Protein AF-0000000083152332 (afdb_homodimer)

Solvent-accessible surface area (backbone atoms only — not comparable to full-atom values): 74392 Å² total; per-residue (Å²): 130,83,80,71,76,74,70,75,72,77,70,74,77,74,70,50,42,28,53,64,28,52,73,69,71,44,92,46,72,70,46,93,43,21,64,63,32,49,73,71,72,43,30,90,70,46,42,59,56,78,72,65,51,63,42,76,38,43,43,60,56,51,48,46,52,49,47,47,39,48,46,48,47,40,45,54,42,49,76,67,42,79,81,74,80,86,72,84,70,82,76,70,76,64,70,71,68,80,63,70,72,49,53,64,45,84,77,60,57,90,42,73,49,65,45,77,75,37,95,91,42,75,47,36,40,54,26,72,49,10,60,67,48,47,50,35,53,50,38,18,57,59,60,75,30,84,76,57,73,70,84,71,88,70,49,40,71,52,70,86,76,54,55,85,53,95,70,77,84,66,56,70,70,56,45,50,49,23,44,50,48,32,44,69,66,40,37,70,69,44,49,63,66,47,49,56,62,50,53,51,50,52,54,46,36,72,73,39,60,74,49,59,70,36,50,64,57,41,23,34,49,27,27,36,41,14,44,10,38,44,72,60,56,80,68,62,68,55,84,61,94,64,64,61,28,50,57,33,42,37,45,24,42,65,56,52,51,70,67,64,85,78,66,55,71,60,57,43,32,29,29,51,44,45,19,56,50,24,40,55,39,34,32,56,59,51,17,54,43,30,42,49,46,31,45,52,50,33,53,52,49,31,32,44,36,58,76,55,57,87,80,46,73,50,61,68,60,50,50,50,43,37,36,41,38,49,39,47,50,35,51,49,30,54,50,30,55,52,45,30,57,82,76,48,72,56,73,71,72,50,63,42,69,77,71,68,84,66,92,44,94,70,38,70,65,33,53,49,60,46,68,60,46,50,53,50,47,54,50,28,52,50,44,46,47,42,46,56,71,50,61,41,86,51,85,51,90,57,44,50,67,54,52,43,39,54,51,51,50,52,51,51,51,50,63,70,67,52,55,76,89,63,48,82,56,91,82,54,83,64,54,66,60,46,51,51,51,51,44,50,50,30,49,49,48,29,68,62,23,42,61,53,36,54,47,52,52,54,45,53,70,52,37,76,76,58,82,77,73,79,56,65,69,55,50,44,42,28,47,38,23,47,32,16,21,52,32,42,41,51,56,51,51,51,28,49,57,71,68,67,49,64,57,59,44,46,63,63,42,49,51,42,47,50,19,33,55,47,26,43,51,26,25,74,31,60,94,76,38,43,56,72,36,43,57,48,43,57,55,46,48,50,53,27,46,52,22,26,66,55,64,14,27,44,22,42,44,49,33,52,52,50,51,53,46,59,69,35,51,77,74,68,82,68,83,72,66,77,69,77,64,81,66,74,75,45,60,66,55,55,46,54,61,51,50,64,57,63,63,72,64,79,80,73,59,82,72,79,79,71,83,73,84,76,48,43,45,68,53,44,60,67,33,66,65,38,46,51,59,66,65,53,52,75,69,59,58,59,66,68,48,80,58,69,76,56,78,69,71,75,37,83,67,55,68,64,32,92,57,42,63,67,100,130,83,82,71,78,76,71,76,74,77,70,76,78,73,70,51,42,28,52,64,28,53,74,68,72,44,91,45,72,69,45,93,43,21,63,62,31,48,74,71,71,44,28,89,72,48,43,59,57,77,72,65,51,62,41,75,40,42,42,60,56,53,47,45,51,49,46,46,39,47,44,49,48,41,45,54,43,49,75,68,42,80,81,75,79,84,72,83,70,84,76,69,77,63,71,70,69,80,62,69,72,47,52,63,43,82,77,59,57,93,38,74,49,65,45,77,76,38,96,90,41,75,47,35,41,54,26,73,48,10,58,68,49,48,50,36,53,50,36,18,58,58,60,73,29,86,75,56,74,72,83,70,90,71,48,39,70,53,71,84,77,55,56,85,52,95,70,78,84,67,56,70,69,56,46,51,49,23,43,50,49,30,44,68,66,38,36,71,69,43,49,64,66,49,50,55,63,51,54,52,50,51,53,46,36,74,74,39,61,74,50,60,72,37,49,66,56,41,22,34,50,26,28,36,41,15,44,9,40,44,72,62,57,79,68,65,68,55,85,61,94,63,62,59,29,51,57,32,41,38,46,24,42,66,56,50,52,69,68,64,84,77,68,55,71,61,57,44,31,28,29,51,44,44,20,57,50,24,41,54,38,36,32,55,60,52,18,52,45,31,43,49,47,31,44,51,50,34,55,53,50,30,31,44,36,57,74,57,57,84,81,44,73,50,62,67,60,50,51,49,43,37,37,41,39,52,38,47,50,35,51,50,29,53,50,29,52,53,45,30,57,83,74,48,72,56,72,71,72,50,62,41,69,77,72,69,84,65,92,43,95,71,39,69,65,34,53,49,62,47,68,59,45,50,53,50,47,54,50,28,52,50,43,46,47,42,47,56,71,49,60,41,86,51,86,50,91,57,45,50,67,54,51,43,39,54,52,50,51,51,52,50,50,50,64,69,67,52,55,76,90,63,49,82,54,90,83,53,84,64,53,68,59,46,52,50,53,50,44,50,51,30,50,49,48,28,70,62,23,42,62,52,37,54,47,52,53,55,44,53,70,51,38,75,74,59,84,77,74,79,56,65,70,54,51,45,41,30,44,39,24,45,32,16,21,52,31,44,44,50,56,51,52,50,27,49,59,68,67,67,49,63,57,59,43,45,63,63,43,50,50,42,47,49,19,34,56,46,27,43,50,27,25,73,31,59,92,77,36,43,55,72,34,44,58,49,42,56,53,49,47,50,52,25,46,52,21,26,65,54,62,14,27,44,22,43,43,49,34,53,53,50,51,54,45,59,68,35,51,77,75,66,82,65,83,74,66,76,68,75,64,81,66,75,73,45,61,66,55,56,46,53,61,53,50,62,56,63,64,69,66,80,76,72,58,84,71,80,78,73,83,71,86,75,49,43,46,67,52,43,61,66,34,67,66,38,45,53,58,64,67,55,52,72,69,60,59,60,65,68,50,82,58,69,76,55,78,71,69,74,38,83,67,54,70,60,33,95,52,44,57,66,103

InterPro domains:
  IPR001138 Zn(2)Cys(6) fungal-type DNA-binding domain [PF00172] (16-54)
  IPR001138 Zn(2)Cys(6) fungal-type DNA-binding domain [PS00463] (17-46)
  IPR001138 Zn(2)Cys(6) fungal-type DNA-binding domain [PS50048] (17-48)
  IPR001138 Zn(2)Cys(6) fungal-type DNA-binding domain [SM00066] (12-57)
  IPR001138 Zn(2)Cys(6) fungal-type DNA-binding domain [cd00067] (13-49)
  IPR007219 Xylanolytic transcriptional activator, regulatory domain [PF04082] (244-415)
  IPR007219 Xylanolytic transcriptional activator, regulatory domain [SM00906] (287-361)
  IPR036864 Zn(2)-C6 fungal-type DNA-binding domain superfamily [G3DSA:4.10.240.10] (16-91)
  IPR036864 Zn(2)-C6 fungal-type DNA-binding domain superfamily [SSF57701] (10-56)

Sequence (1326 aa):
MPVVKQQIRRNKKKPVACHRCHTHKVKCSGEQPCARCRQAGCGDDCQYTLRDRKLKINESYIDRLLSENSQLKEQLRASNTPNPSPVSVTDTPVSPQESYPSLQNPLLGERAWFYPYDPSAPPIYMGEAACTAFATRLRQFLTSDSNTAHVARTQYTPESSLLEGEVQWPGLAQARLLVKIAFNQLSRVYHLFLRKSTLEQLENIYCLPSLRDDPALTCKFFSLFALGEVYSSRSISSPSSRVPGTRYYVRAMSLIPILPERPGMIHVESLLLLSLYSYFLNRRHSAYMLIGSAMRLGLILGLNHNIPVRQCTDFVEREHRVRLWWAIYIFDRMYTSKIGFPLQIRDDDIHVDLPTEVNCPGAEDQFSNTAYLVSSIRLARIIGQIIEKIYSRKPYQESFLQREQQLLLALQDWVRSLPAHIKLPAEETPSKHIVSLHLQFNQCVILATRPILLHALFQQRAHREDHEGTPQPVITLSEACIYAARHSHVLIVEEWVNGSLPMYGYFYAQYLFSSAIILVISGLLPSIGNPTDLESLETATEILHRMKDHGNLAAAEFYENLRRVKQSIPSVSGDMQIHHDGRSYTPEHIRSSIAGATNVDQIIDPNGIAPVAGLTTEMAFLEPTMQDFLGRTENEMDIVHPNIFSIEESTGLDVWPTTFWTSMPVVKQQIRRNKKKPVACHRCHTHKVKCSGEQPCARCRQAGCGDDCQYTLRDRKLKINESYIDRLLSENSQLKEQLRASNTPNPSPVSVTDTPVSPQESYPSLQNPLLGERAWFYPYDPSAPPIYMGEAACTAFATRLRQFLTSDSNTAHVARTQYTPESSLLEGEVQWPGLAQARLLVKIAFNQLSRVYHLFLRKSTLEQLENIYCLPSLRDDPALTCKFFSLFALGEVYSSRSISSPSSRVPGTRYYVRAMSLIPILPERPGMIHVESLLLLSLYSYFLNRRHSAYMLIGSAMRLGLILGLNHNIPVRQCTDFVEREHRVRLWWAIYIFDRMYTSKIGFPLQIRDDDIHVDLPTEVNCPGAEDQFSNTAYLVSSIRLARIIGQIIEKIYSRKPYQESFLQREQQLLLALQDWVRSLPAHIKLPAEETPSKHIVSLHLQFNQCVILATRPILLHALFQQRAHREDHEGTPQPVITLSEACIYAARHSHVLIVEEWVNGSLPMYGYFYAQYLFSSAIILVISGLLPSIGNPTDLESLETATEILHRMKDHGNLAAAEFYENLRRVKQSIPSVSGDMQIHHDGRSYTPEHIRSSIAGATNVDQIIDPNGIAPVAGLTTEMAFLEPTMQDFLGRTENEMDIVHPNIFSIEESTGLDVWPTTFWTS

Organism: NCBI:txid41062

Structure (mmCIF, N/CA/C/O backbone):
data_AF-0000000083152332-model_v1
#
loop_
_entity.id
_entity.type
_entity.pdbx_description
1 polymer 'Fungal-specific transcription factor domain-containing protein'
#
loop_
_atom_site.group_PDB
_atom_site.id
_atom_site.type_symbol
_atom_site.label_atom_id
_atom_site.label_alt_id
_atom_site.label_comp_id
_atom_site.label_asym_id
_atom_site.label_entity_id
_atom_site.label_seq_id
_atom_site.pdbx_PDB_ins_code
_atom_site.Cartn_x
_atom_site.Cartn_y
_atom_site.Cartn_z
_atom_site.occupancy
_atom_site.B_iso_or_equiv
_atom_site.auth_seq_id
_atom_site.auth_comp_id
_atom_site.auth_asym_id
_atom_site.auth_atom_id
_atom_site.pdbx_PDB_model_num
ATOM 1 N N . MET A 1 1 ? 14.484 2.213 57.781 1 24.73 1 MET A N 1
ATOM 2 C CA . MET A 1 1 ? 15.883 2.566 57.562 1 24.73 1 MET A CA 1
ATOM 3 C C . MET A 1 1 ? 16.359 2.049 56.188 1 24.73 1 MET A C 1
ATOM 5 O O . MET A 1 1 ? 16.125 0.891 55.844 1 24.73 1 MET A O 1
ATOM 9 N N . PRO A 1 2 ? 16.672 2.936 55.188 1 26.48 2 PRO A N 1
ATOM 10 C CA . PRO A 1 2 ? 16.906 2.604 53.781 1 26.48 2 PRO A CA 1
ATOM 11 C C . PRO A 1 2 ? 18.094 1.647 53.594 1 26.48 2 PRO A C 1
ATOM 13 O O . PRO A 1 2 ? 19.078 1.723 54.344 1 26.48 2 PRO A O 1
ATOM 16 N N . VAL A 1 3 ? 17.781 0.401 53.375 1 31.64 3 VAL A N 1
ATOM 17 C CA . VAL A 1 3 ? 18.828 -0.583 53.094 1 31.64 3 VAL A CA 1
ATOM 18 C C . VAL A 1 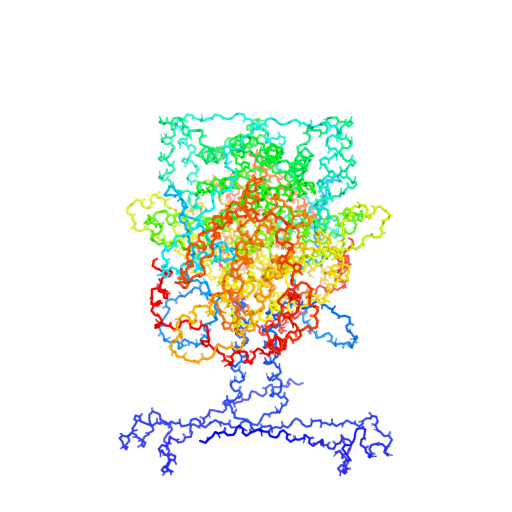3 ? 19.828 -0.005 52.125 1 31.64 3 VAL A C 1
ATOM 20 O O . VAL A 1 3 ? 19.469 0.362 51 1 31.64 3 VAL A O 1
ATOM 23 N N . VAL A 1 4 ? 20.766 0.723 52.562 1 28.8 4 VAL A N 1
ATOM 24 C CA . VAL A 1 4 ? 21.906 1.321 51.875 1 28.8 4 VAL A CA 1
ATOM 25 C C . VAL A 1 4 ? 22.547 0.29 50.938 1 28.8 4 VAL A C 1
ATOM 27 O O . VAL A 1 4 ? 22.969 -0.782 51.406 1 28.8 4 VAL A O 1
ATOM 30 N N . LYS A 1 5 ? 22.172 0.344 49.688 1 34.09 5 LYS A N 1
ATOM 31 C CA . LYS A 1 5 ? 22.75 -0.425 48.594 1 34.09 5 LYS A CA 1
ATOM 32 C C . LYS A 1 5 ? 24.266 -0.529 48.75 1 34.09 5 LYS A C 1
ATOM 34 O O . LYS A 1 5 ? 24.969 0.479 48.656 1 34.09 5 LYS A O 1
ATOM 39 N N . GLN A 1 6 ? 24.812 -1.298 49.656 1 30.41 6 GLN A N 1
ATOM 40 C CA . GLN A 1 6 ? 26.25 -1.495 49.75 1 30.41 6 GLN A CA 1
ATOM 41 C C . GLN A 1 6 ? 26.906 -1.564 48.375 1 30.41 6 GLN A C 1
ATOM 43 O O . GLN A 1 6 ? 26.562 -2.439 47.562 1 30.41 6 GLN A O 1
ATOM 48 N N . GLN A 1 7 ? 27.219 -0.447 47.781 1 33.03 7 GLN A N 1
ATOM 49 C CA . GLN A 1 7 ? 28.047 -0.331 46.594 1 33.03 7 GLN A CA 1
ATOM 50 C C . GLN A 1 7 ? 29.234 -1.304 46.656 1 33.03 7 GLN A C 1
ATOM 52 O O . GLN A 1 7 ? 30.016 -1.28 47.594 1 33.03 7 GLN A O 1
ATOM 57 N N . ILE A 1 8 ? 29.094 -2.393 46.188 1 36.44 8 ILE A N 1
ATOM 58 C CA . ILE A 1 8 ? 30.234 -3.287 46.062 1 36.44 8 ILE A CA 1
ATOM 59 C C . ILE A 1 8 ? 31.453 -2.512 45.562 1 36.44 8 ILE A C 1
ATOM 61 O O . ILE A 1 8 ? 31.422 -1.985 44.438 1 36.44 8 ILE A O 1
ATOM 65 N N . ARG A 1 9 ? 32.219 -1.814 46.375 1 33.41 9 ARG A N 1
ATOM 66 C CA . ARG A 1 9 ? 33.5 -1.22 46.062 1 33.41 9 ARG A CA 1
ATOM 67 C C . ARG A 1 9 ? 34.312 -2.117 45.125 1 33.41 9 ARG A C 1
ATOM 69 O O . ARG A 1 9 ? 34.656 -3.238 45.5 1 33.41 9 ARG A O 1
ATOM 76 N N . ARG A 1 10 ? 34.094 -1.856 43.938 1 39.56 10 ARG A N 1
ATOM 77 C CA . ARG A 1 10 ? 34.969 -2.486 42.969 1 39.56 10 ARG A CA 1
ATOM 78 C C . ARG A 1 10 ? 36.438 -2.289 43.312 1 39.56 10 ARG A C 1
ATOM 80 O O . ARG A 1 10 ? 36.969 -1.179 43.219 1 39.56 10 ARG A O 1
ATOM 87 N N . ASN A 1 11 ? 36.938 -2.979 44.344 1 37.31 11 ASN A N 1
ATOM 88 C CA . ASN A 1 11 ? 38.375 -2.93 44.625 1 37.31 11 ASN A CA 1
ATOM 89 C C . ASN A 1 11 ? 39.219 -3.057 43.344 1 37.31 11 ASN A C 1
ATOM 91 O O . ASN A 1 11 ? 38.844 -3.83 42.438 1 37.31 11 ASN A O 1
ATOM 95 N N . LYS A 1 12 ? 40 -2.047 42.969 1 42.88 12 LYS A N 1
ATOM 96 C CA . LYS A 1 12 ? 40.969 -2.031 41.844 1 42.88 12 LYS A CA 1
ATOM 97 C C . LYS A 1 12 ? 41.688 -3.371 41.75 1 42.88 12 LYS A C 1
ATOM 99 O O . LYS A 1 12 ? 42.188 -3.898 42.719 1 42.88 12 LYS A O 1
ATOM 104 N N . LYS A 1 13 ? 41.406 -4.02 40.75 1 45.66 13 LYS A N 1
ATOM 105 C CA . LYS A 1 13 ? 42.094 -5.258 40.406 1 45.66 13 LYS A CA 1
ATOM 106 C C . LYS A 1 13 ? 43.594 -5.109 40.562 1 45.66 13 LYS A C 1
ATOM 108 O O . LYS A 1 13 ? 44.219 -4.25 39.938 1 45.66 13 LYS A O 1
ATOM 113 N N . LYS A 1 14 ? 44.125 -5.301 41.688 1 46.97 14 LYS A N 1
ATOM 114 C CA . LYS A 1 14 ? 45.594 -5.27 41.844 1 46.97 14 LYS A CA 1
ATOM 115 C C . LYS A 1 14 ? 46.281 -6.176 40.844 1 46.97 14 LYS A C 1
ATOM 117 O O . LYS A 1 14 ? 45.969 -7.359 40.719 1 46.97 14 LYS A O 1
ATOM 122 N N . PRO A 1 15 ? 46.812 -5.598 39.719 1 49.59 15 PRO A N 1
ATOM 123 C CA . PRO A 1 15 ? 47.5 -6.406 38.719 1 49.59 15 PRO A CA 1
ATOM 124 C C . PRO A 1 15 ? 48.5 -7.371 39.312 1 49.59 15 PRO A C 1
ATOM 126 O O . PRO A 1 15 ? 49.156 -7.039 40.312 1 49.59 15 PRO A O 1
ATOM 129 N N . VAL A 1 16 ? 48.281 -8.594 39.281 1 62.75 16 VAL A N 1
ATOM 130 C CA . VAL A 1 16 ? 49.281 -9.602 39.562 1 62.75 16 VAL A CA 1
ATOM 131 C C . VAL A 1 16 ? 50.594 -9.25 38.812 1 62.75 16 VAL A C 1
ATOM 133 O O . VAL A 1 16 ? 50.562 -8.484 37.875 1 62.75 16 VAL A O 1
ATOM 136 N N . ALA A 1 17 ? 51.688 -9.766 39.219 1 71.38 17 ALA A N 1
ATOM 137 C CA . ALA A 1 17 ? 53.031 -9.625 38.625 1 71.38 17 ALA A CA 1
ATOM 138 C C . ALA A 1 17 ? 53.031 -9.969 37.156 1 71.38 17 ALA A C 1
ATOM 140 O O . ALA A 1 17 ? 52.156 -10.727 36.688 1 71.38 17 ALA A O 1
ATOM 141 N N . CYS A 1 18 ? 53.688 -9.234 36.344 1 75.88 18 CYS A N 1
ATOM 142 C CA . CYS A 1 18 ? 53.844 -9.547 34.938 1 75.88 18 CYS A CA 1
ATOM 143 C C . CYS A 1 18 ? 54.312 -10.984 34.75 1 75.88 18 CYS A C 1
ATOM 145 O O . CYS A 1 18 ? 54.812 -11.602 35.688 1 75.88 18 CYS A O 1
ATOM 147 N N . HIS A 1 19 ? 54.031 -11.648 33.75 1 76.5 19 HIS A N 1
ATOM 148 C CA . HIS A 1 19 ? 54.375 -13.039 33.5 1 76.5 19 HIS A CA 1
ATOM 149 C C . HIS A 1 19 ? 55.812 -13.336 33.875 1 76.5 19 HIS A C 1
ATOM 151 O O . HIS A 1 19 ? 56.094 -14.367 34.469 1 76.5 19 HIS A O 1
ATOM 157 N N . ARG A 1 20 ? 56.656 -12.391 33.562 1 79.12 20 ARG A N 1
ATOM 158 C CA . ARG A 1 20 ? 58.062 -12.602 33.844 1 79.12 20 ARG A CA 1
ATOM 159 C C . ARG A 1 20 ? 58.344 -12.477 35.344 1 79.12 20 ARG A C 1
ATOM 161 O O . ARG A 1 20 ? 59.031 -13.312 35.906 1 79.12 20 ARG A O 1
ATOM 168 N N . CYS A 1 21 ? 57.75 -11.484 35.875 1 78.12 21 CYS A N 1
ATOM 169 C CA . CYS A 1 21 ? 58 -11.289 37.312 1 78.12 21 CYS A CA 1
ATOM 170 C C . CYS A 1 21 ? 57.344 -12.398 38.125 1 78.12 21 CYS A C 1
ATOM 172 O O . CYS A 1 21 ? 57.875 -12.812 39.156 1 78.12 21 CYS A O 1
ATOM 174 N N . HIS A 1 22 ? 56.281 -12.992 37.656 1 77.12 22 HIS A N 1
ATOM 175 C CA . HIS A 1 22 ? 55.594 -14.102 38.312 1 77.12 22 HIS A CA 1
ATOM 176 C C . HIS A 1 22 ? 56.406 -15.391 38.188 1 77.12 22 HIS A C 1
ATOM 178 O O . HIS A 1 22 ? 56.531 -16.141 39.188 1 77.12 22 HIS A O 1
ATOM 184 N N . THR A 1 23 ? 57 -15.555 37.031 1 77.5 23 THR A N 1
ATOM 185 C CA . THR A 1 23 ? 57.781 -16.75 36.812 1 77.5 23 THR A CA 1
ATOM 186 C C . THR A 1 23 ? 59.062 -16.703 37.625 1 77.5 23 THR A C 1
ATOM 188 O O . THR A 1 23 ? 59.531 -17.719 38.156 1 77.5 23 THR A O 1
ATOM 191 N N . HIS A 1 24 ? 59.656 -15.492 37.812 1 79.56 24 HIS A N 1
ATOM 192 C CA . HIS A 1 24 ? 60.906 -15.352 38.531 1 79.56 24 HIS A CA 1
ATOM 193 C C . HIS A 1 24 ? 60.688 -15.023 40 1 79.56 24 HIS A C 1
ATOM 195 O O . HIS A 1 24 ? 61.625 -14.844 40.781 1 79.56 24 HIS A O 1
ATOM 201 N N . LYS A 1 25 ? 59.312 -14.992 40.438 1 75.88 25 LYS A N 1
ATOM 202 C CA . LYS A 1 25 ? 58.875 -14.789 41.812 1 75.88 25 LYS A CA 1
ATOM 203 C C . LYS A 1 25 ? 59.531 -13.531 42.406 1 75.88 25 LYS A C 1
ATOM 205 O O . LYS A 1 25 ? 60 -13.547 43.531 1 75.88 25 LYS A O 1
ATOM 210 N N . VAL A 1 26 ? 59.719 -12.477 41.531 1 80.38 26 VAL A N 1
ATOM 211 C CA . VAL A 1 26 ? 60.25 -11.211 42.031 1 80.38 26 VAL A CA 1
ATOM 212 C C . VAL A 1 26 ? 59.125 -10.188 42.125 1 80.38 26 VAL A C 1
ATOM 214 O O . VAL A 1 26 ? 58.094 -10.328 41.469 1 80.38 26 VAL A O 1
ATOM 217 N N . LYS A 1 27 ? 59.281 -9.266 42.969 1 77 27 LYS A N 1
ATOM 218 C CA . LYS A 1 27 ? 58.281 -8.203 43.188 1 77 27 LYS A CA 1
ATOM 219 C C . LYS A 1 27 ? 58.125 -7.348 41.938 1 77 27 LYS A C 1
ATOM 221 O O . LYS A 1 27 ? 59.125 -6.84 41.375 1 77 27 LYS A O 1
ATOM 226 N N . CYS A 1 28 ? 56.969 -7.344 41.25 1 75.19 28 CYS A N 1
ATOM 227 C CA . CYS A 1 28 ? 56.656 -6.602 40.031 1 75.19 28 CYS A CA 1
ATOM 228 C C . CYS A 1 28 ? 56.219 -5.18 40.344 1 75.19 28 CYS A C 1
ATOM 230 O O . CYS A 1 28 ? 55.438 -4.965 41.281 1 75.19 28 CYS A O 1
ATOM 232 N N . SER A 1 29 ? 56.719 -4.18 39.875 1 78.88 29 SER A N 1
ATOM 233 C CA . SER A 1 29 ? 56.406 -2.783 40.156 1 78.88 29 SER A CA 1
ATOM 234 C C . SER A 1 29 ? 55 -2.43 39.688 1 78.88 29 SER A C 1
ATOM 236 O O . SER A 1 29 ? 54.469 -1.376 40.031 1 78.88 29 SER A O 1
ATOM 238 N N . GLY A 1 30 ? 54.188 -3.375 38.969 1 72.69 30 GLY A N 1
ATOM 239 C CA . GLY A 1 30 ? 52.812 -3.205 38.562 1 72.69 30 GLY A CA 1
ATOM 240 C C . GLY A 1 30 ? 52.625 -2.271 37.375 1 72.69 30 GLY A C 1
ATOM 241 O O . GLY A 1 30 ? 51.531 -2.115 36.875 1 72.69 30 GLY A O 1
ATOM 242 N N . GLU A 1 31 ? 53.75 -1.581 36.812 1 75.81 31 GLU A N 1
ATOM 243 C CA . GLU A 1 31 ? 53.688 -0.683 35.688 1 75.81 31 GLU A CA 1
ATOM 244 C C . GLU A 1 31 ? 53.812 -1.454 34.375 1 75.81 31 GLU A C 1
ATOM 246 O O . GLU A 1 31 ? 54.25 -2.602 34.344 1 75.81 31 GLU A O 1
ATOM 251 N N . GLN A 1 32 ? 53.156 -1.07 33.219 1 73.12 32 GLN A N 1
ATOM 252 C CA . GLN A 1 32 ? 53.281 -1.666 31.906 1 73.12 32 GLN A CA 1
ATOM 253 C C . GLN A 1 32 ? 54.188 -0.816 31.016 1 73.12 32 GLN A C 1
ATOM 255 O O . GLN A 1 32 ? 53.812 0.265 30.578 1 73.12 32 GLN A O 1
ATOM 260 N N . PRO A 1 33 ? 55.469 -1.354 30.797 1 78.44 33 PRO A N 1
ATOM 261 C CA . PRO A 1 33 ? 56.156 -2.557 31.281 1 78.44 33 PRO A CA 1
ATOM 262 C C . PRO A 1 33 ? 56.688 -2.404 32.719 1 78.44 33 PRO A C 1
ATOM 264 O O . PRO A 1 33 ? 56.906 -1.284 33.156 1 78.44 33 PRO A O 1
ATOM 267 N N . CYS A 1 34 ? 56.719 -3.449 33.438 1 80.62 34 CYS A N 1
ATOM 268 C CA . CYS A 1 34 ? 57.188 -3.35 34.812 1 80.62 34 CYS A CA 1
ATOM 269 C C . CYS A 1 34 ? 58.656 -2.969 34.906 1 80.62 34 CYS A C 1
ATOM 271 O O . CYS A 1 34 ? 59.406 -3.17 33.938 1 80.62 34 CYS A O 1
ATOM 273 N N . ALA A 1 35 ? 59.094 -2.252 35.906 1 82.12 35 ALA A N 1
ATOM 274 C CA . ALA A 1 35 ? 60.469 -1.744 36.062 1 82.12 35 ALA A CA 1
ATOM 275 C C . ALA A 1 35 ? 61.5 -2.859 35.906 1 82.12 35 ALA A C 1
ATOM 277 O O . ALA A 1 35 ? 62.562 -2.637 35.344 1 82.12 35 ALA A O 1
ATOM 278 N N . ARG A 1 36 ? 61.125 -4.055 36.219 1 80.25 36 ARG A N 1
ATOM 279 C CA . ARG A 1 36 ? 62.062 -5.172 36.125 1 80.25 36 ARG A CA 1
ATOM 280 C C . ARG A 1 36 ? 62.156 -5.676 34.688 1 80.25 36 ARG A C 1
ATOM 282 O O . ARG A 1 36 ? 63.25 -6.016 34.219 1 80.25 36 ARG A O 1
ATOM 289 N N . CYS A 1 37 ? 61.062 -5.707 34 1 79.88 37 CYS A N 1
ATOM 290 C CA . CYS A 1 37 ? 61.094 -6.094 32.594 1 79.88 37 CYS A CA 1
ATOM 291 C C . CYS A 1 37 ? 61.812 -5.039 31.766 1 79.88 37 CYS A C 1
ATOM 293 O O . CYS A 1 37 ? 62.531 -5.375 30.828 1 79.88 37 CYS A O 1
ATOM 295 N N . ARG A 1 38 ? 61.719 -3.775 32.125 1 82.44 38 ARG A N 1
ATOM 296 C CA . ARG A 1 38 ? 62.438 -2.699 31.453 1 82.44 38 ARG A CA 1
ATOM 297 C C . ARG A 1 38 ? 63.969 -2.844 31.641 1 82.44 38 ARG A C 1
ATOM 299 O O . ARG A 1 38 ? 64.75 -2.668 30.703 1 82.44 38 ARG A O 1
ATOM 306 N N . GLN A 1 39 ? 64.375 -3.219 32.906 1 82 39 GLN A N 1
ATOM 307 C CA . GLN A 1 39 ? 65.75 -3.33 33.219 1 82 39 GLN A CA 1
ATOM 308 C C . GLN A 1 39 ? 66.375 -4.566 32.562 1 82 39 GLN A C 1
ATOM 310 O O . GLN A 1 39 ? 67.562 -4.555 32.188 1 82 39 GLN A O 1
ATOM 315 N N . ALA A 1 40 ? 65.562 -5.57 32.438 1 79.69 40 ALA A N 1
ATOM 316 C CA . ALA A 1 40 ? 66.062 -6.812 31.859 1 79.69 40 ALA A CA 1
ATOM 317 C C . ALA A 1 40 ? 66 -6.77 30.328 1 79.69 40 ALA A C 1
ATOM 319 O O . ALA A 1 40 ? 66.438 -7.703 29.656 1 79.69 40 ALA A O 1
ATOM 320 N N . GLY A 1 41 ? 65.625 -5.637 29.688 1 79.19 41 GLY A N 1
ATOM 321 C CA . GLY A 1 41 ? 65.625 -5.438 28.25 1 79.19 41 GLY A CA 1
ATOM 322 C C . GLY A 1 41 ? 64.375 -6.09 27.594 1 79.19 41 GLY A C 1
ATOM 323 O O . GLY A 1 41 ? 64.375 -6.207 26.359 1 79.19 41 GLY A O 1
ATOM 324 N N . CYS A 1 42 ? 63.562 -6.711 28.312 1 72.5 42 CYS A N 1
ATOM 325 C CA . CYS A 1 42 ? 62.406 -7.379 27.75 1 72.5 42 CYS A CA 1
ATOM 326 C C . CYS A 1 42 ? 61.125 -6.574 28.016 1 72.5 42 CYS A C 1
ATOM 328 O O . CYS A 1 42 ? 60.062 -7.145 28.188 1 72.5 42 CYS A O 1
ATOM 330 N N . GLY A 1 43 ? 61.094 -5.332 28.141 1 75.31 43 GLY A N 1
ATOM 331 C CA . GLY A 1 43 ? 60 -4.438 28.375 1 75.31 43 GLY A CA 1
ATOM 332 C C . GLY A 1 43 ? 58.812 -4.668 27.422 1 75.31 43 GLY A C 1
ATOM 333 O O . GLY A 1 43 ? 57.656 -4.598 27.828 1 75.31 43 GLY A O 1
ATOM 334 N N . ASP A 1 44 ? 59.062 -4.98 26.188 1 76.44 44 ASP A N 1
ATOM 335 C CA . ASP A 1 44 ? 58.031 -5.125 25.156 1 76.44 44 ASP A CA 1
ATOM 336 C C . ASP A 1 44 ? 57.219 -6.398 25.375 1 76.44 44 ASP A C 1
ATOM 338 O O . ASP A 1 44 ? 56.062 -6.488 24.922 1 76.44 44 ASP A O 1
ATOM 342 N N . ASP A 1 45 ? 57.719 -7.352 26.047 1 72.5 45 ASP A N 1
ATOM 343 C CA . ASP A 1 45 ? 57.031 -8.625 26.281 1 72.5 45 ASP A CA 1
ATOM 344 C C . ASP A 1 45 ? 56.406 -8.656 27.656 1 72.5 45 ASP A C 1
ATOM 346 O O . ASP A 1 45 ? 55.969 -9.719 28.125 1 72.5 45 ASP A O 1
ATOM 350 N N . CYS A 1 46 ? 56.438 -7.629 28.375 1 74.06 46 CYS A N 1
ATOM 351 C CA . CYS A 1 46 ? 55.844 -7.559 29.719 1 74.06 46 CYS A CA 1
ATOM 352 C C . CYS A 1 46 ? 54.312 -7.668 29.641 1 74.06 46 CYS A C 1
ATOM 354 O O . CYS A 1 46 ? 53.656 -6.777 29.109 1 74.06 46 CYS A O 1
ATOM 356 N N . GLN A 1 47 ? 53.781 -8.82 29.766 1 73.5 47 GLN A N 1
ATOM 357 C CA . GLN A 1 47 ? 52.344 -9.047 29.719 1 73.5 47 GLN A CA 1
ATOM 358 C C . GLN A 1 47 ? 51.812 -9.422 31.109 1 73.5 47 GLN A C 1
ATOM 360 O O . GLN A 1 47 ? 52.438 -10.172 31.844 1 73.5 47 GLN A O 1
ATOM 365 N N . TYR A 1 48 ? 50.969 -8.688 31.594 1 67.38 48 TYR A N 1
ATOM 366 C CA . TYR A 1 48 ? 50.281 -8.992 32.844 1 67.38 48 TYR A CA 1
ATOM 367 C C . TYR A 1 48 ? 49.125 -9.977 32.594 1 67.38 48 TYR A C 1
ATOM 369 O O . TYR A 1 48 ? 48.438 -9.883 31.594 1 67.38 48 TYR A O 1
ATOM 377 N N . THR A 1 49 ? 49.219 -11.102 33.156 1 58.81 49 THR A N 1
ATOM 378 C CA . THR A 1 49 ? 48.062 -11.984 33.094 1 58.81 49 THR A CA 1
ATOM 379 C C . THR A 1 49 ? 46.938 -11.477 34 1 58.81 49 THR A C 1
ATOM 381 O O . THR A 1 49 ? 47.156 -11.18 35.156 1 58.81 49 THR A O 1
ATOM 384 N N . LEU A 1 50 ? 46.031 -10.82 33.469 1 54.75 50 LEU A N 1
ATOM 385 C CA . LEU A 1 50 ? 44.844 -10.484 34.281 1 54.75 50 LEU A CA 1
ATOM 386 C C . LEU A 1 50 ? 44.25 -11.742 34.875 1 54.75 50 LEU A C 1
ATOM 388 O O . LEU A 1 50 ? 43.906 -12.688 34.156 1 54.75 50 LEU A O 1
ATOM 392 N N . ARG A 1 51 ? 44.656 -12.047 36.094 1 56.47 51 ARG A N 1
ATOM 393 C CA . ARG A 1 51 ? 44 -13.156 36.75 1 56.47 51 ARG A CA 1
ATOM 394 C C . ARG A 1 51 ? 42.469 -12.953 36.781 1 56.47 51 ARG A C 1
ATOM 396 O O . ARG A 1 51 ? 42 -11.883 37.156 1 56.47 51 ARG A O 1
ATOM 403 N N . ASP A 1 52 ? 41.812 -13.789 36.094 1 57.41 52 ASP A N 1
ATOM 404 C CA . ASP A 1 52 ? 40.375 -13.82 36.188 1 57.41 52 ASP A CA 1
ATOM 405 C C . ASP A 1 52 ? 39.906 -14.133 37.594 1 57.41 52 ASP A C 1
ATOM 407 O O . ASP A 1 52 ? 40.125 -15.242 38.094 1 57.41 52 ASP A O 1
ATOM 411 N N . ARG A 1 53 ? 39.656 -13.117 38.438 1 65.12 53 ARG A N 1
ATOM 412 C CA . ARG A 1 53 ? 39.188 -13.281 39.812 1 65.12 53 ARG A CA 1
ATOM 413 C C . ARG A 1 53 ? 38 -14.211 39.875 1 65.12 53 ARG A C 1
ATOM 415 O O . ARG A 1 53 ? 37.094 -14.141 39.031 1 65.12 53 ARG A O 1
ATOM 422 N N . LYS A 1 54 ? 38.031 -15.148 40.656 1 64.81 54 LYS A N 1
ATOM 423 C CA . LYS A 1 54 ? 36.875 -16 40.938 1 64.81 54 LYS A CA 1
ATOM 424 C C . LYS A 1 54 ? 35.938 -15.352 41.938 1 64.81 54 LYS A C 1
ATOM 426 O O . LYS A 1 54 ? 36.344 -15 43.062 1 64.81 54 LYS A O 1
ATOM 431 N N . LEU A 1 55 ? 34.875 -14.844 41.594 1 69.06 55 LEU A N 1
ATOM 432 C CA . LEU A 1 55 ? 33.875 -14.242 42.438 1 69.06 55 LEU A CA 1
ATOM 433 C C . LEU A 1 55 ? 32.938 -15.312 43.031 1 69.06 55 LEU A C 1
ATOM 435 O O . LEU A 1 55 ? 32.594 -16.281 42.344 1 69.06 55 LEU A O 1
ATOM 439 N N . LYS A 1 56 ? 32.719 -15.211 44.25 1 67.69 56 LYS A N 1
ATOM 440 C CA . LYS A 1 56 ? 31.703 -16.047 44.875 1 67.69 56 LYS A CA 1
ATOM 441 C C . LYS A 1 56 ? 30.312 -15.453 44.688 1 67.69 56 LYS A C 1
ATOM 443 O O . LYS A 1 56 ? 29.984 -14.391 45.219 1 67.69 56 LYS A O 1
ATOM 448 N N . ILE A 1 57 ? 29.609 -15.945 43.75 1 67.06 57 ILE A N 1
ATOM 449 C CA . ILE A 1 57 ? 28.281 -15.445 43.406 1 67.06 57 ILE A CA 1
ATOM 450 C C . ILE A 1 57 ? 27.234 -16.516 43.719 1 67.06 57 ILE A C 1
ATOM 452 O O . ILE A 1 57 ? 27.516 -17.719 43.625 1 67.06 57 ILE A O 1
ATOM 456 N N . ASN A 1 58 ? 26.156 -16.062 44.219 1 68.31 58 ASN A N 1
ATOM 457 C CA . ASN A 1 58 ? 25.062 -16.984 44.5 1 68.31 58 ASN A CA 1
ATOM 458 C C . ASN A 1 58 ? 24.609 -17.703 43.219 1 68.31 58 ASN A C 1
ATOM 460 O O . ASN A 1 58 ? 24.5 -17.094 42.156 1 68.31 58 ASN A O 1
ATOM 464 N N . GLU A 1 59 ? 24.422 -18.906 43.312 1 69.75 59 GLU A N 1
ATOM 465 C CA . GLU A 1 59 ? 23.938 -19.703 42.188 1 69.75 59 GLU A CA 1
ATOM 466 C C . GLU A 1 59 ? 22.625 -19.156 41.656 1 69.75 59 GLU A C 1
ATOM 468 O O . GLU A 1 59 ? 22.391 -19.141 40.438 1 69.75 59 GLU A O 1
ATOM 473 N N . SER A 1 60 ? 21.797 -18.625 42.5 1 68.19 60 SER A N 1
ATOM 474 C CA . SER A 1 60 ? 20.516 -18.062 42.094 1 68.19 60 SER A CA 1
ATOM 475 C C . SER A 1 60 ? 20.734 -16.828 41.219 1 68.19 60 SER A C 1
ATOM 477 O O . SER A 1 60 ? 19.938 -16.562 40.312 1 68.19 60 SER A O 1
ATOM 479 N N . TYR A 1 61 ? 21.766 -16.109 41.469 1 67.94 61 TYR A N 1
ATOM 480 C CA . TYR A 1 61 ? 22.078 -14.945 40.625 1 67.94 61 TYR A CA 1
ATOM 481 C C . TYR A 1 61 ? 22.547 -15.359 39.25 1 67.94 61 TYR A C 1
ATOM 483 O O . TYR A 1 61 ? 22.109 -14.789 38.25 1 67.94 61 TYR A O 1
ATOM 491 N N . ILE A 1 62 ? 23.328 -16.344 39.188 1 67.94 62 ILE A N 1
ATOM 492 C CA . ILE A 1 62 ? 23.781 -16.859 37.906 1 67.94 62 ILE A CA 1
ATOM 493 C C . ILE A 1 62 ? 22.609 -17.5 37.156 1 67.94 62 ILE A C 1
ATOM 495 O O . ILE A 1 62 ? 22.438 -17.312 35.969 1 67.94 62 ILE A O 1
ATOM 499 N N . ASP A 1 63 ? 21.859 -18.188 37.906 1 68.75 63 ASP A N 1
ATOM 500 C CA . ASP A 1 63 ? 20.656 -18.766 37.281 1 68.75 63 ASP A CA 1
ATOM 501 C C . ASP A 1 63 ? 19.719 -17.656 36.812 1 68.75 63 ASP A C 1
ATOM 503 O O . ASP A 1 63 ? 19.109 -17.781 35.719 1 68.75 63 ASP A O 1
ATOM 507 N N . ARG A 1 64 ? 19.625 -16.594 37.438 1 68.19 64 ARG A N 1
ATOM 508 C CA . ARG A 1 64 ? 18.828 -15.461 36.969 1 68.19 64 ARG A CA 1
ATOM 509 C C . ARG A 1 64 ? 19.438 -14.797 35.75 1 68.19 64 ARG A C 1
ATOM 511 O O . ARG A 1 64 ? 18.734 -14.453 34.812 1 68.19 64 ARG A O 1
ATOM 518 N N . LEU A 1 65 ? 20.703 -14.68 35.75 1 70.56 65 LEU A N 1
ATOM 519 C CA . LEU A 1 65 ? 21.375 -14.109 34.594 1 70.56 65 LEU A CA 1
ATOM 520 C C . LEU A 1 65 ? 21.25 -15.039 33.375 1 70.56 65 LEU A C 1
ATOM 522 O O . LEU A 1 65 ? 21 -14.586 32.281 1 70.56 65 LEU A O 1
ATOM 526 N N . LEU A 1 66 ? 21.359 -16.266 33.719 1 71.19 66 LEU A N 1
ATOM 527 C CA . LEU A 1 66 ? 21.203 -17.25 32.656 1 71.19 66 LEU A CA 1
ATOM 528 C C . LEU A 1 66 ? 19.734 -17.359 32.219 1 71.19 66 LEU A C 1
ATOM 530 O O . LEU A 1 66 ? 19.438 -17.469 31.031 1 71.19 66 LEU A O 1
ATOM 534 N N . SER A 1 67 ? 18.891 -17.312 33.156 1 67.25 67 SER A N 1
ATOM 535 C CA . SER A 1 67 ? 17.469 -17.281 32.812 1 67.25 67 SER A CA 1
ATOM 536 C C . SER A 1 67 ? 17.094 -15.977 32.125 1 67.25 67 SER A C 1
ATOM 538 O O . SER A 1 67 ? 16.359 -15.992 31.125 1 67.25 67 SER A O 1
ATOM 540 N N . GLU A 1 68 ? 17.594 -14.938 32.5 1 68.31 68 GLU A N 1
ATOM 541 C CA . GLU A 1 68 ? 17.406 -13.672 31.797 1 68.31 68 GLU A CA 1
ATOM 542 C C . GLU A 1 68 ? 18.031 -13.719 30.406 1 68.31 68 GLU A C 1
ATOM 544 O O . GLU A 1 68 ? 17.422 -13.258 29.438 1 68.31 68 GLU A O 1
ATOM 549 N N . ASN A 1 69 ? 19.156 -14.18 30.297 1 65.75 69 ASN A N 1
ATOM 550 C CA . ASN A 1 69 ? 19.766 -14.375 29 1 65.75 69 ASN A CA 1
ATOM 551 C C . ASN A 1 69 ? 18.953 -15.336 28.125 1 65.75 69 ASN A C 1
ATOM 553 O O . ASN A 1 69 ? 18.766 -15.094 26.938 1 65.75 69 ASN A O 1
ATOM 557 N N . SER A 1 70 ? 18.516 -16.375 28.766 1 66.75 70 SER A N 1
ATOM 558 C CA . SER A 1 70 ? 17.641 -17.297 28.047 1 66.75 70 SER A CA 1
ATOM 559 C C . SER A 1 70 ? 16.297 -16.656 27.734 1 66.75 70 SER A C 1
ATOM 561 O O . SER A 1 70 ? 15.766 -16.828 26.641 1 66.75 70 SER A O 1
ATOM 563 N N . GLN A 1 71 ? 15.812 -15.922 28.641 1 64 71 GLN A N 1
ATOM 564 C CA . GLN A 1 71 ? 14.586 -15.172 28.375 1 64 71 GLN A CA 1
ATOM 565 C C . GLN A 1 71 ? 14.828 -14.07 27.359 1 64 71 GLN A C 1
ATOM 567 O O . GLN A 1 71 ? 14 -13.852 26.469 1 64 71 GLN A O 1
ATOM 572 N N . LEU A 1 72 ? 15.875 -13.398 27.359 1 64.5 72 LEU A N 1
ATOM 573 C CA . LEU A 1 72 ? 16.219 -12.391 26.375 1 64.5 72 LEU A CA 1
ATOM 574 C C . LEU A 1 72 ? 16.547 -13.039 25.031 1 64.5 72 LEU A C 1
ATOM 576 O O . LEU A 1 72 ? 16.141 -12.531 23.984 1 64.5 72 LEU A O 1
ATOM 580 N N . LYS A 1 73 ? 17.109 -14.102 25.125 1 64.12 73 LYS A N 1
ATOM 581 C CA . LYS A 1 73 ? 17.297 -14.883 23.906 1 64.12 73 LYS A CA 1
ATOM 582 C C . LYS A 1 73 ? 15.969 -15.445 23.422 1 64.12 73 LYS A C 1
ATOM 584 O O . LYS A 1 73 ? 15.703 -15.453 22.219 1 64.12 73 LYS A O 1
ATOM 589 N N . GLU A 1 74 ? 15.156 -15.906 24.375 1 60.62 74 GLU A N 1
ATOM 590 C CA . GLU A 1 74 ? 13.812 -16.328 24 1 60.62 74 GLU A CA 1
ATOM 591 C C . GLU A 1 74 ? 12.953 -15.148 23.578 1 60.62 74 GLU A C 1
ATOM 593 O O . GLU A 1 74 ? 12.172 -15.242 22.641 1 60.62 74 GLU A O 1
ATOM 598 N N . GLN A 1 75 ? 13.023 -14.102 24.172 1 55.44 75 GLN A N 1
ATOM 599 C CA . GLN A 1 75 ? 12.359 -12.875 23.75 1 55.44 75 GLN A CA 1
ATOM 600 C C . GLN A 1 75 ? 12.953 -12.359 22.438 1 55.44 75 GLN A C 1
ATOM 602 O O . GLN A 1 75 ? 12.227 -11.852 21.578 1 55.44 75 GLN A O 1
ATOM 607 N N . LEU A 1 76 ? 14.133 -12.352 22.328 1 50.16 76 LEU A N 1
ATOM 608 C CA . LEU A 1 76 ? 14.758 -12.055 21.047 1 50.16 76 LEU A CA 1
ATOM 609 C C . LEU A 1 76 ? 14.391 -13.094 20 1 50.16 76 LEU A C 1
ATOM 611 O O . LEU A 1 76 ? 14.18 -12.758 18.828 1 50.16 76 LEU A O 1
ATOM 615 N N . ARG A 1 77 ? 14.234 -14.352 20.375 1 49.25 77 ARG A N 1
ATOM 616 C CA . ARG A 1 77 ? 13.711 -15.414 19.516 1 49.25 77 ARG A CA 1
ATOM 617 C C . ARG A 1 77 ? 12.195 -15.312 19.391 1 49.25 77 ARG A C 1
ATOM 619 O O . ARG A 1 77 ? 11.633 -15.547 18.312 1 49.25 77 ARG A O 1
ATOM 626 N N . ALA A 1 78 ? 11.352 -15.25 20.453 1 44.28 78 ALA A N 1
ATOM 627 C CA . ALA A 1 78 ? 9.906 -15.062 20.391 1 44.28 78 ALA A CA 1
ATOM 628 C C . ALA A 1 78 ? 9.555 -13.75 19.688 1 44.28 78 ALA A C 1
ATOM 630 O O . ALA A 1 78 ? 8.516 -13.656 19.031 1 44.28 78 ALA A O 1
ATOM 631 N N . SER A 1 79 ? 10.188 -12.68 19.906 1 40.03 79 SER A N 1
ATOM 632 C CA . SER A 1 79 ? 9.969 -11.469 19.125 1 40.03 79 SER A CA 1
ATOM 633 C C . SER A 1 79 ? 10.266 -11.719 17.641 1 40.03 79 SER A C 1
ATOM 635 O O . SER A 1 79 ? 9.773 -10.984 16.781 1 40.03 79 SER A O 1
ATOM 637 N N . ASN A 1 80 ? 11.047 -12.68 17.266 1 34.47 80 ASN A N 1
ATOM 638 C CA . ASN A 1 80 ? 11.219 -13.148 15.898 1 34.47 80 ASN A CA 1
ATOM 639 C C . ASN A 1 80 ? 10.32 -14.344 15.594 1 34.47 80 ASN A C 1
ATOM 641 O O . ASN A 1 80 ? 10.375 -14.898 14.5 1 34.47 80 ASN A O 1
ATOM 645 N N . THR A 1 81 ? 9.82 -15.234 16.484 1 33.06 81 THR A N 1
ATOM 646 C CA . THR A 1 81 ? 8.883 -16.312 16.172 1 33.06 81 THR A CA 1
ATOM 647 C C . THR A 1 81 ? 7.441 -15.805 16.25 1 33.06 81 THR A C 1
ATOM 649 O O . THR A 1 81 ? 7.02 -15.266 17.266 1 33.06 81 THR A O 1
ATOM 652 N N . PRO A 1 82 ? 6.719 -15.695 15.062 1 30.88 82 PRO A N 1
ATOM 653 C CA . PRO A 1 82 ? 5.301 -15.328 15.094 1 30.88 82 PRO A CA 1
ATOM 654 C C . PRO A 1 82 ? 4.48 -16.219 16.031 1 30.88 82 PRO A C 1
ATOM 656 O O . PRO A 1 82 ? 4.859 -17.359 16.281 1 30.88 82 PRO A O 1
ATOM 659 N N . ASN A 1 83 ? 3.666 -15.742 16.953 1 29.84 83 ASN A N 1
ATOM 660 C CA . ASN A 1 83 ? 2.744 -16.281 17.938 1 29.84 83 ASN A CA 1
ATOM 661 C C . ASN A 1 83 ? 1.999 -17.5 17.406 1 29.84 83 ASN A C 1
ATOM 663 O O . ASN A 1 83 ? 1.278 -17.406 16.406 1 29.84 83 ASN A O 1
ATOM 667 N N . PRO A 1 84 ? 2.492 -18.781 17.547 1 29.14 84 PRO A N 1
ATOM 668 C CA . PRO A 1 84 ? 1.666 -19.938 17.188 1 29.14 84 PRO A CA 1
ATOM 669 C C . PRO A 1 84 ? 0.249 -19.844 17.75 1 29.14 84 PRO A C 1
ATOM 671 O O . PRO A 1 84 ? 0.011 -19.109 18.719 1 29.14 84 PRO A O 1
ATOM 674 N N . SER A 1 85 ? -0.787 -20.281 16.953 1 27.33 85 SER A N 1
ATOM 675 C CA . SER A 1 85 ? -2.211 -20.391 17.25 1 27.33 85 SER A CA 1
ATOM 676 C C . SER A 1 85 ? -2.441 -21.141 18.562 1 27.33 85 SER A C 1
ATOM 678 O O . SER A 1 85 ? -1.73 -22.094 18.875 1 27.33 85 SER A O 1
ATOM 680 N N . PRO A 1 86 ? -3.129 -20.594 19.594 1 27.73 86 PRO A N 1
ATOM 681 C CA . PRO A 1 86 ? -3.504 -21.156 20.891 1 27.73 86 PRO A CA 1
ATOM 682 C C . PRO A 1 86 ? -4.109 -22.547 20.781 1 27.73 86 PRO A C 1
ATOM 684 O O . PRO A 1 86 ? -5.188 -22.719 20.203 1 27.73 86 PRO A O 1
ATOM 687 N N . VAL A 1 87 ? -3.48 -23.641 20.469 1 26.73 87 VAL A N 1
ATOM 688 C CA . VAL A 1 87 ? -4.082 -24.938 20.766 1 26.73 87 VAL A CA 1
ATOM 689 C C . VAL A 1 87 ? -4.508 -24.984 22.234 1 26.73 87 VAL A C 1
ATOM 691 O O . VAL A 1 87 ? -3.857 -24.391 23.094 1 26.73 87 VAL A O 1
ATOM 694 N N . SER A 1 88 ? -5.758 -25.594 22.625 1 25.5 88 SER A N 1
ATOM 695 C CA . SER A 1 88 ? -6.535 -25.828 23.844 1 25.5 88 SER A CA 1
ATOM 696 C C . SER A 1 88 ? -5.695 -26.516 24.922 1 25.5 88 SER A C 1
ATOM 698 O O . SER A 1 88 ? -6.18 -27.422 25.594 1 25.5 88 SER A O 1
ATOM 700 N N . VAL A 1 89 ? -4.418 -26.672 24.891 1 26.73 89 VAL A N 1
ATOM 701 C CA . VAL A 1 89 ? -3.945 -27.484 26.016 1 26.73 89 VAL A CA 1
ATOM 702 C C . VAL A 1 89 ? -4.457 -26.906 27.328 1 26.73 89 VAL A C 1
ATOM 704 O O . VAL A 1 89 ? -4.82 -25.719 27.391 1 26.73 89 VAL A O 1
ATOM 707 N N . THR A 1 90 ? -4.5 -27.797 28.453 1 28.06 90 THR A N 1
ATOM 708 C CA . THR A 1 90 ? -4.879 -27.703 29.859 1 28.06 90 THR A CA 1
ATOM 709 C C . THR A 1 90 ? -4.371 -26.406 30.484 1 28.06 90 THR A C 1
ATOM 711 O O . THR A 1 90 ? -3.271 -25.953 30.172 1 28.06 90 THR A O 1
ATOM 714 N N . ASP A 1 91 ? -5.219 -25.719 31.219 1 26.16 91 ASP A N 1
ATOM 715 C CA . ASP A 1 91 ? -5.371 -24.453 31.938 1 26.16 91 ASP A CA 1
ATOM 716 C C . ASP A 1 91 ? -4.258 -24.266 32.969 1 26.16 91 ASP A C 1
ATOM 718 O O . ASP A 1 91 ? -4.512 -24.281 34.156 1 26.16 91 ASP A O 1
ATOM 722 N N . THR A 1 92 ? -3.219 -25.125 33 1 28.77 92 THR A N 1
ATOM 723 C CA . THR A 1 92 ? -2.494 -24.672 34.188 1 28.77 92 THR A CA 1
ATOM 724 C C . THR A 1 92 ? -2.242 -23.172 34.125 1 28.77 92 THR A C 1
ATOM 726 O O . THR A 1 92 ? -1.716 -22.656 33.125 1 28.77 92 THR A O 1
ATOM 729 N N . PRO A 1 93 ? -2.91 -22.422 35.062 1 27.64 93 PRO A N 1
ATOM 730 C CA . PRO A 1 93 ? -2.836 -20.953 35.094 1 27.64 93 PRO A CA 1
ATOM 731 C C . PRO A 1 93 ? -1.406 -20.438 34.969 1 27.64 93 PRO A C 1
ATOM 733 O O . PRO A 1 93 ? -0.561 -20.734 35.812 1 27.64 93 PRO A O 1
ATOM 736 N N . VAL A 1 94 ? -0.801 -20.75 33.906 1 29.52 94 VAL A N 1
ATOM 737 C CA . VAL A 1 94 ? 0.476 -20.047 33.906 1 29.52 94 VAL A CA 1
ATOM 738 C C . VAL A 1 94 ? 0.282 -18.625 34.375 1 29.52 94 VAL A C 1
ATOM 740 O O . VAL A 1 94 ? -0.647 -17.922 33.969 1 29.52 94 VAL A O 1
ATOM 743 N N . SER A 1 95 ? 0.685 -18.438 35.656 1 28.05 95 SER A N 1
ATOM 744 C CA . SER A 1 95 ? 0.673 -17.078 36.188 1 28.05 95 SER A CA 1
ATOM 745 C C . SER A 1 95 ? 0.994 -16.047 35.125 1 28.05 95 SER A C 1
ATOM 747 O O . SER A 1 95 ? 1.917 -16.234 34.344 1 28.05 95 SER A O 1
ATOM 749 N N . PRO A 1 96 ? -0.021 -15.383 34.656 1 29.64 96 PRO A N 1
ATOM 750 C CA . PRO A 1 96 ? 0.192 -14.328 33.656 1 29.64 96 PRO A CA 1
ATOM 751 C C . PRO A 1 96 ? 1.515 -13.586 33.844 1 29.64 96 PRO A C 1
ATOM 753 O O . PRO A 1 96 ? 1.832 -13.172 34.969 1 29.64 96 PRO A O 1
ATOM 756 N N . GLN A 1 97 ? 2.549 -14.211 33.406 1 30.22 97 GLN A N 1
ATOM 757 C CA . GLN A 1 97 ? 3.719 -13.344 33.5 1 30.22 97 GLN A CA 1
ATOM 758 C C . GLN A 1 97 ? 3.312 -11.875 33.531 1 30.22 97 GLN A C 1
ATOM 760 O O . GLN A 1 97 ? 2.42 -11.461 32.781 1 30.22 97 GLN A O 1
ATOM 765 N N . GLU A 1 98 ? 3.346 -11.219 34.625 1 30.03 98 GLU A N 1
ATOM 766 C CA . GLU A 1 98 ? 3.092 -9.797 34.812 1 30.03 98 GLU A CA 1
ATOM 767 C C . GLU A 1 98 ? 3.527 -9 33.594 1 30.03 98 GLU A C 1
ATOM 769 O O . GLU A 1 98 ? 4.711 -8.703 33.406 1 30.03 98 GLU A O 1
ATOM 774 N N . SER A 1 99 ? 3.178 -9.445 32.438 1 33.03 99 SER A N 1
ATOM 775 C CA . SER A 1 99 ? 3.398 -8.578 31.281 1 33.03 99 SER A CA 1
ATOM 776 C C . SER A 1 99 ? 3.141 -7.117 31.641 1 33.03 99 SER A C 1
ATOM 778 O O . SER A 1 99 ? 2.07 -6.773 32.125 1 33.03 99 SER A O 1
ATOM 780 N N . TYR A 1 100 ? 4.07 -6.426 32.156 1 32.38 100 TYR A N 1
ATOM 781 C CA . TYR A 1 100 ? 3.828 -4.988 32.219 1 32.38 100 TYR A CA 1
ATOM 782 C C . TYR A 1 100 ? 2.965 -4.527 31.047 1 32.38 100 TYR A C 1
ATOM 784 O O . TYR A 1 100 ? 3.244 -4.855 29.891 1 32.38 100 TYR A O 1
ATOM 792 N N . PRO A 1 101 ? 1.743 -4.395 31.172 1 40.19 101 PRO A N 1
ATOM 793 C CA . PRO A 1 101 ? 0.91 -3.91 30.062 1 40.19 101 PRO A CA 1
ATOM 794 C C . PRO A 1 101 ? 1.602 -2.834 29.234 1 40.19 101 PRO A C 1
ATOM 796 O O . PRO A 1 101 ? 2.076 -1.835 29.781 1 40.19 101 PRO A O 1
ATOM 799 N N . SER A 1 102 ? 2.369 -3.15 28.344 1 47.53 102 SER A N 1
ATOM 800 C CA . SER A 1 102 ? 2.863 -2.154 27.391 1 47.53 102 SER A CA 1
ATOM 801 C C . SER A 1 102 ? 1.868 -1.013 27.219 1 47.53 102 SER A C 1
ATOM 803 O O . SER A 1 102 ? 0.735 -1.23 26.781 1 47.53 102 SER A O 1
ATOM 805 N N . LEU A 1 103 ? 1.941 0.012 28.016 1 49.38 103 LEU A N 1
ATOM 806 C CA . LEU A 1 103 ? 1.064 1.178 27.984 1 49.38 103 LEU A CA 1
ATOM 807 C C . LEU A 1 103 ? 0.957 1.747 26.578 1 49.38 103 LEU A C 1
ATOM 809 O O . LEU A 1 103 ? 1.973 2.014 25.938 1 49.38 103 LEU A O 1
ATOM 813 N N . GLN A 1 104 ? -0.109 1.464 25.875 1 61.31 104 GLN A N 1
ATOM 814 C CA . GLN A 1 104 ? -0.46 2.09 24.594 1 61.31 104 GLN A CA 1
ATOM 815 C C . GLN A 1 104 ? -0.833 3.557 24.797 1 61.31 104 GLN A C 1
ATOM 817 O O . GLN A 1 104 ? -0.966 4.023 25.922 1 61.31 104 GLN A O 1
ATOM 822 N N . ASN A 1 105 ? -0.774 4.379 23.75 1 66.62 105 ASN A N 1
ATOM 823 C CA . ASN A 1 105 ? -1.315 5.734 23.75 1 66.62 105 ASN A CA 1
ATOM 824 C C . ASN A 1 105 ? -2.635 5.809 24.516 1 66.62 105 ASN A C 1
ATOM 826 O O . ASN A 1 105 ? -3.588 5.102 24.172 1 66.62 105 ASN A O 1
ATOM 830 N N . PRO A 1 106 ? -2.553 6.426 25.641 1 58.53 106 PRO A N 1
ATOM 831 C CA . PRO A 1 106 ? -3.752 6.504 26.484 1 58.53 106 PRO A CA 1
ATOM 832 C C . PRO A 1 106 ? -5 6.895 25.688 1 58.53 106 PRO A C 1
ATOM 834 O O . PRO A 1 106 ? -6.121 6.664 26.156 1 58.53 106 PRO A O 1
ATOM 837 N N . LEU A 1 107 ? -4.742 7.457 24.547 1 65.38 107 LEU A N 1
ATOM 838 C CA . LEU A 1 107 ? -5.875 7.906 23.75 1 65.38 107 LEU A CA 1
ATOM 839 C C . LEU A 1 107 ? -6.438 6.766 22.906 1 65.38 107 LEU A C 1
ATOM 841 O O . LEU A 1 107 ? -7.551 6.859 22.391 1 65.38 107 LEU A O 1
ATOM 845 N N . LEU A 1 108 ? -5.613 5.758 22.875 1 69.12 108 LEU A N 1
ATOM 846 C CA . LEU A 1 108 ? -6.059 4.652 22.047 1 69.12 108 LEU A CA 1
ATOM 847 C C . LEU A 1 108 ? -6.965 3.707 22.828 1 69.12 108 LEU A C 1
ATOM 849 O O . LEU A 1 108 ? -6.555 3.146 23.844 1 69.12 108 LEU A O 1
ATOM 853 N N . GLY A 1 109 ? -8.188 3.795 22.625 1 63.62 109 GLY A N 1
ATOM 854 C CA . GLY A 1 109 ? -9.109 2.861 23.266 1 63.62 109 GLY A CA 1
ATOM 855 C C . GLY A 1 109 ? -8.867 1.419 22.859 1 63.62 109 GLY A C 1
ATOM 856 O O . GLY A 1 109 ? -8 1.14 22.031 1 63.62 109 GLY A O 1
ATOM 857 N N . GLU A 1 110 ? -9.469 0.573 23.469 1 64.25 110 GLU A N 1
ATOM 858 C CA . GLU A 1 110 ? -9.344 -0.856 23.203 1 64.25 110 GLU A CA 1
ATOM 859 C C . GLU A 1 110 ? -9.922 -1.218 21.844 1 64.25 110 GLU A C 1
ATOM 861 O O . GLU A 1 110 ? -9.461 -2.16 21.188 1 64.25 110 GLU A O 1
ATOM 866 N N . ARG A 1 111 ? -10.836 -0.305 21.469 1 76.31 111 ARG A N 1
ATOM 867 C CA . ARG A 1 111 ? -11.523 -0.659 20.234 1 76.31 111 ARG A CA 1
ATOM 868 C C . ARG A 1 111 ? -11.312 0.413 19.156 1 76.31 111 ARG A C 1
ATOM 870 O O . ARG A 1 111 ? -11.023 1.566 19.484 1 76.31 111 ARG A O 1
ATOM 877 N N . ALA A 1 112 ? -11.422 -0.06 17.953 1 85.25 112 ALA A N 1
ATOM 878 C CA . ALA A 1 112 ? -11.336 0.858 16.828 1 85.25 112 ALA A CA 1
ATOM 879 C C . ALA A 1 112 ? -12.477 1.87 16.844 1 85.25 112 ALA A C 1
ATOM 881 O O . ALA A 1 112 ? -13.57 1.566 17.328 1 85.25 112 ALA A O 1
ATOM 882 N N . TRP A 1 113 ? -12.234 3.061 16.438 1 84.69 113 TRP A N 1
ATOM 883 C CA . TRP A 1 113 ? -13.18 4.176 16.469 1 84.69 113 TRP A CA 1
ATOM 884 C C . TRP A 1 113 ? -13.812 4.395 15.102 1 84.69 113 TRP A C 1
ATOM 886 O O . TRP A 1 113 ? -13.117 4.652 14.117 1 84.69 113 TRP A O 1
ATOM 896 N N . PHE A 1 114 ? -15.203 4.172 15.062 1 88.12 114 PHE A N 1
ATOM 897 C CA . PHE A 1 114 ? -15.977 4.418 13.852 1 88.12 114 PHE A CA 1
ATOM 898 C C . PHE A 1 114 ? -17 5.527 14.086 1 88.12 114 PHE A C 1
ATOM 900 O O . PHE A 1 114 ? -17.578 5.629 15.164 1 88.12 114 PHE A O 1
ATOM 907 N N . TYR A 1 115 ? -17.188 6.383 13.109 1 83.44 115 TYR A N 1
ATOM 908 C CA . TYR A 1 115 ? -18.219 7.406 13.266 1 83.44 115 TYR A CA 1
ATOM 909 C C . TYR A 1 115 ? -19.219 7.363 12.109 1 83.44 115 TYR A C 1
ATOM 911 O O . TYR A 1 115 ? -18.844 7.094 10.969 1 83.44 115 TYR A O 1
ATOM 919 N N . PRO A 1 116 ? -20.391 7.566 12.461 1 78.06 116 PRO A N 1
ATOM 920 C CA . PRO A 1 116 ? -21.438 7.559 11.43 1 78.06 116 PRO A CA 1
ATOM 921 C C . PRO A 1 116 ? -21.484 8.859 10.633 1 78.06 116 PRO A C 1
ATOM 923 O O . PRO A 1 116 ? -21.266 9.938 11.188 1 78.06 116 PRO A O 1
ATOM 926 N N . TYR A 1 117 ? -21.516 8.82 9.398 1 70.62 117 TYR A N 1
ATOM 927 C CA . TYR A 1 117 ? -21.641 9.984 8.531 1 70.62 117 TYR A CA 1
ATOM 928 C C . TYR A 1 117 ? -23.047 10.094 7.961 1 70.62 117 TYR A C 1
ATOM 930 O O . TYR A 1 117 ? -23.656 11.172 7.965 1 70.62 117 TYR A O 1
ATOM 938 N N . ASP A 1 118 ? -23.422 9.086 7.406 1 70.94 118 ASP A N 1
ATOM 939 C CA . ASP A 1 118 ? -24.734 8.945 6.785 1 70.94 118 ASP A CA 1
ATOM 940 C C . ASP A 1 118 ? -25.406 7.633 7.195 1 70.94 118 ASP A C 1
ATOM 942 O O . ASP A 1 118 ? -24.781 6.574 7.141 1 70.94 118 ASP A O 1
ATOM 946 N N . PRO A 1 119 ? -26.562 7.93 7.801 1 65.31 119 PRO A N 1
ATOM 947 C CA . PRO A 1 119 ? -27.234 6.707 8.234 1 65.31 119 PRO A CA 1
ATOM 948 C C . PRO A 1 119 ? -27.344 5.66 7.129 1 65.31 119 PRO A C 1
ATOM 950 O O . PRO A 1 119 ? -27.453 4.465 7.41 1 65.31 119 PRO A O 1
ATOM 953 N N . SER A 1 120 ? -27.312 6.16 5.973 1 65.44 120 SER A N 1
ATOM 954 C CA . SER A 1 120 ? -27.484 5.23 4.859 1 65.44 120 SER A CA 1
ATOM 955 C C . SER A 1 120 ? -26.156 4.633 4.434 1 65.44 120 SER A C 1
ATOM 957 O O . SER A 1 120 ? -26.109 3.713 3.613 1 65.44 120 SER A O 1
ATOM 959 N N . ALA A 1 121 ? -25.109 5.156 5.09 1 70 121 ALA A N 1
ATOM 960 C CA . ALA A 1 121 ? -23.781 4.695 4.684 1 70 121 ALA A CA 1
ATOM 961 C C . ALA A 1 121 ? -23.047 4.047 5.855 1 70 121 ALA A C 1
ATOM 963 O O . ALA A 1 121 ? -23.359 4.316 7.016 1 70 121 ALA A O 1
ATOM 964 N N . PRO A 1 122 ? -22.188 3.109 5.48 1 74.5 122 PRO A N 1
ATOM 965 C CA . PRO A 1 122 ? -21.391 2.508 6.555 1 74.5 122 PRO A CA 1
ATOM 966 C C . PRO A 1 122 ? -20.531 3.527 7.305 1 74.5 122 PRO A C 1
ATOM 968 O O . PRO A 1 122 ? -20.141 4.547 6.73 1 74.5 122 PRO A O 1
ATOM 971 N N . PRO A 1 123 ? -20.375 3.254 8.602 1 82.75 123 PRO A N 1
ATOM 972 C CA . PRO A 1 123 ? -19.5 4.145 9.375 1 82.75 123 PRO A CA 1
ATOM 973 C C . PRO A 1 123 ? -18.062 4.16 8.852 1 82.75 123 PRO A C 1
ATOM 975 O O . PRO A 1 123 ? -17.625 3.195 8.227 1 82.75 123 PRO A O 1
ATOM 978 N N . ILE A 1 124 ? -17.484 5.258 9.016 1 83.75 124 ILE A N 1
ATOM 979 C CA . ILE A 1 124 ? -16.109 5.434 8.531 1 83.75 124 ILE A CA 1
ATOM 980 C C . ILE A 1 124 ? -15.133 5.312 9.695 1 83.75 124 ILE A C 1
ATOM 982 O O . ILE A 1 124 ? -15.43 5.762 10.805 1 83.75 124 ILE A O 1
ATOM 986 N N . TYR A 1 125 ? -14.047 4.707 9.422 1 90.75 125 TYR A N 1
ATOM 987 C CA . TYR A 1 125 ? -13 4.512 10.422 1 90.75 125 TYR A CA 1
ATOM 988 C C . TYR A 1 125 ? -12.273 5.82 10.711 1 90.75 125 TYR A C 1
ATOM 990 O O . TYR A 1 125 ? -11.992 6.598 9.797 1 90.75 125 TYR A O 1
ATOM 998 N N . MET A 1 126 ? -12.062 6.062 11.961 1 89.69 126 MET A N 1
ATOM 999 C CA . MET A 1 126 ? -11.352 7.266 12.391 1 89.69 126 MET A CA 1
ATOM 1000 C C . MET A 1 126 ? -9.969 6.926 12.922 1 89.69 126 MET A C 1
ATOM 1002 O O . MET A 1 126 ? -9.844 6.168 13.891 1 89.69 126 MET A O 1
ATOM 1006 N N . GLY A 1 127 ? -8.961 7.457 12.25 1 90.25 127 GLY A N 1
ATOM 1007 C CA . GLY A 1 127 ? -7.605 7.336 12.773 1 90.25 127 GLY A CA 1
ATOM 1008 C C . GLY A 1 127 ? -7.316 8.312 13.898 1 90.25 127 GLY A C 1
ATOM 1009 O O . GLY A 1 127 ? -7.621 9.5 13.797 1 90.25 127 GLY A O 1
ATOM 1010 N N . GLU A 1 128 ? -6.703 7.922 14.875 1 89.5 128 GLU A N 1
ATOM 1011 C CA . GLU A 1 128 ? -6.508 8.719 16.078 1 89.5 128 GLU A CA 1
ATOM 1012 C C . GLU A 1 128 ? -5.418 9.773 15.875 1 89.5 128 GLU A C 1
ATOM 1014 O O . GLU A 1 128 ? -5.309 10.719 16.656 1 89.5 128 GLU A O 1
ATOM 1019 N N . ALA A 1 129 ? -4.637 9.586 14.859 1 93.38 129 ALA A N 1
ATOM 1020 C CA . ALA A 1 129 ? -3.6 10.578 14.594 1 93.38 129 ALA A CA 1
ATOM 1021 C C . ALA A 1 129 ? -4.195 11.844 13.984 1 93.38 129 ALA A C 1
ATOM 1023 O O . ALA A 1 129 ? -3.553 12.898 13.977 1 93.38 129 ALA A O 1
ATOM 1024 N N . ALA A 1 130 ? -5.41 11.719 13.469 1 94.38 130 ALA A N 1
ATOM 1025 C CA . ALA A 1 130 ? -6.062 12.883 12.867 1 94.38 130 ALA A CA 1
ATOM 1026 C C . ALA A 1 130 ? -6.328 13.961 13.914 1 94.38 130 ALA A C 1
ATOM 1028 O O . ALA A 1 130 ? -6.77 13.664 15.023 1 94.38 130 ALA A O 1
ATOM 1029 N N . CYS A 1 131 ? -6.082 15.172 13.57 1 95.75 131 CYS A N 1
ATOM 1030 C CA . CYS A 1 131 ? -6.258 16.281 14.508 1 95.75 131 CYS A CA 1
ATOM 1031 C C . CYS A 1 131 ? -7.73 16.484 14.836 1 95.75 131 CYS A C 1
ATOM 1033 O O . CYS A 1 131 ? -8.07 16.906 15.945 1 95.75 131 CYS A O 1
ATOM 1035 N N . THR A 1 132 ? -8.617 16.156 13.875 1 95.31 132 THR A N 1
ATOM 1036 C CA . THR A 1 132 ? -10.047 16.281 14.133 1 95.31 132 THR A CA 1
ATOM 1037 C C . THR A 1 132 ? -10.516 15.25 15.148 1 95.31 132 THR A C 1
ATOM 1039 O O . THR A 1 132 ? -11.406 15.516 15.953 1 95.31 132 THR A O 1
ATOM 1042 N N . ALA A 1 133 ? -9.953 14.094 15.086 1 93.38 133 ALA A N 1
ATOM 1043 C CA . ALA A 1 133 ? -10.242 13.078 16.094 1 93.38 133 ALA A CA 1
ATOM 1044 C C . ALA A 1 133 ? -9.797 13.547 17.484 1 93.38 133 ALA A C 1
ATOM 1046 O O . ALA A 1 133 ? -10.5 13.344 18.469 1 93.38 133 ALA A O 1
ATOM 1047 N N . PHE A 1 134 ? -8.656 14.148 17.547 1 94.81 134 PHE A N 1
ATOM 1048 C CA . PHE A 1 134 ? -8.125 14.688 18.797 1 94.81 134 PHE A CA 1
ATOM 1049 C C . PHE A 1 134 ? -9.039 15.781 19.328 1 94.81 134 PHE A C 1
ATOM 1051 O O . PHE A 1 134 ? -9.305 15.836 20.531 1 94.81 134 PHE A O 1
ATOM 1058 N N . ALA A 1 135 ? -9.5 16.578 18.453 1 96.38 135 ALA A N 1
ATOM 1059 C CA . ALA A 1 135 ? -10.43 17.641 18.828 1 96.38 135 ALA A CA 1
ATOM 1060 C C . ALA A 1 135 ? -11.727 17.062 19.391 1 96.38 135 ALA A C 1
ATOM 1062 O O . ALA A 1 135 ? -12.312 17.609 20.312 1 96.38 135 ALA A O 1
ATOM 1063 N N . THR A 1 136 ? -12.172 16.016 18.797 1 93.81 136 THR A N 1
ATOM 1064 C CA . THR A 1 136 ? -13.383 15.359 19.266 1 93.81 136 THR A CA 1
ATOM 1065 C C . THR A 1 136 ? -13.18 14.82 20.688 1 93.81 136 THR A C 1
ATOM 1067 O O . THR A 1 136 ? -14.062 14.938 21.531 1 93.81 136 THR A O 1
ATOM 1070 N N . ARG A 1 137 ? -12.023 14.242 20.938 1 91.06 137 ARG A N 1
ATOM 1071 C CA . ARG A 1 137 ? -11.719 13.75 22.266 1 91.06 137 ARG A CA 1
ATOM 1072 C C . ARG A 1 137 ? -11.695 14.883 23.281 1 91.06 137 ARG A C 1
ATOM 1074 O O . ARG A 1 137 ? -12.172 14.727 24.422 1 91.06 137 ARG A O 1
ATOM 1081 N N . LEU A 1 138 ? -11.102 15.938 22.875 1 94 138 LEU A N 1
ATOM 1082 C CA . LEU A 1 138 ? -11.086 17.109 23.734 1 94 138 LEU A CA 1
ATOM 1083 C C . LEU A 1 138 ? -12.508 17.578 24.047 1 94 138 LEU A C 1
ATOM 1085 O O . LEU A 1 138 ? -12.836 17.875 25.188 1 94 138 LEU A O 1
ATOM 1089 N N . ARG A 1 139 ? -13.32 17.609 23.047 1 94.62 139 ARG A N 1
ATOM 1090 C CA . ARG A 1 139 ? -14.703 18.047 23.234 1 94.62 139 ARG A CA 1
ATOM 1091 C C . ARG A 1 139 ? -15.461 17.094 24.141 1 94.62 139 ARG A C 1
ATOM 1093 O O . ARG A 1 139 ? -16.266 17.516 24.969 1 94.62 139 ARG A O 1
ATOM 1100 N N . GLN A 1 140 ? -15.242 15.828 23.969 1 90.31 140 GLN A N 1
ATOM 1101 C CA . GLN A 1 140 ? -15.867 14.836 24.828 1 90.31 140 GLN A CA 1
ATOM 1102 C C . GLN A 1 140 ? -15.477 15.062 26.297 1 90.31 140 GLN A C 1
ATOM 1104 O O . GLN A 1 140 ? -16.312 14.898 27.188 1 90.31 140 GLN A O 1
ATOM 1109 N N . PHE A 1 141 ? -14.312 15.453 26.469 1 88.56 141 PHE A N 1
ATOM 1110 C CA . PHE A 1 141 ? -13.836 15.75 27.812 1 88.56 141 PHE A CA 1
ATOM 1111 C C . PHE A 1 141 ? -14.484 17.016 28.344 1 88.56 141 PHE A C 1
ATOM 1113 O O . PHE A 1 141 ? -14.977 17.047 29.469 1 88.56 141 PHE A O 1
ATOM 1120 N N . LEU A 1 142 ? -14.469 18.047 27.562 1 90.94 142 LEU A N 1
ATOM 1121 C CA . LEU A 1 142 ? -14.953 19.359 27.984 1 90.94 142 LEU A CA 1
ATOM 1122 C C . LEU A 1 142 ? -16.453 19.312 28.266 1 90.94 142 LEU A C 1
ATOM 1124 O O . LEU A 1 142 ? -16.938 20 29.172 1 90.94 142 LEU A O 1
ATOM 1128 N N . THR A 1 143 ? -17.125 18.453 27.562 1 90.5 143 THR A N 1
ATOM 1129 C CA . THR A 1 143 ? -18.578 18.344 27.734 1 90.5 143 THR A CA 1
ATOM 1130 C C . THR A 1 143 ? -18.922 17.25 28.734 1 90.5 143 THR A C 1
ATOM 1132 O O . THR A 1 143 ? -20.078 17.078 29.094 1 90.5 143 THR A O 1
ATOM 1135 N N . SER A 1 144 ? -17.969 16.516 29.188 1 86.81 144 SER A N 1
ATOM 1136 C CA . SER A 1 144 ? -18.156 15.375 30.078 1 86.81 144 SER A CA 1
ATOM 1137 C C . SER A 1 144 ? -19.172 14.398 29.516 1 86.81 144 SER A C 1
ATOM 1139 O O . SER A 1 144 ? -20.031 13.883 30.25 1 86.81 144 SER A O 1
ATOM 1141 N N . ASP A 1 145 ? -19.188 14.391 28.203 1 87.75 145 ASP A N 1
ATOM 1142 C CA . ASP A 1 145 ? -20.078 13.5 27.484 1 87.75 145 ASP A CA 1
ATOM 1143 C C . ASP A 1 145 ? -19.312 12.672 26.453 1 87.75 145 ASP A C 1
ATOM 1145 O O . ASP A 1 145 ? -18.938 13.188 25.391 1 87.75 145 ASP A O 1
ATOM 1149 N N . SER A 1 146 ? -19.156 11.453 26.719 1 80.25 146 SER A N 1
ATOM 1150 C CA . SER A 1 146 ? -18.422 10.555 25.828 1 80.25 146 SER A CA 1
ATOM 1151 C C . SER A 1 146 ? -19.172 10.344 24.516 1 80.25 146 SER A C 1
ATOM 1153 O O . SER A 1 146 ? -18.594 9.891 23.531 1 80.25 146 SER A O 1
ATOM 1155 N N . ASN A 1 147 ? -20.406 10.766 24.484 1 79.88 147 ASN A N 1
ATOM 1156 C CA . ASN A 1 147 ? -21.203 10.547 23.297 1 79.88 147 ASN A CA 1
ATOM 1157 C C . ASN A 1 147 ? -21.203 11.773 22.391 1 79.88 147 ASN A C 1
ATOM 1159 O O . ASN A 1 147 ? -21.875 11.781 21.359 1 79.88 147 ASN A O 1
ATOM 1163 N N . THR A 1 148 ? -20.453 12.766 22.859 1 89.12 148 THR A N 1
ATOM 1164 C CA . THR A 1 148 ? -20.312 13.898 21.953 1 89.12 148 THR A CA 1
ATOM 1165 C C . THR A 1 148 ? -19.875 13.445 20.562 1 89.12 148 THR A C 1
ATOM 1167 O O . THR A 1 148 ? -18.844 12.789 20.422 1 89.12 148 THR A O 1
ATOM 1170 N N . ALA A 1 149 ? -20.641 13.797 19.578 1 86.75 149 ALA A N 1
ATOM 1171 C CA . ALA A 1 149 ? -20.453 13.273 18.219 1 86.75 149 ALA A CA 1
ATOM 1172 C C . ALA A 1 149 ? -19.266 13.93 17.531 1 86.75 149 ALA A C 1
ATOM 1174 O O . ALA A 1 149 ? -19.016 15.125 17.703 1 86.75 149 ALA A O 1
ATOM 1175 N N . HIS A 1 150 ? -18.594 13.18 16.75 1 91.44 150 HIS A N 1
ATOM 1176 C CA . HIS A 1 150 ? -17.547 13.703 15.875 1 91.44 150 HIS A CA 1
ATOM 1177 C C . HIS A 1 150 ? -18.125 14.586 14.773 1 91.44 150 HIS A C 1
ATOM 1179 O O . HIS A 1 150 ? -19.203 14.312 14.258 1 91.44 150 HIS A O 1
ATOM 1185 N N . VAL A 1 151 ? -17.422 15.695 14.477 1 91.81 151 VAL A N 1
ATOM 1186 C CA . VAL A 1 151 ? -17.812 16.547 13.359 1 91.81 151 VAL A CA 1
ATOM 1187 C C . VAL A 1 151 ? -17.359 15.914 12.047 1 91.81 151 VAL A C 1
ATOM 1189 O O . VAL A 1 151 ? -16.172 15.914 11.719 1 91.81 151 VAL A O 1
ATOM 1192 N N . ALA A 1 152 ? -18.25 15.438 11.297 1 88.38 152 ALA A N 1
ATOM 1193 C CA . ALA A 1 152 ? -17.938 14.719 10.062 1 88.38 152 ALA A CA 1
ATOM 1194 C C . ALA A 1 152 ? -17.375 15.664 9.008 1 88.38 152 ALA A C 1
ATOM 1196 O O . ALA A 1 152 ? -17.812 16.812 8.898 1 88.38 152 ALA A O 1
ATOM 1197 N N . ARG A 1 153 ? -16.391 15.188 8.258 1 90.75 153 ARG A N 1
ATOM 1198 C CA . ARG A 1 153 ? -15.867 15.945 7.125 1 90.75 153 ARG A CA 1
ATOM 1199 C C . ARG A 1 153 ? -16.859 15.969 5.969 1 90.75 153 ARG A C 1
ATOM 1201 O O . ARG A 1 153 ? -17.062 14.953 5.305 1 90.75 153 ARG A O 1
ATOM 1208 N N . THR A 1 154 ? -17.516 17.047 5.707 1 88.5 154 THR A N 1
ATOM 1209 C CA . THR A 1 154 ? -18.484 17.172 4.633 1 88.5 154 THR A CA 1
ATOM 1210 C C . THR A 1 154 ? -18.016 18.203 3.602 1 88.5 154 THR A C 1
ATOM 1212 O O . THR A 1 154 ? -18.547 18.25 2.486 1 88.5 154 THR A O 1
ATOM 1215 N N . GLN A 1 155 ? -17.016 19 4.016 1 92.38 155 GLN A N 1
ATOM 1216 C CA . GLN A 1 155 ? -16.562 20.094 3.17 1 92.38 155 GLN A CA 1
ATOM 1217 C C . GLN A 1 155 ? -15.547 19.609 2.139 1 92.38 155 GLN A C 1
ATOM 1219 O O . GLN A 1 155 ? -14.398 20.078 2.129 1 92.38 155 GLN A O 1
ATOM 1224 N N . TYR A 1 156 ? -15.852 18.688 1.277 1 94.19 156 TYR A N 1
ATOM 1225 C CA . TYR A 1 156 ? -15.031 18.25 0.156 1 94.19 156 TYR A CA 1
ATOM 1226 C C . TYR A 1 156 ? -15.797 18.359 -1.157 1 94.19 156 TYR A C 1
ATOM 1228 O O . TYR A 1 156 ? -17.031 18.453 -1.16 1 94.19 156 TYR A O 1
ATOM 1236 N N . THR A 1 157 ? -15.086 18.469 -2.25 1 95.12 157 THR A N 1
ATOM 1237 C CA . THR A 1 157 ? -15.727 18.531 -3.559 1 95.12 157 THR A CA 1
ATOM 1238 C C . THR A 1 157 ? -16.5 17.25 -3.84 1 95.12 157 THR A C 1
ATOM 1240 O O . THR A 1 157 ? -15.93 16.156 -3.863 1 95.12 157 THR A O 1
ATOM 1243 N N . PRO A 1 158 ? -17.75 17.344 -3.988 1 92.44 158 PRO A N 1
ATOM 1244 C CA . PRO A 1 158 ? -18.578 16.156 -4.184 1 92.44 158 PRO A CA 1
ATOM 1245 C C . PRO A 1 158 ? -18.375 15.516 -5.555 1 92.44 158 PRO A C 1
ATOM 1247 O O . PRO A 1 158 ? -17.844 16.156 -6.469 1 92.44 158 PRO A O 1
ATOM 1250 N N . GLU A 1 159 ? -18.812 14.344 -5.703 1 90.69 159 GLU A N 1
ATOM 1251 C CA . GLU A 1 159 ? -18.688 13.594 -6.949 1 90.69 159 GLU A CA 1
ATOM 1252 C C . GLU A 1 159 ? -19.453 14.266 -8.086 1 90.69 159 GLU A C 1
ATOM 1254 O O . GLU A 1 159 ? -19.016 14.219 -9.242 1 90.69 159 GLU A O 1
ATOM 1259 N N . SER A 1 160 ? -20.531 14.875 -7.773 1 88.19 160 SER A N 1
ATOM 1260 C CA . SER A 1 160 ? -21.375 15.539 -8.773 1 88.19 160 SER A CA 1
ATOM 1261 C C . SER A 1 160 ? -20.609 16.672 -9.469 1 88.19 160 SER A C 1
ATOM 1263 O O . SER A 1 160 ? -20.906 17 -10.617 1 88.19 160 SER A O 1
ATOM 1265 N N . SER A 1 161 ? -19.562 17.172 -8.734 1 88.44 161 SER A N 1
ATOM 1266 C CA . SER A 1 161 ? -18.766 18.266 -9.289 1 88.44 161 SER A CA 1
ATOM 1267 C C . SER A 1 161 ? -17.578 17.75 -10.094 1 88.44 161 SER A C 1
ATOM 1269 O O . SER A 1 161 ? -16.844 18.516 -10.695 1 88.44 161 SER A O 1
ATOM 1271 N N . LEU A 1 162 ? -17.422 16.438 -10.07 1 90.62 162 LEU A N 1
ATOM 1272 C CA . LEU A 1 162 ? -16.281 15.844 -10.742 1 90.62 162 LEU A CA 1
ATOM 1273 C C . LEU A 1 162 ? -16.703 15.109 -12.008 1 90.62 162 LEU A C 1
ATOM 1275 O O . LEU A 1 162 ? -16.078 14.125 -12.398 1 90.62 162 LEU A O 1
ATOM 1279 N N . LEU A 1 163 ? -17.766 15.5 -12.516 1 81.25 163 LEU A N 1
ATOM 1280 C CA . LEU A 1 163 ? -18.25 14.883 -13.742 1 81.25 163 LEU A CA 1
ATOM 1281 C C . LEU A 1 163 ? -17.5 15.406 -14.953 1 81.25 163 LEU A C 1
ATOM 1283 O O . LEU A 1 163 ? -17.062 16.562 -14.961 1 81.25 163 LEU A O 1
ATOM 1287 N N . GLU A 1 164 ? -17.188 14.5 -15.805 1 67.38 164 GLU A N 1
ATOM 1288 C CA . GLU A 1 164 ? -16.344 14.773 -16.969 1 67.38 164 GLU A CA 1
ATOM 1289 C C . GLU A 1 164 ? -16.891 15.93 -17.797 1 67.38 164 GLU A C 1
ATOM 1291 O O . GLU A 1 164 ? -18.094 15.984 -18.062 1 67.38 164 GLU A O 1
ATOM 1296 N N . GLY A 1 165 ? -16.047 16.953 -17.734 1 66.12 165 GLY A N 1
ATOM 1297 C CA . GLY A 1 165 ? -16.328 18.016 -18.688 1 66.12 165 GLY A CA 1
ATOM 1298 C C . GLY A 1 165 ? -15.195 18.25 -19.672 1 66.12 165 GLY A C 1
ATOM 1299 O O . GLY A 1 165 ? -14.062 17.828 -19.438 1 66.12 165 GLY A O 1
ATOM 1300 N N . GLU A 1 166 ? -15.492 18.531 -20.859 1 78.62 166 GLU A N 1
ATOM 1301 C CA . GLU A 1 166 ? -14.508 18.797 -21.906 1 78.62 166 GLU A CA 1
ATOM 1302 C C . GLU A 1 166 ? -13.609 19.984 -21.531 1 78.62 166 GLU A C 1
ATOM 1304 O O . GLU A 1 166 ? -14.094 21 -21.047 1 78.62 166 GLU A O 1
ATOM 1309 N N . VAL A 1 167 ? -12.359 19.719 -21.406 1 88.94 167 VAL A N 1
ATOM 1310 C CA . VAL A 1 167 ? -11.383 20.781 -21.188 1 88.94 167 VAL A CA 1
ATOM 1311 C C . VAL A 1 167 ? -10.367 20.797 -22.328 1 88.94 167 VAL A C 1
ATOM 1313 O O . VAL A 1 167 ? -9.945 19.734 -22.797 1 88.94 167 VAL A O 1
ATOM 1316 N N . GLN A 1 168 ? -10.086 22.016 -22.844 1 91.38 168 GLN A N 1
ATOM 1317 C CA . GLN A 1 168 ? -9.156 22.156 -23.969 1 91.38 168 GLN A CA 1
ATOM 1318 C C . GLN A 1 168 ? -7.789 22.641 -23.484 1 91.38 168 GLN A C 1
ATOM 1320 O O . GLN A 1 168 ? -7.672 23.203 -22.391 1 91.38 168 GLN A O 1
ATOM 1325 N N . TRP A 1 169 ? -6.801 22.375 -24.25 1 96.38 169 TRP A N 1
ATOM 1326 C CA . TRP A 1 169 ? -5.469 22.906 -24 1 96.38 169 TRP A CA 1
ATOM 1327 C C . TRP A 1 169 ? -5.477 24.438 -24.031 1 96.38 169 TRP A C 1
ATOM 1329 O O . TRP A 1 169 ? -6.102 25.031 -24.906 1 96.38 169 TRP A O 1
ATOM 1339 N N . PRO A 1 170 ? -4.938 25.062 -23.078 1 96.5 170 PRO A N 1
ATOM 1340 C CA . PRO A 1 170 ? -4.844 26.516 -23.141 1 96.5 170 PRO A CA 1
ATOM 1341 C C . PRO A 1 170 ? -3.852 27 -24.188 1 96.5 170 PRO A C 1
ATOM 1343 O O . PRO A 1 170 ? -3.137 26.203 -24.781 1 96.5 170 PRO A O 1
ATOM 1346 N N . GLY A 1 171 ? -3.898 28.344 -24.484 1 96.31 171 GLY A N 1
ATOM 1347 C CA . GLY A 1 171 ? -2.879 28.906 -25.359 1 96.31 171 GLY A CA 1
ATOM 1348 C C . GLY A 1 171 ? -1.471 28.734 -24.812 1 96.31 171 GLY A C 1
ATOM 1349 O O . GLY A 1 171 ? -1.28 28.531 -23.609 1 96.31 171 GLY A O 1
ATOM 1350 N N . LEU A 1 172 ? -0.508 28.797 -25.672 1 96.56 172 LEU A N 1
ATOM 1351 C CA . LEU A 1 172 ? 0.876 28.531 -25.297 1 96.56 172 LEU A CA 1
ATOM 1352 C C . LEU A 1 172 ? 1.316 29.469 -24.172 1 96.56 172 LEU A C 1
ATOM 1354 O O . LEU A 1 172 ? 1.965 29.047 -23.219 1 96.56 172 LEU A O 1
ATOM 1358 N N . ALA A 1 173 ? 1.009 30.734 -24.297 1 96.94 173 ALA A N 1
ATOM 1359 C CA . ALA A 1 173 ? 1.402 31.703 -23.281 1 96.94 173 ALA A CA 1
ATOM 1360 C C . ALA A 1 173 ? 0.782 31.375 -21.922 1 96.94 173 ALA A C 1
ATOM 1362 O O . ALA A 1 173 ? 1.453 31.438 -20.891 1 96.94 173 ALA A O 1
ATOM 1363 N N . GLN A 1 174 ? -0.455 31.062 -21.969 1 96.75 174 GLN A N 1
ATOM 1364 C CA . GLN A 1 174 ? -1.146 30.688 -20.75 1 96.75 174 GLN A CA 1
ATOM 1365 C C . GLN A 1 174 ? -0.592 29.391 -20.172 1 96.75 174 GLN A C 1
ATOM 1367 O O . GLN A 1 174 ? -0.438 29.25 -18.953 1 96.75 174 GLN A O 1
ATOM 1372 N N . ALA A 1 175 ? -0.359 28.406 -21 1 97.81 175 ALA A N 1
ATOM 1373 C CA . ALA A 1 175 ? 0.213 27.125 -20.562 1 97.81 175 ALA A CA 1
ATOM 1374 C C . ALA A 1 175 ? 1.559 27.328 -19.875 1 97.81 175 ALA A C 1
ATOM 1376 O O . ALA A 1 175 ? 1.822 26.75 -18.828 1 97.81 175 ALA A O 1
ATOM 1377 N N . ARG A 1 176 ? 2.357 28.188 -20.469 1 97.38 176 ARG A N 1
ATOM 1378 C CA . ARG A 1 176 ? 3.662 28.5 -19.891 1 97.38 176 ARG A CA 1
ATOM 1379 C C . ARG A 1 176 ? 3.518 29.141 -18.516 1 97.38 176 ARG A C 1
ATOM 1381 O O . ARG A 1 176 ? 4.258 28.797 -17.594 1 97.38 176 ARG A O 1
ATOM 1388 N N . LEU A 1 177 ? 2.643 30.031 -18.453 1 97.12 177 LEU A N 1
ATOM 1389 C CA . LEU A 1 177 ? 2.422 30.719 -17.203 1 97.12 177 LEU A CA 1
ATOM 1390 C C . LEU A 1 177 ? 1.973 29.75 -16.109 1 97.12 177 LEU A C 1
ATOM 1392 O O . LEU A 1 177 ? 2.48 29.797 -14.984 1 97.12 177 LEU A O 1
ATOM 1396 N N . LEU A 1 178 ? 0.998 28.891 -16.422 1 97.06 178 LEU A N 1
ATOM 1397 C CA . LEU A 1 178 ? 0.484 27.938 -15.445 1 97.06 178 LEU A CA 1
ATOM 1398 C C . LEU A 1 178 ? 1.588 27 -14.977 1 97.06 178 LEU A C 1
ATOM 1400 O O . LEU A 1 178 ? 1.711 26.734 -13.773 1 97.06 178 LEU A O 1
ATOM 1404 N N . VAL A 1 179 ? 2.385 26.5 -15.867 1 97.44 179 VAL A N 1
ATOM 1405 C CA . VAL A 1 179 ? 3.463 25.578 -15.531 1 97.44 179 VAL A CA 1
ATOM 1406 C C . VAL A 1 179 ? 4.504 26.297 -14.664 1 97.44 179 VAL A C 1
ATOM 1408 O O . VAL A 1 179 ? 4.996 25.719 -13.688 1 97.44 179 VAL A O 1
ATOM 1411 N N . LYS A 1 180 ? 4.809 27.516 -14.953 1 95.56 180 LYS A N 1
ATOM 1412 C CA . LYS A 1 180 ? 5.793 28.281 -14.188 1 95.56 180 LYS A CA 1
ATOM 1413 C C . LYS A 1 180 ? 5.297 28.547 -12.773 1 95.56 180 LYS A C 1
ATOM 1415 O O . LYS A 1 180 ? 6.078 28.484 -11.812 1 95.56 180 LYS A O 1
ATOM 1420 N N . ILE A 1 181 ? 4.059 28.859 -12.703 1 94.44 181 ILE A N 1
ATOM 1421 C CA . ILE A 1 181 ? 3.475 29.078 -11.383 1 94.44 181 ILE A CA 1
ATOM 1422 C C . ILE A 1 181 ? 3.559 27.797 -10.562 1 94.44 181 ILE A C 1
ATOM 1424 O O . ILE A 1 181 ? 3.955 27.812 -9.398 1 94.44 181 ILE A O 1
ATOM 1428 N N . ALA A 1 182 ? 3.17 26.688 -11.188 1 95.19 182 ALA A N 1
ATOM 1429 C CA . ALA A 1 182 ? 3.262 25.406 -10.508 1 95.19 182 ALA A CA 1
ATOM 1430 C C . ALA A 1 182 ? 4.699 25.109 -10.086 1 95.19 182 ALA A C 1
ATOM 1432 O O . ALA A 1 182 ? 4.941 24.641 -8.969 1 95.19 182 ALA A O 1
ATOM 1433 N N . PHE A 1 183 ? 5.641 25.406 -10.938 1 93.81 183 PHE A N 1
ATOM 1434 C CA . PHE A 1 183 ? 7.051 25.188 -10.648 1 93.81 183 PHE A CA 1
ATOM 1435 C C . PHE A 1 183 ? 7.488 26 -9.43 1 93.81 183 PHE A C 1
ATOM 1437 O O . PHE A 1 183 ? 8.133 25.453 -8.523 1 93.81 183 PHE A O 1
ATOM 1444 N N . ASN A 1 184 ? 7.117 27.156 -9.383 1 89.56 184 ASN A N 1
ATOM 1445 C CA . ASN A 1 184 ? 7.562 28.078 -8.336 1 89.56 184 ASN A CA 1
ATOM 1446 C C . ASN A 1 184 ? 7.027 27.656 -6.969 1 89.56 184 ASN A C 1
ATOM 1448 O O . ASN A 1 184 ? 7.691 27.859 -5.949 1 89.56 184 ASN A O 1
ATOM 1452 N N . GLN A 1 185 ? 5.922 27.094 -7.008 1 88.25 185 GLN A N 1
ATOM 1453 C CA . GLN A 1 185 ? 5.301 26.719 -5.738 1 88.25 185 GLN A CA 1
ATOM 1454 C C . GLN A 1 185 ? 5.746 25.328 -5.293 1 88.25 185 GLN A C 1
ATOM 1456 O O . GLN A 1 185 ? 5.914 25.078 -4.098 1 88.25 185 GLN A O 1
ATOM 1461 N N . LEU A 1 186 ? 5.98 24.453 -6.219 1 90 186 LEU A N 1
ATOM 1462 C CA . LEU A 1 186 ? 6.172 23.047 -5.871 1 90 186 LEU A CA 1
ATOM 1463 C C . LEU A 1 186 ? 7.656 22.703 -5.809 1 90 186 LEU A C 1
ATOM 1465 O O . LEU A 1 186 ? 8.078 21.906 -4.977 1 90 186 LEU A O 1
ATOM 1469 N N . SER A 1 187 ? 8.414 23.234 -6.582 1 84.44 187 SER A N 1
ATOM 1470 C CA . SER A 1 187 ? 9.773 22.75 -6.828 1 84.44 187 SER A CA 1
ATOM 1471 C C . SER A 1 187 ? 10.688 23.047 -5.645 1 84.44 187 SER A C 1
ATOM 1473 O O . SER A 1 187 ? 11.742 22.422 -5.508 1 84.44 187 SER A O 1
ATOM 1475 N N . ARG A 1 188 ? 10.281 23.922 -4.848 1 85.56 188 ARG A N 1
ATOM 1476 C CA . ARG A 1 188 ? 11.125 24.219 -3.697 1 85.56 188 ARG A CA 1
ATOM 1477 C C . ARG A 1 188 ? 10.836 23.266 -2.543 1 85.56 188 ARG A C 1
ATOM 1479 O O . ARG A 1 188 ? 11.672 23.078 -1.652 1 85.56 188 ARG A O 1
ATOM 1486 N N . VAL A 1 189 ? 9.727 22.672 -2.615 1 89.88 189 VAL A N 1
ATOM 1487 C CA . VAL A 1 189 ? 9.312 21.844 -1.495 1 89.88 189 VAL A CA 1
ATOM 1488 C C . VAL A 1 189 ? 9.445 20.359 -1.871 1 89.88 189 VAL A C 1
ATOM 1490 O O . VAL A 1 189 ? 9.875 19.547 -1.056 1 89.88 189 VAL A O 1
ATOM 1493 N N . TYR A 1 190 ? 9.086 20.047 -3.129 1 92.75 190 TYR A N 1
ATOM 1494 C CA . TYR A 1 190 ? 9.078 18.656 -3.576 1 92.75 190 TYR A CA 1
ATOM 1495 C C . TYR A 1 190 ? 9.82 18.516 -4.902 1 92.75 190 TYR A C 1
ATOM 1497 O O . TYR A 1 190 ? 9.992 19.484 -5.637 1 92.75 190 TYR A O 1
ATOM 1505 N N . HIS A 1 191 ? 10.281 17.359 -5.109 1 94.31 191 HIS A N 1
ATOM 1506 C CA . HIS A 1 191 ? 10.688 16.984 -6.457 1 94.31 191 HIS A CA 1
ATOM 1507 C C . HIS A 1 191 ? 9.641 16.109 -7.129 1 94.31 191 HIS A C 1
ATOM 1509 O O . HIS A 1 191 ? 9.477 14.938 -6.77 1 94.31 191 HIS A O 1
ATOM 1515 N N . LEU A 1 192 ? 9.008 16.656 -8.133 1 96.25 192 LEU A N 1
ATOM 1516 C CA . LEU A 1 192 ? 7.914 15.93 -8.758 1 96.25 192 LEU A CA 1
ATOM 1517 C C . LEU A 1 192 ? 8.156 15.766 -10.258 1 96.25 192 LEU A C 1
ATOM 1519 O O . LEU A 1 192 ? 7.516 14.93 -10.898 1 96.25 192 LEU A O 1
ATOM 1523 N N . PHE A 1 193 ? 9.023 16.547 -10.852 1 95.38 193 PHE A N 1
ATOM 1524 C CA . PHE A 1 193 ? 9.336 16.547 -12.281 1 95.38 193 PHE A CA 1
ATOM 1525 C C . PHE A 1 193 ? 10.695 17.188 -12.539 1 95.38 193 PHE A C 1
ATOM 1527 O O . PHE A 1 193 ? 11.266 17.828 -11.656 1 95.38 193 PHE A O 1
ATOM 1534 N N . LEU A 1 194 ? 11.18 16.906 -13.695 1 93.88 194 LEU A N 1
ATOM 1535 C CA . LEU A 1 194 ? 12.352 17.625 -14.18 1 93.88 194 LEU A CA 1
ATOM 1536 C C . LEU A 1 194 ? 11.938 18.953 -14.828 1 93.88 194 LEU A C 1
ATOM 1538 O O . LEU A 1 194 ? 11.266 18.953 -15.859 1 93.88 194 LEU A O 1
ATOM 1542 N N . ARG A 1 195 ? 12.383 20.031 -14.352 1 93.25 195 ARG A N 1
ATOM 1543 C CA . ARG A 1 195 ? 11.875 21.344 -14.734 1 93.25 195 ARG A CA 1
ATOM 1544 C C . ARG A 1 195 ? 12.195 21.656 -16.188 1 93.25 195 ARG A C 1
ATOM 1546 O O . ARG A 1 195 ? 11.297 21.969 -16.969 1 93.25 195 ARG A O 1
ATOM 1553 N N . LYS A 1 196 ? 13.43 21.547 -16.531 1 92.19 196 LYS A N 1
ATOM 1554 C CA . LYS A 1 196 ? 13.844 21.891 -17.891 1 92.19 196 LYS A CA 1
ATOM 1555 C C . LYS A 1 196 ? 13.219 20.938 -18.922 1 92.19 196 LYS A C 1
ATOM 1557 O O . LYS A 1 196 ? 12.695 21.375 -19.938 1 92.19 196 LYS A O 1
ATOM 1562 N N . SER A 1 197 ? 13.297 19.656 -18.578 1 92.69 197 SER A N 1
ATOM 1563 C CA . SER A 1 197 ? 12.75 18.656 -19.484 1 92.69 197 SER A CA 1
ATOM 1564 C C . SER A 1 197 ? 11.25 18.844 -19.672 1 92.69 197 SER A C 1
ATOM 1566 O O . SER A 1 197 ? 10.719 18.625 -20.75 1 92.69 197 SER A O 1
ATOM 1568 N N . THR A 1 198 ? 10.539 19.219 -18.625 1 96.12 198 THR A N 1
ATOM 1569 C CA . THR A 1 198 ? 9.102 19.406 -18.688 1 96.12 198 THR A CA 1
ATOM 1570 C C . THR A 1 198 ? 8.742 20.625 -19.531 1 96.12 198 THR A C 1
ATOM 1572 O O . THR A 1 198 ? 7.781 20.594 -20.297 1 96.12 198 THR A O 1
ATOM 1575 N N . LEU A 1 199 ? 9.516 21.688 -19.438 1 95.12 199 LEU A N 1
ATOM 1576 C CA . LEU A 1 199 ? 9.266 22.875 -20.25 1 95.12 199 LEU A CA 1
ATOM 1577 C C . LEU A 1 199 ? 9.523 22.594 -21.734 1 95.12 199 LEU A C 1
ATOM 1579 O O . LEU A 1 199 ? 8.789 23.078 -22.594 1 95.12 199 LEU A O 1
ATOM 1583 N N . GLU A 1 200 ? 10.594 21.812 -21.953 1 94.75 200 GLU A N 1
ATOM 1584 C CA . GLU A 1 200 ? 10.883 21.422 -23.328 1 94.75 200 GLU A CA 1
ATOM 1585 C C . GLU A 1 200 ? 9.766 20.562 -23.922 1 94.75 200 GLU A C 1
ATOM 1587 O O . GLU A 1 200 ? 9.391 20.719 -25.078 1 94.75 200 GLU A O 1
ATOM 1592 N N . GLN A 1 201 ? 9.281 19.688 -23.094 1 96.5 201 GLN A N 1
ATOM 1593 C CA . GLN A 1 201 ? 8.172 18.844 -23.516 1 96.5 201 GLN A CA 1
ATOM 1594 C C . GLN A 1 201 ? 6.941 19.688 -23.844 1 96.5 201 GLN A C 1
ATOM 1596 O O . GLN A 1 201 ? 6.211 19.375 -24.781 1 96.5 201 GLN A O 1
ATOM 1601 N N . LEU A 1 202 ? 6.691 20.734 -23.047 1 97.62 202 LEU A N 1
ATOM 1602 C CA . LEU A 1 202 ? 5.555 21.609 -23.281 1 97.62 202 LEU A CA 1
ATOM 1603 C C . LEU A 1 202 ? 5.68 22.312 -24.641 1 97.62 202 LEU A C 1
ATOM 1605 O O . LEU A 1 202 ? 4.723 22.359 -25.406 1 97.62 202 LEU A O 1
ATOM 1609 N N . GLU A 1 203 ? 6.891 22.797 -24.938 1 97 203 GLU A N 1
ATOM 1610 C CA . GLU A 1 203 ? 7.129 23.469 -26.203 1 97 203 GLU A CA 1
ATOM 1611 C C . GLU A 1 203 ? 6.922 22.516 -27.375 1 97 203 GLU A C 1
ATOM 1613 O O . GLU A 1 203 ? 6.355 22.891 -28.406 1 97 203 GLU A O 1
ATOM 1618 N N . ASN A 1 204 ? 7.363 21.297 -27.172 1 96.69 204 ASN A N 1
ATOM 1619 C CA . ASN A 1 204 ? 7.234 20.297 -28.219 1 96.69 204 ASN A CA 1
ATOM 1620 C C . ASN A 1 204 ? 5.77 19.969 -28.5 1 96.69 204 ASN A C 1
ATOM 1622 O O . ASN A 1 204 ? 5.395 19.734 -29.656 1 96.69 204 ASN A O 1
ATOM 1626 N N . ILE A 1 205 ? 4.945 19.891 -27.469 1 97.12 205 ILE A N 1
ATOM 1627 C CA . ILE A 1 205 ? 3.531 19.547 -27.609 1 97.12 205 ILE A CA 1
ATOM 1628 C C . ILE A 1 205 ? 2.824 20.625 -28.438 1 97.12 205 ILE A C 1
ATOM 1630 O O . ILE A 1 205 ? 1.931 20.328 -29.234 1 97.12 205 ILE A O 1
ATOM 1634 N N . TYR A 1 206 ? 3.193 21.891 -28.297 1 96.56 206 TYR A N 1
ATOM 1635 C CA . TYR A 1 206 ? 2.547 22.969 -29.016 1 96.56 206 TYR A CA 1
ATOM 1636 C C . TYR A 1 206 ? 3.105 23.094 -30.438 1 96.56 206 TYR A C 1
ATOM 1638 O O . TYR A 1 206 ? 2.418 23.562 -31.344 1 96.56 206 TYR A O 1
ATOM 1646 N N . CYS A 1 207 ? 4.277 22.609 -30.625 1 96.5 207 CYS A N 1
ATOM 1647 C CA . CYS A 1 207 ? 4.848 22.578 -31.953 1 96.5 207 CYS A CA 1
ATOM 1648 C C . CYS A 1 207 ? 4.273 21.406 -32.75 1 96.5 207 CYS A C 1
ATOM 1650 O O . CYS A 1 207 ? 4.055 21.531 -33.969 1 96.5 207 CYS A O 1
ATOM 1652 N N . LEU A 1 208 ? 4.078 20.297 -32.031 1 96.75 208 LEU A N 1
ATOM 1653 C CA . LEU A 1 208 ? 3.533 19.078 -32.625 1 96.75 208 LEU A CA 1
ATOM 1654 C C . LEU A 1 208 ? 2.246 18.656 -31.938 1 96.75 208 LEU A C 1
ATOM 1656 O O . LEU A 1 208 ? 2.252 17.719 -31.141 1 96.75 208 LEU A O 1
ATOM 1660 N N . PRO A 1 209 ? 1.137 19.094 -32.406 1 92.31 209 PRO A N 1
ATOM 1661 C CA . PRO A 1 209 ? -0.129 18.859 -31.703 1 92.31 209 PRO A CA 1
ATOM 1662 C C . PRO A 1 209 ? -0.518 17.391 -31.641 1 92.31 209 PRO A C 1
ATOM 1664 O O . PRO A 1 209 ? -1.329 17 -30.797 1 92.31 209 PRO A O 1
ATOM 1667 N N . SER A 1 210 ? 0.042 16.578 -32.438 1 94.38 210 SER A N 1
ATOM 1668 C CA . SER A 1 210 ? -0.24 15.148 -32.438 1 94.38 210 SER A CA 1
ATOM 1669 C C . SER A 1 210 ? 0.153 14.531 -31.094 1 94.38 210 SER A C 1
ATOM 1671 O O . SER A 1 210 ? -0.385 13.5 -30.688 1 94.38 210 SER A O 1
ATOM 1673 N N . LEU A 1 211 ? 1.038 15.148 -30.344 1 94.38 211 LEU A N 1
ATOM 1674 C CA . LEU A 1 211 ? 1.51 14.656 -29.062 1 94.38 211 LEU A CA 1
ATOM 1675 C C . LEU A 1 211 ? 0.42 14.773 -28 1 94.38 211 LEU A C 1
ATOM 1677 O O . LEU A 1 211 ? 0.491 14.125 -26.953 1 94.38 211 LEU A O 1
ATOM 1681 N N . ARG A 1 212 ? -0.555 15.594 -28.281 1 93.12 212 ARG A N 1
ATOM 1682 C CA . ARG A 1 212 ? -1.659 15.773 -27.344 1 93.12 212 ARG A CA 1
ATOM 1683 C C . ARG A 1 212 ? -2.529 14.523 -27.281 1 93.12 212 ARG A C 1
ATOM 1685 O O . ARG A 1 212 ? -3.307 14.352 -26.344 1 93.12 212 ARG A O 1
ATOM 1692 N N . ASP A 1 213 ? -2.314 13.664 -28.203 1 91.06 213 ASP A N 1
ATOM 1693 C CA . ASP A 1 213 ? -3.096 12.43 -28.25 1 91.06 213 ASP A CA 1
ATOM 1694 C C . ASP A 1 213 ? -2.508 11.383 -27.297 1 91.06 213 ASP A C 1
ATOM 1696 O O . ASP A 1 213 ? -3.168 10.398 -26.969 1 91.06 213 ASP A O 1
ATOM 1700 N N . ASP A 1 214 ? -1.331 11.641 -26.875 1 93.38 214 ASP A N 1
ATOM 1701 C CA . ASP A 1 214 ? -0.735 10.758 -25.891 1 93.38 214 ASP A CA 1
ATOM 1702 C C . ASP A 1 214 ? -1.34 11 -24.5 1 93.38 214 ASP A C 1
ATOM 1704 O O . ASP A 1 214 ? -1.139 12.055 -23.906 1 93.38 214 ASP A O 1
ATOM 1708 N N . PRO A 1 215 ? -2.012 10.008 -23.969 1 93.19 215 PRO A N 1
ATOM 1709 C CA . PRO A 1 215 ? -2.701 10.219 -22.703 1 93.19 215 PRO A CA 1
ATOM 1710 C C . PRO A 1 215 ? -1.738 10.516 -21.547 1 93.19 215 PRO A C 1
ATOM 1712 O O . PRO A 1 215 ? -2.084 11.266 -20.625 1 93.19 215 PRO A O 1
ATOM 1715 N N . ALA A 1 216 ? -0.557 9.977 -21.594 1 94.75 216 ALA A N 1
ATOM 1716 C CA . ALA A 1 216 ? 0.406 10.203 -20.516 1 94.75 216 ALA A CA 1
ATOM 1717 C C . ALA A 1 216 ? 0.861 11.656 -20.484 1 94.75 216 ALA A C 1
ATOM 1719 O O . ALA A 1 216 ? 0.921 12.273 -19.422 1 94.75 216 ALA A O 1
ATOM 1720 N N . LEU A 1 217 ? 1.147 12.211 -21.641 1 96.38 217 LEU A N 1
ATOM 1721 C CA . LEU A 1 217 ? 1.585 13.602 -21.734 1 96.38 217 LEU A CA 1
ATOM 1722 C C . LEU A 1 217 ? 0.461 14.555 -21.344 1 96.38 217 LEU A C 1
ATOM 1724 O O . LEU A 1 217 ? 0.678 15.492 -20.578 1 96.38 217 LEU A O 1
ATOM 1728 N N . THR A 1 218 ? -0.669 14.297 -21.891 1 96.88 218 THR A N 1
ATOM 1729 C CA . THR A 1 218 ? -1.805 15.164 -21.578 1 96.88 218 THR A CA 1
ATOM 1730 C C . THR A 1 218 ? -2.139 15.102 -20.094 1 96.88 218 THR A C 1
ATOM 1732 O O . THR A 1 218 ? -2.445 16.125 -19.484 1 96.88 218 THR A O 1
ATOM 1735 N N . CYS A 1 219 ? -2.098 13.891 -19.531 1 97.06 219 CYS A N 1
ATOM 1736 C CA . CYS A 1 219 ? -2.377 13.742 -18.109 1 97.06 219 CYS A CA 1
ATOM 1737 C C . CYS A 1 219 ? -1.401 14.562 -17.266 1 97.06 219 CYS A C 1
ATOM 1739 O O . CYS A 1 219 ? -1.807 15.258 -16.344 1 97.06 219 CYS A O 1
ATOM 1741 N N . LYS A 1 220 ? -0.125 14.484 -17.547 1 98.19 220 LYS A N 1
ATOM 1742 C CA . LYS A 1 220 ? 0.893 15.219 -16.797 1 98.19 220 LYS A CA 1
ATOM 1743 C C . LYS A 1 220 ? 0.647 16.719 -16.859 1 98.19 220 LYS A C 1
ATOM 1745 O O . LYS A 1 220 ? 0.628 17.391 -15.82 1 98.19 220 LYS A O 1
ATOM 1750 N N . PHE A 1 221 ? 0.416 17.25 -18.047 1 98.5 221 PHE A N 1
ATOM 1751 C CA . PHE A 1 221 ? 0.314 18.688 -18.203 1 98.5 221 PHE A CA 1
ATOM 1752 C C . PHE A 1 221 ? -1.023 19.203 -17.672 1 98.5 221 PHE A C 1
ATOM 1754 O O . PHE A 1 221 ? -1.099 20.281 -17.094 1 98.5 221 PHE A O 1
ATOM 1761 N N . PHE A 1 222 ? -2.092 18.469 -17.859 1 97.94 222 PHE A N 1
ATOM 1762 C CA . PHE A 1 222 ? -3.361 18.875 -17.281 1 97.94 222 PHE A CA 1
ATOM 1763 C C . PHE A 1 222 ? -3.279 18.875 -15.758 1 97.94 222 PHE A C 1
ATOM 1765 O O . PHE A 1 222 ? -3.906 19.703 -15.094 1 97.94 222 PHE A O 1
ATOM 1772 N N . SER A 1 223 ? -2.502 17.938 -15.172 1 98.25 223 SER A N 1
ATOM 1773 C CA . SER A 1 223 ? -2.258 17.969 -13.734 1 98.25 223 SER A CA 1
ATOM 1774 C C . SER A 1 223 ? -1.495 19.219 -13.328 1 98.25 223 SER A C 1
ATOM 1776 O O . SER A 1 223 ? -1.809 19.844 -12.312 1 98.25 223 SER A O 1
ATOM 1778 N N . LEU A 1 224 ? -0.518 19.578 -14.141 1 98.44 224 LEU A N 1
ATOM 1779 C CA . LEU A 1 224 ? 0.258 20.781 -13.891 1 98.44 224 LEU A CA 1
ATOM 1780 C C . LEU A 1 224 ? -0.608 22.031 -14.047 1 98.44 224 LEU A C 1
ATOM 1782 O O . LEU A 1 224 ? -0.497 22.969 -13.258 1 98.44 224 LEU A O 1
ATOM 1786 N N . PHE A 1 225 ? -1.475 22.047 -15.086 1 98 225 PHE A N 1
ATOM 1787 C CA . PHE A 1 225 ? -2.375 23.172 -15.289 1 98 225 PHE A CA 1
ATOM 1788 C C . PHE A 1 225 ? -3.332 23.328 -14.109 1 98 225 PHE A C 1
ATOM 1790 O O . PHE A 1 225 ? -3.645 24.438 -13.695 1 98 225 PHE A O 1
ATOM 1797 N N . ALA A 1 226 ? -3.842 22.188 -13.602 1 96.69 226 ALA A N 1
ATOM 1798 C CA . ALA A 1 226 ? -4.73 22.219 -12.445 1 96.69 226 ALA A CA 1
ATOM 1799 C C . ALA A 1 226 ? -4.047 22.891 -11.25 1 96.69 226 ALA A C 1
ATOM 1801 O O . ALA A 1 226 ? -4.625 23.766 -10.609 1 96.69 226 ALA A O 1
ATOM 1802 N N . LEU A 1 227 ? -2.832 22.531 -11 1 97.25 227 LEU A N 1
ATOM 1803 C CA . LEU A 1 227 ? -2.082 23.109 -9.883 1 97.25 227 LEU A CA 1
ATOM 1804 C C . LEU A 1 227 ? -1.718 24.562 -10.156 1 97.25 227 LEU A C 1
ATOM 1806 O O . LEU A 1 227 ? -1.757 25.391 -9.258 1 97.25 227 LEU A O 1
ATOM 1810 N N . GLY A 1 228 ? -1.37 24.828 -11.398 1 96.62 228 GLY A N 1
ATOM 1811 C CA . GLY A 1 228 ? -1.09 26.219 -11.758 1 96.62 228 GLY A CA 1
ATOM 1812 C C . GLY A 1 228 ? -2.268 27.141 -11.523 1 96.62 228 GLY A C 1
ATOM 1813 O O . GLY A 1 228 ? -2.096 28.266 -11.031 1 96.62 228 GLY A O 1
ATOM 1814 N N . GLU A 1 229 ? -3.436 26.656 -11.82 1 94.5 229 GLU A N 1
ATOM 1815 C CA . GLU A 1 229 ? -4.637 27.484 -11.68 1 94.5 229 GLU A CA 1
ATOM 1816 C C . GLU A 1 229 ? -4.965 27.734 -10.211 1 94.5 229 GLU A C 1
ATOM 1818 O O . GLU A 1 229 ? -5.371 28.828 -9.844 1 94.5 229 GLU A O 1
ATOM 1823 N N . VAL A 1 230 ? -4.84 26.75 -9.422 1 93.44 230 VAL A N 1
ATOM 1824 C CA . VAL A 1 230 ? -5.223 26.922 -8.023 1 93.44 230 VAL A CA 1
ATOM 1825 C C . VAL A 1 230 ? -4.191 27.781 -7.305 1 93.44 230 VAL A C 1
ATOM 1827 O O . VAL A 1 230 ? -4.535 28.547 -6.406 1 93.44 230 VAL A O 1
ATOM 1830 N N . TYR A 1 231 ? -2.934 27.75 -7.656 1 91.94 231 TYR A N 1
ATOM 1831 C CA . TYR A 1 231 ? -1.895 28.547 -7.02 1 91.94 231 TYR A CA 1
ATOM 1832 C C . TYR A 1 231 ? -1.943 30 -7.512 1 91.94 231 TYR A C 1
ATOM 1834 O O . TYR A 1 231 ? -1.423 30.906 -6.855 1 91.94 231 TYR A O 1
ATOM 1842 N N . SER A 1 232 ? -2.486 30.203 -8.617 1 88.25 232 SER A N 1
ATOM 1843 C CA . SER A 1 232 ? -2.561 31.547 -9.172 1 88.25 232 SER A CA 1
ATOM 1844 C C . SER A 1 232 ? -3.799 32.281 -8.68 1 88.25 232 SER A C 1
ATOM 1846 O O . SER A 1 232 ? -3.898 33.5 -8.812 1 88.25 232 SER A O 1
ATOM 1848 N N . SER A 1 233 ? -4.715 31.516 -8.234 1 77.94 233 SER A N 1
ATOM 1849 C CA . SER A 1 233 ? -6.008 32.094 -7.898 1 77.94 233 SER A CA 1
ATOM 1850 C C . SER A 1 233 ? -5.891 33.031 -6.699 1 77.94 233 SER A C 1
ATOM 1852 O O . SER A 1 233 ? -5.34 32.656 -5.664 1 77.94 233 SER A O 1
ATOM 1854 N N . ARG A 1 234 ? -5.723 34.312 -7 1 63.22 234 ARG A N 1
ATOM 1855 C CA . ARG A 1 234 ? -5.77 35.344 -5.953 1 63.22 234 ARG A CA 1
ATOM 1856 C C . ARG A 1 234 ? -7.207 35.625 -5.535 1 63.22 234 ARG A C 1
ATOM 1858 O O . ARG A 1 234 ? -7.441 36.25 -4.5 1 63.22 234 ARG A O 1
ATOM 1865 N N . SER A 1 235 ? -7.98 35.562 -6.703 1 52.16 235 SER A N 1
ATOM 1866 C CA . SER A 1 235 ? -9.281 36.25 -6.656 1 52.16 235 SER A CA 1
ATOM 1867 C C . SER A 1 235 ? -10.305 35.406 -5.902 1 52.16 235 SER A C 1
ATOM 1869 O O . SER A 1 235 ? -10.172 34.188 -5.82 1 52.16 235 SER A O 1
ATOM 1871 N N . ILE A 1 236 ? -11.156 36.188 -5.203 1 50.16 236 ILE A N 1
ATOM 1872 C CA . ILE A 1 236 ? -12.43 36 -4.52 1 50.16 236 ILE A CA 1
ATOM 1873 C C . ILE A 1 236 ? -13.227 34.906 -5.211 1 50.16 236 ILE A C 1
ATOM 1875 O O . ILE A 1 236 ? -12.977 34.594 -6.375 1 50.16 236 ILE A O 1
ATOM 1879 N N . SER A 1 237 ? -14.398 34.688 -4.68 1 47.72 237 SER A N 1
ATOM 1880 C CA . SER A 1 237 ? -15.469 33.719 -4.84 1 47.72 237 SER A CA 1
ATOM 1881 C C . SER A 1 237 ? -15.883 33.594 -6.301 1 47.72 237 SER A C 1
ATOM 1883 O O . SER A 1 237 ? -16.344 34.531 -6.914 1 47.72 237 SER A O 1
ATOM 1885 N N . SER A 1 238 ? -14.992 33.188 -7.199 1 49.53 238 SER A N 1
ATOM 1886 C CA . SER A 1 238 ? -15.758 32.938 -8.414 1 49.53 238 SER A CA 1
ATOM 1887 C C . SER A 1 238 ? -17.109 32.312 -8.102 1 49.53 238 SER A C 1
ATOM 1889 O O . SER A 1 238 ? -17.234 31.547 -7.137 1 49.53 238 SER A O 1
ATOM 1891 N N . PRO A 1 239 ? -18.078 33 -8.656 1 47.41 239 PRO A N 1
ATOM 1892 C CA . PRO A 1 239 ? -19.406 32.469 -8.406 1 47.41 239 PRO A CA 1
ATOM 1893 C C . PRO A 1 239 ? -19.469 30.938 -8.578 1 47.41 239 PRO A C 1
ATOM 1895 O O . PRO A 1 239 ? -20.453 30.312 -8.164 1 47.41 239 PRO A O 1
ATOM 1898 N N . SER A 1 240 ? -18.641 30.5 -9.484 1 53.12 240 SER A N 1
ATOM 1899 C CA . SER A 1 240 ? -18.844 29.062 -9.664 1 53.12 240 SER A CA 1
ATOM 1900 C C . SER A 1 240 ? -18.219 28.266 -8.516 1 53.12 240 SER A C 1
ATOM 1902 O O . SER A 1 240 ? -17.125 28.594 -8.055 1 53.12 240 SER A 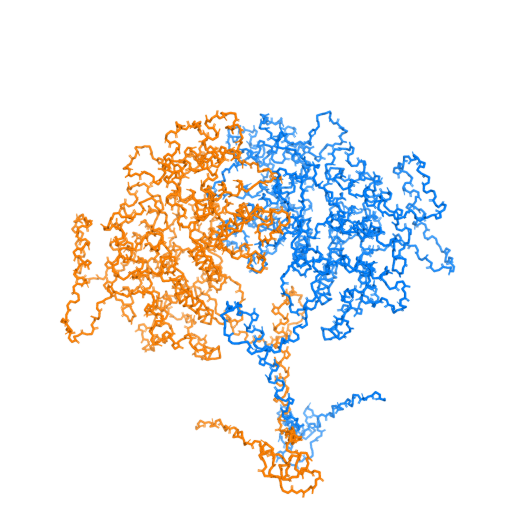O 1
ATOM 1904 N N . SER A 1 241 ? -18.922 27.828 -7.562 1 59.81 241 SER A N 1
ATOM 1905 C CA . SER A 1 241 ? -18.781 27.062 -6.324 1 59.81 241 SER A CA 1
ATOM 1906 C C . SER A 1 241 ? -17.703 26 -6.453 1 59.81 241 SER A C 1
ATOM 1908 O O . SER A 1 241 ? -17.5 25.203 -5.531 1 59.81 241 SER A O 1
ATOM 1910 N N . ARG A 1 242 ? -16.688 26.219 -7.676 1 78.19 242 ARG A N 1
ATOM 1911 C CA . ARG A 1 242 ? -15.75 25.109 -7.836 1 78.19 242 ARG A CA 1
ATOM 1912 C C . ARG A 1 242 ? -14.32 25.562 -7.535 1 78.19 242 ARG A C 1
ATOM 1914 O O . ARG A 1 242 ? -13.961 26.719 -7.789 1 78.19 242 ARG A O 1
ATOM 1921 N N . VAL A 1 243 ? -13.461 24.734 -6.938 1 90.38 243 VAL A N 1
ATOM 1922 C CA . VAL A 1 243 ? -12.039 24.953 -6.715 1 90.38 243 VAL A CA 1
ATOM 1923 C C . VAL A 1 243 ? -11.32 25.125 -8.055 1 90.38 243 VAL A C 1
ATOM 1925 O O . VAL A 1 243 ? -11.555 24.359 -8.992 1 90.38 243 VAL A O 1
ATOM 1928 N N . PRO A 1 244 ? -10.539 26.188 -8.227 1 92.44 244 PRO A N 1
ATOM 1929 C CA . PRO A 1 244 ? -9.82 26.391 -9.484 1 92.44 244 PRO A CA 1
ATOM 1930 C C . PRO A 1 244 ? -8.992 25.172 -9.906 1 92.44 244 PRO A C 1
ATOM 1932 O O . PRO A 1 244 ? -8.336 24.562 -9.062 1 92.44 244 PRO A O 1
ATOM 1935 N N . GLY A 1 245 ? -9.008 24.828 -11.219 1 94.19 245 GLY A N 1
ATOM 1936 C CA . GLY A 1 245 ? -8.227 23.734 -11.766 1 94.19 245 GLY A CA 1
ATOM 1937 C C . GLY A 1 245 ? -8.969 22.422 -11.766 1 94.19 245 GLY A C 1
ATOM 1938 O O . GLY A 1 245 ? -8.469 21.422 -12.289 1 94.19 245 GLY A O 1
ATOM 1939 N N . THR A 1 246 ? -10.242 22.344 -11.281 1 94.44 246 THR A N 1
ATOM 1940 C CA . THR A 1 246 ? -11.008 21.109 -11.133 1 94.44 246 THR A CA 1
ATOM 1941 C C . THR A 1 246 ? -11.258 20.469 -12.492 1 94.44 246 THR A C 1
ATOM 1943 O O . THR A 1 246 ? -11.203 19.25 -12.625 1 94.44 246 THR A O 1
ATOM 1946 N N . ARG A 1 247 ? -11.469 21.266 -13.531 1 93.88 247 ARG A N 1
ATOM 1947 C CA . ARG A 1 247 ? -11.75 20.719 -14.852 1 93.88 247 ARG A CA 1
ATOM 1948 C C . ARG A 1 247 ? -10.531 19.984 -15.406 1 93.88 247 ARG A C 1
ATOM 1950 O O . ARG A 1 247 ? -10.672 18.906 -16 1 93.88 247 ARG A O 1
ATOM 1957 N N . TYR A 1 248 ? -9.336 20.594 -15.219 1 95.94 248 TYR A N 1
ATOM 1958 C CA . TYR A 1 248 ? -8.109 19.938 -15.648 1 95.94 248 TYR A CA 1
ATOM 1959 C C . TYR A 1 248 ? -7.879 18.641 -14.883 1 95.94 248 TYR A C 1
ATOM 1961 O O . TYR A 1 248 ? -7.457 17.625 -15.453 1 95.94 248 TYR A O 1
ATOM 1969 N N . TYR A 1 249 ? -8.18 18.703 -13.562 1 96.44 249 TYR A N 1
ATOM 1970 C CA . TYR A 1 249 ? -8.031 17.547 -12.695 1 96.44 249 TYR A CA 1
ATOM 1971 C C . TYR A 1 249 ? -8.914 16.391 -13.18 1 96.44 249 TYR A C 1
ATOM 1973 O O . TYR A 1 249 ? -8.445 15.258 -13.305 1 96.44 249 TYR A O 1
ATOM 1981 N N . VAL A 1 250 ? -10.148 16.672 -13.461 1 95.5 250 VAL A N 1
ATOM 1982 C CA . VAL A 1 250 ? -11.117 15.648 -13.859 1 95.5 250 VAL A CA 1
ATOM 1983 C C . VAL A 1 250 ? -10.703 15.039 -15.203 1 95.5 250 VAL A C 1
ATOM 1985 O O . VAL A 1 250 ? -10.758 13.82 -15.375 1 95.5 250 VAL A O 1
ATOM 1988 N N . ARG A 1 251 ? -10.297 15.844 -16.125 1 95.06 251 ARG A N 1
ATOM 1989 C CA . ARG A 1 251 ? -9.867 15.344 -17.422 1 95.06 251 ARG A CA 1
ATOM 1990 C C . ARG A 1 251 ? -8.617 14.477 -17.281 1 95.06 251 ARG A C 1
ATOM 1992 O O . ARG A 1 251 ? -8.523 13.414 -17.922 1 95.06 251 ARG A O 1
ATOM 1999 N N . ALA A 1 252 ? -7.664 14.945 -16.484 1 96.12 252 ALA A N 1
ATOM 2000 C CA . ALA A 1 252 ? -6.453 14.156 -16.25 1 96.12 252 ALA A CA 1
ATOM 2001 C C . ALA A 1 252 ? -6.789 12.789 -15.672 1 96.12 252 ALA A C 1
ATOM 2003 O O . ALA A 1 252 ? -6.277 11.766 -16.141 1 96.12 252 ALA A O 1
ATOM 2004 N N . MET A 1 253 ? -7.703 12.742 -14.703 1 95.19 253 MET A N 1
ATOM 2005 C CA . MET A 1 253 ? -8.102 11.5 -14.047 1 95.19 253 MET A CA 1
ATOM 2006 C C . MET A 1 253 ? -8.797 10.562 -15.039 1 95.19 253 MET A C 1
ATOM 2008 O O . MET A 1 253 ? -8.68 9.344 -14.938 1 95.19 253 MET A O 1
ATOM 2012 N N . SER A 1 254 ? -9.492 11.117 -15.977 1 92.06 254 SER A N 1
ATOM 2013 C CA . SER A 1 254 ? -10.258 10.328 -16.938 1 92.06 254 SER A CA 1
ATOM 2014 C C . SER A 1 254 ? -9.336 9.68 -17.969 1 92.06 254 SER A C 1
ATOM 2016 O O . SER A 1 254 ? -9.742 8.75 -18.672 1 92.06 254 SER A O 1
ATOM 2018 N N . LEU A 1 255 ? -8.078 10.117 -18.016 1 90.75 255 LEU A N 1
ATOM 2019 C CA . LEU A 1 255 ? -7.148 9.609 -19.016 1 90.75 255 LEU A CA 1
ATOM 2020 C C . LEU A 1 255 ? -6.406 8.383 -18.5 1 90.75 255 LEU A C 1
ATOM 2022 O O . LEU A 1 255 ? -5.797 7.645 -19.281 1 90.75 255 LEU A O 1
ATOM 2026 N N . ILE A 1 256 ? -6.512 8.117 -17.156 1 87.12 256 ILE A N 1
ATOM 2027 C CA . ILE A 1 256 ? -5.676 7.043 -16.641 1 87.12 256 ILE A CA 1
ATOM 2028 C C . ILE A 1 256 ? -6.523 6.082 -15.812 1 87.12 256 ILE A C 1
ATOM 2030 O O . ILE A 1 256 ? -6.156 5.73 -14.688 1 87.12 256 ILE A O 1
ATOM 2034 N N . PRO A 1 257 ? -7.633 5.707 -16.359 1 84.81 257 PRO A N 1
ATOM 2035 C CA . PRO A 1 257 ? -8.383 4.707 -15.602 1 84.81 257 PRO A CA 1
ATOM 2036 C C . PRO A 1 257 ? -7.629 3.385 -15.469 1 84.81 257 PRO A C 1
ATOM 2038 O O . PRO A 1 257 ? -7.715 2.727 -14.43 1 84.81 257 PRO A O 1
ATOM 2041 N N . ILE A 1 258 ? -6.965 3.057 -16.578 1 86.62 258 ILE A N 1
ATOM 2042 C CA . ILE A 1 258 ? -6.086 1.893 -16.594 1 86.62 258 ILE A CA 1
ATOM 2043 C C . ILE A 1 258 ? -4.668 2.324 -16.953 1 86.62 258 ILE A C 1
ATOM 2045 O O . ILE A 1 258 ? -4.418 2.793 -18.062 1 86.62 258 ILE A O 1
ATOM 2049 N N . LEU A 1 259 ? -3.791 2.15 -16.031 1 91.19 259 LEU A N 1
ATOM 2050 C CA . LEU A 1 259 ? -2.398 2.494 -16.297 1 91.19 259 LEU A CA 1
ATOM 2051 C C . LEU A 1 259 ? -1.742 1.452 -17.188 1 91.19 259 LEU A C 1
ATOM 2053 O O . LEU A 1 259 ? -2.139 0.285 -17.188 1 91.19 259 LEU A O 1
ATOM 2057 N N . PRO A 1 260 ? -0.788 1.892 -17.953 1 91.75 260 PRO A N 1
ATOM 2058 C CA . PRO A 1 260 ? -0.103 0.926 -18.812 1 91.75 260 PRO A CA 1
ATOM 2059 C C . PRO A 1 260 ? 0.622 -0.16 -18.016 1 91.75 260 PRO A C 1
ATOM 2061 O O . PRO A 1 260 ? 1.101 0.094 -16.906 1 91.75 260 PRO A O 1
ATOM 2064 N N . GLU A 1 261 ? 0.665 -1.364 -18.625 1 92.56 261 GLU A N 1
ATOM 2065 C CA . GLU A 1 261 ? 1.374 -2.479 -18 1 92.56 261 GLU A CA 1
ATOM 2066 C C . GLU A 1 261 ? 2.877 -2.217 -17.953 1 92.56 261 GLU A C 1
ATOM 2068 O O . GLU A 1 261 ? 3.58 -2.77 -17.109 1 92.56 261 GLU A O 1
ATOM 2073 N N . ARG A 1 262 ? 3.311 -1.366 -18.828 1 90.94 262 ARG A N 1
ATOM 2074 C CA . ARG A 1 262 ? 4.691 -0.891 -18.844 1 90.94 262 ARG A CA 1
ATOM 2075 C C . ARG A 1 262 ? 4.75 0.623 -18.672 1 90.94 262 ARG A C 1
ATOM 2077 O O . ARG A 1 262 ? 4.945 1.355 -19.641 1 90.94 262 ARG A O 1
ATOM 2084 N N . PRO A 1 263 ? 4.711 1.023 -17.453 1 91.56 263 PRO A N 1
ATOM 2085 C CA . PRO A 1 263 ? 4.621 2.459 -17.172 1 91.56 263 PRO A CA 1
ATOM 2086 C C . PRO A 1 263 ? 5.98 3.156 -17.234 1 91.56 263 PRO A C 1
ATOM 2088 O O . PRO A 1 263 ? 7.02 2.496 -17.188 1 91.56 263 PRO A O 1
ATOM 2091 N N . GLY A 1 264 ? 5.914 4.449 -17.422 1 90.75 264 GLY A N 1
ATOM 2092 C CA . GLY A 1 264 ? 7.094 5.297 -17.344 1 90.75 264 GLY A CA 1
ATOM 2093 C C . GLY A 1 264 ? 7.086 6.203 -16.125 1 90.75 264 GLY A C 1
ATOM 2094 O O . GLY A 1 264 ? 6.137 6.188 -15.336 1 90.75 264 GLY A O 1
ATOM 2095 N N . MET A 1 265 ? 8.188 6.984 -15.992 1 93.69 265 MET A N 1
ATOM 2096 C CA . MET A 1 265 ? 8.305 7.918 -14.883 1 93.69 265 MET A CA 1
ATOM 2097 C C . MET A 1 265 ? 7.191 8.969 -14.93 1 93.69 265 MET A C 1
ATOM 2099 O O . MET A 1 265 ? 6.746 9.453 -13.891 1 93.69 265 MET A O 1
ATOM 2103 N N . ILE A 1 266 ? 6.766 9.242 -16.125 1 95.69 266 ILE A N 1
ATOM 2104 C CA . ILE A 1 266 ? 5.766 10.281 -16.359 1 95.69 266 ILE A CA 1
ATOM 2105 C C . ILE A 1 266 ? 4.473 9.922 -15.633 1 95.69 266 ILE A C 1
ATOM 2107 O O . ILE A 1 266 ? 3.752 10.805 -15.164 1 95.69 266 ILE A O 1
ATOM 2111 N N . HIS A 1 267 ? 4.137 8.664 -15.531 1 96.69 267 HIS A N 1
ATOM 2112 C CA . HIS A 1 267 ? 2.928 8.234 -14.836 1 96.69 267 HIS A CA 1
ATOM 2113 C C . HIS A 1 267 ? 3.041 8.477 -13.336 1 96.69 267 HIS A C 1
ATOM 2115 O O . HIS A 1 267 ? 2.061 8.852 -12.688 1 96.69 267 HIS A O 1
ATOM 2121 N N . VAL A 1 268 ? 4.238 8.242 -12.766 1 97.31 268 VAL A N 1
ATOM 2122 C CA . VAL A 1 268 ? 4.477 8.5 -11.352 1 97.31 268 VAL A CA 1
ATOM 2123 C C . VAL A 1 268 ? 4.344 10 -11.078 1 97.31 268 VAL A C 1
ATOM 2125 O O . VAL A 1 268 ? 3.715 10.406 -10.094 1 97.31 268 VAL A O 1
ATOM 2128 N N . GLU A 1 269 ? 4.906 10.797 -11.953 1 98.12 269 GLU A N 1
ATOM 2129 C CA . GLU A 1 269 ? 4.797 12.242 -11.828 1 98.12 269 GLU A CA 1
ATOM 2130 C C . GLU A 1 269 ? 3.336 12.688 -11.773 1 98.12 269 GLU A C 1
ATOM 2132 O O . GLU A 1 269 ? 2.947 13.469 -10.906 1 98.12 269 GLU A O 1
ATOM 2137 N N . SER A 1 270 ? 2.602 12.172 -12.703 1 98.38 270 SER A N 1
ATOM 2138 C CA . SER A 1 270 ? 1.199 12.555 -12.82 1 98.38 270 SER A CA 1
ATOM 2139 C C . SER A 1 270 ? 0.416 12.164 -11.57 1 98.38 270 SER A C 1
ATOM 2141 O O . SER A 1 270 ? -0.399 12.945 -11.07 1 98.38 270 SER A O 1
ATOM 2143 N N . LEU A 1 271 ? 0.646 10.953 -11.078 1 98.56 271 LEU A N 1
ATOM 2144 C CA . LEU A 1 271 ? -0.057 10.484 -9.891 1 98.56 271 LEU A CA 1
ATOM 2145 C C . LEU A 1 271 ? 0.271 11.359 -8.68 1 98.56 271 LEU A C 1
ATOM 2147 O O . LEU A 1 271 ? -0.61 11.672 -7.879 1 98.56 271 LEU A O 1
ATOM 2151 N N . LEU A 1 272 ? 1.502 11.758 -8.547 1 98.56 272 LEU A N 1
ATOM 2152 C CA . LEU A 1 272 ? 1.917 12.617 -7.441 1 98.56 272 LEU A CA 1
ATOM 2153 C C . LEU A 1 272 ? 1.262 13.992 -7.543 1 98.56 272 LEU A C 1
ATOM 2155 O O . LEU A 1 272 ? 0.761 14.516 -6.547 1 98.56 272 LEU A O 1
ATOM 2159 N N . LEU A 1 273 ? 1.275 14.516 -8.766 1 98.62 273 LEU A N 1
ATOM 2160 C CA . LEU A 1 273 ? 0.672 15.82 -8.977 1 98.62 273 LEU A CA 1
ATOM 2161 C C . LEU A 1 273 ? -0.824 15.789 -8.688 1 98.62 273 LEU A C 1
ATOM 2163 O O . LEU A 1 273 ? -1.35 16.688 -8.016 1 98.62 273 LEU A O 1
ATOM 2167 N N . LEU A 1 274 ? -1.47 14.773 -9.141 1 98.38 274 LEU A N 1
ATOM 2168 C CA . LEU A 1 274 ? -2.908 14.633 -8.938 1 98.38 274 LEU A CA 1
ATOM 2169 C C . LEU A 1 274 ? -3.234 14.398 -7.469 1 98.38 274 LEU A C 1
ATOM 2171 O O . LEU A 1 274 ? -4.254 14.875 -6.969 1 98.38 274 LEU A O 1
ATOM 2175 N N . SER A 1 275 ? -2.371 13.648 -6.809 1 98.38 275 SER A N 1
ATOM 2176 C CA . SER A 1 275 ? -2.557 13.422 -5.379 1 98.38 275 SER A CA 1
ATOM 2177 C C . SER A 1 275 ? -2.49 14.734 -4.598 1 98.38 275 SER A C 1
ATOM 2179 O O . SER A 1 275 ? -3.311 14.969 -3.709 1 98.38 275 SER A O 1
ATOM 2181 N N . LEU A 1 276 ? -1.553 15.516 -4.918 1 97.75 276 LEU A N 1
ATOM 2182 C CA . LEU A 1 276 ? -1.41 16.812 -4.258 1 97.75 276 LEU A CA 1
ATOM 2183 C C . LEU A 1 276 ? -2.623 17.688 -4.531 1 97.75 276 LEU A C 1
ATOM 2185 O O . LEU A 1 276 ? -3.135 18.344 -3.619 1 97.75 276 LEU A O 1
ATOM 2189 N N . TYR A 1 277 ? -3.064 17.75 -5.77 1 97.5 277 TYR A N 1
ATOM 2190 C CA . TYR A 1 277 ? -4.223 18.562 -6.113 1 97.5 277 TYR A CA 1
ATOM 2191 C C . TYR A 1 277 ? -5.461 18.109 -5.348 1 97.5 277 TYR A C 1
ATOM 2193 O O . TYR A 1 277 ? -6.305 18.922 -4.98 1 97.5 277 TYR A O 1
ATOM 2201 N N . SER A 1 278 ? -5.582 16.828 -5.074 1 97.75 278 SER A N 1
ATOM 2202 C CA . SER A 1 278 ? -6.734 16.281 -4.359 1 97.75 278 SER A CA 1
ATOM 2203 C C . SER A 1 278 ? -6.891 16.938 -2.986 1 97.75 278 SER A C 1
ATOM 2205 O O . SER A 1 278 ? -8.008 17.078 -2.48 1 97.75 278 SER A O 1
ATOM 2207 N N . TYR A 1 279 ? -5.863 17.422 -2.391 1 96.75 279 TYR A N 1
ATOM 2208 C CA . TYR A 1 279 ? -5.934 18.062 -1.088 1 96.75 279 TYR A CA 1
ATOM 2209 C C . TYR A 1 279 ? -6.594 19.438 -1.197 1 96.75 279 TYR A C 1
ATOM 2211 O O . TYR A 1 279 ? -7.227 19.906 -0.249 1 96.75 279 TYR A O 1
ATOM 2219 N N . PHE A 1 280 ? -6.441 20.062 -2.387 1 96.25 280 PHE A N 1
ATOM 2220 C CA . PHE A 1 280 ? -7.129 21.328 -2.59 1 96.25 280 PHE A CA 1
ATOM 2221 C C . PHE A 1 280 ? -8.633 21.125 -2.686 1 96.25 280 PHE A C 1
ATOM 2223 O O . PHE A 1 280 ? -9.414 22.016 -2.35 1 96.25 280 PHE A O 1
ATOM 2230 N N . LEU A 1 281 ? -9 19.922 -3.076 1 96.5 281 LEU A N 1
ATOM 2231 C CA . LEU A 1 281 ? -10.414 19.562 -3.146 1 96.5 281 LEU A CA 1
ATOM 2232 C C . LEU A 1 281 ? -10.898 19.016 -1.809 1 96.5 281 LEU A C 1
ATOM 2234 O O . LEU A 1 281 ? -12.055 18.594 -1.686 1 96.5 281 LEU A O 1
ATOM 2238 N N . ASN A 1 282 ? -10.031 19 -0.796 1 97.12 282 ASN A N 1
ATOM 2239 C CA . ASN A 1 282 ? -10.273 18.375 0.499 1 97.12 282 ASN A CA 1
ATOM 2240 C C . ASN A 1 282 ? -10.742 16.922 0.346 1 97.12 282 ASN A C 1
ATOM 2242 O O . ASN A 1 282 ? -11.562 16.453 1.129 1 97.12 282 ASN A O 1
ATOM 2246 N N . ARG A 1 283 ? -10.328 16.328 -0.761 1 96.69 283 ARG A N 1
ATOM 2247 C CA . ARG A 1 283 ? -10.523 14.914 -1.006 1 96.69 283 ARG A CA 1
ATOM 2248 C C . ARG A 1 283 ? -9.305 14.102 -0.558 1 96.69 283 ARG A C 1
ATOM 2250 O O . ARG A 1 283 ? -8.57 13.57 -1.389 1 96.69 283 ARG A O 1
ATOM 2257 N N . ARG A 1 284 ? -9.188 13.953 0.693 1 96.5 284 ARG A N 1
ATOM 2258 C CA . ARG A 1 284 ? -8.016 13.359 1.324 1 96.5 284 ARG A CA 1
ATOM 2259 C C . ARG A 1 284 ? -7.926 11.867 1.031 1 96.5 284 ARG A C 1
ATOM 2261 O O . ARG A 1 284 ? -6.828 11.32 0.895 1 96.5 284 ARG A O 1
ATOM 2268 N N . HIS A 1 285 ? -9.055 11.195 0.972 1 95.19 285 HIS A N 1
ATOM 2269 C CA . HIS A 1 285 ? -9.039 9.773 0.664 1 95.19 285 HIS A CA 1
ATOM 2270 C C . HIS A 1 285 ? -8.602 9.523 -0.776 1 95.19 285 HIS A C 1
ATOM 2272 O O . HIS A 1 285 ? -7.855 8.578 -1.051 1 95.19 285 HIS A O 1
ATOM 2278 N N . SER A 1 286 ? -9.094 10.414 -1.692 1 97 286 SER A N 1
ATOM 2279 C CA . SER A 1 286 ? -8.625 10.312 -3.072 1 97 286 SER A CA 1
ATOM 2280 C C . SER A 1 286 ? -7.117 10.508 -3.164 1 97 286 SER A C 1
ATOM 2282 O O . SER A 1 286 ? -6.441 9.805 -3.92 1 97 286 SER A O 1
ATOM 2284 N N . ALA A 1 287 ? -6.648 11.5 -2.414 1 98.12 287 ALA A N 1
ATOM 2285 C CA . ALA A 1 287 ? -5.207 11.734 -2.383 1 98.12 287 ALA A CA 1
ATOM 2286 C C . ALA A 1 287 ? -4.461 10.508 -1.87 1 98.12 287 ALA A C 1
ATOM 2288 O O . ALA A 1 287 ? -3.432 10.117 -2.428 1 98.12 287 ALA A O 1
ATOM 2289 N N . TYR A 1 288 ? -5.016 9.914 -0.803 1 97.62 288 TYR A N 1
ATOM 2290 C CA . TYR A 1 288 ? -4.441 8.719 -0.196 1 97.62 288 TYR A CA 1
ATOM 2291 C C . TYR A 1 288 ? -4.426 7.559 -1.183 1 97.62 288 TYR A C 1
ATOM 2293 O O . TYR A 1 288 ? -3.449 6.809 -1.257 1 97.62 288 TYR A O 1
ATOM 2301 N N . MET A 1 289 ? -5.461 7.406 -1.96 1 97.44 289 MET A N 1
ATOM 2302 C CA . MET A 1 289 ? -5.551 6.355 -2.967 1 97.44 289 MET A CA 1
ATOM 2303 C C . MET A 1 289 ? -4.531 6.574 -4.078 1 97.44 289 MET A C 1
ATOM 2305 O O . MET A 1 289 ? -3.879 5.629 -4.527 1 97.44 289 MET A O 1
ATOM 2309 N N . LEU A 1 290 ? -4.391 7.781 -4.508 1 98.06 290 LEU A N 1
ATOM 2310 C CA . LEU A 1 290 ? -3.492 8.102 -5.609 1 98.06 290 LEU A CA 1
ATOM 2311 C C . LEU A 1 290 ? -2.039 7.883 -5.207 1 98.06 290 LEU A C 1
ATOM 2313 O O . LEU A 1 290 ? -1.236 7.398 -6.008 1 98.06 290 LEU A O 1
ATOM 2317 N N . ILE A 1 291 ? -1.716 8.242 -3.992 1 98.06 291 ILE A N 1
ATOM 2318 C CA . ILE A 1 291 ? -0.343 8.023 -3.553 1 98.06 291 ILE A CA 1
ATOM 2319 C C . ILE A 1 291 ? -0.08 6.527 -3.416 1 98.06 291 ILE A C 1
ATOM 2321 O O . ILE A 1 291 ? 1.036 6.062 -3.658 1 98.06 291 ILE A O 1
ATOM 2325 N N . GLY A 1 292 ? -1.108 5.789 -3.012 1 97.19 292 GLY A N 1
ATOM 2326 C CA . GLY A 1 292 ? -0.979 4.34 -3.023 1 97.19 292 GLY A CA 1
ATOM 2327 C C . GLY A 1 292 ? -0.667 3.781 -4.398 1 97.19 292 GLY A C 1
ATOM 2328 O O . GLY A 1 292 ? 0.174 2.891 -4.535 1 97.19 292 GLY A O 1
ATOM 2329 N N . SER A 1 293 ? -1.355 4.289 -5.367 1 97.62 293 SER A N 1
ATOM 2330 C CA . SER A 1 293 ? -1.086 3.879 -6.742 1 97.62 293 SER A CA 1
ATOM 2331 C C . SER A 1 293 ? 0.332 4.25 -7.164 1 97.62 293 SER A C 1
ATOM 2333 O O . SER A 1 293 ? 1.011 3.471 -7.832 1 97.62 293 SER A O 1
ATOM 2335 N N . ALA A 1 294 ? 0.724 5.438 -6.781 1 98.25 294 ALA A N 1
ATOM 2336 C CA . ALA A 1 294 ? 2.086 5.863 -7.098 1 98.25 294 ALA A CA 1
ATOM 2337 C C . ALA A 1 294 ? 3.113 4.949 -6.434 1 98.25 294 ALA A C 1
ATOM 2339 O O . ALA A 1 294 ? 4.145 4.629 -7.027 1 98.25 294 ALA A O 1
ATOM 2340 N N . MET A 1 295 ? 2.85 4.598 -5.234 1 97.81 295 MET A N 1
ATOM 2341 C CA . MET A 1 295 ? 3.756 3.723 -4.496 1 97.81 295 MET A CA 1
ATOM 2342 C C . MET A 1 295 ? 3.883 2.365 -5.18 1 97.81 295 MET A C 1
ATOM 2344 O O . MET A 1 295 ? 4.992 1.869 -5.387 1 97.81 295 MET A O 1
ATOM 2348 N N . ARG A 1 296 ? 2.811 1.734 -5.531 1 96.88 296 ARG A N 1
ATOM 2349 C CA . ARG A 1 296 ? 2.857 0.43 -6.184 1 96.88 296 ARG A CA 1
ATOM 2350 C C . ARG A 1 296 ? 3.48 0.533 -7.57 1 96.88 296 ARG A C 1
ATOM 2352 O O . ARG A 1 296 ? 4.211 -0.363 -7.996 1 96.88 296 ARG A O 1
ATOM 2359 N N . LEU A 1 297 ? 3.154 1.631 -8.25 1 96.5 297 LEU A N 1
ATOM 2360 C CA . LEU A 1 297 ? 3.824 1.862 -9.523 1 96.5 297 LEU A CA 1
ATOM 2361 C C . LEU A 1 297 ? 5.332 1.985 -9.328 1 96.5 297 LEU A C 1
ATOM 2363 O O . LEU A 1 297 ? 6.109 1.502 -10.156 1 96.5 297 LEU A O 1
ATOM 2367 N N . GLY A 1 298 ? 5.707 2.719 -8.258 1 96.5 298 GLY A N 1
ATOM 2368 C CA . GLY A 1 298 ? 7.121 2.814 -7.926 1 96.5 298 GLY A CA 1
ATOM 2369 C C . GLY A 1 298 ? 7.77 1.466 -7.688 1 96.5 298 GLY A C 1
ATOM 2370 O O . GLY A 1 298 ? 8.914 1.243 -8.086 1 96.5 298 GLY A O 1
ATOM 2371 N N . LEU A 1 299 ? 7.082 0.559 -7.09 1 95.69 299 LEU A N 1
ATOM 2372 C CA . LEU A 1 299 ? 7.602 -0.783 -6.848 1 95.69 299 LEU A CA 1
ATOM 2373 C C . LEU A 1 299 ? 7.719 -1.565 -8.148 1 95.69 299 LEU A C 1
ATOM 2375 O O . LEU A 1 299 ? 8.68 -2.309 -8.344 1 95.69 299 LEU A O 1
ATOM 2379 N N . ILE A 1 300 ? 6.754 -1.382 -9.023 1 94.81 300 ILE A N 1
ATOM 2380 C CA . ILE A 1 300 ? 6.77 -2.043 -10.328 1 94.81 300 ILE A CA 1
ATOM 2381 C C . ILE A 1 300 ? 8 -1.596 -11.117 1 94.81 300 ILE A C 1
ATOM 2383 O O . ILE A 1 300 ? 8.68 -2.416 -11.742 1 94.81 300 ILE A O 1
ATOM 2387 N N . LEU A 1 301 ? 8.32 -0.324 -10.977 1 94.25 301 LEU A N 1
ATOM 2388 C CA . LEU A 1 301 ? 9.445 0.247 -11.703 1 94.25 301 LEU A CA 1
ATOM 2389 C C . LEU A 1 301 ? 10.758 0.001 -10.953 1 94.25 301 LEU A C 1
ATOM 2391 O O . LEU A 1 301 ? 11.836 0.245 -11.492 1 94.25 301 LEU A O 1
ATOM 2395 N N . GLY A 1 302 ? 10.688 -0.464 -9.734 1 94.94 302 GLY A N 1
ATOM 2396 C CA . GLY A 1 302 ? 11.867 -0.708 -8.914 1 94.94 302 GLY A CA 1
ATOM 2397 C C . GLY A 1 302 ? 12.508 0.566 -8.398 1 94.94 302 GLY A C 1
ATOM 2398 O O . GLY A 1 302 ? 13.727 0.638 -8.25 1 94.94 302 GLY A O 1
ATOM 2399 N N . LEU A 1 303 ? 11.672 1.606 -8.141 1 96.62 303 LEU A N 1
ATOM 2400 C CA . LEU A 1 303 ? 12.219 2.887 -7.699 1 96.62 303 LEU A CA 1
ATOM 2401 C C . LEU A 1 303 ? 12.773 2.783 -6.285 1 96.62 303 LEU A C 1
ATOM 2403 O O . LEU A 1 303 ? 13.555 3.637 -5.855 1 96.62 303 LEU A O 1
ATOM 2407 N N . ASN A 1 304 ? 12.375 1.806 -5.523 1 96.25 304 ASN A N 1
ATOM 2408 C CA . ASN A 1 304 ? 12.867 1.63 -4.16 1 96.25 304 ASN A CA 1
ATOM 2409 C C . ASN A 1 304 ? 14.25 0.981 -4.145 1 96.25 304 ASN A C 1
ATOM 2411 O O . ASN A 1 304 ? 14.766 0.643 -3.082 1 96.25 304 ASN A O 1
ATOM 2415 N N . HIS A 1 305 ? 14.82 0.781 -5.375 1 95.19 305 HIS A N 1
ATOM 2416 C CA . HIS A 1 305 ? 16.172 0.249 -5.543 1 95.19 305 HIS A CA 1
ATOM 2417 C C . HIS A 1 305 ? 17.031 1.184 -6.383 1 95.19 305 HIS A C 1
ATOM 2419 O O . HIS A 1 305 ? 16.516 1.951 -7.195 1 95.19 305 HIS A O 1
ATOM 2425 N N . ASN A 1 306 ? 18.344 1.084 -6.148 1 93.62 306 ASN A N 1
ATOM 2426 C CA . ASN A 1 306 ? 19.266 1.777 -7.047 1 93.62 306 ASN A CA 1
ATOM 2427 C C . ASN A 1 306 ? 19.422 1.032 -8.367 1 93.62 306 ASN A C 1
ATOM 2429 O O . ASN A 1 306 ? 19.75 -0.154 -8.383 1 93.62 306 ASN A O 1
ATOM 2433 N N . ILE A 1 307 ? 19.125 1.732 -9.422 1 91.94 307 ILE A N 1
ATOM 2434 C CA . ILE A 1 307 ? 19.328 1.127 -10.734 1 91.94 307 ILE A CA 1
ATOM 2435 C C . ILE A 1 307 ? 20.812 1.147 -11.094 1 91.94 307 ILE A C 1
ATOM 2437 O O . ILE A 1 307 ? 21.5 2.143 -10.852 1 91.94 307 ILE A O 1
ATOM 2441 N N . PRO A 1 308 ? 21.297 0.059 -11.578 1 87.25 308 PRO A N 1
ATOM 2442 C CA . PRO A 1 308 ? 22.703 0.051 -11.977 1 87.25 308 PRO A CA 1
ATOM 2443 C C . PRO A 1 308 ? 23.016 1.096 -13.039 1 87.25 308 PRO A C 1
ATOM 2445 O O . PRO A 1 308 ? 22.219 1.311 -13.961 1 87.25 308 PRO A O 1
ATOM 2448 N N . VAL A 1 309 ? 24.219 1.649 -12.984 1 88.12 309 VAL A N 1
ATOM 2449 C CA . VAL A 1 309 ? 24.641 2.721 -13.875 1 88.12 309 VAL A CA 1
ATOM 2450 C C . VAL A 1 309 ? 24.641 2.219 -15.32 1 88.12 309 VAL A C 1
ATOM 2452 O O . VAL A 1 309 ? 24.328 2.967 -16.25 1 88.12 309 VAL A O 1
ATOM 2455 N N . ARG A 1 310 ? 24.906 0.979 -15.5 1 84.12 310 ARG A N 1
ATOM 2456 C CA . ARG A 1 310 ? 25 0.397 -16.844 1 84.12 310 ARG A CA 1
ATOM 2457 C C . ARG A 1 310 ? 23.641 0.38 -17.531 1 84.12 310 ARG A C 1
ATOM 2459 O O . ARG A 1 310 ? 23.562 0.465 -18.75 1 84.12 310 ARG A O 1
ATOM 2466 N N . GLN A 1 311 ? 22.609 0.317 -16.719 1 86.31 311 GLN A N 1
ATOM 2467 C CA . GLN A 1 311 ? 21.266 0.209 -17.281 1 86.31 311 GLN A CA 1
ATOM 2468 C C . GLN A 1 311 ? 20.609 1.579 -17.391 1 86.31 311 GLN A C 1
ATOM 2470 O O . GLN A 1 311 ? 19.578 1.727 -18.047 1 86.31 311 GLN A O 1
ATOM 2475 N N . CYS A 1 312 ? 21.109 2.516 -16.719 1 88.19 312 CYS A N 1
ATOM 2476 C CA . CYS A 1 312 ? 20.688 3.91 -16.812 1 88.19 312 CYS A CA 1
ATOM 2477 C C . CYS A 1 312 ? 21.875 4.848 -16.719 1 88.19 312 CYS A C 1
ATOM 2479 O O . CYS A 1 312 ? 22.203 5.34 -15.641 1 88.19 312 CYS A O 1
ATOM 2481 N N . THR A 1 313 ? 22.422 5.168 -17.844 1 86.31 313 THR A N 1
ATOM 2482 C CA . THR A 1 313 ? 23.688 5.879 -17.891 1 86.31 313 THR A CA 1
ATOM 2483 C C . THR A 1 313 ? 23.484 7.367 -17.641 1 86.31 313 THR A C 1
ATOM 2485 O O . THR A 1 313 ? 24.422 8.062 -17.219 1 86.31 313 THR A O 1
ATOM 2488 N N . ASP A 1 314 ? 22.344 7.852 -17.906 1 86.94 314 ASP A N 1
ATOM 2489 C CA . ASP A 1 314 ? 22.078 9.266 -17.703 1 86.94 314 ASP A CA 1
ATOM 2490 C C . ASP A 1 314 ? 21.922 9.578 -16.203 1 86.94 314 ASP A C 1
ATOM 2492 O O . ASP A 1 314 ? 20.984 9.117 -15.562 1 86.94 314 ASP A O 1
ATOM 2496 N N . PHE A 1 315 ? 22.766 10.422 -15.789 1 88.81 315 PHE A N 1
ATOM 2497 C CA . PHE A 1 315 ? 22.781 10.758 -14.375 1 88.81 315 PHE A CA 1
ATOM 2498 C C . PHE A 1 315 ? 21.516 11.484 -13.961 1 88.81 315 PHE A C 1
ATOM 2500 O O . PHE A 1 315 ? 21 11.281 -12.859 1 88.81 315 PHE A O 1
ATOM 2507 N N . VAL A 1 316 ? 21.062 12.359 -14.766 1 90.38 316 VAL A N 1
ATOM 2508 C CA . VAL A 1 316 ? 19.859 13.133 -14.469 1 90.38 316 VAL A CA 1
ATOM 2509 C C . VAL A 1 316 ? 18.656 12.203 -14.32 1 90.38 316 VAL A C 1
ATOM 2511 O O . VAL A 1 316 ? 17.859 12.359 -13.398 1 90.38 316 VAL A O 1
ATOM 2514 N N . GLU A 1 317 ? 18.594 11.242 -15.172 1 90.5 317 GLU A N 1
ATOM 2515 C CA . GLU A 1 317 ? 17.484 10.289 -15.117 1 90.5 317 GLU A CA 1
ATOM 2516 C C . GLU A 1 317 ? 17.578 9.414 -13.875 1 90.5 317 GLU A C 1
ATOM 2518 O O . GLU A 1 317 ? 16.547 9.094 -13.258 1 90.5 317 GLU A O 1
ATOM 2523 N N . ARG A 1 318 ? 18.75 9.031 -13.508 1 92.12 318 ARG A N 1
ATOM 2524 C CA . ARG A 1 318 ? 18.938 8.211 -12.312 1 92.12 318 ARG A CA 1
ATOM 2525 C C . ARG A 1 318 ? 18.547 8.984 -11.055 1 92.12 318 ARG A C 1
ATOM 2527 O O . ARG A 1 318 ? 17.891 8.438 -10.164 1 92.12 318 ARG A O 1
ATOM 2534 N N . GLU A 1 319 ? 19 10.242 -10.992 1 94.12 319 GLU A N 1
ATOM 2535 C CA . GLU A 1 319 ? 18.672 11.07 -9.836 1 94.12 319 GLU A CA 1
ATOM 2536 C C . GLU A 1 319 ? 17.172 11.375 -9.781 1 94.12 319 GLU A C 1
ATOM 2538 O O . GLU A 1 319 ? 16.594 11.445 -8.703 1 94.12 319 GLU A O 1
ATOM 2543 N N . HIS A 1 320 ? 16.609 11.586 -10.961 1 94.69 320 HIS A N 1
ATOM 2544 C CA . HIS A 1 320 ? 15.172 11.797 -11.039 1 94.69 320 HIS A CA 1
ATOM 2545 C C . HIS A 1 320 ? 14.406 10.609 -10.461 1 94.69 320 HIS A C 1
ATOM 2547 O O . HIS A 1 320 ? 13.438 10.789 -9.727 1 94.69 320 HIS A O 1
ATOM 2553 N N . ARG A 1 321 ? 14.883 9.367 -10.75 1 95.19 321 ARG A N 1
ATOM 2554 C CA . ARG A 1 321 ? 14.281 8.141 -10.234 1 95.19 321 ARG A CA 1
ATOM 2555 C C . ARG A 1 321 ? 14.359 8.102 -8.711 1 95.19 321 ARG A C 1
ATOM 2557 O O . ARG A 1 321 ? 13.367 7.773 -8.047 1 95.19 321 ARG A O 1
ATOM 2564 N N . VAL A 1 322 ? 15.477 8.469 -8.242 1 97 322 VAL A N 1
ATOM 2565 C CA . VAL A 1 322 ? 15.703 8.445 -6.801 1 97 322 VAL A CA 1
ATOM 2566 C C . VAL A 1 322 ? 14.781 9.461 -6.121 1 97 322 VAL A C 1
ATOM 2568 O O . VAL A 1 322 ? 14.086 9.133 -5.156 1 97 322 VAL A O 1
ATOM 2571 N N . ARG A 1 323 ? 14.758 10.609 -6.602 1 96.94 323 ARG A N 1
ATOM 2572 C CA . ARG A 1 323 ? 14.008 11.695 -5.969 1 96.94 323 ARG A CA 1
ATOM 2573 C C . ARG A 1 323 ? 12.508 11.453 -6.059 1 96.94 323 ARG A C 1
ATOM 2575 O O . ARG A 1 323 ? 11.758 11.82 -5.148 1 96.94 323 ARG A O 1
ATOM 2582 N N . LEU A 1 324 ? 12.055 10.828 -7.117 1 97.56 324 LEU A N 1
ATOM 2583 C CA . LEU A 1 324 ? 10.641 10.523 -7.242 1 97.56 324 LEU A CA 1
ATOM 2584 C C . LEU A 1 324 ? 10.203 9.5 -6.199 1 97.56 324 LEU A C 1
ATOM 2586 O O . LEU A 1 324 ? 9.102 9.586 -5.656 1 97.56 324 LEU A O 1
ATOM 2590 N N . TRP A 1 325 ? 11.039 8.5 -5.977 1 98.31 325 TRP A N 1
ATOM 2591 C CA . TRP A 1 325 ? 10.703 7.555 -4.922 1 98.31 325 TRP A CA 1
ATOM 2592 C C . TRP A 1 325 ? 10.508 8.266 -3.588 1 98.31 325 TRP A C 1
ATOM 2594 O O . TRP A 1 325 ? 9.547 7.988 -2.863 1 98.31 325 TRP A O 1
ATOM 2604 N N . TRP A 1 326 ? 11.422 9.156 -3.318 1 98.25 326 TRP A N 1
ATOM 2605 C CA . TRP A 1 326 ? 11.359 9.828 -2.025 1 98.25 326 TRP A CA 1
ATOM 2606 C C . TRP A 1 326 ? 10.188 10.797 -1.97 1 98.25 326 TRP A C 1
ATOM 2608 O O . TRP A 1 326 ? 9.648 11.062 -0.896 1 98.25 326 TRP A O 1
ATOM 2618 N N . ALA A 1 327 ? 9.789 11.336 -3.145 1 98.25 327 ALA A N 1
ATOM 2619 C CA . ALA A 1 327 ? 8.562 12.125 -3.168 1 98.25 327 ALA A CA 1
ATOM 2620 C C . ALA A 1 327 ? 7.352 11.281 -2.773 1 98.25 327 ALA A C 1
ATOM 2622 O O . ALA A 1 327 ? 6.496 11.727 -2.006 1 98.25 327 ALA A O 1
ATOM 2623 N N . ILE A 1 328 ? 7.242 10.039 -3.303 1 98.62 328 ILE A N 1
ATOM 2624 C CA . ILE A 1 328 ? 6.184 9.102 -2.928 1 98.62 328 ILE A CA 1
ATOM 2625 C C . ILE A 1 328 ? 6.219 8.867 -1.42 1 98.62 328 ILE A C 1
ATOM 2627 O O . ILE A 1 328 ? 5.184 8.922 -0.753 1 98.62 328 ILE A O 1
ATOM 2631 N N . TYR A 1 329 ? 7.422 8.633 -0.959 1 98.25 329 TYR A N 1
ATOM 2632 C CA . TYR A 1 329 ? 7.652 8.352 0.453 1 98.25 329 TYR A CA 1
ATOM 2633 C C . TYR A 1 329 ? 7.176 9.508 1.326 1 98.25 329 TYR A C 1
ATOM 2635 O O . TYR A 1 329 ? 6.457 9.289 2.307 1 98.25 329 TYR A O 1
ATOM 2643 N N . ILE A 1 330 ? 7.52 10.703 0.998 1 98.19 330 ILE A N 1
ATOM 2644 C CA . ILE A 1 330 ? 7.164 11.898 1.759 1 98.19 330 ILE A CA 1
ATOM 2645 C C . ILE A 1 330 ? 5.645 12.07 1.763 1 98.19 330 ILE A C 1
ATOM 2647 O O . ILE A 1 330 ? 5.043 12.297 2.816 1 98.19 330 ILE A O 1
ATOM 2651 N N . PHE A 1 331 ? 5.027 11.977 0.609 1 98.25 331 PHE A N 1
ATOM 2652 C CA . PHE A 1 331 ? 3.584 12.148 0.506 1 98.25 331 PHE A CA 1
ATOM 2653 C C . PHE A 1 331 ? 2.855 11.109 1.344 1 98.25 331 PHE A C 1
ATOM 2655 O O . PHE A 1 331 ? 1.919 11.43 2.076 1 98.25 331 PHE A O 1
ATOM 2662 N N . ASP A 1 332 ? 3.311 9.883 1.23 1 97.56 332 ASP A N 1
ATOM 2663 C CA . ASP A 1 332 ? 2.645 8.805 1.953 1 97.56 332 ASP A CA 1
ATOM 2664 C C . ASP A 1 332 ? 2.709 9.031 3.461 1 97.56 332 ASP A C 1
ATOM 2666 O O . ASP A 1 332 ? 1.707 8.875 4.16 1 97.56 332 ASP A O 1
ATOM 2670 N N . ARG A 1 333 ? 3.844 9.391 3.959 1 97.5 333 ARG A N 1
ATOM 2671 C CA . ARG A 1 333 ? 4.023 9.609 5.391 1 97.5 333 ARG A CA 1
ATOM 2672 C C . ARG A 1 333 ? 3.268 10.844 5.859 1 97.5 333 ARG A C 1
ATOM 2674 O O . ARG A 1 333 ? 2.664 10.844 6.934 1 97.5 333 ARG A O 1
ATOM 2681 N N . MET A 1 334 ? 3.377 11.812 5.059 1 96.38 334 MET A N 1
ATOM 2682 C CA . MET A 1 334 ? 2.686 13.055 5.398 1 96.38 334 MET A CA 1
ATOM 2683 C C . MET A 1 334 ? 1.179 12.836 5.477 1 96.38 334 MET A C 1
ATOM 2685 O O . MET A 1 334 ? 0.534 13.266 6.438 1 96.38 334 MET A O 1
ATOM 2689 N N . TYR A 1 335 ? 0.606 12.148 4.523 1 96.62 335 TYR A N 1
ATOM 2690 C CA . TYR A 1 335 ? -0.832 11.898 4.492 1 96.62 335 TYR A CA 1
ATOM 2691 C C . TYR A 1 335 ? -1.253 10.977 5.629 1 96.62 335 TYR A C 1
ATOM 2693 O O . TYR A 1 335 ? -2.277 11.203 6.273 1 96.62 335 TYR A O 1
ATOM 2701 N N . THR A 1 336 ? -0.463 9.969 5.84 1 94.38 336 THR A N 1
ATOM 2702 C CA . THR A 1 336 ? -0.778 9.016 6.898 1 94.38 336 THR A CA 1
ATOM 2703 C C . THR A 1 336 ? -0.783 9.711 8.258 1 94.38 336 THR A C 1
ATOM 2705 O O . THR A 1 336 ? -1.569 9.352 9.141 1 94.38 336 THR A O 1
ATOM 2708 N N . SER A 1 337 ? 0.048 10.719 8.445 1 95 337 SER A N 1
ATOM 2709 C CA . SER A 1 337 ? 0.109 11.453 9.703 1 95 337 SER A CA 1
ATOM 2710 C C . SER A 1 337 ? -1.147 12.289 9.914 1 95 337 SER A C 1
ATOM 2712 O O . SER A 1 337 ? -1.469 12.664 11.047 1 95 337 SER A O 1
ATOM 2714 N N . LYS A 1 338 ? -1.848 12.57 8.836 1 95.81 338 LYS A N 1
ATOM 2715 C CA . LYS A 1 338 ? -3.051 13.391 8.93 1 95.81 338 LYS A CA 1
ATOM 2716 C C . LYS A 1 338 ? -4.297 12.523 9.102 1 95.81 338 LYS A C 1
ATOM 2718 O O . LYS A 1 338 ? -5.312 12.984 9.625 1 95.81 338 LYS A O 1
ATOM 2723 N N . ILE A 1 339 ? -4.199 11.297 8.617 1 93 339 ILE A N 1
ATOM 2724 C CA . ILE A 1 339 ? -5.379 10.438 8.625 1 93 339 ILE A CA 1
ATOM 2725 C C . ILE A 1 339 ? -5.266 9.414 9.75 1 93 339 ILE A C 1
ATOM 2727 O O . ILE A 1 339 ? -6.27 9.062 10.375 1 93 339 ILE A O 1
ATOM 2731 N N . GLY A 1 340 ? -4.09 8.891 9.992 1 92.38 340 GLY A N 1
ATOM 2732 C CA . GLY A 1 340 ? -3.859 7.938 11.07 1 92.38 340 GLY A CA 1
ATOM 2733 C C . GLY A 1 340 ? -3.932 6.492 10.617 1 92.38 340 GLY A C 1
ATOM 2734 O O . GLY A 1 340 ? -4.254 5.602 11.406 1 92.38 340 GLY A O 1
ATOM 2735 N N . PHE A 1 341 ? -3.676 6.191 9.336 1 93.44 341 PHE A N 1
ATOM 2736 C CA . PHE A 1 341 ? -3.67 4.828 8.82 1 93.44 341 PHE A CA 1
ATOM 2737 C C . PHE A 1 341 ? -2.297 4.191 8.992 1 93.44 341 PHE A C 1
ATOM 2739 O O . PHE A 1 341 ? -1.301 4.891 9.18 1 93.44 341 PHE A O 1
ATOM 2746 N N . PRO A 1 342 ? -2.268 2.826 8.922 1 92.69 342 PRO A N 1
ATOM 2747 C CA . PRO A 1 342 ? -0.965 2.166 9.031 1 92.69 342 PRO A CA 1
ATOM 2748 C C . PRO A 1 342 ? -0.062 2.439 7.836 1 92.69 342 PRO A C 1
ATOM 2750 O O . PRO A 1 342 ? -0.553 2.73 6.742 1 92.69 342 PRO A O 1
ATOM 2753 N N . LEU A 1 343 ? 1.203 2.293 8.156 1 92.06 343 LEU A N 1
ATOM 2754 C CA . LEU A 1 343 ? 2.184 2.504 7.094 1 92.06 343 LEU A CA 1
ATOM 2755 C C . LEU A 1 343 ? 2.121 1.381 6.062 1 92.06 343 LEU A C 1
ATOM 2757 O O . LEU A 1 343 ? 1.931 0.216 6.418 1 92.06 343 LEU A O 1
ATOM 2761 N N . GLN A 1 344 ? 2.316 1.704 4.832 1 90.5 344 GLN A N 1
ATOM 2762 C CA . GLN A 1 344 ? 2.201 0.694 3.783 1 90.5 344 GLN A CA 1
ATOM 2763 C C . GLN A 1 344 ? 3.576 0.188 3.355 1 90.5 344 GLN A C 1
ATOM 2765 O O . GLN A 1 344 ? 3.703 -0.935 2.859 1 90.5 344 GLN A O 1
ATOM 2770 N N . ILE A 1 345 ? 4.594 1.01 3.332 1 93.06 345 ILE A N 1
ATOM 2771 C CA . ILE A 1 345 ? 5.93 0.524 3.014 1 93.06 345 ILE A CA 1
ATOM 2772 C C . ILE A 1 345 ? 6.848 0.709 4.219 1 93.06 345 ILE A C 1
ATOM 2774 O O . ILE A 1 345 ? 6.836 1.765 4.859 1 93.06 345 ILE A O 1
ATOM 2778 N N . ARG A 1 346 ? 7.555 -0.309 4.508 1 91.75 346 ARG A N 1
ATOM 2779 C CA . ARG A 1 346 ? 8.508 -0.249 5.613 1 91.75 346 ARG A CA 1
ATOM 2780 C C . ARG A 1 346 ? 9.859 0.274 5.141 1 91.75 346 ARG A C 1
ATOM 2782 O O . ARG A 1 346 ? 10.25 0.051 3.996 1 91.75 346 ARG A O 1
ATOM 2789 N N . ASP A 1 347 ? 10.5 0.859 6.055 1 93.69 347 ASP A N 1
ATOM 2790 C CA . ASP A 1 347 ? 11.805 1.417 5.711 1 93.69 347 ASP A CA 1
ATOM 2791 C C . ASP A 1 347 ? 12.797 0.313 5.359 1 93.69 347 ASP A C 1
ATOM 2793 O O . ASP A 1 347 ? 13.688 0.512 4.527 1 93.69 347 ASP A O 1
ATOM 2797 N N . ASP A 1 348 ? 12.609 -0.866 5.855 1 89.94 348 ASP A N 1
ATOM 2798 C CA . ASP A 1 348 ? 13.508 -1.989 5.59 1 89.94 348 ASP A CA 1
ATOM 2799 C C . ASP A 1 348 ? 13.383 -2.463 4.145 1 89.94 348 ASP A C 1
ATOM 2801 O O . ASP A 1 348 ? 14.242 -3.189 3.648 1 89.94 348 ASP A O 1
ATOM 2805 N N . ASP A 1 349 ? 12.367 -2.09 3.535 1 92.56 349 ASP A N 1
ATOM 2806 C CA . ASP A 1 349 ? 12.141 -2.514 2.156 1 92.56 349 ASP A CA 1
ATOM 2807 C C . ASP A 1 349 ? 12.609 -1.446 1.171 1 92.56 349 ASP A C 1
ATOM 2809 O O . ASP A 1 349 ? 12.336 -1.538 -0.027 1 92.56 349 ASP A O 1
ATOM 2813 N N . ILE A 1 350 ? 13.211 -0.405 1.647 1 96.06 350 ILE A N 1
ATOM 2814 C CA . ILE A 1 350 ? 13.719 0.673 0.803 1 96.06 350 ILE A CA 1
ATOM 2815 C C . ILE A 1 350 ? 15.234 0.559 0.667 1 96.06 350 ILE A C 1
ATOM 2817 O O . ILE A 1 350 ? 15.961 0.675 1.655 1 96.06 350 ILE A O 1
ATOM 2821 N N . HIS A 1 351 ? 15.727 0.346 -0.509 1 93.75 351 HIS A N 1
ATOM 2822 C CA . HIS A 1 351 ? 17.141 0.096 -0.757 1 93.75 351 HIS A CA 1
ATOM 2823 C C . HIS A 1 351 ? 17.734 1.143 -1.697 1 93.75 351 HIS A C 1
ATOM 2825 O O . HIS A 1 351 ? 18.766 0.908 -2.326 1 93.75 351 HIS A O 1
ATOM 2831 N N . VAL A 1 352 ? 17.062 2.191 -1.83 1 96.5 352 VAL A N 1
ATOM 2832 C CA . VAL A 1 352 ? 17.547 3.275 -2.676 1 96.5 352 VAL A CA 1
ATOM 2833 C C . VAL A 1 352 ? 18.25 4.328 -1.816 1 96.5 352 VAL A C 1
ATOM 2835 O O . VAL A 1 352 ? 17.828 4.594 -0.688 1 96.5 352 VAL A O 1
ATOM 2838 N N . ASP A 1 353 ? 19.234 4.953 -2.355 1 95.12 353 ASP A N 1
ATOM 2839 C CA . ASP A 1 353 ? 20.016 5.965 -1.64 1 95.12 353 ASP A CA 1
ATOM 2840 C C . ASP A 1 353 ? 19.234 7.277 -1.541 1 95.12 353 ASP A C 1
ATOM 2842 O O . ASP A 1 353 ? 18.25 7.473 -2.246 1 95.12 353 ASP A O 1
ATOM 2846 N N . LEU A 1 354 ? 19.719 8.141 -0.648 1 97.31 354 LEU A N 1
ATOM 2847 C CA . LEU A 1 354 ? 19.156 9.484 -0.559 1 97.31 354 LEU A CA 1
ATOM 2848 C C . LEU A 1 354 ? 19.594 10.336 -1.751 1 97.31 354 LEU A C 1
ATOM 2850 O O . LEU A 1 354 ? 20.594 10.039 -2.396 1 97.31 354 LEU A O 1
ATOM 2854 N N . PRO A 1 355 ? 18.781 11.344 -2.059 1 95.56 355 PRO A N 1
ATOM 2855 C CA . PRO A 1 355 ? 19.172 12.234 -3.154 1 95.56 355 PRO A CA 1
ATOM 2856 C C . PRO A 1 355 ? 20.562 12.82 -2.973 1 95.56 355 PRO A C 1
ATOM 2858 O O . PRO A 1 355 ? 20.953 13.148 -1.851 1 95.56 355 PRO A O 1
ATOM 2861 N N . THR A 1 356 ? 21.281 12.922 -4.07 1 91.75 356 THR A N 1
ATOM 2862 C CA . THR A 1 356 ? 22.641 13.477 -4.059 1 91.75 356 THR A CA 1
ATOM 2863 C C . THR A 1 356 ? 22.734 14.664 -5.008 1 91.75 356 THR A C 1
ATOM 2865 O O . THR A 1 356 ? 21.922 14.82 -5.91 1 91.75 356 THR A O 1
ATOM 2868 N N . GLU A 1 357 ? 23.75 15.445 -4.684 1 86.88 357 GLU A N 1
ATOM 2869 C CA . GLU A 1 357 ? 23.984 16.594 -5.559 1 86.88 357 GLU A CA 1
ATOM 2870 C C . GLU A 1 357 ? 24.547 16.156 -6.91 1 86.88 357 GLU A C 1
ATOM 2872 O O . GLU A 1 357 ? 25.391 15.25 -6.977 1 86.88 357 GLU A O 1
ATOM 2877 N N . VAL A 1 358 ? 23.891 16.641 -7.883 1 77.69 358 VAL A N 1
ATOM 2878 C CA . VAL A 1 358 ? 24.328 16.312 -9.234 1 77.69 358 VAL A CA 1
ATOM 2879 C C . VAL A 1 358 ? 25.25 17.406 -9.758 1 77.69 358 VAL A C 1
ATOM 2881 O O . VAL A 1 358 ? 24.875 18.578 -9.797 1 77.69 358 VAL A O 1
ATOM 2884 N N . ASN A 1 359 ? 26.516 16.984 -10.016 1 75 359 ASN A N 1
ATOM 2885 C CA . ASN A 1 359 ? 27.516 17.938 -10.5 1 75 359 ASN A CA 1
ATOM 2886 C C . ASN A 1 359 ? 27.609 17.906 -12.023 1 75 359 ASN A C 1
ATOM 2888 O O . ASN A 1 359 ? 28.547 17.344 -12.57 1 75 359 ASN A O 1
ATOM 2892 N N . CYS A 1 360 ? 26.547 17.844 -12.633 1 71.06 360 CYS A N 1
ATOM 2893 C CA . CYS A 1 360 ? 26.641 17.906 -14.094 1 71.06 360 CYS A CA 1
ATOM 2894 C C . CYS A 1 360 ? 26.078 19.234 -14.609 1 71.06 360 CYS A C 1
ATOM 2896 O O . CYS A 1 360 ? 25.188 19.812 -13.984 1 71.06 360 CYS A O 1
ATOM 2898 N N . PRO A 1 361 ? 26.781 19.688 -15.633 1 72.06 361 PRO A N 1
ATOM 2899 C CA . PRO A 1 361 ? 26.266 20.938 -16.219 1 72.06 361 PRO A CA 1
ATOM 2900 C C . PRO A 1 361 ? 24.781 20.844 -16.578 1 72.06 361 PRO A C 1
ATOM 2902 O O . PRO A 1 361 ? 24.344 19.875 -17.172 1 72.06 361 PRO A O 1
ATOM 2905 N N . GLY A 1 362 ? 23.938 21.703 -16.141 1 69.75 362 GLY A N 1
ATOM 2906 C CA . GLY A 1 362 ? 22.516 21.734 -16.438 1 69.75 362 GLY A CA 1
ATOM 2907 C C . GLY A 1 362 ? 21.656 21.078 -15.383 1 69.75 362 GLY A C 1
ATOM 2908 O O . GLY A 1 362 ? 20.438 21.203 -15.383 1 69.75 362 GLY A O 1
ATOM 2909 N N . ALA A 1 363 ? 22.344 20.438 -14.516 1 70.31 363 ALA A N 1
ATOM 2910 C CA . ALA A 1 363 ? 21.625 19.688 -13.477 1 70.31 363 ALA A CA 1
ATOM 2911 C C . ALA A 1 363 ? 20.984 20.625 -12.469 1 70.31 363 ALA A C 1
ATOM 2913 O O . ALA A 1 363 ? 19.922 20.328 -11.906 1 70.31 363 ALA A O 1
ATOM 2914 N N . GLU A 1 364 ? 21.578 21.719 -12.289 1 71.25 364 GLU A N 1
ATOM 2915 C CA . GLU A 1 364 ? 21.078 22.672 -11.297 1 71.25 364 GLU A CA 1
ATOM 2916 C C . GLU A 1 364 ? 19.688 23.203 -11.68 1 71.25 364 GLU A C 1
ATOM 2918 O O . GLU A 1 364 ? 18.875 23.5 -10.812 1 71.25 364 GLU A O 1
ATOM 2923 N N . ASP A 1 365 ? 19.469 23.156 -12.914 1 76.44 365 ASP A N 1
ATOM 2924 C CA . ASP A 1 365 ? 18.203 23.688 -13.398 1 76.44 365 ASP A CA 1
ATOM 2925 C C . ASP A 1 365 ? 17.094 22.641 -13.305 1 76.44 365 ASP A C 1
ATOM 2927 O O . ASP A 1 365 ? 15.914 22.953 -13.398 1 76.44 365 ASP A O 1
ATOM 2931 N N . GLN A 1 366 ? 17.516 21.484 -13.031 1 77.38 366 GLN A N 1
ATOM 2932 C CA . GLN A 1 366 ? 16.562 20.391 -13.078 1 77.38 366 GLN A CA 1
ATOM 2933 C C . GLN A 1 366 ? 16.031 20.062 -11.688 1 77.38 366 GLN A C 1
ATOM 2935 O O . GLN A 1 366 ? 14.875 19.656 -11.539 1 77.38 366 GLN A O 1
ATOM 2940 N N . PHE A 1 367 ? 16.859 20.297 -10.719 1 82.56 367 PHE A N 1
ATOM 2941 C CA . PHE A 1 367 ? 16.547 19.688 -9.43 1 82.56 367 PHE A CA 1
ATOM 2942 C C . PHE A 1 367 ? 16.312 20.766 -8.367 1 82.56 367 PHE A C 1
ATOM 2944 O O . PHE A 1 367 ? 16.797 21.891 -8.5 1 82.56 367 PHE A O 1
ATOM 2951 N N . SER A 1 368 ? 15.492 20.328 -7.398 1 82.94 368 SER A N 1
ATOM 2952 C CA . SER A 1 368 ? 15.312 21.125 -6.195 1 82.94 368 SER A CA 1
ATOM 2953 C C . SER A 1 368 ? 16.516 21.031 -5.266 1 82.94 368 SER A C 1
ATOM 2955 O O . SER A 1 368 ? 17.438 20.234 -5.52 1 82.94 368 SER A O 1
ATOM 2957 N N . ASN A 1 369 ? 16.5 21.859 -4.258 1 87.88 369 ASN A N 1
ATOM 2958 C CA . ASN A 1 369 ? 17.594 21.859 -3.279 1 87.88 369 ASN A CA 1
ATOM 2959 C C . ASN A 1 369 ? 17.734 20.5 -2.604 1 87.88 369 ASN A C 1
ATOM 2961 O O . ASN A 1 369 ? 16.812 20.031 -1.937 1 87.88 369 ASN A O 1
ATOM 2965 N N . THR A 1 370 ? 18.906 19.891 -2.734 1 92.62 370 THR A N 1
ATOM 2966 C CA . THR A 1 370 ? 19.141 18.531 -2.27 1 92.62 370 THR A CA 1
ATOM 2967 C C . THR A 1 370 ? 19.094 18.469 -0.745 1 92.62 370 THR A C 1
ATOM 2969 O O . THR A 1 370 ? 18.516 17.547 -0.175 1 92.62 370 THR A O 1
ATOM 2972 N N . ALA A 1 371 ? 19.719 19.438 -0.133 1 93.44 371 ALA A N 1
ATOM 2973 C CA . ALA A 1 371 ? 19.766 19.453 1.327 1 93.44 371 ALA A CA 1
ATOM 2974 C C . ALA A 1 371 ? 18.359 19.547 1.914 1 93.44 371 ALA A C 1
ATOM 2976 O O . ALA A 1 371 ? 18.047 18.906 2.918 1 93.44 371 ALA A O 1
ATOM 2977 N N . TYR A 1 372 ? 17.594 20.422 1.323 1 94.81 372 TYR A N 1
ATOM 2978 C CA . TYR A 1 372 ? 16.219 20.547 1.763 1 94.81 372 TYR A CA 1
ATOM 2979 C C . TYR A 1 372 ? 15.469 19.234 1.628 1 94.81 372 TYR A C 1
ATOM 2981 O O . TYR A 1 372 ? 14.758 18.812 2.543 1 94.81 372 TYR A O 1
ATOM 2989 N N . LEU A 1 373 ? 15.633 18.578 0.472 1 95.5 373 LEU A N 1
ATOM 2990 C CA . LEU A 1 373 ? 14.945 17.328 0.203 1 95.5 373 LEU A CA 1
ATOM 2991 C C . LEU A 1 373 ? 15.367 16.25 1.198 1 95.5 373 LEU A C 1
ATOM 2993 O O . LEU A 1 373 ? 14.531 15.5 1.704 1 95.5 373 LEU A O 1
ATOM 2997 N N . VAL A 1 374 ? 16.594 16.172 1.474 1 96.88 374 VAL A N 1
ATOM 2998 C CA . VAL A 1 374 ? 17.109 15.164 2.404 1 96.88 374 VAL A CA 1
ATOM 2999 C C . VAL A 1 374 ? 16.547 15.422 3.801 1 96.88 374 VAL A C 1
ATOM 3001 O O . VAL A 1 374 ? 16.156 14.484 4.5 1 96.88 374 VAL A O 1
ATOM 3004 N N . SER A 1 375 ? 16.516 16.672 4.223 1 97 375 SER A N 1
ATOM 3005 C CA . SER A 1 375 ? 15.953 17.016 5.52 1 97 375 SER A CA 1
ATOM 3006 C C . SER A 1 375 ? 14.477 16.641 5.59 1 97 375 SER A C 1
ATOM 3008 O O . SER A 1 375 ? 13.992 16.188 6.629 1 97 375 SER A O 1
ATOM 3010 N N . SER A 1 376 ? 13.805 16.906 4.484 1 97.56 376 SER A N 1
ATOM 3011 C CA . SER A 1 376 ? 12.391 16.547 4.418 1 97.56 376 SER A CA 1
ATOM 3012 C C . SER A 1 376 ? 12.188 15.039 4.508 1 97.56 376 SER A C 1
ATOM 3014 O O . SER A 1 376 ? 11.227 14.578 5.133 1 97.56 376 SER A O 1
ATOM 3016 N N . ILE A 1 377 ? 13.031 14.266 3.871 1 97.94 377 ILE A N 1
ATOM 3017 C CA . ILE A 1 377 ? 12.961 12.812 3.893 1 97.94 377 ILE A CA 1
ATOM 3018 C C . ILE A 1 377 ? 13.203 12.305 5.312 1 97.94 377 ILE A C 1
ATOM 3020 O O . ILE A 1 377 ? 12.484 11.422 5.793 1 97.94 377 ILE A O 1
ATOM 3024 N N . ARG A 1 378 ? 14.148 12.859 5.949 1 97.88 378 ARG A N 1
ATOM 3025 C CA . ARG A 1 378 ? 14.461 12.445 7.312 1 97.88 378 ARG A CA 1
ATOM 3026 C C . ARG A 1 378 ? 13.297 12.742 8.258 1 97.88 378 ARG A C 1
ATOM 3028 O O . ARG A 1 378 ? 13.023 11.961 9.164 1 97.88 378 ARG A O 1
ATOM 3035 N N . LEU A 1 379 ? 12.719 13.859 8.047 1 97.88 379 LEU A N 1
ATOM 3036 C CA . LEU A 1 379 ? 11.547 14.188 8.852 1 97.88 379 LEU A CA 1
ATOM 3037 C C . LEU A 1 379 ? 10.398 13.227 8.57 1 97.88 379 LEU A C 1
ATOM 3039 O O . LEU A 1 379 ? 9.688 12.812 9.492 1 97.88 379 LEU A O 1
ATOM 3043 N N . ALA A 1 380 ? 10.219 12.891 7.293 1 98.19 380 ALA A N 1
ATOM 3044 C CA . ALA A 1 380 ? 9.18 11.938 6.91 1 98.19 380 ALA A CA 1
ATOM 3045 C C . ALA A 1 380 ? 9.414 10.578 7.574 1 98.19 380 ALA A C 1
ATOM 3047 O O . ALA A 1 380 ? 8.461 9.875 7.922 1 98.19 380 ALA A O 1
ATOM 3048 N N . ARG A 1 381 ? 10.617 10.203 7.707 1 98 381 ARG A N 1
ATOM 3049 C CA . ARG A 1 381 ? 10.961 8.969 8.398 1 98 381 ARG A CA 1
ATOM 3050 C C . ARG A 1 381 ? 10.492 9 9.852 1 98 381 ARG A C 1
ATOM 3052 O O . ARG A 1 381 ? 9.953 8.016 10.359 1 98 381 ARG A O 1
ATOM 3059 N N . ILE A 1 382 ? 10.703 10.094 10.484 1 98 382 ILE A N 1
ATOM 3060 C CA . ILE A 1 382 ? 10.289 10.25 11.875 1 98 382 ILE A CA 1
ATOM 3061 C C . ILE A 1 382 ? 8.766 10.211 11.961 1 98 382 ILE A C 1
ATOM 3063 O O . ILE A 1 382 ? 8.203 9.656 12.914 1 98 382 ILE A O 1
ATOM 3067 N N . ILE A 1 383 ? 8.133 10.828 10.969 1 97.88 383 ILE A N 1
ATOM 3068 C CA . ILE A 1 383 ? 6.676 10.773 10.922 1 97.88 383 ILE A CA 1
ATOM 3069 C C . ILE A 1 383 ? 6.211 9.312 10.906 1 97.88 383 ILE A C 1
ATOM 3071 O O . ILE A 1 383 ? 5.27 8.953 11.617 1 97.88 383 ILE A O 1
ATOM 3075 N N . GLY A 1 384 ? 6.875 8.523 10.086 1 96.75 384 GLY A N 1
ATOM 3076 C CA . GLY A 1 384 ? 6.555 7.105 10.062 1 96.75 384 GLY A CA 1
ATOM 3077 C C . GLY A 1 384 ? 6.711 6.434 11.414 1 96.75 384 GLY A C 1
ATOM 3078 O O . GLY A 1 384 ? 5.863 5.633 11.82 1 96.75 384 GLY A O 1
ATOM 3079 N N . GLN A 1 385 ? 7.668 6.805 12.125 1 96.25 385 GLN A N 1
ATOM 3080 C CA . GLN A 1 385 ? 7.914 6.238 13.445 1 96.25 385 GLN A CA 1
ATOM 3081 C C . GLN A 1 385 ? 6.848 6.676 14.445 1 96.25 385 GLN A C 1
ATOM 3083 O O . GLN A 1 385 ? 6.434 5.895 15.305 1 96.25 385 GLN A O 1
ATOM 3088 N N . ILE A 1 386 ? 6.48 7.879 14.336 1 96.62 386 ILE A N 1
ATOM 3089 C CA . ILE A 1 386 ? 5.457 8.398 15.234 1 96.62 386 ILE A CA 1
ATOM 3090 C C . ILE A 1 386 ? 4.156 7.617 15.047 1 96.62 386 ILE A C 1
ATOM 3092 O O . ILE A 1 386 ? 3.535 7.191 16.016 1 96.62 386 ILE A O 1
ATOM 3096 N N . ILE A 1 387 ? 3.781 7.395 13.852 1 95 387 ILE A N 1
ATOM 3097 C CA . ILE A 1 387 ? 2.543 6.688 13.555 1 95 387 ILE A CA 1
ATOM 3098 C C . ILE A 1 387 ? 2.635 5.25 14.055 1 95 387 ILE A C 1
ATOM 3100 O O . ILE A 1 387 ? 1.676 4.723 14.625 1 95 387 ILE A O 1
ATOM 3104 N N . GLU A 1 388 ? 3.75 4.688 13.898 1 92.81 388 GLU A N 1
ATOM 3105 C CA . GLU A 1 388 ? 3.936 3.293 14.281 1 92.81 388 GLU A CA 1
ATOM 3106 C C . GLU A 1 388 ? 4.012 3.145 15.797 1 92.81 388 GLU A C 1
ATOM 3108 O O . GLU A 1 388 ? 3.398 2.242 16.375 1 92.81 388 GLU A O 1
ATOM 3113 N N . LYS A 1 389 ? 4.668 4.039 16.453 1 92.12 389 LYS A N 1
ATOM 3114 C CA . LYS A 1 389 ? 4.988 3.859 17.875 1 92.12 389 LYS A CA 1
ATOM 3115 C C . LYS A 1 389 ? 3.908 4.465 18.766 1 92.12 389 LYS A C 1
ATOM 3117 O O . LYS A 1 389 ? 3.689 4.004 19.875 1 92.12 389 LYS A O 1
ATOM 3122 N N . ILE A 1 390 ? 3.26 5.496 18.25 1 92.94 390 ILE A N 1
ATOM 3123 C CA . ILE A 1 390 ? 2.33 6.211 19.125 1 92.94 390 ILE A CA 1
ATOM 3124 C C . ILE A 1 390 ? 0.894 5.883 18.719 1 92.94 390 ILE A C 1
ATOM 3126 O O . ILE A 1 390 ? 0.021 5.738 19.578 1 92.94 390 ILE A O 1
ATOM 3130 N N . TYR A 1 391 ? 0.631 5.699 17.469 1 92.44 391 TYR A N 1
ATOM 3131 C CA . TYR A 1 391 ? -0.762 5.672 17.031 1 92.44 391 TYR A CA 1
ATOM 3132 C C . TYR A 1 391 ? -1.124 4.312 16.453 1 92.44 391 TYR A C 1
ATOM 3134 O O . TYR A 1 391 ? -2.168 4.16 15.812 1 92.44 391 TYR A O 1
ATOM 3142 N N . SER A 1 392 ? -0.311 3.336 16.578 1 87.69 392 SER A N 1
ATOM 3143 C CA . SER A 1 392 ? -0.62 1.969 16.156 1 87.69 392 SER A CA 1
ATOM 3144 C C . SER A 1 392 ? -0.979 1.103 17.359 1 87.69 392 SER A C 1
ATOM 3146 O O . SER A 1 392 ? -0.635 1.434 18.5 1 87.69 392 SER A O 1
ATOM 3148 N N . ARG A 1 393 ? -1.665 0.039 17.156 1 84.25 393 ARG A N 1
ATOM 3149 C CA . ARG A 1 393 ? -2.08 -0.879 18.219 1 84.25 393 ARG A CA 1
ATOM 3150 C C . ARG A 1 393 ? -1.108 -2.049 18.344 1 84.25 393 ARG A C 1
ATOM 3152 O O . ARG A 1 393 ? -1.36 -2.996 19.094 1 84.25 393 ARG A O 1
ATOM 3159 N N . LYS A 1 394 ? -0.078 -1.871 17.625 1 81.62 394 LYS A N 1
ATOM 3160 C CA . LYS A 1 394 ? 0.957 -2.896 17.703 1 81.62 394 LYS A CA 1
ATOM 3161 C C . LYS A 1 394 ? 1.53 -2.984 19.125 1 81.62 394 LYS A C 1
ATOM 3163 O O . LYS A 1 394 ? 1.755 -1.959 19.766 1 81.62 394 LYS A O 1
ATOM 3168 N N . PRO A 1 395 ? 1.696 -4.121 19.516 1 78.5 395 PRO A N 1
ATOM 3169 C CA . PRO A 1 395 ? 2.305 -4.254 20.844 1 78.5 395 PRO A CA 1
ATOM 3170 C C . PRO A 1 395 ? 3.807 -3.982 20.844 1 78.5 395 PRO A C 1
ATOM 3172 O O . PRO A 1 395 ? 4.5 -4.355 19.891 1 78.5 395 PRO A O 1
ATOM 3175 N N . TYR A 1 396 ? 4.227 -3.24 21.812 1 79.88 396 TYR A N 1
ATOM 3176 C CA . TYR A 1 396 ? 5.645 -2.92 21.938 1 79.88 396 TYR A CA 1
ATOM 3177 C C . TYR A 1 396 ? 6.195 -3.424 23.266 1 79.88 396 TYR A C 1
ATOM 3179 O O . TYR A 1 396 ? 5.48 -3.461 24.281 1 79.88 396 TYR A O 1
ATOM 3187 N N . GLN A 1 397 ? 7.43 -3.805 23.156 1 72.44 397 GLN A N 1
ATOM 3188 C CA . GLN A 1 397 ? 8.125 -4.184 24.375 1 72.44 397 GLN A CA 1
ATOM 3189 C C . GLN A 1 397 ? 8.516 -2.957 25.203 1 72.44 397 GLN A C 1
ATOM 3191 O O . GLN A 1 397 ? 8.477 -2.984 26.422 1 72.44 397 GLN A O 1
ATOM 3196 N N . GLU A 1 398 ? 8.805 -1.855 24.531 1 77.25 398 GLU A N 1
ATOM 3197 C CA . GLU A 1 398 ? 9.148 -0.593 25.172 1 77.25 398 GLU A CA 1
ATOM 3198 C C . GLU A 1 398 ? 7.926 0.066 25.797 1 77.25 398 GLU A C 1
ATOM 3200 O O . GLU A 1 398 ? 6.812 -0.064 25.281 1 77.25 398 GLU A O 1
ATOM 3205 N N . SER A 1 399 ? 8.211 0.73 26.891 1 78.56 399 SER A N 1
ATOM 3206 C CA . SER A 1 399 ? 7.129 1.508 27.484 1 78.56 399 SER A CA 1
ATOM 3207 C C . SER A 1 399 ? 6.754 2.693 26.609 1 78.56 399 SER A C 1
ATOM 3209 O O . SER A 1 399 ? 7.508 3.068 25.703 1 78.56 399 SER A O 1
ATOM 3211 N N . PHE A 1 400 ? 5.605 3.277 26.922 1 83.69 400 PHE A N 1
ATOM 3212 C CA . PHE A 1 400 ? 5.117 4.41 26.141 1 83.69 400 PHE A CA 1
ATOM 3213 C C . PHE A 1 400 ? 6.078 5.59 26.234 1 83.69 400 PHE A C 1
ATOM 3215 O O . PHE A 1 400 ? 6.371 6.242 25.234 1 83.69 400 PHE A O 1
ATOM 3222 N N . LEU A 1 401 ? 6.629 5.891 27.406 1 82.5 401 LEU A N 1
ATOM 3223 C CA . LEU A 1 401 ? 7.539 7.012 27.625 1 82.5 401 LEU A CA 1
ATOM 3224 C C . LEU A 1 401 ? 8.867 6.777 26.906 1 82.5 401 LEU A C 1
ATOM 3226 O O . LEU A 1 401 ? 9.5 7.727 26.438 1 82.5 401 LEU A O 1
ATOM 3230 N N . GLN A 1 402 ? 9.227 5.5 26.875 1 83.44 402 GLN A N 1
ATOM 3231 C CA . GLN A 1 402 ? 10.461 5.176 26.156 1 83.44 402 GLN A CA 1
ATOM 3232 C C . GLN A 1 402 ? 10.312 5.449 24.656 1 83.44 402 GLN A C 1
ATOM 3234 O O . GLN A 1 402 ? 11.25 5.945 24.031 1 83.44 402 GLN A O 1
ATOM 3239 N N . ARG A 1 403 ? 9.172 5.074 24.156 1 89.75 403 ARG A N 1
ATOM 3240 C CA . ARG A 1 403 ? 8.914 5.324 22.75 1 89.75 403 ARG A CA 1
ATOM 3241 C C . ARG A 1 403 ? 8.883 6.82 22.453 1 89.75 403 ARG A C 1
ATOM 3243 O O . ARG A 1 403 ? 9.414 7.273 21.438 1 89.75 403 ARG A O 1
ATOM 3250 N N . GLU A 1 404 ? 8.312 7.598 23.375 1 90.19 404 GLU A N 1
ATOM 3251 C CA . GLU A 1 404 ? 8.297 9.047 23.219 1 90.19 404 GLU A CA 1
ATOM 3252 C C . GLU A 1 404 ? 9.711 9.625 23.266 1 90.19 404 GLU A C 1
ATOM 3254 O O . GLU A 1 404 ? 10.039 10.539 22.516 1 90.19 404 GLU A O 1
ATOM 3259 N N . GLN A 1 405 ? 10.445 9.109 24.203 1 90.19 405 GLN A N 1
ATOM 3260 C CA . GLN A 1 405 ? 11.828 9.57 24.328 1 90.19 405 GLN A CA 1
ATOM 3261 C C . GLN A 1 405 ? 12.594 9.336 23.031 1 90.19 405 GLN A C 1
ATOM 3263 O O . GLN A 1 405 ? 13.32 10.219 22.562 1 90.19 405 GLN A O 1
ATOM 3268 N N . GLN A 1 406 ? 12.414 8.094 22.5 1 91.69 406 GLN A N 1
ATOM 3269 C CA . GLN A 1 406 ? 13.094 7.762 21.25 1 91.69 406 GLN A CA 1
ATOM 3270 C C . GLN A 1 406 ? 12.703 8.727 20.141 1 91.69 406 GLN A C 1
ATOM 3272 O O . GLN A 1 406 ? 13.547 9.148 19.344 1 91.69 406 GLN A O 1
ATOM 3277 N N . LEU A 1 407 ? 11.469 9.062 20.062 1 95.06 407 LEU A N 1
ATOM 3278 C CA . LEU A 1 407 ? 10.961 9.953 19.031 1 95.06 407 LEU A CA 1
ATOM 3279 C C . LEU A 1 407 ? 11.5 11.367 19.219 1 95.06 407 LEU A C 1
ATOM 3281 O O . LEU A 1 407 ? 11.883 12.023 18.25 1 95.06 407 LEU A O 1
ATOM 3285 N N . LEU A 1 408 ? 11.531 11.844 20.438 1 94.81 408 LEU A N 1
ATOM 3286 C CA . LEU A 1 408 ? 12.016 13.195 20.703 1 94.81 408 LEU A CA 1
ATOM 3287 C C . LEU A 1 408 ? 13.523 13.289 20.469 1 94.81 408 LEU A C 1
ATOM 3289 O O . LEU A 1 408 ? 14.023 14.328 20.047 1 94.81 408 LEU A O 1
ATOM 3293 N N . LEU A 1 409 ? 14.203 12.156 20.766 1 92.75 409 LEU A N 1
ATOM 3294 C CA . LEU A 1 409 ? 15.625 12.117 20.438 1 92.75 409 LEU A CA 1
ATOM 3295 C C . LEU A 1 409 ? 15.844 12.227 18.938 1 92.75 409 LEU A C 1
ATOM 3297 O O . LEU A 1 409 ? 16.734 12.945 18.484 1 92.75 409 LEU A O 1
ATOM 3301 N N . ALA A 1 410 ? 15.023 11.508 18.234 1 95.62 410 ALA A N 1
ATOM 3302 C CA . ALA A 1 410 ? 15.109 11.578 16.781 1 95.62 410 ALA A CA 1
ATOM 3303 C C . ALA A 1 410 ? 14.82 12.992 16.281 1 95.62 410 ALA A C 1
ATOM 3305 O O . ALA A 1 410 ? 15.484 13.477 15.352 1 95.62 410 ALA A O 1
ATOM 3306 N N . LEU A 1 411 ? 13.867 13.672 16.828 1 96.75 411 LEU A N 1
ATOM 3307 C CA . LEU A 1 411 ? 13.508 15.031 16.438 1 96.75 411 LEU A CA 1
ATOM 3308 C C . LEU A 1 411 ? 14.609 16.016 16.812 1 96.75 411 LEU A C 1
ATOM 3310 O O . LEU A 1 411 ? 14.898 16.953 16.062 1 96.75 411 LEU A O 1
ATOM 3314 N N . GLN A 1 412 ? 15.195 15.812 17.953 1 93.44 412 GLN A N 1
ATOM 3315 C CA . GLN A 1 412 ? 16.312 16.641 18.359 1 93.44 412 GLN A CA 1
ATOM 3316 C C . GLN A 1 412 ? 17.484 16.5 17.391 1 93.44 412 GLN A C 1
ATOM 3318 O O . GLN A 1 412 ? 18.109 17.5 17 1 93.44 412 GLN A O 1
ATOM 3323 N N . ASP A 1 413 ? 17.75 15.242 17.047 1 93.69 413 ASP A N 1
ATOM 3324 C CA . ASP A 1 413 ? 18.828 14.977 16.094 1 93.69 413 ASP A CA 1
ATOM 3325 C C . ASP A 1 413 ? 18.531 15.633 14.75 1 93.69 413 ASP A C 1
ATOM 3327 O O . ASP A 1 413 ? 19.453 16.109 14.078 1 93.69 413 ASP A O 1
ATOM 3331 N N . TRP A 1 414 ? 17.344 15.641 14.375 1 96.25 414 TRP A N 1
ATOM 3332 C CA . TRP A 1 414 ? 16.938 16.266 13.109 1 96.25 414 TRP A CA 1
ATOM 3333 C C . TRP A 1 414 ? 17.234 17.75 13.133 1 96.25 414 TRP A C 1
ATOM 3335 O O . TRP A 1 414 ? 17.797 18.297 12.18 1 96.25 414 TRP A O 1
ATOM 3345 N N . VAL A 1 415 ? 16.922 18.469 14.164 1 92.56 415 VAL A N 1
ATOM 3346 C CA . VAL A 1 415 ? 17.141 19.906 14.281 1 92.56 415 VAL A CA 1
ATOM 3347 C C . VAL A 1 415 ? 18.641 20.219 14.273 1 92.56 415 VAL A C 1
ATOM 3349 O O . VAL A 1 415 ? 19.078 21.156 13.625 1 92.56 415 VAL A O 1
ATOM 3352 N N . ARG A 1 416 ? 19.328 19.344 14.922 1 90.44 416 ARG A N 1
ATOM 3353 C CA . ARG A 1 416 ? 20.766 19.547 15.047 1 90.44 416 ARG A CA 1
ATOM 3354 C C . ARG A 1 416 ? 21.469 19.312 13.719 1 90.44 416 ARG A C 1
ATOM 3356 O O . ARG A 1 416 ? 22.484 19.953 13.422 1 90.44 416 ARG A O 1
ATOM 3363 N N . SER A 1 417 ? 20.906 18.438 12.977 1 91.88 417 SER A N 1
ATOM 3364 C CA . SER A 1 417 ? 21.562 18.047 11.727 1 91.88 417 SER A CA 1
ATOM 3365 C C . SER A 1 417 ? 21.188 18.984 10.586 1 91.88 417 SER A C 1
ATOM 3367 O O . SER A 1 417 ? 21.75 18.891 9.5 1 91.88 417 SER A O 1
ATOM 3369 N N . LEU A 1 418 ? 20.312 20 10.828 1 94.5 418 LEU A N 1
ATOM 3370 C CA . LEU A 1 418 ? 19.859 20.875 9.758 1 94.5 418 LEU A CA 1
ATOM 3371 C C . LEU A 1 418 ? 20.984 21.797 9.297 1 94.5 418 LEU A C 1
ATOM 3373 O O . LEU A 1 418 ? 21.625 22.438 10.117 1 94.5 418 LEU A O 1
ATOM 3377 N N . PRO A 1 419 ? 21.203 21.828 8 1 92.94 419 PRO A N 1
ATOM 3378 C CA . PRO A 1 419 ? 22.141 22.828 7.496 1 92.94 419 PRO A CA 1
ATOM 3379 C C . PRO A 1 419 ? 21.703 24.266 7.836 1 92.94 419 PRO A C 1
ATOM 3381 O O . PRO A 1 419 ? 20.5 24.547 7.934 1 92.94 419 PRO A O 1
ATOM 3384 N N . ALA A 1 420 ? 22.578 25.203 7.824 1 90.62 420 ALA A N 1
ATOM 3385 C CA . ALA A 1 420 ? 22.344 26.578 8.289 1 90.62 420 ALA A CA 1
ATOM 3386 C C . ALA A 1 420 ? 21.328 27.297 7.406 1 90.62 420 ALA A C 1
ATOM 3388 O O . ALA A 1 420 ? 20.484 28.031 7.906 1 90.62 420 ALA A O 1
ATOM 3389 N N . HIS A 1 421 ? 21.359 26.984 6.156 1 89.69 421 HIS A N 1
ATOM 3390 C CA . HIS A 1 421 ? 20.516 27.734 5.23 1 89.69 421 HIS A CA 1
ATOM 3391 C C . HIS A 1 421 ? 19.078 27.219 5.266 1 89.69 421 HIS A C 1
ATOM 3393 O O . HIS A 1 421 ? 18.188 27.828 4.664 1 89.69 421 HIS A O 1
ATOM 3399 N N . ILE A 1 422 ? 18.844 26.109 5.977 1 92.56 422 ILE A N 1
ATOM 3400 C CA . ILE A 1 422 ? 17.5 25.531 6.082 1 92.56 422 ILE A CA 1
ATOM 3401 C C . ILE A 1 422 ? 16.922 25.844 7.453 1 92.56 422 ILE A C 1
ATOM 3403 O O . ILE A 1 422 ? 15.719 25.641 7.684 1 92.56 422 ILE A O 1
ATOM 3407 N N . LYS A 1 423 ? 17.703 26.422 8.305 1 90.88 423 LYS A N 1
ATOM 3408 C CA . LYS A 1 423 ? 17.203 26.844 9.617 1 90.88 423 LYS A CA 1
ATOM 3409 C C . LYS A 1 423 ? 16.406 28.141 9.516 1 90.88 423 LYS A C 1
ATOM 3411 O O . LYS A 1 423 ? 16.531 28.875 8.531 1 90.88 423 LYS A O 1
ATOM 3416 N N . LEU A 1 424 ? 15.555 28.344 10.453 1 89.75 424 LEU A N 1
ATOM 3417 C CA . LEU A 1 424 ? 14.82 29.594 10.484 1 89.75 424 LEU A CA 1
ATOM 3418 C C . LEU A 1 424 ? 15.742 30.766 10.773 1 89.75 424 LEU A C 1
ATOM 3420 O O . LEU A 1 424 ? 16.484 30.75 11.758 1 89.75 424 LEU A O 1
ATOM 3424 N N . PRO A 1 425 ? 15.703 31.703 9.891 1 84.12 425 PRO A N 1
ATOM 3425 C CA . PRO A 1 425 ? 16.578 32.844 10.133 1 84.12 425 PRO A CA 1
ATOM 3426 C C . PRO A 1 425 ? 16.125 33.688 11.328 1 84.12 425 PRO A C 1
ATOM 3428 O O . PRO A 1 425 ? 14.93 33.781 11.609 1 84.12 425 PRO A O 1
ATOM 3431 N N . ALA A 1 426 ? 17.031 34.344 11.914 1 75.25 426 ALA A N 1
ATOM 3432 C CA . ALA A 1 426 ? 16.75 35.156 13.094 1 75.25 426 ALA A CA 1
ATOM 3433 C C . ALA A 1 426 ? 16.25 36.531 12.703 1 75.25 426 ALA A C 1
ATOM 3435 O O . ALA A 1 426 ? 15.359 37.094 13.352 1 75.25 426 ALA A O 1
ATOM 3436 N N . GLU A 1 427 ? 16.688 37.094 11.641 1 77.94 427 GLU A N 1
ATOM 3437 C CA . GLU A 1 427 ? 16.391 38.469 11.336 1 77.94 427 GLU A CA 1
ATOM 3438 C C . GLU A 1 427 ? 15.609 38.594 10.031 1 77.94 427 GLU A C 1
ATOM 3440 O O . GLU A 1 427 ? 14.797 39.531 9.883 1 77.94 427 GLU A O 1
ATOM 3445 N N . GLU A 1 428 ? 15.828 37.75 9.164 1 80.56 428 GLU A N 1
ATOM 3446 C CA . GLU A 1 428 ? 15.203 37.875 7.852 1 80.56 428 GLU A CA 1
ATOM 3447 C C . GLU A 1 428 ? 13.906 37.062 7.789 1 80.56 428 GLU A C 1
ATOM 3449 O O . GLU A 1 428 ? 13.711 36.125 8.57 1 80.56 428 GLU A O 1
ATOM 3454 N N . THR A 1 429 ? 13.086 37.594 6.965 1 84.19 429 THR A N 1
ATOM 3455 C CA . THR A 1 429 ? 11.859 36.844 6.723 1 84.19 429 THR A CA 1
ATOM 3456 C C . THR A 1 429 ? 12.172 35.531 6.047 1 84.19 429 THR A C 1
ATOM 3458 O O . THR A 1 429 ? 12.781 35.5 4.977 1 84.19 429 THR A O 1
ATOM 3461 N N . PRO A 1 430 ? 11.82 34.531 6.695 1 88.06 430 PRO A N 1
ATOM 3462 C CA . PRO A 1 430 ? 12.133 33.219 6.121 1 88.06 430 PRO A CA 1
ATOM 3463 C C . PRO A 1 430 ? 11.344 32.938 4.844 1 88.06 430 PRO A C 1
ATOM 3465 O O . PRO A 1 430 ? 10.234 33.438 4.68 1 88.06 430 PRO A O 1
ATOM 3468 N N . SER A 1 431 ? 12 32.188 3.961 1 89.31 431 SER A N 1
ATOM 3469 C CA . SER A 1 431 ? 11.312 31.734 2.758 1 89.31 431 SER A CA 1
ATOM 3470 C C . SER A 1 431 ? 10.188 30.766 3.096 1 89.31 431 SER A C 1
ATOM 3472 O O . SER A 1 431 ? 10.242 30.078 4.113 1 89.31 431 SER A O 1
ATOM 3474 N N . LYS A 1 432 ? 9.242 30.719 2.26 1 88.94 432 LYS A N 1
ATOM 3475 C CA . LYS A 1 432 ? 8.023 29.938 2.512 1 88.94 432 LYS A CA 1
ATOM 3476 C C . LYS A 1 432 ? 8.344 28.469 2.705 1 88.94 432 LYS A C 1
ATOM 3478 O O . LYS A 1 432 ? 7.738 27.797 3.547 1 88.94 432 LYS A O 1
ATOM 3483 N N . HIS A 1 433 ? 9.227 27.922 1.857 1 91.56 433 HIS A N 1
ATOM 3484 C CA . HIS A 1 433 ? 9.523 26.5 1.945 1 91.56 433 HIS A CA 1
ATOM 3485 C C . HIS A 1 433 ? 10.234 26.156 3.252 1 91.56 433 HIS A C 1
ATOM 3487 O O . HIS A 1 433 ? 10.086 25.062 3.779 1 91.56 433 HIS A O 1
ATOM 3493 N N . ILE A 1 434 ? 10.945 27.078 3.82 1 93.38 434 ILE A N 1
ATOM 3494 C CA . ILE A 1 434 ? 11.609 26.875 5.105 1 93.38 434 ILE A CA 1
ATOM 3495 C C . ILE A 1 434 ? 10.578 26.875 6.227 1 93.38 434 ILE A C 1
ATOM 3497 O O . ILE A 1 434 ? 10.617 26.031 7.121 1 93.38 434 ILE A O 1
ATOM 3501 N N . VAL A 1 435 ? 9.672 27.859 6.145 1 94.12 435 VAL A N 1
ATOM 3502 C CA . VAL A 1 435 ? 8.602 27.922 7.133 1 94.12 435 VAL A CA 1
ATOM 3503 C C . VAL A 1 435 ? 7.805 26.609 7.113 1 94.12 435 VAL A C 1
ATOM 3505 O O . VAL A 1 435 ? 7.48 26.062 8.164 1 94.12 435 VAL A O 1
ATOM 3508 N N . SER A 1 436 ? 7.543 26.125 5.895 1 94.62 436 SER A N 1
ATOM 3509 C CA . SER A 1 436 ? 6.773 24.906 5.734 1 94.62 436 SER A CA 1
ATOM 3510 C C . SER A 1 436 ? 7.469 23.719 6.402 1 94.62 436 SER A C 1
ATOM 3512 O O . SER A 1 436 ? 6.824 22.891 7.055 1 94.62 436 SER A O 1
ATOM 3514 N N . LEU A 1 437 ? 8.711 23.578 6.234 1 96.12 437 LEU A N 1
ATOM 3515 C CA . LEU A 1 437 ? 9.477 22.5 6.82 1 96.12 437 LEU A CA 1
ATOM 3516 C C . LEU A 1 437 ? 9.445 22.562 8.344 1 96.12 437 LEU A C 1
ATOM 3518 O O . LEU A 1 437 ? 9.312 21.531 9.016 1 96.12 437 LEU A O 1
ATOM 3522 N N . HIS A 1 438 ? 9.555 23.75 8.898 1 95.94 438 HIS A N 1
ATOM 3523 C CA . HIS A 1 438 ? 9.562 23.906 10.344 1 95.94 438 HIS A CA 1
ATOM 3524 C C . HIS A 1 438 ? 8.164 23.703 10.93 1 95.94 438 HIS A C 1
ATOM 3526 O O . HIS A 1 438 ? 8.016 23.234 12.055 1 95.94 438 HIS A O 1
ATOM 3532 N N . LEU A 1 439 ? 7.172 24.125 10.164 1 97.12 439 LEU A N 1
ATOM 3533 C CA . LEU A 1 439 ? 5.812 23.812 10.594 1 97.12 439 LEU A CA 1
ATOM 3534 C C . LEU A 1 439 ? 5.598 22.297 10.656 1 97.12 439 LEU A C 1
ATOM 3536 O O . LEU A 1 439 ? 4.934 21.797 11.57 1 97.12 439 LEU A O 1
ATOM 3540 N N . GLN A 1 440 ? 6.16 21.594 9.695 1 97.31 440 GLN A N 1
ATOM 3541 C CA . GLN A 1 440 ? 6.074 20.125 9.695 1 97.31 440 GLN A CA 1
ATOM 3542 C C . GLN A 1 440 ? 6.812 19.531 10.891 1 97.31 440 GLN A C 1
ATOM 3544 O O . GLN A 1 440 ? 6.344 18.578 11.5 1 97.31 440 GLN A O 1
ATOM 3549 N N . PHE A 1 441 ? 7.949 20.078 11.172 1 97.44 441 PHE A N 1
ATOM 3550 C CA . PHE A 1 441 ? 8.711 19.656 12.336 1 97.44 441 PHE A CA 1
ATOM 3551 C C . PHE A 1 441 ? 7.906 19.859 13.617 1 97.44 441 PHE A C 1
ATOM 3553 O O . PHE A 1 441 ? 7.816 18.953 14.445 1 97.44 441 PHE A O 1
ATOM 3560 N N . ASN A 1 442 ? 7.34 21.031 13.758 1 98 442 ASN A N 1
ATOM 3561 C CA . ASN A 1 442 ? 6.516 21.312 14.93 1 98 442 ASN A CA 1
ATOM 3562 C C . ASN A 1 442 ? 5.352 20.328 15.047 1 98 442 ASN A C 1
ATOM 3564 O O . ASN A 1 442 ? 5.004 19.891 16.141 1 98 442 ASN A O 1
ATOM 3568 N N . GLN A 1 443 ? 4.766 20.047 13.898 1 98.06 443 GLN A N 1
ATOM 3569 C CA . GLN A 1 443 ? 3.648 19.109 13.898 1 98.06 443 GLN A CA 1
ATOM 3570 C C . GLN A 1 443 ? 4.09 17.734 14.367 1 98.06 443 GLN A C 1
ATOM 3572 O O . GLN A 1 443 ? 3.318 17.016 15.016 1 98.06 443 GLN A O 1
ATOM 3577 N N . CYS A 1 444 ? 5.277 17.328 14.055 1 97.69 444 CYS A N 1
ATOM 3578 C CA . CYS A 1 444 ? 5.805 16.062 14.523 1 97.69 444 CYS A CA 1
ATOM 3579 C C . CYS A 1 444 ? 5.926 16.047 16.047 1 97.69 444 CYS A C 1
ATOM 3581 O O . CYS A 1 444 ? 5.559 15.055 16.688 1 97.69 444 CYS A O 1
ATOM 3583 N N . VAL A 1 445 ? 6.398 17.094 16.578 1 97.56 445 VAL A N 1
ATOM 3584 C CA . VAL A 1 445 ? 6.531 17.203 18.031 1 97.56 445 VAL A CA 1
ATOM 3585 C C . VAL A 1 445 ? 5.152 17.141 18.688 1 97.56 445 VAL A C 1
ATOM 3587 O O . VAL A 1 445 ? 4.965 16.453 19.688 1 97.56 445 VAL A O 1
ATOM 3590 N N . ILE A 1 446 ? 4.238 17.828 18.078 1 97.88 446 ILE A N 1
ATOM 3591 C CA . ILE A 1 446 ? 2.877 17.844 18.609 1 97.88 446 ILE A CA 1
ATOM 3592 C C . ILE A 1 446 ? 2.289 16.438 18.578 1 97.88 446 ILE A C 1
ATOM 3594 O O . ILE A 1 446 ? 1.76 15.953 19.578 1 97.88 446 ILE A O 1
ATOM 3598 N N . LEU A 1 447 ? 2.422 15.742 17.484 1 97.06 447 LEU A N 1
ATOM 3599 C CA . LEU A 1 447 ? 1.855 14.406 17.328 1 97.06 447 LEU A CA 1
ATOM 3600 C C . LEU A 1 447 ? 2.494 13.43 18.312 1 97.06 447 LEU A C 1
ATOM 3602 O O . LEU A 1 447 ? 1.823 12.531 18.828 1 97.06 447 LEU A O 1
ATOM 3606 N N . ALA A 1 448 ? 3.707 13.633 18.547 1 95.44 448 ALA A N 1
ATOM 3607 C CA . ALA A 1 448 ? 4.422 12.727 19.453 1 95.44 448 ALA A CA 1
ATOM 3608 C C . ALA A 1 448 ? 4.008 12.945 20.906 1 95.44 448 ALA A C 1
ATOM 3610 O O . ALA A 1 448 ? 3.996 12.008 21.703 1 95.44 448 ALA A O 1
ATOM 3611 N N . THR A 1 449 ? 3.602 14.164 21.266 1 94.81 449 THR A N 1
ATOM 3612 C CA . THR A 1 449 ? 3.5 14.492 22.688 1 94.81 449 THR A CA 1
ATOM 3613 C C . THR A 1 449 ? 2.059 14.82 23.062 1 94.81 449 THR A C 1
ATOM 3615 O O . THR A 1 449 ? 1.715 14.867 24.25 1 94.81 449 THR A O 1
ATOM 3618 N N . ARG A 1 450 ? 1.215 15.078 22.125 1 95.31 450 ARG A N 1
ATOM 3619 C CA . ARG A 1 450 ? -0.112 15.602 22.422 1 95.31 450 ARG A CA 1
ATOM 3620 C C . ARG A 1 450 ? -0.925 14.602 23.234 1 95.31 450 ARG A C 1
ATOM 3622 O O . ARG A 1 450 ? -1.769 14.984 24.047 1 95.31 450 ARG A O 1
ATOM 3629 N N . PRO A 1 451 ? -0.701 13.273 23.109 1 91.62 451 PRO A N 1
ATOM 3630 C CA . PRO A 1 451 ? -1.443 12.375 24 1 91.62 451 PRO A CA 1
ATOM 3631 C C . PRO A 1 451 ? -1.126 12.594 25.469 1 91.62 451 PRO A C 1
ATOM 3633 O O . PRO A 1 451 ? -2.012 12.484 26.328 1 91.62 451 PRO A O 1
ATOM 3636 N N . ILE A 1 452 ? 0.063 12.938 25.781 1 89.31 452 ILE A N 1
ATOM 3637 C CA . ILE A 1 452 ? 0.476 13.18 27.156 1 89.31 452 ILE A CA 1
ATOM 3638 C C . ILE A 1 452 ? -0.149 14.477 27.672 1 89.31 452 ILE A C 1
ATOM 3640 O O . ILE A 1 452 ? -0.562 14.562 28.828 1 89.31 452 ILE A O 1
ATOM 3644 N N . LEU A 1 453 ? -0.188 15.422 26.812 1 93.06 453 LEU A N 1
ATOM 3645 C CA . LEU A 1 453 ? -0.801 16.688 27.188 1 93.06 453 LEU A CA 1
ATOM 3646 C C . LEU A 1 453 ? -2.277 16.516 27.516 1 93.06 453 LEU A C 1
ATOM 3648 O O . LEU A 1 453 ? -2.768 17.047 28.516 1 93.06 453 LEU A O 1
ATOM 3652 N N . LEU A 1 454 ? -2.947 15.781 26.672 1 91.31 454 LEU A N 1
ATOM 3653 C CA . LEU A 1 454 ? -4.359 15.516 26.922 1 91.31 454 LEU A CA 1
ATOM 3654 C C . LEU A 1 454 ? -4.547 14.727 28.219 1 91.31 454 LEU A C 1
ATOM 3656 O O . LEU A 1 454 ? -5.496 14.969 28.969 1 91.31 454 LEU A O 1
ATOM 3660 N N . HIS A 1 455 ? -3.691 13.82 28.453 1 85.25 455 HIS A N 1
ATOM 3661 C CA . HIS A 1 455 ? -3.73 13.047 29.703 1 85.25 455 HIS A CA 1
ATOM 3662 C C . HIS A 1 455 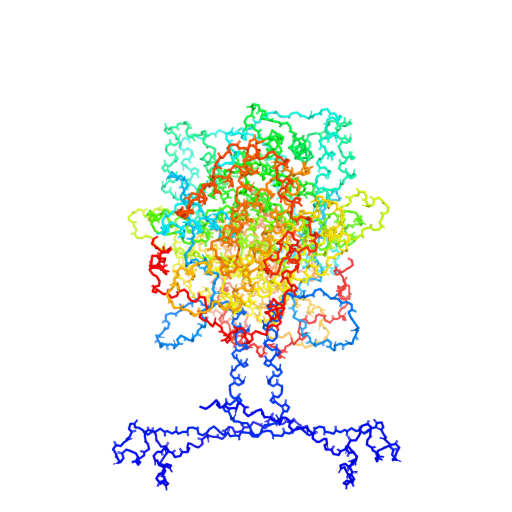? -3.561 13.953 30.922 1 85.25 455 HIS A C 1
ATOM 3664 O O . HIS A 1 455 ? -4.223 13.75 31.938 1 85.25 455 HIS A O 1
ATOM 3670 N N . ALA A 1 456 ? -2.67 14.797 30.828 1 86.25 456 ALA A N 1
ATOM 3671 C CA . ALA A 1 456 ? -2.455 15.75 31.922 1 86.25 456 ALA A CA 1
ATOM 3672 C C . ALA A 1 456 ? -3.719 16.547 32.188 1 86.25 456 ALA A C 1
ATOM 3674 O O . ALA A 1 456 ? -4.031 16.844 33.375 1 86.25 456 ALA A O 1
ATOM 3675 N N . LEU A 1 457 ? -4.391 16.906 31.188 1 88.38 457 LEU A N 1
ATOM 3676 C CA . LEU A 1 457 ? -5.645 17.641 31.344 1 88.38 457 LEU A CA 1
ATOM 3677 C C . LEU A 1 457 ? -6.688 16.781 32.031 1 88.38 457 LEU A C 1
ATOM 3679 O O . LEU A 1 457 ? -7.406 17.266 32.906 1 88.38 457 LEU A O 1
ATOM 3683 N N . PHE A 1 458 ? -6.703 15.547 31.672 1 82.25 458 PHE A N 1
ATOM 3684 C CA . PHE A 1 458 ? -7.656 14.617 32.281 1 82.25 458 PHE A CA 1
ATOM 3685 C C . PHE A 1 458 ? -7.371 14.43 33.75 1 82.25 458 PHE A C 1
ATOM 3687 O O . PHE A 1 458 ? -8.297 14.367 34.562 1 82.25 458 PHE A O 1
ATOM 3694 N N . GLN A 1 459 ? -6.145 14.352 34.094 1 77.25 459 GLN A N 1
ATOM 3695 C CA . GLN A 1 459 ? -5.734 14.117 35.469 1 77.25 459 GLN A CA 1
ATOM 3696 C C . GLN A 1 459 ? -6.012 15.336 36.344 1 77.25 459 GLN A C 1
ATOM 3698 O O . GLN A 1 459 ? -6.316 15.203 37.531 1 77.25 459 GLN A O 1
ATOM 3703 N N . GLN A 1 460 ? -5.852 16.438 35.844 1 78.38 460 GLN A N 1
ATOM 3704 C CA . GLN A 1 460 ? -6.113 17.656 36.594 1 78.38 460 GLN A CA 1
ATOM 3705 C C . GLN A 1 460 ? -7.57 17.734 37.031 1 78.38 460 GLN A C 1
ATOM 3707 O O . GLN A 1 460 ? -7.863 18.203 38.156 1 78.38 460 GLN A O 1
ATOM 3712 N N . ARG A 1 461 ? -8.391 17.312 36.281 1 71.62 461 ARG A N 1
ATOM 3713 C CA . ARG A 1 461 ? -9.812 17.297 36.625 1 71.62 461 ARG A CA 1
ATOM 3714 C C . ARG A 1 461 ? -10.109 16.234 37.656 1 71.62 461 ARG A C 1
ATOM 3716 O O . ARG A 1 461 ? -10.953 16.438 38.531 1 71.62 461 ARG A O 1
ATOM 3723 N N . ALA A 1 462 ? -9.305 15.117 37.5 1 61.12 462 ALA A N 1
ATOM 3724 C CA . ALA A 1 462 ? -9.523 14.023 38.469 1 61.12 462 ALA A CA 1
ATOM 3725 C C . ALA A 1 462 ? -8.93 14.352 39.812 1 61.12 462 ALA A C 1
ATOM 3727 O O . ALA A 1 462 ? -9.5 14.008 40.844 1 61.12 462 ALA A O 1
ATOM 3728 N N . HIS A 1 463 ? -7.637 14.789 39.969 1 59.09 463 HIS A N 1
ATOM 3729 C CA . HIS A 1 463 ? -6.906 15.008 41.219 1 59.09 463 HIS A CA 1
ATOM 3730 C C . HIS A 1 463 ? -7.273 16.344 41.844 1 59.09 463 HIS A C 1
ATOM 3732 O O . HIS A 1 463 ? -6.641 16.781 42.812 1 59.09 463 HIS A O 1
ATOM 3738 N N . ARG A 1 464 ? -8.148 17.312 41.25 1 52.19 464 ARG A N 1
ATOM 3739 C CA . ARG A 1 464 ? -8.477 18.484 42.062 1 52.19 464 ARG A CA 1
ATOM 3740 C C . ARG A 1 464 ? -8.531 18.109 43.531 1 52.19 464 ARG A C 1
ATOM 3742 O O . ARG A 1 464 ? -8.406 18.984 44.406 1 52.19 464 ARG A O 1
ATOM 3749 N N . GLU A 1 465 ? -8.664 16.812 43.875 1 44.22 465 GLU A N 1
ATOM 3750 C CA . GLU A 1 465 ? -8.734 16.578 45.312 1 44.22 465 GLU A CA 1
ATOM 3751 C C . GLU A 1 465 ? -7.363 16.234 45.906 1 44.22 465 GLU A C 1
ATOM 3753 O O . GLU A 1 465 ? -7.07 16.578 47.062 1 44.22 465 GLU A O 1
ATOM 3758 N N . ASP A 1 466 ? -6.582 15.188 45.375 1 44.44 466 ASP A N 1
ATOM 3759 C CA . ASP A 1 466 ? -5.391 14.758 46.125 1 44.44 466 ASP A CA 1
ATOM 3760 C C . ASP A 1 466 ? -4.129 15.367 45.5 1 44.44 466 ASP A C 1
ATOM 3762 O O . ASP A 1 466 ? -3.996 15.445 44.281 1 44.44 466 ASP A O 1
ATOM 3766 N N . HIS A 1 467 ? -3.396 16.312 46.062 1 44.78 467 HIS A N 1
ATOM 3767 C CA . HIS A 1 467 ? -2.244 17.172 45.875 1 44.78 467 HIS A CA 1
ATOM 3768 C C . HIS A 1 467 ? -1.077 16.422 45.25 1 44.78 467 HIS A C 1
ATOM 3770 O O . HIS A 1 467 ? 0.073 16.859 45.344 1 44.78 467 HIS A O 1
ATOM 3776 N N . GLU A 1 468 ? -1.118 15.125 44.875 1 53.03 468 GLU A N 1
ATOM 3777 C CA . GLU A 1 468 ? 0.157 14.578 44.406 1 53.03 468 GLU A CA 1
ATOM 3778 C C . GLU A 1 468 ? 0.547 15.164 43.062 1 53.03 468 GLU A C 1
ATOM 3780 O O . GLU A 1 468 ? -0.273 15.219 42.125 1 53.03 468 GLU A O 1
ATOM 3785 N N . GLY A 1 469 ? 1.588 16.062 42.875 1 62.78 469 GLY A N 1
ATOM 3786 C CA . GLY A 1 469 ? 2.178 16.859 41.812 1 62.78 469 GLY A CA 1
ATOM 3787 C C . GLY A 1 469 ? 2.359 16.078 40.531 1 62.78 469 GLY A C 1
ATOM 3788 O O . GLY A 1 469 ? 2.449 14.852 40.531 1 62.78 469 GLY A O 1
ATOM 3789 N N . THR A 1 470 ? 1.9 16.453 39.344 1 76.75 470 THR A N 1
ATOM 3790 C CA . THR A 1 470 ? 2.131 15.922 38 1 76.75 470 THR A CA 1
ATOM 3791 C C . THR A 1 470 ? 3.59 15.508 37.844 1 76.75 470 THR A C 1
ATOM 3793 O O . THR A 1 470 ? 4.5 16.281 38.156 1 76.75 470 THR A O 1
ATOM 3796 N N . PRO A 1 471 ? 3.809 14.25 37.5 1 78.88 471 PRO A N 1
ATOM 3797 C CA . PRO A 1 471 ? 5.188 13.805 37.281 1 78.88 471 PRO A CA 1
ATOM 3798 C C . PRO A 1 471 ? 5.953 14.711 36.312 1 78.88 471 PRO A C 1
ATOM 3800 O O . PRO A 1 471 ? 5.383 15.211 35.344 1 78.88 471 PRO A O 1
ATOM 3803 N N . GLN A 1 472 ? 7.219 14.883 36.562 1 83.12 472 GLN A N 1
ATOM 3804 C CA . GLN A 1 472 ? 8.062 15.828 35.844 1 83.12 472 GLN A CA 1
ATOM 3805 C C . GLN A 1 472 ? 8.109 15.492 34.375 1 83.12 472 GLN A C 1
ATOM 3807 O O . GLN A 1 472 ? 8.062 16.391 33.5 1 83.12 472 GLN A O 1
ATOM 3812 N N . PRO A 1 473 ? 8.195 14.18 33.969 1 83.94 473 PRO A N 1
ATOM 3813 C CA . PRO A 1 473 ? 8.219 13.883 32.531 1 83.94 473 PRO A CA 1
ATOM 3814 C C . PRO A 1 473 ? 6.945 14.344 31.828 1 83.94 473 PRO A C 1
ATOM 3816 O O . PRO A 1 473 ? 7.008 14.781 30.672 1 83.94 473 PRO A O 1
ATOM 3819 N N . VAL A 1 474 ? 5.844 14.242 32.5 1 86.12 474 VAL A N 1
ATOM 3820 C CA . VAL A 1 474 ? 4.57 14.672 31.938 1 86.12 474 VAL A CA 1
ATOM 3821 C C . VAL A 1 474 ? 4.586 16.188 31.719 1 86.12 474 VAL A C 1
ATOM 3823 O O . VAL A 1 474 ? 4.145 16.672 30.672 1 86.12 474 VAL A O 1
ATOM 3826 N N . ILE A 1 475 ? 5.117 16.891 32.688 1 88.19 475 ILE A N 1
ATOM 3827 C CA . ILE A 1 475 ? 5.211 18.344 32.562 1 88.19 475 ILE A CA 1
ATOM 3828 C C . ILE A 1 475 ? 6.137 18.719 31.422 1 88.19 475 ILE A C 1
ATOM 3830 O O . ILE A 1 475 ? 5.785 19.547 30.578 1 88.19 475 ILE A O 1
ATOM 3834 N N . THR A 1 476 ? 7.262 18.062 31.391 1 88.94 476 THR A N 1
ATOM 3835 C CA . THR A 1 476 ? 8.281 18.359 30.391 1 88.94 476 THR A CA 1
ATOM 3836 C C . THR A 1 476 ? 7.75 18.109 28.969 1 88.94 476 THR A C 1
ATOM 3838 O O . THR A 1 476 ? 7.934 18.938 28.078 1 88.94 476 THR A O 1
ATOM 3841 N N . LEU A 1 477 ? 7.113 17.016 28.781 1 91.75 477 LEU A N 1
ATOM 3842 C CA . LEU A 1 477 ? 6.582 16.656 27.469 1 91.75 477 LEU A CA 1
ATOM 3843 C C . LEU A 1 477 ? 5.422 17.562 27.094 1 91.75 477 LEU A C 1
ATOM 3845 O O . LEU A 1 477 ? 5.277 17.938 25.922 1 91.75 477 LEU A O 1
ATOM 3849 N N . SER A 1 478 ? 4.602 17.906 28.062 1 92.44 478 SER A N 1
ATOM 3850 C CA . SER A 1 478 ? 3.496 18.828 27.812 1 92.44 478 SER A CA 1
ATOM 3851 C C . SER A 1 478 ? 4.004 20.203 27.391 1 92.44 478 SER A C 1
ATOM 3853 O O . SER A 1 478 ? 3.451 20.828 26.484 1 92.44 478 SER A O 1
ATOM 3855 N N . GLU A 1 479 ? 5.047 20.641 28.047 1 92.06 479 GLU A N 1
ATOM 3856 C CA . GLU A 1 479 ? 5.637 21.922 27.703 1 92.06 479 GLU A CA 1
ATOM 3857 C C . GLU A 1 479 ? 6.188 21.922 26.281 1 92.06 479 GLU A C 1
ATOM 3859 O O . GLU A 1 479 ? 6.043 22.906 25.547 1 92.06 479 GLU A O 1
ATOM 3864 N N . ALA A 1 480 ? 6.789 20.828 25.938 1 93 480 ALA A N 1
ATOM 3865 C CA . ALA A 1 480 ? 7.312 20.719 24.578 1 93 480 ALA A CA 1
ATOM 3866 C C . ALA A 1 480 ? 6.191 20.828 23.547 1 93 480 ALA A C 1
ATOM 3868 O O . ALA A 1 480 ? 6.363 21.453 22.5 1 93 480 ALA A O 1
ATOM 3869 N N . CYS A 1 481 ? 5.113 20.188 23.812 1 96 481 CYS A N 1
ATOM 3870 C CA . CYS A 1 481 ? 3.949 20.25 22.938 1 96 481 CYS A CA 1
ATOM 3871 C C . CYS A 1 481 ? 3.436 21.672 22.797 1 96 481 CYS A C 1
ATOM 3873 O O . CYS A 1 481 ? 3.158 22.125 21.688 1 96 481 CYS A O 1
ATOM 3875 N N . ILE A 1 482 ? 3.336 22.375 23.875 1 95.56 482 ILE A N 1
ATOM 3876 C CA . ILE A 1 482 ? 2.809 23.734 23.922 1 95.56 482 ILE A CA 1
ATOM 3877 C C . ILE A 1 482 ? 3.766 24.672 23.188 1 95.56 482 ILE A C 1
ATOM 3879 O O . ILE A 1 482 ? 3.334 25.547 22.422 1 95.56 482 ILE A O 1
ATOM 3883 N N . TYR A 1 483 ? 5.059 24.469 23.406 1 94.5 483 TYR A N 1
ATOM 3884 C CA . TYR A 1 483 ? 6.051 25.281 22.719 1 94.5 483 TYR A CA 1
ATOM 3885 C C . TYR A 1 483 ? 5.934 25.125 21.203 1 94.5 483 TYR A C 1
ATOM 3887 O O . TYR A 1 483 ? 5.984 26.109 20.469 1 94.5 483 TYR A O 1
ATOM 3895 N N . ALA A 1 484 ? 5.789 23.906 20.812 1 97 484 ALA A N 1
ATOM 3896 C CA . ALA A 1 484 ? 5.66 23.641 19.375 1 97 484 ALA A CA 1
ATOM 3897 C C . ALA A 1 484 ? 4.406 24.297 18.812 1 97 484 ALA A C 1
ATOM 3899 O O . ALA A 1 484 ? 4.434 24.844 17.703 1 97 484 ALA A O 1
ATOM 3900 N N . ALA A 1 485 ? 3.338 24.234 19.516 1 97.81 485 ALA A N 1
ATOM 3901 C CA . ALA A 1 485 ? 2.078 24.828 19.078 1 97.81 485 ALA A CA 1
ATOM 3902 C C . ALA A 1 485 ? 2.182 26.344 18.984 1 97.81 485 ALA A C 1
ATOM 3904 O O . ALA A 1 485 ? 1.706 26.953 18.031 1 97.81 485 ALA A O 1
ATOM 3905 N N . ARG A 1 486 ? 2.789 26.969 20.016 1 95.94 486 ARG A N 1
ATOM 3906 C CA . ARG A 1 486 ? 2.98 28.422 20.016 1 95.94 486 ARG A CA 1
ATOM 3907 C C . ARG A 1 486 ? 3.82 28.859 18.828 1 95.94 486 ARG A C 1
ATOM 3909 O O . ARG A 1 486 ? 3.496 29.844 18.172 1 95.94 486 ARG A O 1
ATOM 3916 N N . HIS A 1 487 ? 4.84 28.094 18.641 1 95.38 487 HIS A N 1
ATOM 3917 C CA . HIS A 1 487 ? 5.734 28.422 17.547 1 95.38 487 HIS A CA 1
ATOM 3918 C C . HIS A 1 487 ? 5.008 28.328 16.203 1 95.38 487 HIS A C 1
ATOM 3920 O O . HIS A 1 487 ? 5.152 29.219 15.352 1 95.38 487 HIS A O 1
ATOM 3926 N N . SER A 1 488 ? 4.262 27.281 15.953 1 97.38 488 SER A N 1
ATOM 3927 C CA . SER A 1 488 ? 3.49 27.125 14.719 1 97.38 488 SER A CA 1
ATOM 3928 C C . SER A 1 488 ? 2.494 28.266 14.555 1 97.38 488 SER A C 1
ATOM 3930 O O . SER A 1 488 ? 2.336 28.797 13.453 1 97.38 488 SER A O 1
ATOM 3932 N N . HIS A 1 489 ? 1.847 28.594 15.633 1 96.62 489 HIS A N 1
ATOM 3933 C CA . HIS A 1 489 ? 0.869 29.672 15.609 1 96.62 489 HIS A CA 1
ATOM 3934 C C . HIS A 1 489 ? 1.517 30.984 15.203 1 96.62 489 HIS A C 1
ATOM 3936 O O . HIS A 1 489 ? 0.988 31.719 14.352 1 96.62 489 HIS A O 1
ATOM 3942 N N . VAL A 1 490 ? 2.633 31.266 15.773 1 94.25 490 VAL A N 1
ATOM 3943 C CA . VAL A 1 490 ? 3.338 32.5 15.5 1 94.25 490 VAL A CA 1
ATOM 3944 C C . VAL A 1 490 ? 3.779 32.562 14.039 1 94.25 490 VAL A C 1
ATOM 3946 O O . VAL A 1 490 ? 3.615 33.562 13.359 1 94.25 490 VAL A O 1
ATOM 3949 N N . LEU A 1 491 ? 4.348 31.438 13.531 1 94.62 491 LEU A N 1
ATOM 3950 C CA . LEU A 1 491 ? 4.828 31.375 12.156 1 94.62 491 LEU A CA 1
ATOM 3951 C C . LEU A 1 491 ? 3.686 31.609 11.172 1 94.62 491 LEU A C 1
ATOM 3953 O O . LEU A 1 491 ? 3.85 32.344 10.195 1 94.62 491 LEU A O 1
ATOM 3957 N N . ILE A 1 492 ? 2.543 31.078 11.422 1 96.69 492 ILE A N 1
ATOM 3958 C CA . ILE A 1 492 ? 1.425 31.172 10.484 1 96.69 492 ILE A CA 1
ATOM 3959 C C . ILE A 1 492 ? 0.815 32.562 10.562 1 96.69 492 ILE A C 1
ATOM 3961 O O . ILE A 1 492 ? 0.442 33.156 9.539 1 96.69 492 ILE A O 1
ATOM 3965 N N . VAL A 1 493 ? 0.706 33.125 11.773 1 94.56 493 VAL A N 1
ATOM 3966 C CA . VAL A 1 493 ? 0.178 34.469 11.938 1 94.56 493 VAL A CA 1
ATOM 3967 C C . VAL A 1 493 ? 1.089 35.469 11.227 1 94.56 493 VAL A C 1
ATOM 3969 O O . VAL A 1 493 ? 0.61 36.438 10.594 1 94.56 493 VAL A O 1
ATOM 3972 N N . GLU A 1 494 ? 2.389 35.219 11.312 1 92.31 494 GLU A N 1
ATOM 3973 C CA . GLU A 1 494 ? 3.332 36.062 10.602 1 92.31 494 GLU A CA 1
ATOM 3974 C C . GLU A 1 494 ? 3.121 36 9.086 1 92.31 494 GLU A C 1
ATOM 3976 O O . GLU A 1 494 ? 3.188 37 8.391 1 92.31 494 GLU A O 1
ATOM 3981 N N . GLU A 1 495 ? 2.922 34.781 8.578 1 93.06 495 GLU A N 1
ATOM 3982 C CA . GLU A 1 495 ? 2.639 34.625 7.156 1 93.06 495 GLU A CA 1
ATOM 3983 C C . GLU A 1 495 ? 1.345 35.344 6.766 1 93.06 495 GLU A C 1
ATOM 3985 O O . GLU A 1 495 ? 1.239 35.875 5.668 1 93.06 495 GLU A O 1
ATOM 3990 N N . TRP A 1 496 ? 0.41 35.312 7.617 1 92.94 496 TRP A N 1
ATOM 3991 C CA . TRP A 1 496 ? -0.872 35.969 7.375 1 92.94 496 TRP A CA 1
ATOM 3992 C C . TRP A 1 496 ? -0.71 37.469 7.324 1 92.94 496 TRP A C 1
ATOM 3994 O O . TRP A 1 496 ? -1.203 38.125 6.402 1 92.94 496 TRP A O 1
ATOM 4004 N N . VAL A 1 497 ? 0.011 38.031 8.25 1 91.56 497 VAL A N 1
ATOM 4005 C CA . VAL A 1 497 ? 0.218 39.469 8.367 1 91.56 497 VAL A CA 1
ATOM 4006 C C . VAL A 1 497 ? 1.024 39.969 7.176 1 91.56 497 VAL A C 1
ATOM 4008 O O . VAL A 1 497 ? 0.753 41.062 6.648 1 91.56 497 VAL A O 1
ATOM 4011 N N . ASN A 1 498 ? 1.955 39.156 6.738 1 89.62 498 ASN A N 1
ATOM 4012 C CA . ASN A 1 498 ? 2.805 39.531 5.613 1 89.62 498 ASN A CA 1
ATOM 4013 C C . ASN A 1 498 ? 2.113 39.25 4.277 1 89.62 498 ASN A C 1
ATOM 4015 O O . ASN A 1 498 ? 2.654 39.594 3.219 1 89.62 498 ASN A O 1
ATOM 4019 N N . GLY A 1 499 ? 0.957 38.688 4.297 1 87.88 499 GLY A N 1
ATOM 4020 C CA . GLY A 1 499 ? 0.224 38.406 3.072 1 87.88 499 GLY A CA 1
ATOM 4021 C C . GLY A 1 499 ? 0.792 37.219 2.295 1 87.88 499 GLY A C 1
ATOM 4022 O O . GLY A 1 499 ? 0.514 37.062 1.104 1 87.88 499 GLY A O 1
ATOM 4023 N N . SER A 1 500 ? 1.611 36.406 2.938 1 88.81 500 SER A N 1
ATOM 4024 C CA . SER A 1 500 ? 2.275 35.312 2.25 1 88.81 500 SER A CA 1
ATOM 4025 C C . SER A 1 500 ? 1.599 33.969 2.561 1 88.81 500 SER A C 1
ATOM 4027 O O . SER A 1 500 ? 1.99 32.938 2.027 1 88.81 500 SER A O 1
ATOM 4029 N N . LEU A 1 501 ? 0.546 34 3.336 1 92 501 LEU A N 1
ATOM 4030 C CA . LEU A 1 501 ? -0.147 32.75 3.699 1 92 501 LEU A CA 1
ATOM 4031 C C . LEU A 1 501 ? -0.864 32.156 2.49 1 92 501 LEU A C 1
ATOM 4033 O O . LEU A 1 501 ? -1.653 32.844 1.833 1 92 501 LEU A O 1
ATOM 4037 N N . PRO A 1 502 ? -0.534 30.938 2.16 1 90.38 502 PRO A N 1
ATOM 4038 C CA . PRO A 1 502 ? -1.284 30.297 1.073 1 90.38 502 PRO A CA 1
ATOM 4039 C C . PRO A 1 502 ? -2.756 30.094 1.419 1 90.38 502 PRO A C 1
ATOM 4041 O O . PRO A 1 502 ? -3.098 29.125 2.113 1 90.38 502 PRO A O 1
ATOM 4044 N N . MET A 1 503 ? -3.615 30.859 0.823 1 90.12 503 MET A N 1
ATOM 4045 C CA . MET A 1 503 ? -5.02 30.953 1.219 1 90.12 503 MET A CA 1
ATOM 4046 C C . MET A 1 503 ? -5.766 29.672 0.833 1 90.12 503 MET A C 1
ATOM 4048 O O . MET A 1 503 ? -6.738 29.297 1.489 1 90.12 503 MET A O 1
ATOM 4052 N N . TYR A 1 504 ? -5.297 28.938 -0.214 1 90.12 504 TYR A N 1
ATOM 4053 C CA . TYR A 1 504 ? -5.949 27.703 -0.644 1 90.12 504 TYR A CA 1
ATOM 4054 C C . TYR A 1 504 ? -5.227 26.484 -0.089 1 90.12 504 TYR A C 1
ATOM 4056 O O . TYR A 1 504 ? -5.66 25.359 -0.308 1 90.12 504 TYR A O 1
ATOM 4064 N N . GLY A 1 505 ? -4.184 26.719 0.686 1 91.06 505 GLY A N 1
ATOM 4065 C CA . GLY A 1 505 ? -3.334 25.625 1.125 1 91.06 505 GLY A CA 1
ATOM 4066 C C . GLY A 1 505 ? -3.955 24.797 2.232 1 91.06 505 GLY A C 1
ATOM 4067 O O . GLY A 1 505 ? -4.449 25.344 3.221 1 91.06 505 GLY A O 1
ATOM 4068 N N . TYR A 1 506 ? -3.947 23.516 2.107 1 95.25 506 TYR A N 1
ATOM 4069 C CA . TYR A 1 506 ? -4.465 22.594 3.115 1 95.25 506 TYR A CA 1
ATOM 4070 C C . TYR A 1 506 ? -3.566 22.578 4.348 1 95.25 506 TYR A C 1
ATOM 4072 O O . TYR A 1 506 ? -4.055 22.625 5.48 1 95.25 506 TYR A O 1
ATOM 4080 N N . PHE A 1 507 ? -2.338 22.5 4.223 1 95.5 507 PHE A N 1
ATOM 4081 C CA . PHE A 1 507 ? -1.394 22.188 5.289 1 95.5 507 PHE A CA 1
ATOM 4082 C C . PHE A 1 507 ? -1.312 23.328 6.297 1 95.5 507 PHE A C 1
ATOM 4084 O O . PHE A 1 507 ? -1.312 23.094 7.508 1 95.5 507 PHE A O 1
ATOM 4091 N N . TYR A 1 508 ? -1.286 24.531 5.828 1 95.94 508 TYR A N 1
ATOM 4092 C CA . TYR A 1 508 ? -1.242 25.656 6.738 1 95.94 508 TYR A CA 1
ATOM 4093 C C . TYR A 1 508 ? -2.506 25.734 7.59 1 95.94 508 TYR A C 1
ATOM 4095 O O . TYR A 1 508 ? -2.443 26.031 8.781 1 95.94 508 TYR A O 1
ATOM 4103 N N . ALA A 1 509 ? -3.633 25.469 6.91 1 97.75 509 ALA A N 1
ATOM 4104 C CA . ALA A 1 509 ? -4.879 25.422 7.668 1 97.75 509 ALA A CA 1
ATOM 4105 C C . ALA A 1 509 ? -4.84 24.344 8.734 1 97.75 509 ALA A C 1
ATOM 4107 O O . ALA A 1 509 ? -5.277 24.547 9.867 1 97.75 509 ALA A O 1
ATOM 4108 N N . GLN A 1 510 ? -4.336 23.219 8.336 1 98.06 510 GLN A N 1
ATOM 4109 C CA . GLN A 1 510 ? -4.281 22.078 9.25 1 98.06 510 GLN A CA 1
ATOM 4110 C C . GLN A 1 510 ? -3.309 22.344 10.398 1 98.06 510 GLN A C 1
ATOM 4112 O O . GLN A 1 510 ? -3.586 21.984 11.547 1 98.06 510 GLN A O 1
ATOM 4117 N N . TYR A 1 511 ? -2.162 22.906 10.148 1 98.12 511 TYR A N 1
ATOM 4118 C CA . TYR A 1 511 ? -1.198 23.219 11.195 1 98.12 511 TYR A CA 1
ATOM 4119 C C . TYR A 1 511 ? -1.764 24.266 12.156 1 98.12 511 TYR A C 1
ATOM 4121 O O . TYR A 1 511 ? -1.543 24.188 13.367 1 98.12 511 TYR A O 1
ATOM 4129 N N . LEU A 1 512 ? -2.438 25.219 11.547 1 98.44 512 LEU A N 1
ATOM 4130 C CA . LEU A 1 512 ? -3.061 26.25 12.375 1 98.44 512 LEU A CA 1
ATOM 4131 C C . LEU A 1 512 ? -4.113 25.625 13.297 1 98.44 512 LEU A C 1
ATOM 4133 O O . LEU A 1 512 ? -4.16 25.938 14.484 1 98.44 512 LEU A O 1
ATOM 4137 N N . PHE A 1 513 ? -4.918 24.812 12.789 1 98.44 513 PHE A N 1
ATOM 4138 C CA . PHE A 1 513 ? -5.945 24.109 13.555 1 98.44 513 PHE A CA 1
ATOM 4139 C C . PHE A 1 513 ? -5.32 23.281 14.672 1 98.44 513 PHE A C 1
ATOM 4141 O O . PHE A 1 513 ? -5.75 23.359 15.82 1 98.44 513 PHE A O 1
ATOM 4148 N N . SER A 1 514 ? -4.316 22.453 14.305 1 98.19 514 SER A N 1
ATOM 4149 C CA . SER A 1 514 ? -3.621 21.609 15.258 1 98.19 514 SER A CA 1
ATOM 4150 C C . SER A 1 514 ? -3.016 22.422 16.391 1 98.19 514 SER A C 1
ATOM 4152 O O . SER A 1 514 ? -3.162 22.078 17.562 1 98.19 514 SER A O 1
ATOM 4154 N N . SER A 1 515 ? -2.379 23.5 16.047 1 97.94 515 SER A N 1
ATOM 4155 C CA . SER A 1 515 ? -1.759 24.359 17.047 1 97.94 515 SER A CA 1
ATOM 4156 C C . SER A 1 515 ? -2.807 25 17.953 1 97.94 515 SER A C 1
ATOM 4158 O O . SER A 1 515 ? -2.609 25.125 19.156 1 97.94 515 SER A O 1
ATOM 4160 N N . ALA A 1 516 ? -3.885 25.375 17.391 1 98 516 ALA A N 1
ATOM 4161 C CA . ALA A 1 516 ? -4.949 26.031 18.141 1 98 516 ALA A CA 1
ATOM 4162 C C . ALA A 1 516 ? -5.539 25.094 19.188 1 98 516 ALA A C 1
ATOM 4164 O O . ALA A 1 516 ? -5.82 25.5 20.312 1 98 516 ALA A O 1
ATOM 4165 N N . ILE A 1 517 ? -5.75 23.859 18.812 1 97.81 517 ILE A N 1
ATOM 4166 C CA . ILE A 1 517 ? -6.309 22.875 19.734 1 97.81 517 ILE A CA 1
ATOM 4167 C C . ILE A 1 517 ? -5.371 22.703 20.938 1 97.81 517 ILE A C 1
ATOM 4169 O O . ILE A 1 517 ? -5.816 22.641 22.078 1 97.81 517 ILE A O 1
ATOM 4173 N N . ILE A 1 518 ? -4.09 22.625 20.672 1 97.88 518 ILE A N 1
ATOM 4174 C CA . ILE A 1 518 ? -3.098 22.453 21.719 1 97.88 518 ILE A CA 1
ATOM 4175 C C . ILE A 1 518 ? -3.094 23.688 22.625 1 97.88 518 ILE A C 1
ATOM 4177 O O . ILE A 1 518 ? -2.992 23.562 23.844 1 97.88 518 ILE A O 1
ATOM 4181 N N . LEU A 1 519 ? -3.223 24.859 22.062 1 97.31 519 LEU A N 1
ATOM 4182 C CA . LEU A 1 519 ? -3.184 26.094 22.828 1 97.31 519 LEU A CA 1
ATOM 4183 C C . LEU A 1 519 ? -4.453 26.25 23.672 1 97.31 519 LEU A C 1
ATOM 4185 O O . LEU A 1 519 ? -4.422 26.844 24.734 1 97.31 519 LEU A O 1
ATOM 4189 N N . VAL A 1 520 ? -5.531 25.719 23.203 1 96.5 520 VAL A N 1
ATOM 4190 C CA . VAL A 1 520 ? -6.734 25.656 24.016 1 96.5 520 VAL A CA 1
ATOM 4191 C C . VAL A 1 520 ? -6.469 24.828 25.266 1 96.5 520 VAL A C 1
ATOM 4193 O O . VAL A 1 520 ? -6.82 25.234 26.375 1 96.5 520 VAL A O 1
ATOM 4196 N N . ILE A 1 521 ? -5.824 23.688 25.109 1 95.75 521 ILE A N 1
ATOM 4197 C CA . ILE A 1 521 ? -5.512 22.828 26.25 1 95.75 521 ILE A CA 1
ATOM 4198 C C . ILE A 1 521 ? -4.547 23.547 27.188 1 95.75 521 ILE A C 1
ATOM 4200 O O . ILE A 1 521 ? -4.695 23.484 28.406 1 95.75 521 ILE A O 1
ATOM 4204 N N . SER A 1 522 ? -3.562 24.203 26.578 1 95.5 522 SER A N 1
ATOM 4205 C CA . SER A 1 522 ? -2.629 24.984 27.375 1 95.5 522 SER A CA 1
ATOM 4206 C C . SER A 1 522 ? -3.361 26.031 28.219 1 95.5 522 SER A C 1
ATOM 4208 O O . SER A 1 522 ? -3.035 26.219 29.391 1 95.5 522 SER A O 1
ATOM 4210 N N . GLY A 1 523 ? -4.348 26.641 27.656 1 93.75 523 GLY A N 1
ATOM 4211 C CA . GLY A 1 523 ? -5.129 27.656 28.359 1 93.75 523 GLY A CA 1
ATOM 4212 C C . GLY A 1 523 ? -5.965 27.078 29.484 1 93.75 523 GLY A C 1
ATOM 4213 O O . GLY A 1 523 ? -6.234 27.766 30.484 1 93.75 523 GLY A O 1
ATOM 4214 N N . LEU A 1 524 ? -6.316 25.828 29.391 1 91.56 524 LEU A N 1
ATOM 4215 C CA . LEU A 1 524 ? -7.168 25.172 30.375 1 91.56 524 LEU A CA 1
ATOM 4216 C C . LEU A 1 524 ? -6.324 24.484 31.438 1 91.56 524 LEU A C 1
ATOM 4218 O O . LEU A 1 524 ? -6.863 24 32.438 1 91.56 524 LEU A O 1
ATOM 4222 N N . LEU A 1 525 ? -5.059 24.438 31.203 1 89.88 525 LEU A N 1
ATOM 4223 C CA . LEU A 1 525 ? -4.133 23.781 32.125 1 89.88 525 LEU A CA 1
ATOM 4224 C C . LEU A 1 525 ? -3.107 24.781 32.656 1 89.88 525 LEU A C 1
ATOM 4226 O O . LEU A 1 525 ? -1.915 24.672 32.375 1 89.88 525 LEU A O 1
ATOM 4230 N N . PRO A 1 526 ? -3.496 25.594 33.656 1 85.75 526 PRO A N 1
ATOM 4231 C CA . PRO A 1 526 ? -2.619 26.672 34.094 1 85.75 526 PRO A CA 1
ATOM 4232 C C . PRO A 1 526 ? -1.375 26.156 34.812 1 85.75 526 PRO A C 1
ATOM 4234 O O . PRO A 1 526 ? -0.365 26.859 34.906 1 85.75 526 PRO A O 1
ATOM 4237 N N . SER A 1 527 ? -1.378 24.969 35.344 1 84.31 527 SER A N 1
ATOM 4238 C CA . SER A 1 527 ? -0.22 24.406 36.031 1 84.31 527 SER A CA 1
ATOM 4239 C C . SER A 1 527 ? 0.952 24.219 35.062 1 84.31 527 SER A C 1
ATOM 4241 O O . SER A 1 527 ? 2.111 24.25 35.5 1 84.31 527 SER A O 1
ATOM 4243 N N . ILE A 1 528 ? 0.68 24.047 33.844 1 89.06 528 ILE A N 1
ATOM 4244 C CA . ILE A 1 528 ? 1.715 23.766 32.844 1 89.06 528 ILE A CA 1
ATOM 4245 C C . ILE A 1 528 ? 1.697 24.844 31.766 1 89.06 528 ILE A C 1
ATOM 4247 O O . ILE A 1 528 ? 2.75 25.344 31.359 1 89.06 528 ILE A O 1
ATOM 4251 N N . GLY A 1 529 ? 0.468 25.25 31.438 1 91.19 529 GLY A N 1
ATOM 4252 C CA . GLY A 1 529 ? 0.303 26.172 30.328 1 91.19 529 GLY A CA 1
ATOM 4253 C C . GLY A 1 529 ? 0.063 27.609 30.781 1 91.19 529 GLY A C 1
ATOM 4254 O O . GLY A 1 529 ? 0.569 28.031 31.828 1 91.19 529 GLY A O 1
ATOM 4255 N N . ASN A 1 530 ? -0.463 28.375 29.844 1 91.44 530 ASN A N 1
ATOM 4256 C CA . ASN A 1 530 ? -0.773 29.781 30.062 1 91.44 530 ASN A CA 1
ATOM 4257 C C . ASN A 1 530 ? -2.195 30.125 29.641 1 91.44 530 ASN A C 1
ATOM 4259 O O . ASN A 1 530 ? -2.553 29.938 28.469 1 91.44 530 ASN A O 1
ATOM 4263 N N . PRO A 1 531 ? -2.938 30.672 30.5 1 90.12 531 PRO A N 1
ATOM 4264 C CA . PRO A 1 531 ? -4.32 31 30.156 1 90.12 531 PRO A CA 1
ATOM 4265 C C . PRO A 1 531 ? -4.422 31.984 28.984 1 90.12 531 PRO A C 1
ATOM 4267 O O . PRO A 1 531 ? -5.43 31.984 28.281 1 90.12 531 PRO A O 1
ATOM 4270 N N . THR A 1 532 ? -3.398 32.781 28.734 1 90.94 532 THR A N 1
ATOM 4271 C CA . THR A 1 532 ? -3.391 33.75 27.641 1 90.94 532 THR A CA 1
ATOM 4272 C C . THR A 1 532 ? -3.393 33.031 26.297 1 90.94 532 THR A C 1
ATOM 4274 O O . THR A 1 532 ? -3.697 33.656 25.266 1 90.94 532 THR A O 1
ATOM 4277 N N . ASP A 1 533 ? -3.082 31.75 26.344 1 92.5 533 ASP A N 1
ATOM 4278 C CA . ASP A 1 533 ? -3.043 30.984 25.109 1 92.5 533 ASP A CA 1
ATOM 4279 C C . ASP A 1 533 ? -4.438 30.844 24.5 1 92.5 533 ASP A C 1
ATOM 4281 O O . ASP A 1 533 ? -4.578 30.531 23.312 1 92.5 533 ASP A O 1
ATOM 4285 N N . LEU A 1 534 ? -5.449 31.078 25.234 1 91.19 534 LEU A N 1
ATOM 4286 C CA . LEU A 1 534 ? -6.82 30.984 24.734 1 91.19 534 LEU A CA 1
ATOM 4287 C C . LEU A 1 534 ? -7.105 32.094 23.719 1 91.19 534 LEU A C 1
ATOM 4289 O O . LEU A 1 534 ? -8 31.938 22.875 1 91.19 534 LEU A O 1
ATOM 4293 N N . GLU A 1 535 ? -6.332 33.188 23.781 1 90.81 535 GLU A N 1
ATOM 4294 C CA . GLU A 1 535 ? -6.488 34.281 22.812 1 90.81 535 GLU A CA 1
ATOM 4295 C C . GLU A 1 535 ? -6.109 33.844 21.406 1 90.81 535 GLU A C 1
ATOM 4297 O O . GLU A 1 535 ? -6.621 34.375 20.422 1 90.81 535 GLU A O 1
ATOM 4302 N N . SER A 1 536 ? -5.188 32.906 21.375 1 92.88 536 SER A N 1
ATOM 4303 C CA . SER A 1 536 ? -4.762 32.344 20.078 1 92.88 536 SER A CA 1
ATOM 4304 C C . SER A 1 536 ? -5.918 31.672 19.359 1 92.88 536 SER A C 1
ATOM 4306 O O . SER A 1 536 ? -5.922 31.594 18.125 1 92.88 536 SER A O 1
ATOM 4308 N N . LEU A 1 537 ? -6.852 31.156 20.094 1 94.31 537 LEU A N 1
ATOM 4309 C CA . LEU A 1 537 ? -8.016 30.5 19.516 1 94.31 537 LEU A CA 1
ATOM 4310 C C . LEU A 1 537 ? -8.82 31.469 18.656 1 94.31 537 LEU A C 1
ATOM 4312 O O . LEU A 1 537 ? -9.273 31.094 17.562 1 94.31 537 LEU A O 1
ATOM 4316 N N . GLU A 1 538 ? -8.953 32.688 19.109 1 92.31 538 GLU A N 1
ATOM 4317 C CA . GLU A 1 538 ? -9.711 33.688 18.359 1 92.31 538 GLU A CA 1
ATOM 4318 C C . GLU A 1 538 ? -9.008 34.062 17.062 1 92.31 538 GLU A C 1
ATOM 4320 O O . GLU A 1 538 ? -9.641 34.156 16.016 1 92.31 538 GLU A O 1
ATOM 4325 N N . THR A 1 539 ? -7.738 34.25 17.188 1 95.19 539 THR A N 1
ATOM 4326 C CA . THR A 1 539 ? -6.949 34.594 16 1 95.19 539 THR A CA 1
ATOM 4327 C C . THR A 1 539 ? -7 33.438 14.984 1 95.19 539 THR A C 1
ATOM 4329 O O . THR A 1 539 ? -7.184 33.688 13.789 1 95.19 539 THR A O 1
ATOM 4332 N N . ALA A 1 540 ? -6.789 32.25 15.461 1 97.69 540 ALA A N 1
ATOM 4333 C CA . ALA A 1 540 ? -6.816 31.094 14.578 1 97.69 540 ALA A CA 1
ATOM 4334 C C . ALA A 1 540 ? -8.18 30.953 13.906 1 97.69 540 ALA A C 1
ATOM 4336 O O . ALA A 1 540 ? -8.266 30.656 12.719 1 97.69 540 ALA A O 1
ATOM 4337 N N . THR A 1 541 ? -9.273 31.188 14.656 1 97.06 541 THR A N 1
ATOM 4338 C CA . THR A 1 541 ? -10.625 31.094 14.125 1 97.06 541 THR A CA 1
ATOM 4339 C C . THR A 1 541 ? -10.852 32.125 13.023 1 97.06 541 THR A C 1
ATOM 4341 O O . THR A 1 541 ? -11.461 31.828 11.992 1 97.06 541 THR A O 1
ATOM 4344 N N . GLU A 1 542 ? -10.336 33.281 13.219 1 96.31 542 GLU A N 1
ATOM 4345 C CA . GLU A 1 542 ? -10.484 34.344 12.227 1 96.31 542 GLU A CA 1
ATOM 4346 C C . GLU A 1 542 ? -9.727 34 10.945 1 96.31 542 GLU A C 1
ATOM 4348 O O . GLU A 1 542 ? -10.25 34.188 9.844 1 96.31 542 GLU A O 1
ATOM 4353 N N . ILE A 1 543 ? -8.516 33.562 11.086 1 97.25 543 ILE A N 1
ATOM 4354 C CA . ILE A 1 543 ? -7.707 33.219 9.922 1 97.25 543 ILE A CA 1
ATOM 4355 C C . ILE A 1 543 ? -8.367 32.094 9.133 1 97.25 543 ILE A C 1
ATOM 4357 O O . ILE A 1 543 ? -8.484 32.156 7.91 1 97.25 543 ILE A O 1
ATOM 4361 N N . LEU A 1 544 ? -8.828 31.047 9.836 1 98 544 LEU A N 1
ATOM 4362 C CA . LEU A 1 544 ? -9.5 29.938 9.164 1 98 544 LEU A CA 1
ATOM 4363 C C . LEU A 1 544 ? -10.781 30.406 8.484 1 98 544 LEU A C 1
ATOM 4365 O O . LEU A 1 544 ? -11.117 29.922 7.395 1 98 544 LEU A O 1
ATOM 4369 N N . HIS A 1 545 ? -11.484 31.344 9.086 1 97 545 HIS A N 1
ATOM 4370 C CA . HIS A 1 545 ? -12.695 31.906 8.5 1 97 545 HIS A CA 1
ATOM 4371 C C . HIS A 1 545 ? -12.398 32.625 7.188 1 97 545 HIS A C 1
ATOM 4373 O O . HIS A 1 545 ? -13.133 32.469 6.211 1 97 545 HIS A O 1
ATOM 4379 N N . ARG A 1 546 ? -11.336 33.375 7.211 1 94.56 546 ARG A N 1
ATOM 4380 C CA . ARG A 1 546 ? -10.953 34.094 6.004 1 94.56 546 ARG A CA 1
ATOM 4381 C C . ARG A 1 546 ? -10.523 33.125 4.898 1 94.56 546 ARG A C 1
ATOM 4383 O O . ARG A 1 546 ? -10.805 33.375 3.721 1 94.56 546 ARG A O 1
ATOM 4390 N N . MET A 1 547 ? -9.805 32.094 5.266 1 94.62 547 MET A N 1
ATOM 4391 C CA . MET A 1 547 ? -9.43 31.078 4.289 1 94.62 547 MET A CA 1
ATOM 4392 C C . MET A 1 547 ? -10.664 30.391 3.713 1 94.62 547 MET A C 1
ATOM 4394 O O . MET A 1 547 ? -10.734 30.141 2.508 1 94.62 547 MET A O 1
ATOM 4398 N N . LYS A 1 548 ? -11.602 30.078 4.598 1 95.38 548 LYS A N 1
ATOM 4399 C CA . LYS A 1 548 ? -12.859 29.484 4.176 1 95.38 548 LYS A CA 1
ATOM 4400 C C . LYS A 1 548 ? -13.578 30.375 3.168 1 95.38 548 LYS A C 1
ATOM 4402 O O . LYS A 1 548 ? -14.047 29.906 2.131 1 95.38 548 LYS A O 1
ATOM 4407 N N . ASP A 1 549 ? -13.648 31.641 3.414 1 92.06 549 ASP A N 1
ATOM 4408 C CA . ASP A 1 549 ? -14.336 32.594 2.553 1 92.06 549 ASP A CA 1
ATOM 4409 C C . ASP A 1 549 ? -13.641 32.719 1.2 1 92.06 549 ASP A C 1
ATOM 4411 O O . ASP A 1 549 ? -14.273 33.062 0.195 1 92.06 549 ASP A O 1
ATOM 4415 N N . HIS A 1 550 ? -12.352 32.406 1.268 1 90.56 550 HIS A N 1
ATOM 4416 C CA . HIS A 1 550 ? -11.57 32.469 0.036 1 90.56 550 HIS A CA 1
ATOM 4417 C C . HIS A 1 550 ? -11.781 31.203 -0.795 1 90.56 550 HIS A C 1
ATOM 4419 O O . HIS A 1 550 ? -11.258 31.094 -1.905 1 90.56 550 HIS A O 1
ATOM 4425 N N . GLY A 1 551 ? -12.516 30.234 -0.276 1 90.94 551 GLY A N 1
ATOM 4426 C CA . GLY A 1 551 ? -12.852 29.047 -1.044 1 90.94 551 GLY A CA 1
ATOM 4427 C C . GLY A 1 551 ? -12.086 27.812 -0.6 1 90.94 551 GLY A C 1
ATOM 4428 O O . GLY A 1 551 ? -12.164 26.766 -1.237 1 90.94 551 GLY A O 1
ATOM 4429 N N . ASN A 1 552 ? -11.273 27.906 0.432 1 94.75 552 ASN A N 1
ATOM 4430 C CA . ASN A 1 552 ? -10.531 26.781 0.961 1 94.75 552 ASN A CA 1
ATOM 4431 C C . ASN A 1 552 ? -11.445 25.797 1.701 1 94.75 552 ASN A C 1
ATOM 4433 O O . ASN A 1 552 ? -11.898 26.094 2.811 1 94.75 552 ASN A O 1
ATOM 4437 N N . LEU A 1 553 ? -11.656 24.641 1.188 1 96.12 553 LEU A N 1
ATOM 4438 C CA . LEU A 1 553 ? -12.594 23.672 1.724 1 96.12 553 LEU A CA 1
ATOM 4439 C C . LEU A 1 553 ? -12.07 23.062 3.02 1 96.12 553 LEU A C 1
ATOM 4441 O O . LEU A 1 553 ? -12.844 22.812 3.951 1 96.12 553 LEU A O 1
ATOM 4445 N N . ALA A 1 554 ? -10.805 22.812 3.078 1 96.75 554 ALA A N 1
ATOM 4446 C CA . ALA A 1 554 ? -10.211 22.281 4.297 1 96.75 554 ALA A CA 1
ATOM 4447 C C . ALA A 1 554 ? -10.344 23.25 5.457 1 96.75 554 ALA A C 1
ATOM 4449 O O . ALA A 1 554 ? -10.664 22.859 6.582 1 96.75 554 ALA A O 1
ATOM 4450 N N . ALA A 1 555 ? -10.086 24.516 5.188 1 97.25 555 ALA A N 1
ATOM 4451 C CA . ALA A 1 555 ? -10.242 25.547 6.219 1 97.25 555 ALA A CA 1
ATOM 4452 C C . ALA A 1 555 ? -11.68 25.594 6.727 1 97.25 555 ALA A C 1
ATOM 4454 O O . ALA A 1 555 ? -11.922 25.844 7.91 1 97.25 555 ALA A O 1
ATOM 4455 N N . ALA A 1 556 ? -12.617 25.359 5.824 1 97.12 556 ALA A N 1
ATOM 4456 C CA . ALA A 1 556 ? -14.023 25.328 6.227 1 97.12 556 ALA A CA 1
ATOM 4457 C C . ALA A 1 556 ? -14.273 24.203 7.23 1 97.12 556 ALA A C 1
ATOM 4459 O O . ALA A 1 556 ? -15.008 24.391 8.203 1 97.12 556 ALA A O 1
ATOM 4460 N N . GLU A 1 557 ? -13.742 23.047 6.973 1 97 557 GLU A N 1
ATOM 4461 C CA . GLU A 1 557 ? -13.859 21.922 7.895 1 97 557 GLU A CA 1
ATOM 4462 C C . GLU A 1 557 ? -13.234 22.25 9.25 1 97 557 GLU A C 1
ATOM 4464 O O . GLU A 1 557 ? -13.852 22.031 10.289 1 97 557 GLU A O 1
ATOM 4469 N N . PHE A 1 558 ? -12.008 22.766 9.25 1 98.12 558 PHE A N 1
ATOM 4470 C CA . PHE A 1 558 ? -11.281 23.031 10.484 1 98.12 558 PHE A CA 1
ATOM 4471 C C . PHE A 1 558 ? -11.922 24.172 11.258 1 98.12 558 PHE A C 1
ATOM 4473 O O . PHE A 1 558 ? -11.914 24.188 12.484 1 98.12 558 PHE A O 1
ATOM 4480 N N . TYR A 1 559 ? -12.43 25.125 10.469 1 97.88 559 TYR A N 1
ATOM 4481 C CA . TYR A 1 559 ? -13.156 26.219 11.094 1 97.88 559 TYR A CA 1
ATOM 4482 C C . TYR A 1 559 ? -14.352 25.703 11.891 1 97.88 559 TYR A C 1
ATOM 4484 O O . TYR A 1 559 ? -14.562 26.109 13.039 1 97.88 559 TYR A O 1
ATOM 4492 N N . GLU A 1 560 ? -15.117 24.812 11.328 1 97.06 560 GLU A N 1
ATOM 4493 C CA . GLU A 1 560 ? -16.281 24.25 12.008 1 97.06 560 GLU A CA 1
ATOM 4494 C C . GLU A 1 560 ? -15.867 23.469 13.25 1 97.06 560 GLU A C 1
ATOM 4496 O O . GLU A 1 560 ? -16.516 23.562 14.297 1 97.06 560 GLU A O 1
ATOM 4501 N N . ASN A 1 561 ? -14.852 22.703 13.156 1 96.94 561 ASN A N 1
ATOM 4502 C CA . ASN A 1 561 ? -14.344 21.953 14.305 1 96.94 561 ASN A CA 1
ATOM 4503 C C . ASN A 1 561 ? -13.906 22.891 15.43 1 96.94 561 ASN A C 1
ATOM 4505 O O . ASN A 1 561 ? -14.203 22.656 16.594 1 96.94 561 ASN A O 1
ATOM 4509 N N . LEU A 1 562 ? -13.18 23.938 15.031 1 97.12 562 LEU A N 1
ATOM 4510 C CA . LEU A 1 562 ? -12.68 24.875 16.031 1 97.12 562 LEU A CA 1
ATOM 4511 C C . LEU A 1 562 ? -13.828 25.625 16.703 1 97.12 562 LEU A C 1
ATOM 4513 O O . LEU A 1 562 ? -13.773 25.891 17.906 1 97.12 562 LEU A O 1
ATOM 4517 N N . ARG A 1 563 ? -14.836 25.953 15.922 1 96.25 563 ARG A N 1
ATOM 4518 C CA . ARG A 1 563 ? -16.016 26.594 16.484 1 96.25 563 ARG A CA 1
ATOM 4519 C C . ARG A 1 563 ? -16.688 25.703 17.516 1 96.25 563 ARG A C 1
ATOM 4521 O O . ARG A 1 563 ? -17.109 26.172 18.578 1 96.25 563 ARG A O 1
ATOM 4528 N N . ARG A 1 564 ? -16.781 24.453 17.234 1 95.62 564 ARG A N 1
ATOM 4529 C CA . ARG A 1 564 ? -17.391 23.5 18.156 1 95.62 564 ARG A CA 1
ATOM 4530 C C . ARG A 1 564 ? -16.562 23.359 19.422 1 95.62 564 ARG A C 1
ATOM 4532 O O . ARG A 1 564 ? -17.109 23.141 20.516 1 95.62 564 ARG A O 1
ATOM 4539 N N . VAL A 1 565 ? -15.281 23.391 19.297 1 96.06 565 VAL A N 1
ATOM 4540 C CA . VAL A 1 565 ? -14.398 23.328 20.453 1 96.06 565 VAL A CA 1
ATOM 4541 C C . VAL A 1 565 ? -14.609 24.578 21.328 1 96.06 565 VAL A C 1
ATOM 4543 O O . VAL A 1 565 ? -14.719 24.484 22.547 1 96.06 565 VAL A O 1
ATOM 4546 N N . LYS A 1 566 ? -14.672 25.719 20.688 1 94.75 566 LYS A N 1
ATOM 4547 C CA . LYS A 1 566 ? -14.883 26.969 21.391 1 94.75 566 LYS A CA 1
ATOM 4548 C C . LYS A 1 566 ? -16.188 26.953 22.172 1 94.75 566 LYS A C 1
ATOM 4550 O O . LYS A 1 566 ? -16.25 27.422 23.312 1 94.75 566 LYS A O 1
ATOM 4555 N N . GLN A 1 567 ? -17.156 26.312 21.609 1 93.69 567 GLN A N 1
ATOM 4556 C CA . GLN A 1 567 ? -18.469 26.219 22.25 1 93.69 567 GLN A CA 1
ATOM 4557 C C . GLN A 1 567 ? -18.438 25.297 23.453 1 93.69 567 GLN A C 1
ATOM 4559 O O . GLN A 1 567 ? -19.25 25.422 24.359 1 93.69 567 GLN A O 1
ATOM 4564 N N . SER A 1 568 ? -17.5 24.375 23.453 1 93.12 568 SER A N 1
ATOM 4565 C CA . SER A 1 568 ? -17.438 23.375 24.516 1 93.12 568 SER A CA 1
ATOM 4566 C C . SER A 1 568 ? -16.641 23.875 25.703 1 93.12 568 SER A C 1
ATOM 4568 O O . SER A 1 568 ? -16.609 23.234 26.766 1 93.12 568 SER A O 1
ATOM 4570 N N . ILE A 1 569 ? -15.961 25.016 25.578 1 91 569 ILE A N 1
ATOM 4571 C CA . ILE A 1 569 ? -15.18 25.578 26.688 1 91 569 ILE A CA 1
ATOM 4572 C C . ILE A 1 569 ? -16.109 26.219 27.703 1 91 569 ILE A C 1
ATOM 4574 O O . ILE A 1 569 ? -16.953 27.047 27.359 1 91 569 ILE A O 1
ATOM 4578 N N . PRO A 1 570 ? -16.172 25.641 29 1 78.12 570 PRO A N 1
ATOM 4579 C CA . PRO A 1 570 ? -17.062 26.188 30.031 1 78.12 570 PRO A CA 1
ATOM 4580 C C . PRO A 1 570 ? -16.875 27.688 30.219 1 78.12 570 PRO A C 1
ATOM 4582 O O . PRO A 1 570 ? -15.758 28.203 30.094 1 78.12 570 PRO A O 1
ATOM 4585 N N . SER A 1 571 ? -17.984 28.453 30.016 1 62.19 571 SER A N 1
ATOM 4586 C CA . SER A 1 571 ? -17.984 29.891 30.266 1 62.19 571 SER A CA 1
ATOM 4587 C C . SER A 1 571 ? -17.312 30.219 31.594 1 62.19 571 SER A C 1
ATOM 4589 O O . SER A 1 571 ? -17.703 29.672 32.625 1 62.19 571 SER A O 1
ATOM 4591 N N . VAL A 1 572 ? -16.156 30.188 31.844 1 46.97 572 VAL A N 1
ATOM 4592 C CA . VAL A 1 572 ? -15.711 30.812 33.094 1 46.97 572 VAL A CA 1
ATOM 4593 C C . VAL A 1 572 ? -16.641 31.984 33.438 1 46.97 572 VAL A C 1
ATOM 4595 O O . VAL A 1 572 ? -16.844 32.875 32.625 1 46.97 572 VAL A O 1
ATOM 4598 N N . SER A 1 573 ? -17.594 31.891 34.312 1 36.75 573 SER A N 1
ATOM 4599 C CA . SER A 1 573 ? -18.422 32.969 34.844 1 36.75 573 SER A CA 1
ATOM 4600 C C . SER A 1 573 ? -17.672 34.281 34.875 1 36.75 573 SER A C 1
ATOM 4602 O O . SER A 1 573 ? -18.203 35.312 35.312 1 36.75 573 SER A O 1
ATOM 4604 N N . GLY A 1 574 ? -16.406 34.469 35.375 1 33.94 574 GLY A N 1
ATOM 4605 C CA . GLY A 1 574 ? -16.047 35.844 35.5 1 33.94 574 GLY A CA 1
ATOM 4606 C C . GLY A 1 574 ? -16.219 36.656 34.219 1 33.94 574 GLY A C 1
ATOM 4607 O O . GLY A 1 574 ? -16.375 36.062 33.156 1 33.94 574 GLY A O 1
ATOM 4608 N N . ASP A 1 575 ? -16.297 38.094 34.25 1 33.09 575 ASP A N 1
ATOM 4609 C CA . ASP A 1 575 ? -16.484 39.281 33.406 1 33.09 575 ASP A CA 1
ATOM 4610 C C . ASP A 1 575 ? -15.641 39.188 32.156 1 33.09 575 ASP A C 1
ATOM 4612 O O . ASP A 1 575 ? -15.289 40.188 31.547 1 33.09 575 ASP A O 1
ATOM 4616 N N . MET A 1 576 ? -14.883 38.25 31.984 1 32.31 576 MET A N 1
ATOM 4617 C CA . MET A 1 576 ? -14.156 38.531 30.75 1 32.31 576 MET A CA 1
ATOM 4618 C C . MET A 1 576 ? -15.078 38.438 29.547 1 32.31 576 MET A C 1
ATOM 4620 O O . MET A 1 576 ? -15.422 37.344 29.109 1 32.31 576 MET A O 1
ATOM 4624 N N . GLN A 1 577 ? -16.141 39.156 29.5 1 30.27 577 GLN A N 1
ATOM 4625 C CA . GLN A 1 577 ? -16.859 39.5 28.266 1 30.27 577 GLN A CA 1
ATOM 4626 C C . GLN A 1 577 ? -15.922 39.562 27.078 1 30.27 577 GLN A C 1
ATOM 4628 O O . GLN A 1 577 ? -15.117 40.5 26.953 1 30.27 577 GLN A O 1
ATOM 4633 N N . ILE A 1 578 ? -15.336 38.531 26.672 1 33.53 578 ILE A N 1
ATOM 4634 C CA . ILE A 1 578 ? -14.758 38.656 25.344 1 33.53 578 ILE A CA 1
ATOM 4635 C C . ILE A 1 578 ? -15.75 39.375 24.438 1 33.53 578 ILE A C 1
ATOM 4637 O O . ILE A 1 578 ? -16.812 38.844 24.109 1 33.53 578 ILE A O 1
ATOM 4641 N N . HIS A 1 579 ? -16.109 40.688 24.719 1 28.33 579 HIS A N 1
ATOM 4642 C CA . HIS A 1 579 ? -16.859 41.531 23.812 1 28.33 579 HIS A CA 1
ATOM 4643 C C . HIS A 1 579 ? -16.547 41.219 22.359 1 28.33 579 HIS A C 1
ATOM 4645 O O . HIS A 1 579 ? -15.375 41.188 21.969 1 28.33 579 HIS A O 1
ATOM 4651 N N . HIS A 1 580 ? -17.281 40.375 21.781 1 30.97 580 HIS A N 1
ATO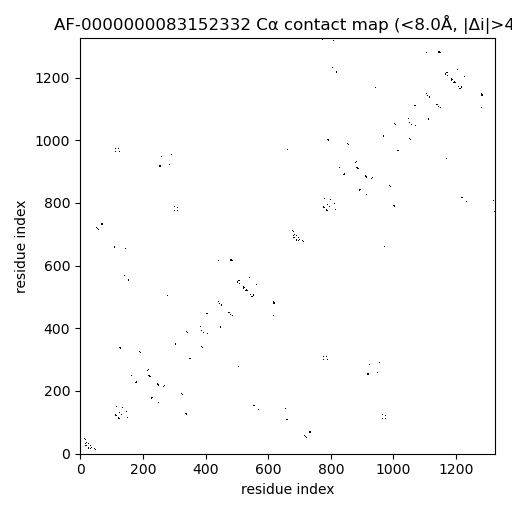M 4652 C CA . HIS A 1 580 ? -17.359 40.219 20.344 1 30.97 580 HIS A CA 1
ATOM 4653 C C . HIS A 1 580 ? -17.344 41.594 19.656 1 30.97 580 HIS A C 1
ATOM 4655 O O . HIS A 1 580 ? -18.391 42.156 19.344 1 30.97 580 HIS A O 1
ATOM 4661 N N . ASP A 1 581 ? -16.734 42.656 20.219 1 27.67 581 ASP A N 1
ATOM 4662 C CA . ASP A 1 581 ? -16.703 43.781 19.281 1 27.67 581 ASP A CA 1
ATOM 4663 C C . ASP A 1 581 ? -16.328 43.312 17.875 1 27.67 581 ASP A C 1
ATOM 4665 O O . ASP A 1 581 ? -15.406 42.5 17.703 1 27.67 581 ASP A O 1
ATOM 4669 N N . GLY A 1 582 ? -17.203 43.094 17 1 31.12 582 GLY A N 1
ATOM 4670 C CA . GLY A 1 582 ? -17.094 42.969 15.555 1 31.12 582 GLY A CA 1
ATOM 4671 C C . GLY A 1 582 ? -15.82 43.562 14.992 1 31.12 582 GLY A C 1
ATOM 4672 O O . GLY A 1 582 ? -15.812 44.094 13.875 1 31.12 582 GLY A O 1
ATOM 4673 N N . ARG A 1 583 ? -14.875 43.875 15.805 1 34.22 583 ARG A N 1
ATOM 4674 C CA . ARG A 1 583 ? -13.75 44.562 15.172 1 34.22 583 ARG A CA 1
ATOM 4675 C C . ARG A 1 583 ? -12.984 43.625 14.25 1 34.22 583 ARG A C 1
ATOM 4677 O O . ARG A 1 583 ? -12.648 42.5 14.633 1 34.22 583 ARG A O 1
ATOM 4684 N N . SER A 1 584 ? -13.266 43.75 12.977 1 34.06 584 SER A N 1
ATOM 4685 C CA . SER A 1 584 ? -12.523 43.188 11.852 1 34.06 584 SER A CA 1
ATOM 4686 C C . SER A 1 584 ? -11.031 43.094 12.156 1 34.06 584 SER A C 1
ATOM 4688 O O . SER A 1 584 ? -10.406 44.125 12.461 1 34.06 584 SER A O 1
ATOM 4690 N N . TYR A 1 585 ? -10.555 42.25 12.93 1 34.19 585 TYR A N 1
ATOM 4691 C CA . TYR A 1 585 ? -9.125 42.031 13.086 1 34.19 585 TYR A CA 1
ATOM 4692 C C . TYR A 1 585 ? -8.406 42.125 11.75 1 34.19 585 TYR A C 1
ATOM 4694 O O . TYR A 1 585 ? -8.398 41.156 10.977 1 34.19 585 TYR A O 1
ATOM 4702 N N . THR A 1 586 ? -8.414 43.25 11.109 1 39.84 586 THR A N 1
ATOM 4703 C CA . THR A 1 586 ? -7.551 43.469 9.961 1 39.84 586 THR A CA 1
ATOM 4704 C C . THR A 1 586 ? -6.098 43.125 10.297 1 39.84 586 THR A C 1
ATOM 4706 O O . THR A 1 586 ? -5.703 43.156 11.461 1 39.84 586 THR A O 1
ATOM 4709 N N . PRO A 1 587 ? -5.332 42.594 9.383 1 44.25 587 PRO A N 1
ATOM 4710 C CA . PRO A 1 587 ? -3.896 42.375 9.562 1 44.25 587 PRO A CA 1
ATOM 4711 C C . PRO A 1 587 ? -3.23 43.406 10.453 1 44.25 587 PRO A C 1
ATOM 4713 O O . PRO A 1 587 ? -2.283 43.094 11.172 1 44.25 587 PRO A O 1
ATOM 4716 N N . GLU A 1 588 ? -3.783 44.625 10.531 1 45.25 588 GLU A N 1
ATOM 4717 C CA . GLU A 1 588 ? -3.16 45.719 11.258 1 45.25 588 GLU A CA 1
ATOM 4718 C C . GLU A 1 588 ? -3.307 45.531 12.766 1 45.25 588 GLU A C 1
ATOM 4720 O O . GLU A 1 588 ? -2.381 45.844 13.531 1 45.25 588 GLU A O 1
ATOM 4725 N N . HIS A 1 589 ? -4.379 45.031 13.125 1 42.56 589 HIS A N 1
ATOM 4726 C CA . HIS A 1 589 ? -4.609 44.906 14.562 1 42.56 589 HIS A CA 1
ATOM 4727 C C . HIS A 1 589 ? -3.787 43.75 15.156 1 42.56 589 HIS A C 1
ATOM 4729 O O . HIS A 1 589 ? -3.289 43.875 16.281 1 42.56 589 HIS A O 1
ATOM 4735 N N . ILE A 1 590 ? -3.699 42.719 14.391 1 44.81 590 ILE A N 1
ATOM 4736 C CA . ILE A 1 590 ? -2.916 41.594 14.852 1 44.81 590 ILE A CA 1
ATOM 4737 C C . ILE A 1 590 ? -1.441 41.969 14.938 1 44.81 590 ILE A C 1
ATOM 4739 O O . ILE A 1 590 ? -0.735 41.562 15.859 1 44.81 590 ILE A O 1
ATOM 4743 N N . ARG A 1 591 ? -0.961 42.938 14.086 1 44.59 591 ARG A N 1
ATOM 4744 C CA . ARG A 1 591 ? 0.411 43.438 14.141 1 44.59 591 ARG A CA 1
ATOM 4745 C C . ARG A 1 591 ? 0.688 44.156 15.469 1 44.59 591 ARG A C 1
ATOM 4747 O O . ARG A 1 591 ? 1.776 44 16.031 1 44.59 591 ARG A O 1
ATOM 4754 N N . SER A 1 592 ? -0.28 44.906 15.844 1 41.66 592 SER A N 1
ATOM 4755 C CA . SER A 1 592 ? -0.058 45.688 17.062 1 41.66 592 SER A CA 1
ATOM 4756 C C . SER A 1 592 ? 0.064 44.75 18.281 1 41.66 592 SER A C 1
ATOM 4758 O O . SER A 1 592 ? 0.831 45.031 19.203 1 41.66 592 SER A O 1
ATOM 4760 N N . SER A 1 593 ? -0.675 43.719 18.219 1 38.31 593 SER A N 1
ATOM 4761 C CA . SER A 1 593 ? -0.604 42.812 19.359 1 38.31 593 SER A CA 1
ATOM 4762 C C . SER A 1 593 ? 0.669 41.969 19.312 1 38.31 593 SER A C 1
ATOM 4764 O O . SER A 1 593 ? 1.228 41.625 20.359 1 38.31 593 SER A O 1
ATOM 4766 N N . ILE A 1 594 ? 1.12 41.656 18.109 1 38.78 594 ILE A N 1
ATOM 4767 C CA . ILE A 1 594 ? 2.373 40.938 17.969 1 38.78 594 ILE A CA 1
ATOM 4768 C C . ILE A 1 594 ? 3.551 41.875 18.203 1 38.78 594 ILE A C 1
ATOM 4770 O O . ILE A 1 594 ? 4.547 41.469 18.828 1 38.78 594 ILE A O 1
ATOM 4774 N N . ALA A 1 595 ? 3.555 43.219 17.703 1 35.84 595 ALA A N 1
ATOM 4775 C CA . ALA A 1 595 ? 4.594 44.219 17.938 1 35.84 595 ALA A CA 1
ATOM 4776 C C . ALA A 1 595 ? 4.762 44.5 19.438 1 35.84 595 ALA A C 1
ATOM 4778 O O . ALA A 1 595 ? 5.863 44.781 19.891 1 35.84 595 ALA A O 1
ATOM 4779 N N . GLY A 1 596 ? 3.658 44.531 20.156 1 33.91 596 GLY A N 1
ATOM 4780 C CA . GLY A 1 596 ? 3.854 44.719 21.578 1 33.91 596 GLY A CA 1
ATOM 4781 C C . GLY A 1 596 ? 4.715 43.656 22.219 1 33.91 596 GLY A C 1
ATOM 4782 O O . GLY A 1 596 ? 5.254 43.844 23.297 1 33.91 596 GLY A O 1
ATOM 4783 N N . ALA A 1 597 ? 4.66 42.469 21.625 1 32.75 597 ALA A N 1
ATOM 4784 C CA . ALA A 1 597 ? 5.465 41.406 22.203 1 32.75 597 ALA A CA 1
ATOM 4785 C C . ALA A 1 597 ? 6.93 41.531 21.797 1 32.75 597 ALA A C 1
ATOM 4787 O O . ALA A 1 597 ? 7.816 40.969 22.453 1 32.75 597 ALA A O 1
ATOM 4788 N N . THR A 1 598 ? 7.23 42.188 20.641 1 31.06 598 THR A N 1
ATOM 4789 C CA . THR A 1 598 ? 8.641 42.25 20.266 1 31.06 598 THR A CA 1
ATOM 4790 C C . THR A 1 598 ? 9.359 43.375 21.031 1 31.06 598 THR A C 1
ATOM 4792 O O . THR A 1 598 ? 10.57 43.531 20.906 1 31.06 598 THR A O 1
ATOM 4795 N N . ASN A 1 599 ? 8.68 44.438 21.375 1 27.73 599 ASN A N 1
ATOM 4796 C CA . ASN A 1 599 ? 9.523 45.406 22.062 1 27.73 599 ASN A CA 1
ATOM 4797 C C . ASN A 1 599 ? 9.977 44.875 23.422 1 27.73 599 ASN A C 1
ATOM 4799 O O . ASN A 1 599 ? 9.273 45.031 24.422 1 27.73 599 ASN A O 1
ATOM 4803 N N . VAL A 1 600 ? 10.75 43.875 23.469 1 30.22 600 VAL A N 1
ATOM 4804 C CA . VAL A 1 600 ? 11.555 43.469 24.625 1 30.22 600 VAL A CA 1
ATOM 4805 C C . VAL A 1 600 ? 12.438 44.656 25.047 1 30.22 600 VAL A C 1
ATOM 4807 O O . VAL A 1 600 ? 13.531 44.844 24.516 1 30.22 600 VAL A O 1
ATOM 4810 N N . ASP A 1 601 ? 12.117 45.875 25.062 1 27.33 601 ASP A N 1
ATOM 4811 C CA . ASP A 1 601 ? 12.953 46.625 26 1 27.33 601 ASP A CA 1
ATOM 4812 C C . ASP A 1 601 ? 12.992 45.938 27.359 1 27.33 601 ASP A C 1
ATOM 4814 O O . ASP A 1 601 ? 12.117 45.125 27.688 1 27.33 601 ASP A O 1
ATOM 4818 N N . GLN A 1 602 ? 14.062 46.375 28.328 1 29.69 602 GLN A N 1
ATOM 4819 C CA . GLN A 1 602 ? 14.641 46.031 29.625 1 29.69 602 GLN A CA 1
ATOM 4820 C C . GLN A 1 602 ? 13.555 45.906 30.688 1 29.69 602 GLN A C 1
ATOM 4822 O O . GLN A 1 602 ? 13.859 45.75 31.875 1 29.69 602 GLN A O 1
ATOM 4827 N N . ILE A 1 603 ? 12.414 46.531 30.578 1 29.58 603 ILE A N 1
ATOM 4828 C CA . ILE A 1 603 ? 11.82 46.562 31.922 1 29.58 603 ILE A CA 1
ATOM 4829 C C . ILE A 1 603 ? 11.508 45.156 32.406 1 29.58 603 ILE A C 1
ATOM 4831 O O . ILE A 1 603 ? 10.664 44.469 31.812 1 29.58 603 ILE A O 1
ATOM 4835 N N . ILE A 1 604 ? 12.586 44.406 32.906 1 29.67 604 ILE A N 1
ATOM 4836 C CA . ILE A 1 604 ? 12.508 43.312 33.906 1 29.67 604 ILE A CA 1
ATOM 4837 C C . ILE A 1 604 ? 11.406 43.625 34.906 1 29.67 604 ILE A C 1
ATOM 4839 O O . ILE A 1 604 ? 11.555 44.531 35.75 1 29.67 604 ILE A O 1
ATOM 4843 N N . ASP A 1 605 ? 10.211 43.906 34.469 1 29.38 605 ASP A N 1
ATOM 4844 C CA . ASP A 1 605 ? 9.359 43.938 35.656 1 29.38 605 ASP A CA 1
ATOM 4845 C C . ASP A 1 605 ? 9.57 42.688 36.5 1 29.38 605 ASP A C 1
ATOM 4847 O O . ASP A 1 605 ? 9.844 41.594 35.969 1 29.38 605 ASP A O 1
ATOM 4851 N N . PRO A 1 606 ? 9.961 42.844 37.812 1 28.59 606 PRO A N 1
ATOM 4852 C CA . PRO A 1 606 ? 10.234 41.75 38.75 1 28.59 606 PRO A CA 1
ATOM 4853 C C . PRO A 1 606 ? 9.258 40.594 38.625 1 28.59 606 PRO A C 1
ATOM 4855 O O . PRO A 1 606 ? 9.445 39.562 39.25 1 28.59 606 PRO A O 1
ATOM 4858 N N . ASN A 1 607 ? 8.016 40.969 38.406 1 29.94 607 ASN A N 1
ATOM 4859 C CA . ASN A 1 607 ? 7.195 39.75 38.469 1 29.94 607 ASN A CA 1
ATOM 4860 C C . ASN A 1 607 ? 7.383 38.875 37.25 1 29.94 607 ASN A C 1
ATOM 4862 O O . ASN A 1 607 ? 7.605 39.375 36.156 1 29.94 607 ASN A O 1
ATOM 4866 N N . GLY A 1 608 ? 7.969 37.656 37.156 1 29.44 608 GLY A N 1
ATOM 4867 C CA . GLY A 1 608 ? 8.555 36.562 36.438 1 29.44 608 GLY A CA 1
ATOM 4868 C C . GLY A 1 608 ? 7.824 36.219 35.125 1 29.44 608 GLY A C 1
ATOM 4869 O O . GLY A 1 608 ? 8.008 35.156 34.562 1 29.44 608 GLY A O 1
ATOM 4870 N N . ILE A 1 609 ? 6.734 36.781 34.719 1 31.67 609 ILE A N 1
ATOM 4871 C CA . ILE A 1 609 ? 6.086 36.125 33.594 1 31.67 609 ILE A CA 1
ATOM 4872 C C . ILE A 1 609 ? 6.781 36.5 32.281 1 31.67 609 ILE A C 1
ATOM 4874 O O . ILE A 1 609 ? 6.789 37.688 31.906 1 31.67 609 ILE A O 1
ATOM 4878 N N . ALA A 1 610 ? 7.855 35.844 31.844 1 34.44 610 ALA A N 1
ATOM 4879 C CA . ALA A 1 610 ? 8.672 35.938 30.625 1 34.44 610 ALA A CA 1
ATOM 4880 C C . ALA A 1 610 ? 7.793 36.062 29.391 1 34.44 610 ALA A C 1
ATOM 4882 O O . ALA A 1 610 ? 6.801 35.344 29.25 1 34.44 610 ALA A O 1
ATOM 4883 N N . PRO A 1 611 ? 7.805 37 28.625 1 34.75 611 PRO A N 1
ATOM 4884 C CA . PRO A 1 611 ? 7.117 37.125 27.328 1 34.75 611 PRO A CA 1
ATOM 4885 C C . PRO A 1 611 ? 7.387 35.969 26.406 1 34.75 611 PRO A C 1
ATOM 4887 O O . PRO A 1 611 ? 8.531 35.531 26.266 1 34.75 611 PRO A O 1
ATOM 4890 N N . VAL A 1 612 ? 6.488 35 26.031 1 38.94 612 VAL A N 1
ATOM 4891 C CA . VAL A 1 612 ? 6.363 33.75 25.297 1 38.94 612 VAL A CA 1
ATOM 4892 C C . VAL A 1 612 ? 6.766 33.969 23.828 1 38.94 612 VAL A C 1
ATOM 4894 O O . VAL A 1 612 ? 6.902 33.031 23.062 1 38.94 612 VAL A O 1
ATOM 4897 N N . ALA A 1 613 ? 6.852 35.25 23.141 1 41.72 613 ALA A N 1
ATOM 4898 C CA . ALA A 1 613 ? 6.863 35.531 21.703 1 41.72 613 ALA A CA 1
ATOM 4899 C C . ALA A 1 613 ? 8.172 35.062 21.062 1 41.72 613 ALA A C 1
ATOM 4901 O O . ALA A 1 613 ? 8.305 35.094 19.844 1 41.72 613 ALA A O 1
ATOM 4902 N N . GLY A 1 614 ? 9.117 34.406 21.672 1 48.44 614 GLY A N 1
ATOM 4903 C CA . GLY A 1 614 ? 10.383 34 21.062 1 48.44 614 GLY A CA 1
ATOM 4904 C C . GLY A 1 614 ? 10.711 32.531 21.266 1 48.44 614 GLY A C 1
ATOM 4905 O O . GLY A 1 614 ? 11.82 32.094 20.953 1 48.44 614 GLY A O 1
ATOM 4906 N N . LEU A 1 615 ? 9.703 31.859 21.656 1 60.81 615 LEU A N 1
ATOM 4907 C CA . LEU A 1 615 ? 10.109 30.516 22.031 1 60.81 615 LEU A CA 1
ATOM 4908 C C . LEU A 1 615 ? 9.906 29.531 20.891 1 60.81 615 LEU A C 1
ATOM 4910 O O . LEU A 1 615 ? 8.805 29.422 20.344 1 60.81 615 LEU A O 1
ATOM 4914 N N . THR A 1 616 ? 11.031 29.156 20.25 1 76.69 616 THR A N 1
ATOM 4915 C CA . THR A 1 616 ? 11.016 28.156 19.203 1 76.69 616 THR A CA 1
ATOM 4916 C C . THR A 1 616 ? 10.938 26.75 19.781 1 76.69 616 THR A C 1
ATOM 4918 O O . THR A 1 616 ? 11.172 26.562 20.984 1 76.69 616 THR A O 1
ATOM 4921 N N . THR A 1 617 ? 10.398 25.891 19.094 1 84.12 617 THR A N 1
ATOM 4922 C CA . THR A 1 617 ? 10.336 24.484 19.516 1 84.12 617 THR A CA 1
ATOM 4923 C C . THR A 1 617 ? 11.719 23.969 19.891 1 84.12 617 THR A C 1
ATOM 4925 O O . THR A 1 617 ? 11.852 23.141 20.781 1 84.12 617 THR A O 1
ATOM 4928 N N . GLU A 1 618 ? 12.734 24.5 19.266 1 81.44 618 GLU A N 1
ATOM 4929 C CA . GLU A 1 618 ? 14.109 24.109 19.562 1 81.44 618 GLU A CA 1
ATOM 4930 C C . GLU A 1 618 ? 14.477 24.453 21 1 81.44 618 GLU A C 1
ATOM 4932 O O . GLU A 1 618 ? 15.227 23.719 21.641 1 81.44 618 GLU A O 1
ATOM 4937 N N . MET A 1 619 ? 13.852 25.484 21.453 1 76.75 619 MET A N 1
ATOM 4938 C CA . MET A 1 619 ? 14.125 25.922 22.828 1 76.75 619 MET A CA 1
ATOM 4939 C C . MET A 1 619 ? 13.586 24.922 23.828 1 76.75 619 MET A C 1
ATOM 4941 O O . MET A 1 619 ? 14.156 24.734 24.906 1 76.75 619 MET A O 1
ATOM 4945 N N . ALA A 1 620 ? 12.562 24.312 23.453 1 81.38 620 ALA A N 1
ATOM 4946 C CA . ALA A 1 620 ? 12 23.281 24.328 1 81.38 620 ALA A CA 1
ATOM 4947 C C . ALA A 1 620 ? 12.977 22.109 24.5 1 81.38 620 ALA A C 1
ATOM 4949 O O . ALA A 1 620 ? 13.039 21.5 25.562 1 81.38 620 ALA A O 1
ATOM 4950 N N . PHE A 1 621 ? 13.75 21.812 23.5 1 84.94 621 PHE A N 1
ATOM 4951 C CA . PHE A 1 621 ? 14.695 20.703 23.547 1 84.94 621 PHE A CA 1
ATOM 4952 C C . PHE A 1 621 ? 15.93 21.078 24.359 1 84.94 621 PHE A C 1
ATOM 4954 O O . PHE A 1 621 ? 16.625 20.188 24.875 1 84.94 621 PHE A O 1
ATOM 4961 N N . LEU A 1 622 ? 16.109 22.406 24.484 1 80.31 622 LEU A N 1
ATOM 4962 C CA . LEU A 1 622 ? 17.297 22.875 25.188 1 80.31 622 LEU A CA 1
ATOM 4963 C C . LEU A 1 622 ? 17 23.031 26.688 1 80.31 622 LEU A C 1
ATOM 4965 O O . LEU A 1 622 ? 17.938 23.156 27.484 1 80.31 622 LEU A O 1
ATOM 4969 N N . GLU A 1 623 ? 15.742 22.953 27.094 1 83.88 623 GLU A N 1
ATOM 4970 C CA . GLU A 1 623 ? 15.398 23.047 28.516 1 83.88 623 GLU A CA 1
ATOM 4971 C C . GLU A 1 623 ? 16.047 21.938 29.312 1 83.88 623 GLU A C 1
ATOM 4973 O O . GLU A 1 623 ? 16.125 20.797 28.859 1 83.88 623 GLU A O 1
ATOM 4978 N N . PRO A 1 624 ? 16.453 22.25 30.5 1 82.81 624 PRO A N 1
ATOM 4979 C CA . PRO A 1 624 ? 17.141 21.25 31.328 1 82.81 624 PRO A CA 1
ATOM 4980 C C . PRO A 1 624 ? 16.281 20.031 31.625 1 82.81 624 PRO A C 1
ATOM 4982 O O . PRO A 1 624 ? 16.781 18.906 31.625 1 82.81 624 PRO A O 1
ATOM 4985 N N . THR A 1 625 ? 15.094 20.25 31.859 1 84.62 625 THR A N 1
ATOM 4986 C CA . THR A 1 625 ? 14.219 19.125 32.188 1 84.62 625 THR A CA 1
ATOM 4987 C C . THR A 1 625 ? 14.062 18.203 30.984 1 84.62 625 THR A C 1
ATOM 4989 O O . THR A 1 625 ? 13.969 16.984 31.141 1 84.62 625 THR A O 1
ATOM 4992 N N . MET A 1 626 ? 14.078 18.719 29.812 1 88.25 626 MET A N 1
ATOM 4993 C CA . MET A 1 626 ? 14 17.922 28.594 1 88.25 626 MET A CA 1
ATOM 4994 C C . MET A 1 626 ? 15.289 17.141 28.375 1 88.25 626 MET A C 1
ATOM 4996 O O . MET A 1 626 ? 15.258 15.961 28.047 1 88.25 626 MET A O 1
ATOM 5000 N N . GLN A 1 627 ? 16.375 17.828 28.625 1 86.5 627 GLN A N 1
ATOM 5001 C CA . GLN A 1 627 ? 17.672 17.172 28.469 1 86.5 627 GLN A CA 1
ATOM 5002 C C . GLN A 1 627 ? 17.828 16.016 29.469 1 86.5 627 GLN A C 1
ATOM 5004 O O . GLN A 1 627 ? 18.391 14.969 29.125 1 86.5 627 GLN A O 1
ATOM 5009 N N . ASP A 1 628 ? 17.25 16.234 30.625 1 83.88 628 ASP A N 1
ATOM 5010 C CA . ASP A 1 628 ? 17.266 15.172 31.625 1 83.88 628 ASP A CA 1
ATOM 5011 C C . ASP A 1 628 ? 16.406 13.992 31.172 1 83.88 628 ASP A C 1
ATOM 5013 O O . ASP A 1 628 ? 16.797 12.836 31.359 1 83.88 628 ASP A O 1
ATOM 5017 N N . PHE A 1 629 ? 15.305 14.273 30.719 1 88.56 629 PHE A N 1
ATOM 5018 C CA . PHE A 1 629 ? 14.391 13.242 30.234 1 88.56 629 PHE A CA 1
ATOM 5019 C C . PHE A 1 629 ? 15.016 12.461 29.094 1 88.56 629 PHE A C 1
ATOM 5021 O O . PHE A 1 629 ? 14.953 11.227 29.062 1 88.56 629 PHE A O 1
ATOM 5028 N N . LEU A 1 630 ? 15.68 13.125 28.156 1 85.88 630 LEU A N 1
ATOM 5029 C CA . LEU A 1 630 ? 16.25 12.508 26.969 1 85.88 630 LEU A CA 1
ATOM 5030 C C . LEU A 1 630 ? 17.5 11.703 27.312 1 85.88 630 LEU A C 1
ATOM 5032 O O . LEU A 1 630 ? 17.875 10.773 26.594 1 85.88 630 LEU A O 1
ATOM 5036 N N . GLY A 1 631 ? 18.094 12.07 28.375 1 83 631 GLY A N 1
ATOM 5037 C CA . GLY A 1 631 ? 19.312 11.398 28.781 1 83 631 GLY A CA 1
ATOM 5038 C C . GLY A 1 631 ? 19.078 10.195 29.672 1 83 631 GLY A C 1
ATOM 5039 O O . GLY A 1 631 ? 20 9.438 29.969 1 83 631 GLY A O 1
ATOM 5040 N N . ARG A 1 632 ? 17.781 9.969 30.062 1 80.62 632 ARG A N 1
ATOM 5041 C CA . ARG A 1 632 ? 17.453 8.859 30.938 1 80.62 632 ARG A CA 1
ATOM 5042 C C . ARG A 1 632 ? 17.594 7.52 30.219 1 80.62 632 ARG A C 1
ATOM 5044 O O . ARG A 1 632 ? 17.266 7.41 29.047 1 80.62 632 ARG A O 1
ATOM 5051 N N . THR A 1 633 ? 18.125 6.566 30.984 1 74.69 633 THR A N 1
ATOM 5052 C CA . THR A 1 633 ? 18.281 5.23 30.422 1 74.69 633 THR A CA 1
ATOM 5053 C C . THR A 1 633 ? 16.969 4.457 30.5 1 74.69 633 THR A C 1
ATOM 5055 O O . THR A 1 633 ? 16.062 4.836 31.25 1 74.69 633 THR A O 1
ATOM 5058 N N . GLU A 1 634 ? 16.797 3.502 29.766 1 68.94 634 GLU A N 1
ATOM 5059 C CA . GLU A 1 634 ? 15.594 2.684 29.672 1 68.94 634 GLU A CA 1
ATOM 5060 C C . GLU A 1 634 ? 15.188 2.15 31.047 1 68.94 634 GLU A C 1
ATOM 5062 O O . GLU A 1 634 ? 14 2.115 31.375 1 68.94 634 GLU A O 1
ATOM 5067 N N . ASN A 1 635 ? 16.125 1.789 31.797 1 57.28 635 ASN A N 1
ATOM 5068 C CA . ASN A 1 635 ? 15.867 1.216 33.125 1 57.28 635 ASN A CA 1
ATOM 5069 C C . ASN A 1 635 ? 15.289 2.252 34.094 1 57.28 635 ASN A C 1
ATOM 5071 O O . ASN A 1 635 ? 14.414 1.934 34.906 1 57.28 635 ASN A O 1
ATOM 5075 N N . GLU A 1 636 ? 15.758 3.383 33.969 1 59.69 636 GLU A N 1
ATOM 5076 C CA . GLU A 1 636 ? 15.297 4.453 34.844 1 59.69 636 GLU A CA 1
ATOM 5077 C C . GLU A 1 636 ? 13.852 4.84 34.531 1 59.69 636 GLU A C 1
ATOM 5079 O O . GLU A 1 636 ? 13.117 5.254 35.438 1 59.69 636 GLU A O 1
ATOM 5084 N N . MET A 1 637 ? 13.531 4.715 33.406 1 63.25 637 MET A N 1
ATOM 5085 C CA . MET A 1 637 ? 12.203 5.125 32.938 1 63.25 637 MET A CA 1
ATOM 5086 C C . MET A 1 637 ? 11.141 4.137 33.406 1 63.25 637 MET A C 1
ATOM 5088 O O . MET A 1 637 ? 10.016 4.531 33.75 1 63.25 637 MET A O 1
ATOM 5092 N N . ASP A 1 638 ? 11.492 2.891 33.406 1 54.31 638 ASP A N 1
ATOM 5093 C CA . ASP A 1 638 ? 10.555 1.845 33.812 1 54.31 638 ASP A CA 1
ATOM 5094 C C . ASP A 1 638 ? 10.273 1.907 35.312 1 54.31 638 ASP A C 1
ATOM 5096 O O . ASP A 1 638 ? 9.211 1.488 35.781 1 54.31 638 ASP A O 1
ATOM 5100 N N . ILE A 1 639 ? 11.188 2.338 36.062 1 43.78 639 ILE A N 1
ATOM 5101 C CA . ILE A 1 639 ? 11.062 2.402 37.531 1 43.78 639 ILE A CA 1
ATOM 5102 C C . ILE A 1 639 ? 10.148 3.566 37.906 1 43.78 639 ILE A C 1
ATOM 5104 O O . ILE A 1 639 ? 9.43 3.494 38.906 1 43.78 639 ILE A O 1
ATOM 5108 N N . VAL A 1 640 ? 10.422 4.559 37.312 1 45.69 640 VAL A N 1
ATOM 5109 C CA . VAL A 1 640 ? 9.812 5.762 37.844 1 45.69 640 VAL A CA 1
ATOM 5110 C C . VAL A 1 640 ? 8.289 5.652 37.781 1 45.69 640 VAL A C 1
ATOM 5112 O O . VAL A 1 640 ? 7.574 6.094 38.656 1 45.69 640 VAL A O 1
ATOM 5115 N N . HIS A 1 641 ? 7.508 5.402 36.688 1 44.5 641 HIS A N 1
ATOM 5116 C CA . HIS A 1 641 ? 6.066 5.602 36.781 1 44.5 641 HIS A CA 1
ATOM 5117 C C . HIS A 1 641 ? 5.309 4.52 36.031 1 44.5 641 HIS A C 1
ATOM 5119 O O . HIS A 1 641 ? 4.809 4.762 34.938 1 44.5 641 HIS A O 1
ATOM 5125 N N . PRO A 1 642 ? 5.523 3.285 36.625 1 43.81 642 PRO A N 1
ATOM 5126 C CA . PRO A 1 642 ? 4.812 2.23 35.875 1 43.81 642 PRO A CA 1
ATOM 5127 C C . PRO A 1 642 ? 3.336 2.555 35.688 1 43.81 642 PRO A C 1
ATOM 5129 O O . PRO A 1 642 ? 2.729 2.086 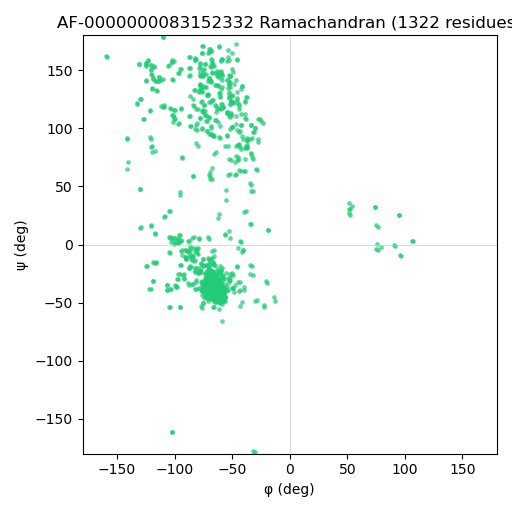34.719 1 43.81 642 PRO A O 1
ATOM 5132 N N . ASN A 1 643 ? 2.777 3.277 36.719 1 44 643 ASN A N 1
ATOM 5133 C CA . ASN A 1 643 ? 1.34 3.525 36.781 1 44 643 ASN A CA 1
ATOM 5134 C C . ASN A 1 643 ? 1 4.957 36.375 1 44 643 ASN A C 1
ATOM 5136 O O . ASN A 1 643 ? -0.095 5.445 36.656 1 44 643 ASN A O 1
ATOM 5140 N N . ILE A 1 644 ? 1.957 5.609 35.969 1 46.31 644 ILE A N 1
ATOM 5141 C CA . ILE A 1 644 ? 1.728 7.039 35.781 1 46.31 644 ILE A CA 1
ATOM 5142 C C . ILE A 1 644 ? 0.602 7.25 34.781 1 46.31 644 ILE A C 1
ATOM 5144 O O . ILE A 1 644 ? -0.133 8.234 34.844 1 46.31 644 ILE A O 1
ATOM 5148 N N . PHE A 1 645 ? 0.5 6.32 33.938 1 48.19 645 PHE A N 1
ATOM 5149 C CA . PHE A 1 645 ? -0.486 6.559 32.875 1 48.19 645 PHE A CA 1
ATOM 5150 C C . PHE A 1 645 ? -1.739 5.727 33.125 1 48.19 645 PHE A C 1
ATOM 5152 O O . PHE A 1 645 ? -2.562 5.562 32.219 1 48.19 645 PHE A O 1
ATOM 5159 N N . SER A 1 646 ? -1.711 5.031 34.406 1 44.72 646 SER A N 1
ATOM 5160 C CA . SER A 1 646 ? -2.959 4.328 34.688 1 44.72 646 SER A CA 1
ATOM 5161 C C . SER A 1 646 ? -4.098 5.309 34.938 1 44.72 646 SER A C 1
ATOM 5163 O O . SER A 1 646 ? -3.975 6.191 35.812 1 44.72 646 SER A O 1
ATOM 5165 N N . ILE A 1 647 ? -4.836 5.637 34.094 1 41.62 647 ILE A N 1
ATOM 5166 C CA . ILE A 1 647 ? -6.059 6.375 34.406 1 41.62 647 ILE A CA 1
ATOM 5167 C C . ILE A 1 647 ? -6.898 5.605 35.406 1 41.62 647 ILE A C 1
ATOM 5169 O O . ILE A 1 647 ? -7.348 4.492 35.125 1 41.62 647 ILE A O 1
ATOM 5173 N N . GLU A 1 648 ? -6.699 5.676 36.875 1 38 648 GLU A N 1
ATOM 5174 C CA . GLU A 1 648 ? -7.52 5.082 37.906 1 38 648 GLU A CA 1
ATOM 5175 C C . GLU A 1 648 ? -9.008 5.227 37.594 1 38 648 GLU A C 1
ATOM 5177 O O . GLU A 1 648 ? -9.422 6.219 37 1 38 648 GLU A O 1
ATOM 5182 N N . GLU A 1 649 ? -9.734 4.141 37.812 1 37.06 649 GLU A N 1
ATOM 5183 C CA . GLU A 1 649 ? -11.18 3.965 37.688 1 37.06 649 GLU A CA 1
ATOM 5184 C C . GLU A 1 649 ? -11.938 5.066 38.438 1 37.06 649 GLU A C 1
ATOM 5186 O O . GLU A 1 649 ? -13.125 5.285 38.188 1 37.06 649 GLU A O 1
ATOM 5191 N N . SER A 1 650 ? -11.531 5.516 39.531 1 32.22 650 SER A N 1
ATOM 5192 C CA . SER A 1 650 ? -12.359 6.301 40.438 1 32.22 650 SER A CA 1
ATOM 5193 C C . SER A 1 650 ? -12.68 7.672 39.844 1 32.22 650 SER A C 1
ATOM 5195 O O . SER A 1 650 ? -13.32 8.5 40.5 1 32.22 650 SER A O 1
ATOM 5197 N N . THR A 1 651 ? -11.898 8.297 39.156 1 33.88 651 THR A N 1
ATOM 5198 C CA . THR A 1 651 ? -12.383 9.625 38.812 1 33.88 651 THR A CA 1
ATOM 5199 C C . THR A 1 651 ? -13.727 9.539 38.062 1 33.88 651 THR A C 1
ATOM 5201 O O . THR A 1 651 ? -14.039 8.523 37.469 1 33.88 651 THR A O 1
ATOM 5204 N N . GLY A 1 652 ? -14.812 10.109 38.594 1 30.59 652 GLY A N 1
ATOM 5205 C CA . GLY A 1 652 ? -16.172 10.242 38.094 1 30.59 652 GLY A CA 1
ATOM 5206 C C . GLY A 1 652 ? -16.297 10.078 36.594 1 30.59 652 GLY A C 1
ATOM 5207 O O . GLY A 1 652 ? -17.375 10.273 36.031 1 30.59 652 GLY A O 1
ATOM 5208 N N . LEU A 1 653 ? -15.289 10.5 36 1 32.44 653 LEU A N 1
ATOM 5209 C CA . LEU A 1 653 ? -15.359 10.117 34.594 1 32.44 653 LEU A CA 1
ATOM 5210 C C . LEU A 1 653 ? -15.391 8.602 34.438 1 32.44 653 LEU A C 1
ATOM 5212 O O . LEU A 1 653 ? -14.352 7.965 34.312 1 32.44 653 LEU A O 1
ATOM 5216 N N . ASP A 1 654 ? -15.844 7.77 35.344 1 32.28 654 ASP A N 1
ATOM 5217 C CA . ASP A 1 654 ? -16.406 6.426 35.281 1 32.28 654 ASP A CA 1
ATOM 5218 C C . ASP A 1 654 ? -16.766 6.055 33.844 1 32.28 654 ASP A C 1
ATOM 5220 O O . ASP A 1 654 ? -17.172 4.922 33.562 1 32.28 654 ASP A O 1
ATOM 5224 N N . VAL A 1 655 ? -17.406 6.945 33.125 1 31.83 655 VAL A N 1
ATOM 5225 C CA . VAL A 1 655 ? -17.969 6.777 31.797 1 31.83 655 VAL A CA 1
ATOM 5226 C C . VAL A 1 655 ? -16.859 6.516 30.797 1 31.83 655 VAL A C 1
ATOM 5228 O O . VAL A 1 655 ? -17.109 6.418 29.594 1 31.83 655 VAL A O 1
ATOM 5231 N N . TRP A 1 656 ? -15.703 7.047 31.109 1 30.78 656 TRP A N 1
ATOM 5232 C CA . TRP A 1 656 ? -14.844 6.586 30.031 1 30.78 656 TRP A CA 1
ATOM 5233 C C . TRP A 1 656 ? -14.594 5.086 30.141 1 30.78 656 TRP A C 1
ATOM 5235 O O . TRP A 1 656 ? -13.898 4.625 31.047 1 30.78 656 TRP A O 1
ATOM 5245 N N . PRO A 1 657 ? -15.648 4.191 30.094 1 28.64 657 PRO A N 1
ATOM 5246 C CA . PRO A 1 657 ? -15.516 2.74 30.234 1 28.64 657 PRO A CA 1
ATOM 5247 C C . PRO A 1 657 ? -14.156 2.223 29.781 1 28.64 657 PRO A C 1
ATOM 5249 O O . PRO A 1 657 ? -13.578 2.756 28.828 1 28.64 657 PRO A O 1
ATOM 5252 N N . THR A 1 658 ? -13.266 1.79 30.641 1 30.72 658 THR A N 1
ATOM 5253 C CA . THR A 1 658 ? -12.352 0.805 30.062 1 30.72 658 THR A CA 1
ATOM 5254 C C . THR A 1 658 ? -12.984 0.135 28.844 1 30.72 658 THR A C 1
ATOM 5256 O O . THR A 1 658 ? -12.273 -0.441 28.016 1 30.72 658 THR A O 1
ATOM 5259 N N . THR A 1 659 ? -14.297 -0.48 29.031 1 26.59 659 THR A N 1
ATOM 5260 C CA . THR A 1 659 ? -15.367 -0.981 28.172 1 26.59 659 THR A CA 1
ATOM 5261 C C . THR A 1 659 ? -15.93 0.135 27.297 1 26.59 659 THR A C 1
ATOM 5263 O O . THR A 1 659 ? -16.969 -0.037 26.656 1 26.59 659 THR A O 1
ATOM 5266 N N . PHE A 1 660 ? -16 1.35 27.703 1 25.08 660 PHE A N 1
ATOM 5267 C CA . PHE A 1 660 ? -16.75 2.396 27.031 1 25.08 660 PHE A CA 1
ATOM 5268 C C . PHE A 1 660 ? -16.531 2.326 25.516 1 25.08 660 PHE A C 1
ATOM 5270 O O . PHE A 1 660 ? -17.297 2.9 24.75 1 25.08 660 PHE A O 1
ATOM 5277 N N . TRP A 1 661 ? -15.375 2.32 25.156 1 24.97 661 TRP A N 1
ATOM 5278 C CA . TRP A 1 661 ? -15.305 2.277 23.703 1 24.97 661 TRP A CA 1
ATOM 5279 C C . TRP A 1 661 ? -15.852 0.956 23.172 1 24.97 661 TRP A C 1
ATOM 5281 O O . TRP A 1 661 ? -15.773 0.68 21.969 1 24.97 661 TRP A O 1
ATOM 5291 N N . THR A 1 662 ? -16.078 0.044 24.078 1 20.78 662 THR A N 1
ATOM 5292 C CA . THR A 1 662 ? -16.75 -1.197 23.734 1 20.78 662 THR A CA 1
ATOM 5293 C C . THR A 1 662 ? -18.266 -0.986 23.688 1 20.78 662 THR A C 1
ATOM 5295 O O . THR A 1 662 ? -19.031 -1.937 23.484 1 20.78 662 THR A O 1
ATOM 5298 N N . SER A 1 663 ? -18.891 0.013 24.281 1 19.59 663 SER A N 1
ATOM 5299 C CA . SER A 1 663 ? -20.328 -0.107 24.109 1 19.59 663 SER A CA 1
ATOM 5300 C C . SER A 1 663 ? -20.734 0.087 22.656 1 19.59 663 SER A C 1
ATOM 5302 O O . SER A 1 663 ? -20.188 0.952 21.969 1 19.59 663 SER A O 1
ATOM 5304 N N . MET B 1 1 ? 45 -34.406 21.531 1 25.27 1 MET B N 1
ATOM 5305 C CA . MET B 1 1 ? 44.188 -35.062 22.562 1 25.27 1 MET B CA 1
ATOM 5306 C C . MET B 1 1 ? 43 -34.188 22.953 1 25.27 1 MET B C 1
ATOM 5308 O O . MET B 1 1 ? 43.156 -33 23.25 1 25.27 1 MET B O 1
ATOM 5312 N N . PRO B 1 2 ? 41.688 -34.562 22.609 1 26.72 2 PRO B N 1
ATOM 5313 C CA . PRO B 1 2 ? 40.531 -33.656 22.688 1 26.72 2 PRO B CA 1
ATOM 5314 C C . PRO B 1 2 ? 40.25 -33.188 24.109 1 26.72 2 PRO B C 1
ATOM 5316 O O . PRO B 1 2 ? 40.469 -33.938 25.078 1 26.72 2 PRO B O 1
ATOM 5319 N N . VAL B 1 3 ? 40.562 -31.969 24.422 1 31.38 3 VAL B N 1
ATOM 5320 C CA . VAL B 1 3 ? 40.25 -31.375 25.719 1 31.38 3 VAL B CA 1
ATOM 5321 C C . VAL B 1 3 ? 38.812 -31.75 26.109 1 31.38 3 VAL B C 1
ATOM 5323 O O . VAL B 1 3 ? 37.875 -31.438 25.391 1 31.38 3 VAL B O 1
ATOM 5326 N N . VAL B 1 4 ? 38.562 -32.844 26.719 1 28.95 4 VAL B N 1
ATOM 5327 C CA . VAL B 1 4 ? 37.344 -33.406 27.297 1 28.95 4 VAL B CA 1
ATOM 5328 C C . VAL B 1 4 ? 36.656 -32.344 28.125 1 28.95 4 VAL B C 1
ATOM 5330 O O . VAL B 1 4 ? 37.219 -31.766 29.047 1 28.95 4 VAL B O 1
ATOM 5333 N N . LYS B 1 5 ? 35.594 -31.766 27.594 1 34.47 5 LYS B N 1
ATOM 5334 C CA . LYS B 1 5 ? 34.688 -30.828 28.219 1 34.47 5 LYS B CA 1
ATOM 5335 C C . LYS B 1 5 ? 34.312 -31.297 29.641 1 34.47 5 LYS B C 1
ATOM 5337 O O . LYS B 1 5 ? 33.75 -32.375 29.812 1 34.47 5 LYS B O 1
ATOM 5342 N N . GLN B 1 6 ? 35.094 -31.203 30.641 1 30.81 6 GLN B N 1
ATOM 5343 C CA . GLN B 1 6 ? 34.75 -31.547 32 1 30.81 6 GLN B CA 1
ATOM 5344 C C . GLN B 1 6 ? 33.312 -31.125 32.344 1 30.81 6 GLN B C 1
ATOM 5346 O O . GLN B 1 6 ? 32.969 -29.938 32.281 1 30.81 6 GLN B O 1
ATOM 5351 N N . GLN B 1 7 ? 32.344 -31.922 32 1 33.22 7 GLN B N 1
ATOM 5352 C CA . GLN B 1 7 ? 30.953 -31.797 32.438 1 33.22 7 GLN B CA 1
ATOM 5353 C C . GLN B 1 7 ? 30.891 -31.438 33.938 1 33.22 7 GLN B C 1
ATOM 5355 O O . GLN B 1 7 ? 31.422 -32.156 34.781 1 33.22 7 GLN B O 1
ATOM 5360 N N . ILE B 1 8 ? 30.828 -30.281 34.25 1 36.94 8 ILE B N 1
ATOM 5361 C CA . ILE B 1 8 ? 30.594 -29.906 35.656 1 36.94 8 ILE B CA 1
ATOM 5362 C C . ILE B 1 8 ? 29.453 -30.75 36.219 1 36.94 8 ILE B C 1
ATOM 5364 O O . ILE B 1 8 ? 28.312 -30.688 35.75 1 36.94 8 ILE B O 1
ATOM 5368 N N . ARG B 1 9 ? 29.672 -31.969 36.719 1 34 9 ARG B N 1
ATOM 5369 C CA . ARG B 1 9 ? 28.75 -32.781 37.5 1 34 9 ARG B CA 1
ATOM 5370 C C . ARG B 1 9 ? 27.938 -31.891 38.438 1 34 9 ARG B C 1
ATOM 5372 O O . ARG B 1 9 ? 28.484 -31.266 39.344 1 34 9 ARG B O 1
ATOM 5379 N N . ARG B 1 10 ? 26.875 -31.516 37.938 1 41.09 10 ARG B N 1
ATOM 5380 C CA . ARG B 1 10 ? 25.906 -30.844 38.781 1 41.09 10 ARG B CA 1
ATOM 5381 C C . ARG B 1 10 ? 25.609 -31.672 40.031 1 41.09 10 ARG B C 1
ATOM 5383 O O . ARG B 1 10 ? 24.984 -32.75 39.938 1 41.09 10 ARG B O 1
ATOM 5390 N N . ASN B 1 11 ? 26.5 -31.766 41.031 1 37.59 11 ASN B N 1
ATOM 5391 C CA . ASN B 1 11 ? 26.188 -32.438 42.281 1 37.59 11 ASN B CA 1
ATOM 5392 C C . ASN B 1 11 ? 24.812 -32.062 42.812 1 37.59 11 ASN B C 1
ATOM 5394 O O . ASN B 1 11 ? 24.391 -30.906 42.688 1 37.59 11 ASN B O 1
ATOM 5398 N N . LYS B 1 12 ? 23.906 -33.031 43 1 43.44 12 LYS B N 1
ATOM 5399 C CA . LYS B 1 12 ? 22.594 -32.875 43.594 1 43.44 12 LYS B CA 1
ATOM 5400 C C . LYS B 1 12 ? 22.641 -31.969 44.812 1 43.44 12 LYS B C 1
ATOM 5402 O O . LYS B 1 12 ? 23.469 -32.156 45.688 1 43.44 12 LYS B O 1
ATOM 5407 N N . LYS B 1 13 ? 22.078 -30.891 44.688 1 46.31 13 LYS B N 1
ATOM 5408 C CA . LYS B 1 13 ? 21.922 -29.953 45.781 1 46.31 13 LYS B CA 1
ATOM 5409 C C . LYS B 1 13 ? 21.469 -30.672 47.062 1 46.31 13 LYS B C 1
ATOM 5411 O O . LYS B 1 13 ? 20.406 -31.297 47.094 1 46.31 13 LYS B O 1
ATOM 5416 N N . LYS B 1 14 ? 22.312 -31.188 47.812 1 47.12 14 LYS B N 1
ATOM 5417 C CA . LYS B 1 14 ? 21.922 -31.781 49.094 1 47.12 14 LYS B CA 1
ATOM 5418 C C . LYS B 1 14 ? 21.062 -30.828 49.906 1 47.12 14 LYS B C 1
ATOM 5420 O O . LYS B 1 14 ? 21.469 -29.688 50.156 1 47.12 14 LYS B O 1
ATOM 5425 N N . PRO B 1 15 ? 19.719 -31.016 49.938 1 49.44 15 PRO B N 1
ATOM 5426 C CA . PRO B 1 15 ? 18.844 -30.125 50.719 1 49.44 15 PRO B CA 1
ATOM 5427 C C . PRO B 1 15 ? 19.312 -29.953 52.156 1 49.44 15 PRO B C 1
ATOM 5429 O O . PRO B 1 15 ? 19.828 -30.891 52.75 1 49.44 15 PRO B O 1
ATOM 5432 N N . VAL B 1 16 ? 19.75 -28.828 52.5 1 62.38 16 VAL B N 1
ATOM 5433 C CA . VAL B 1 16 ? 19.953 -28.453 53.906 1 62.38 16 VAL B CA 1
ATOM 5434 C C . VAL B 1 16 ? 18.734 -28.859 54.719 1 62.38 16 VAL B C 1
ATOM 5436 O O . VAL B 1 16 ? 17.641 -29.062 54.156 1 62.38 16 VAL B O 1
ATOM 5439 N N . ALA B 1 17 ? 18.844 -29 55.969 1 71.56 17 ALA B N 1
ATOM 5440 C CA . ALA B 1 17 ? 17.828 -29.312 56.969 1 71.56 17 ALA B CA 1
ATOM 5441 C C . ALA B 1 17 ? 16.625 -28.375 56.875 1 71.56 17 ALA B C 1
ATOM 5443 O O . ALA B 1 17 ? 16.766 -27.234 56.375 1 71.56 17 ALA B O 1
ATOM 5444 N N . CYS B 1 18 ? 15.461 -28.844 56.938 1 75.81 18 CYS B N 1
ATOM 5445 C CA . CYS B 1 18 ? 14.266 -28.016 56.969 1 75.81 18 CYS B CA 1
ATOM 5446 C C . CYS B 1 18 ? 14.375 -26.906 58 1 75.81 18 CYS B C 1
ATOM 5448 O O . CYS B 1 18 ? 15.211 -26.984 58.906 1 75.81 18 CYS B O 1
ATOM 5450 N N . HIS B 1 19 ? 13.836 -25.797 57.875 1 76.62 19 HIS B N 1
ATOM 5451 C CA . HIS B 1 19 ? 13.938 -24.656 58.781 1 76.62 19 HIS B CA 1
ATOM 5452 C C . HIS B 1 19 ? 13.828 -25.078 60.219 1 76.62 19 HIS B C 1
ATOM 5454 O O . HIS B 1 19 ? 14.586 -24.594 61.094 1 76.62 19 HIS B O 1
ATOM 5460 N N . ARG B 1 20 ? 12.953 -26.031 60.469 1 79.12 20 ARG B N 1
ATOM 5461 C CA . ARG B 1 20 ? 12.758 -26.469 61.844 1 79.12 20 ARG B CA 1
ATOM 5462 C C . ARG B 1 20 ? 13.922 -27.328 62.312 1 79.12 20 ARG B C 1
ATOM 5464 O O . ARG B 1 20 ? 14.438 -27.141 63.406 1 79.12 20 ARG B O 1
ATOM 5471 N N . CYS B 1 21 ? 14.32 -28.188 61.438 1 77.94 21 CYS B N 1
ATOM 5472 C CA . CYS B 1 21 ? 15.414 -29.062 61.812 1 77.94 21 CYS B CA 1
ATOM 5473 C C . CYS B 1 21 ? 16.719 -28.281 61.906 1 77.94 21 CYS B C 1
ATOM 5475 O O . CYS B 1 21 ? 17.562 -28.594 62.75 1 77.94 21 CYS B O 1
ATOM 5477 N N . HIS B 1 22 ? 16.875 -27.219 61.219 1 76.94 22 HIS B N 1
ATOM 5478 C CA . HIS B 1 22 ? 18.047 -26.359 61.25 1 76.94 22 HIS B CA 1
ATOM 5479 C C . HIS B 1 22 ? 18.078 -25.516 62.531 1 76.94 22 HIS B C 1
ATOM 5481 O O . HIS B 1 22 ? 19.125 -25.375 63.156 1 76.94 22 HIS B O 1
ATOM 5487 N N . THR B 1 23 ? 16.906 -25.062 62.875 1 77.5 23 THR B N 1
ATOM 5488 C CA . THR B 1 23 ? 16.812 -24.266 64.062 1 77.5 23 THR B CA 1
ATOM 5489 C C . THR B 1 23 ? 17.062 -25.109 65.312 1 77.5 23 THR B C 1
ATOM 5491 O O . THR B 1 23 ? 17.703 -24.656 66.25 1 77.5 23 THR B O 1
ATOM 5494 N N . HIS B 1 24 ? 16.625 -26.406 65.312 1 79.94 24 HIS B N 1
ATOM 5495 C CA . HIS B 1 24 ? 16.75 -27.266 66.438 1 79.94 24 HIS B CA 1
ATOM 5496 C C . HIS B 1 24 ? 18.016 -28.109 66.375 1 79.94 24 HIS B C 1
ATOM 5498 O O . HIS B 1 24 ? 18.281 -28.922 67.25 1 79.94 24 HIS B O 1
ATOM 5504 N N . LYS B 1 25 ? 18.875 -27.844 65.25 1 75.81 25 LYS B N 1
ATOM 5505 C CA . LYS B 1 25 ? 20.188 -28.469 65.062 1 75.81 25 LYS B CA 1
ATOM 5506 C C . LYS B 1 25 ? 20.078 -29.984 65.125 1 75.81 25 LYS B C 1
ATOM 5508 O O . LYS B 1 25 ? 20.906 -30.641 65.75 1 75.81 25 LYS B O 1
ATOM 5513 N N . VAL B 1 26 ? 18.875 -30.547 64.625 1 80.25 26 VAL B N 1
ATOM 5514 C CA . VAL B 1 26 ? 18.719 -32 64.625 1 80.25 26 VAL B CA 1
ATOM 5515 C C . VAL B 1 26 ? 18.875 -32.5 63.188 1 80.25 26 VAL B C 1
ATOM 5517 O O . VAL B 1 26 ? 18.703 -31.75 62.25 1 80.25 26 VAL B O 1
ATOM 5520 N N . LYS B 1 27 ? 19.266 -33.656 63.062 1 76.88 27 LYS B N 1
ATOM 5521 C CA . LYS B 1 27 ? 19.453 -34.281 61.75 1 76.88 27 LYS B CA 1
ATOM 5522 C C . LYS B 1 27 ? 18.141 -34.375 61 1 76.88 27 LYS B C 1
ATOM 5524 O O . LYS B 1 27 ? 17.156 -34.906 61.531 1 76.88 27 LYS B O 1
ATOM 5529 N N . CYS B 1 28 ? 18 -33.688 59.844 1 74.75 28 CYS B N 1
ATOM 5530 C CA . CYS B 1 28 ? 16.797 -33.656 59.031 1 74.75 28 CYS B CA 1
ATOM 5531 C C . CYS B 1 28 ? 16.781 -34.812 58.062 1 74.75 28 CYS B C 1
ATOM 5533 O O . CYS B 1 28 ? 17.797 -35.156 57.469 1 74.75 28 CYS B O 1
ATOM 5535 N N . SER B 1 29 ? 15.844 -35.594 57.938 1 79.12 29 SER B N 1
ATOM 5536 C CA . SER B 1 29 ? 15.75 -36.781 57.062 1 79.12 29 SER B CA 1
ATOM 5537 C C . SER B 1 29 ? 15.727 -36.375 55.594 1 79.12 29 SER B C 1
ATOM 5539 O O . SER B 1 29 ? 15.891 -37.219 54.719 1 79.12 29 SER B O 1
ATOM 5541 N N . GLY B 1 30 ? 15.672 -35 55.219 1 72.56 30 GLY B N 1
ATOM 5542 C CA . GLY B 1 30 ? 15.758 -34.5 53.844 1 72.56 30 GLY B CA 1
ATOM 5543 C C . GLY B 1 30 ? 14.477 -34.688 53.062 1 72.56 30 GLY B C 1
ATOM 5544 O O . GLY B 1 30 ? 14.367 -34.188 51.938 1 72.56 30 GLY B O 1
ATOM 5545 N N . GLU B 1 31 ? 13.391 -35.375 53.625 1 75.94 31 GLU B N 1
ATOM 5546 C CA . GLU B 1 31 ? 12.125 -35.594 52.938 1 75.94 31 GLU B CA 1
ATOM 5547 C C . GLU B 1 31 ? 11.164 -34.438 53.156 1 75.94 31 GLU B C 1
ATOM 5549 O O . GLU B 1 31 ? 11.359 -33.625 54.094 1 75.94 31 GLU B O 1
ATOM 5554 N N . GLN B 1 32 ? 10.305 -34.031 52.188 1 72.94 32 GLN B N 1
ATOM 5555 C CA . GLN B 1 32 ? 9.281 -33 52.344 1 72.94 32 GLN B CA 1
ATOM 5556 C C . GLN B 1 32 ? 7.91 -33.625 52.562 1 72.94 32 GLN B C 1
ATOM 5558 O O . GLN B 1 32 ? 7.312 -34.188 51.656 1 72.94 32 GLN B O 1
ATOM 5563 N N . PRO B 1 33 ? 7.441 -33.5 53.844 1 78.06 33 PRO B N 1
ATOM 5564 C CA . PRO B 1 33 ? 8.008 -32.969 55.094 1 78.06 33 PRO B CA 1
ATOM 5565 C C . PRO B 1 33 ? 9.023 -33.875 55.75 1 78.06 33 PRO B C 1
ATOM 5567 O O . PRO B 1 33 ? 8.984 -35.094 55.531 1 78.06 33 PRO B O 1
ATOM 5570 N N . CYS B 1 34 ? 9.984 -33.344 56.375 1 80.19 34 CYS B N 1
ATOM 5571 C CA . CYS B 1 34 ? 11.008 -34.188 57 1 80.19 34 CYS B CA 1
ATOM 5572 C C . CYS B 1 34 ? 10.422 -35.062 58.094 1 80.19 34 CYS B C 1
ATOM 5574 O O . CYS B 1 34 ? 9.375 -34.719 58.656 1 80.19 34 CYS B O 1
ATOM 5576 N N . ALA B 1 35 ? 10.922 -36.25 58.375 1 82.19 35 ALA B N 1
ATOM 5577 C CA . ALA B 1 35 ? 10.414 -37.219 59.344 1 82.19 35 ALA B CA 1
ATOM 5578 C C . ALA B 1 35 ? 10.242 -36.594 60.719 1 82.19 35 ALA B C 1
ATOM 5580 O O . ALA B 1 35 ? 9.297 -36.906 61.438 1 82.19 35 ALA B O 1
ATOM 5581 N N . ARG B 1 36 ? 11.047 -35.594 61 1 80.12 36 ARG B N 1
ATOM 5582 C CA . ARG B 1 36 ? 10.992 -34.969 62.312 1 80.12 36 ARG B CA 1
ATOM 5583 C C . ARG B 1 36 ? 9.852 -33.938 62.375 1 80.12 36 ARG B C 1
ATOM 5585 O O . ARG B 1 36 ? 9.164 -33.844 63.375 1 80.12 36 ARG B O 1
ATOM 5592 N N . CYS B 1 37 ? 9.68 -33.25 61.312 1 79.88 37 CYS B N 1
ATOM 5593 C CA . CYS B 1 37 ? 8.562 -32.344 61.25 1 79.88 37 CYS B CA 1
ATOM 5594 C C . CYS B 1 37 ? 7.23 -33.062 61.219 1 79.88 37 CYS B C 1
ATOM 5596 O O . CYS B 1 37 ? 6.262 -32.625 61.844 1 79.88 37 CYS B O 1
ATOM 5598 N N . ARG B 1 38 ? 7.156 -34.219 60.625 1 82.25 38 ARG B N 1
ATOM 5599 C CA . ARG B 1 38 ? 5.965 -35.062 60.625 1 82.25 38 ARG B CA 1
ATOM 5600 C C . ARG B 1 38 ? 5.645 -35.562 62.031 1 82.25 38 ARG B C 1
ATOM 5602 O O . ARG B 1 38 ? 4.484 -35.562 62.469 1 82.25 38 ARG B O 1
ATOM 5609 N N . GLN B 1 39 ? 6.723 -35.969 62.781 1 82.25 39 GLN B N 1
ATOM 5610 C CA . GLN B 1 39 ? 6.527 -36.5 64.125 1 82.25 39 GLN B CA 1
ATOM 5611 C C . GLN B 1 39 ? 6.137 -35.406 65.125 1 82.25 39 GLN B C 1
ATOM 5613 O O . GLN B 1 39 ? 5.383 -35.656 66.062 1 82.25 39 GLN B O 1
ATOM 5618 N N . ALA B 1 40 ? 6.66 -34.25 64.875 1 79.75 40 ALA B N 1
ATOM 5619 C CA . ALA B 1 40 ? 6.363 -33.125 65.75 1 79.75 40 ALA B CA 1
ATOM 5620 C C . ALA B 1 40 ? 5.039 -32.469 65.375 1 79.75 40 ALA B C 1
ATOM 5622 O O . ALA B 1 40 ? 4.59 -31.547 66.062 1 79.75 40 ALA B O 1
ATOM 5623 N N . GLY B 1 41 ? 4.238 -33 64.438 1 78.88 41 GLY B N 1
ATOM 5624 C CA . GLY B 1 41 ? 2.924 -32.531 64.062 1 78.88 41 GLY B CA 1
ATOM 5625 C C . GLY B 1 41 ? 2.979 -31.266 63.188 1 78.88 41 GLY B C 1
ATOM 5626 O O . GLY B 1 41 ? 1.957 -30.609 62.969 1 78.88 41 GLY B O 1
ATOM 5627 N N . CYS B 1 42 ? 4.094 -30.781 62.875 1 72.44 42 CYS B N 1
ATOM 5628 C CA . CYS B 1 42 ? 4.238 -29.562 62.062 1 72.44 42 CYS B CA 1
ATOM 5629 C C . CYS B 1 42 ? 4.664 -29.906 60.656 1 72.44 42 CYS B C 1
ATOM 5631 O O . CYS B 1 42 ? 5.375 -29.141 60 1 72.44 42 CYS B O 1
ATOM 5633 N N . GLY B 1 43 ? 4.379 -31 60.094 1 75.12 43 GLY B N 1
ATOM 5634 C CA . GLY B 1 43 ? 4.703 -31.453 58.75 1 75.12 43 GLY B CA 1
ATOM 5635 C C . GLY B 1 43 ? 4.359 -30.438 57.656 1 75.12 43 GLY B C 1
ATOM 5636 O O . GLY B 1 43 ? 5.105 -30.281 56.719 1 75.12 43 GLY B O 1
ATOM 5637 N N . ASP B 1 44 ? 3.287 -29.734 57.781 1 76.19 44 ASP B N 1
ATOM 5638 C CA . ASP B 1 44 ? 2.799 -28.812 56.781 1 76.19 44 ASP B CA 1
ATOM 5639 C C . ASP B 1 44 ? 3.674 -27.562 56.688 1 76.19 44 ASP B C 1
ATOM 5641 O O . ASP B 1 44 ? 3.719 -26.891 55.656 1 76.19 44 ASP B O 1
ATOM 5645 N N . ASP B 1 45 ? 4.375 -27.234 57.656 1 72.38 45 ASP B N 1
ATOM 5646 C CA . ASP B 1 45 ? 5.227 -26.047 57.719 1 72.38 45 ASP B CA 1
ATOM 5647 C C . ASP B 1 45 ? 6.684 -26.406 57.438 1 72.38 45 ASP B C 1
ATOM 5649 O O . ASP B 1 45 ? 7.582 -25.578 57.656 1 72.38 45 ASP B O 1
ATOM 5653 N N . CYS B 1 46 ? 6.988 -27.594 57.094 1 73.69 46 CYS B N 1
ATOM 5654 C CA . CYS B 1 46 ? 8.344 -28.031 56.812 1 73.69 46 CYS B CA 1
ATOM 5655 C C . CYS B 1 46 ? 8.859 -27.375 55.531 1 73.69 46 CYS B C 1
ATOM 5657 O O . CYS B 1 46 ? 8.352 -27.656 54.438 1 73.69 46 CYS B O 1
ATOM 5659 N N . GLN B 1 47 ? 9.562 -26.297 55.625 1 73.25 47 GLN B N 1
ATOM 5660 C CA . GLN B 1 47 ? 10.102 -25.594 54.469 1 73.25 47 GLN B CA 1
ATOM 5661 C C . GLN B 1 47 ? 11.625 -25.703 54.438 1 73.25 47 GLN B C 1
ATOM 5663 O O . GLN B 1 47 ? 12.297 -25.625 55.469 1 73.25 47 GLN B O 1
ATOM 5668 N N . TYR B 1 48 ? 12.102 -26.25 53.469 1 67.12 48 TYR B N 1
ATOM 5669 C CA . TYR B 1 48 ? 13.539 -26.297 53.219 1 67.12 48 TYR B CA 1
ATOM 5670 C C . TYR B 1 48 ? 14.055 -25 52.625 1 67.12 48 TYR B C 1
ATOM 5672 O O . TYR B 1 48 ? 13.391 -24.391 51.781 1 67.12 48 TYR B O 1
ATOM 5680 N N . THR B 1 49 ? 14.875 -24.328 53.281 1 58.75 49 THR B N 1
ATOM 5681 C CA . THR B 1 49 ? 15.508 -23.172 52.688 1 58.75 49 THR B CA 1
ATOM 5682 C C . THR B 1 49 ? 16.547 -23.609 51.625 1 58.75 49 THR B C 1
ATOM 5684 O O . THR B 1 49 ? 17.406 -24.438 51.938 1 58.75 49 THR B O 1
ATOM 5687 N N . LEU B 1 50 ? 16.203 -23.609 50.438 1 54.38 50 LEU B N 1
ATOM 5688 C CA . LEU B 1 50 ? 17.219 -23.844 49.406 1 54.38 50 LEU B CA 1
ATOM 5689 C C . LEU B 1 50 ? 18.375 -22.859 49.562 1 54.38 50 LEU B C 1
ATOM 5691 O O . LEU B 1 50 ? 18.172 -21.641 49.562 1 54.38 50 LEU B O 1
ATOM 5695 N N . ARG B 1 51 ? 19.375 -23.281 50.281 1 56.12 51 ARG B N 1
ATOM 5696 C CA . ARG B 1 51 ? 20.562 -22.422 50.344 1 56.12 51 ARG B CA 1
ATOM 5697 C C . ARG B 1 51 ? 21.078 -22.094 48.938 1 56.12 51 ARG B C 1
ATOM 5699 O O . ARG B 1 51 ? 21.234 -23 48.125 1 56.12 51 ARG B O 1
ATOM 5706 N N . ASP B 1 52 ? 20.969 -20.859 48.625 1 56.31 52 ASP B N 1
ATOM 5707 C CA . ASP B 1 52 ? 21.578 -20.391 47.375 1 56.31 52 ASP B CA 1
ATOM 5708 C C . ASP B 1 52 ? 23.094 -20.609 47.406 1 56.31 52 ASP B C 1
ATOM 5710 O O . ASP B 1 52 ? 23.812 -19.969 48.188 1 56.31 52 ASP B O 1
ATOM 5714 N N . ARG B 1 53 ? 23.547 -21.75 46.906 1 64.5 53 ARG B N 1
ATOM 5715 C CA . ARG B 1 53 ? 24.969 -22.078 46.844 1 64.5 53 ARG B CA 1
ATOM 5716 C C . ARG B 1 53 ? 25.766 -20.953 46.219 1 64.5 53 ARG B C 1
ATOM 5718 O O . ARG B 1 53 ? 25.344 -20.344 45.25 1 64.5 53 ARG B O 1
ATOM 5725 N N . LYS B 1 54 ? 26.75 -20.531 46.844 1 64.56 54 LYS B N 1
ATOM 5726 C CA . LYS B 1 54 ? 27.688 -19.562 46.281 1 64.56 54 LYS B CA 1
ATOM 5727 C C . LYS B 1 54 ? 28.703 -20.25 45.375 1 64.56 54 LYS B C 1
ATOM 5729 O O . LYS B 1 54 ? 29.406 -21.156 45.781 1 64.56 54 LYS B O 1
ATOM 5734 N N . LEU B 1 55 ? 28.609 -20.188 44.125 1 67.81 55 LEU B N 1
ATOM 5735 C CA . LEU B 1 55 ? 29.531 -20.75 43.156 1 67.81 55 LEU B CA 1
ATOM 5736 C C . LEU B 1 55 ? 30.719 -19.828 42.938 1 67.81 55 LEU B C 1
ATOM 5738 O O . LEU B 1 55 ? 30.562 -18.594 42.938 1 67.81 55 LEU B O 1
ATOM 5742 N N . LYS B 1 56 ? 31.828 -20.391 42.969 1 67.25 56 LYS B N 1
ATOM 5743 C CA . LYS B 1 56 ? 33.031 -19.656 42.594 1 67.25 56 LYS B CA 1
ATOM 5744 C C . LYS B 1 56 ? 33.188 -19.594 41.094 1 67.25 56 LYS B C 1
ATOM 5746 O O . LYS B 1 56 ? 33.406 -20.625 40.438 1 67.25 56 LYS B O 1
ATOM 5751 N N . ILE B 1 57 ? 32.812 -18.547 40.5 1 66.44 57 ILE B N 1
ATOM 5752 C CA . ILE B 1 57 ? 32.844 -18.391 39.062 1 66.44 57 ILE B CA 1
ATOM 5753 C C . ILE B 1 57 ? 33.844 -17.297 38.688 1 66.44 57 ILE B C 1
ATOM 5755 O O . ILE B 1 57 ? 34.062 -16.344 39.438 1 66.44 57 ILE B O 1
ATOM 5759 N N . ASN B 1 58 ? 34.531 -17.547 37.656 1 68.5 58 ASN B N 1
ATOM 5760 C CA . ASN B 1 58 ? 35.469 -16.547 37.188 1 68.5 58 ASN B CA 1
ATOM 5761 C C . ASN B 1 58 ? 34.781 -15.227 36.844 1 68.5 58 ASN B C 1
ATOM 5763 O O . ASN B 1 58 ? 33.688 -15.219 36.25 1 68.5 58 ASN B O 1
ATOM 5767 N N . GLU B 1 59 ? 35.281 -14.188 37.25 1 68.75 59 GLU B N 1
ATOM 5768 C CA . GLU B 1 59 ? 34.75 -12.859 36.969 1 68.75 59 GLU B CA 1
ATOM 5769 C C . GLU B 1 59 ? 34.594 -12.648 35.438 1 68.75 59 GLU B C 1
ATOM 5771 O O . GLU B 1 59 ? 33.625 -12.047 35 1 68.75 59 GLU B O 1
ATOM 5776 N N . SER B 1 60 ? 35.5 -13.203 34.656 1 68.5 60 SER B N 1
ATOM 5777 C CA . SER B 1 60 ? 35.406 -13.07 33.219 1 68.5 60 SER B CA 1
ATOM 5778 C C . SER B 1 60 ? 34.156 -13.773 32.656 1 68.5 60 SER B C 1
ATOM 5780 O O . SER B 1 60 ? 33.594 -13.328 31.688 1 68.5 60 SER B O 1
ATOM 5782 N N . TYR B 1 61 ? 33.75 -14.805 33.281 1 68.19 61 TYR B N 1
ATOM 5783 C CA . TYR B 1 61 ? 32.531 -15.508 32.875 1 68.19 61 TYR B CA 1
ATOM 5784 C C . TYR B 1 61 ? 31.297 -14.695 33.219 1 68.19 61 TYR B C 1
ATOM 5786 O O . TYR B 1 61 ? 30.391 -14.578 32.375 1 68.19 61 TYR B O 1
ATOM 5794 N N . ILE B 1 62 ? 31.266 -14.109 34.312 1 67.5 62 ILE B N 1
ATOM 5795 C CA . ILE B 1 62 ? 30.141 -13.25 34.688 1 67.5 62 ILE B CA 1
ATOM 5796 C C . ILE B 1 62 ? 30.156 -12 33.812 1 67.5 62 ILE B C 1
ATOM 5798 O O . ILE B 1 62 ? 29.109 -11.555 33.344 1 67.5 62 ILE B O 1
ATOM 5802 N N . ASP B 1 63 ? 31.297 -11.508 33.594 1 68.44 63 ASP B N 1
ATOM 5803 C CA . ASP B 1 63 ? 31.391 -10.375 32.688 1 68.44 63 ASP B CA 1
ATOM 5804 C C . ASP B 1 63 ? 30.953 -10.758 31.281 1 68.44 63 ASP B C 1
ATOM 5806 O O . ASP B 1 63 ? 30.297 -9.977 30.594 1 68.44 63 ASP B O 1
ATOM 5810 N N . ARG B 1 64 ? 31.188 -11.898 30.844 1 68.94 64 ARG B N 1
ATOM 5811 C CA . ARG B 1 64 ? 30.719 -12.391 29.547 1 68.94 64 ARG B CA 1
ATOM 5812 C C . ARG B 1 64 ? 29.203 -12.578 29.547 1 68.94 64 ARG B C 1
ATOM 5814 O O . ARG B 1 64 ? 28.531 -12.211 28.594 1 68.94 64 ARG B O 1
ATOM 5821 N N . LEU B 1 65 ? 28.703 -13.07 30.594 1 70.62 65 LEU B N 1
ATOM 5822 C CA . LEU B 1 65 ? 27.25 -13.234 30.688 1 70.62 65 LEU B CA 1
ATOM 5823 C C . LEU B 1 65 ? 26.562 -11.875 30.75 1 70.62 65 LEU B C 1
ATOM 5825 O O . LEU B 1 65 ? 25.531 -11.664 30.109 1 70.62 65 LEU B O 1
ATOM 5829 N N . LEU B 1 66 ? 27.203 -11.047 31.484 1 70.31 66 LEU B N 1
ATOM 5830 C CA . LEU B 1 66 ? 26.672 -9.695 31.562 1 70.31 66 LEU B CA 1
ATOM 5831 C C . LEU B 1 66 ? 26.891 -8.938 30.266 1 70.31 66 LEU B C 1
ATOM 5833 O O . LEU B 1 66 ? 26 -8.211 29.812 1 70.31 66 LEU B O 1
ATOM 5837 N N . SER B 1 67 ? 28 -9.117 29.672 1 67.06 67 SER B N 1
ATOM 5838 C CA . SER B 1 67 ? 28.219 -8.539 28.359 1 67.06 67 SER B CA 1
ATOM 5839 C C . SER B 1 67 ? 27.312 -9.18 27.312 1 67.06 67 SER B C 1
ATOM 5841 O O . SER B 1 67 ? 26.734 -8.477 26.469 1 67.06 67 SER B O 1
ATOM 5843 N N . GLU B 1 68 ? 27.125 -10.391 27.359 1 68.75 68 GLU B N 1
ATOM 5844 C CA . GLU B 1 68 ? 26.156 -11.055 26.5 1 68.75 68 GLU B CA 1
ATOM 5845 C C . GLU B 1 68 ? 24.734 -10.578 26.781 1 68.75 68 GLU B C 1
ATOM 5847 O O . GLU B 1 68 ? 23.969 -10.32 25.859 1 68.75 68 GLU B O 1
ATOM 5852 N N . ASN B 1 69 ? 24.391 -10.492 27.938 1 65.06 69 ASN B N 1
ATOM 5853 C CA . ASN B 1 69 ? 23.094 -9.93 28.312 1 65.06 69 ASN B CA 1
ATOM 5854 C C . ASN B 1 69 ? 22.969 -8.477 27.844 1 65.06 69 ASN B C 1
ATOM 5856 O O . ASN B 1 69 ? 21.922 -8.07 27.344 1 65.06 69 ASN B O 1
ATOM 5860 N N . SER B 1 70 ? 24.031 -7.75 28.078 1 66.31 70 SER B N 1
ATOM 5861 C CA . SER B 1 70 ? 24.031 -6.379 27.578 1 66.31 70 SER B CA 1
ATOM 5862 C C . SER B 1 70 ? 24.047 -6.34 26.047 1 66.31 70 SER B C 1
ATOM 5864 O O . SER B 1 70 ? 23.359 -5.516 25.438 1 66.31 70 SER B O 1
ATOM 5866 N N . GLN B 1 71 ? 24.781 -7.203 25.484 1 64.12 71 GLN B N 1
ATOM 5867 C CA . GLN B 1 71 ? 24.766 -7.316 24.031 1 64.12 71 GLN B CA 1
ATOM 5868 C C . GLN B 1 71 ? 23.422 -7.836 23.531 1 64.12 71 GLN B C 1
ATOM 5870 O O . GLN B 1 71 ? 22.875 -7.348 22.531 1 64.12 71 GLN B O 1
ATOM 5875 N N . LEU B 1 72 ? 22.812 -8.727 24.141 1 64.75 72 LEU B N 1
ATOM 5876 C CA . LEU B 1 72 ? 21.484 -9.219 23.797 1 64.75 72 LEU B CA 1
ATOM 5877 C C . LEU B 1 72 ? 20.422 -8.164 24.109 1 64.75 72 LEU B C 1
ATOM 5879 O O . LEU B 1 72 ? 19.484 -7.977 23.312 1 64.75 72 LEU B O 1
ATOM 5883 N N . LYS B 1 73 ? 20.641 -7.516 25.078 1 63.53 73 LYS B N 1
ATOM 5884 C CA . LYS B 1 73 ? 19.781 -6.367 25.359 1 63.53 73 LYS B CA 1
ATOM 5885 C C . LYS B 1 73 ? 20.047 -5.238 24.359 1 63.53 73 LYS B C 1
ATOM 5887 O O . LYS B 1 73 ? 19.109 -4.59 23.891 1 63.53 73 LYS B O 1
ATOM 5892 N N . GLU B 1 74 ? 21.328 -5.012 24.062 1 60.44 74 GLU B N 1
ATOM 5893 C CA . GLU B 1 74 ? 21.656 -4.051 23.016 1 60.44 74 GLU B CA 1
ATOM 5894 C C . GLU B 1 74 ? 21.219 -4.562 21.641 1 60.44 74 GLU B C 1
ATOM 5896 O O . GLU B 1 74 ? 20.734 -3.791 20.812 1 60.44 74 GLU B O 1
ATOM 5901 N N . GLN B 1 75 ? 21.391 -5.723 21.359 1 55.81 75 GLN B N 1
ATOM 5902 C CA . GLN B 1 75 ? 20.859 -6.324 20.141 1 55.81 75 GLN B CA 1
ATOM 5903 C C . GLN B 1 75 ? 19.328 -6.344 20.156 1 55.81 75 GLN B C 1
ATOM 5905 O O . GLN B 1 75 ? 18.688 -6.133 19.125 1 55.81 75 GLN B O 1
ATOM 5910 N N . LEU B 1 76 ? 18.812 -6.676 21.141 1 49.97 76 LEU B N 1
ATOM 5911 C CA . LEU B 1 76 ? 17.359 -6.543 21.297 1 49.97 76 LEU B CA 1
ATOM 5912 C C . LEU B 1 76 ? 16.938 -5.082 21.234 1 49.97 76 LEU B C 1
ATOM 5914 O O . LEU B 1 76 ? 15.898 -4.754 20.672 1 49.97 76 LEU B O 1
ATOM 5918 N N . ARG B 1 77 ? 17.734 -4.133 21.75 1 48.97 77 ARG B N 1
ATOM 5919 C CA . ARG B 1 77 ? 17.547 -2.695 21.594 1 48.97 77 ARG B CA 1
ATOM 5920 C C . ARG B 1 77 ? 17.969 -2.227 20.203 1 48.97 77 ARG B C 1
ATOM 5922 O O . ARG B 1 77 ? 17.328 -1.357 19.625 1 48.97 77 ARG B O 1
ATOM 5929 N N . ALA B 1 78 ? 19.188 -2.461 19.656 1 44.34 78 ALA B N 1
ATOM 5930 C CA . ALA B 1 78 ? 19.609 -2.115 18.297 1 44.34 78 ALA B CA 1
ATOM 5931 C C . ALA B 1 78 ? 18.703 -2.76 17.25 1 44.34 78 ALA B C 1
ATOM 5933 O O . ALA B 1 78 ? 18.484 -2.203 16.172 1 44.34 78 ALA B O 1
ATOM 5934 N N . SER B 1 79 ? 18.312 -3.947 17.359 1 39.97 79 SER B N 1
ATOM 5935 C CA . SER B 1 79 ? 17.312 -4.512 16.469 1 39.97 79 SER B CA 1
ATOM 5936 C C . SER B 1 79 ? 16 -3.725 16.547 1 39.97 79 SER B C 1
ATOM 5938 O O . SER B 1 79 ? 15.195 -3.758 15.625 1 39.97 79 SER B O 1
ATOM 5940 N N . ASN B 1 80 ? 15.719 -3 17.578 1 34.16 80 ASN B N 1
ATOM 5941 C CA . ASN B 1 80 ? 14.633 -2.031 17.672 1 34.16 80 ASN B CA 1
ATOM 5942 C C . ASN B 1 80 ? 15.117 -0.614 17.391 1 34.16 80 ASN B C 1
ATOM 5944 O O . ASN B 1 80 ? 14.336 0.34 17.469 1 34.16 80 ASN B O 1
ATOM 5948 N N . THR B 1 81 ? 16.391 -0.108 17.547 1 33.06 81 THR B N 1
ATOM 5949 C CA . THR B 1 81 ? 16.844 1.227 17.156 1 33.06 81 THR B CA 1
ATOM 5950 C C . THR B 1 81 ? 17.312 1.244 15.711 1 33.06 81 THR B C 1
ATOM 5952 O O . THR B 1 81 ? 18.172 0.458 15.32 1 33.06 81 THR B O 1
ATOM 5955 N N . PRO B 1 82 ? 16.547 1.935 14.773 1 30.81 82 PRO B N 1
ATOM 5956 C CA . PRO B 1 82 ? 17.031 2.074 13.398 1 30.81 82 PRO B CA 1
ATOM 5957 C C . PRO B 1 82 ? 18.453 2.639 13.32 1 30.81 82 PRO B C 1
ATOM 5959 O O . PRO B 1 82 ? 18.891 3.34 14.234 1 30.81 82 PRO B O 1
ATOM 5962 N N . ASN B 1 83 ? 19.406 2.08 12.586 1 29.81 83 ASN B N 1
ATOM 5963 C CA . ASN B 1 83 ? 20.797 2.381 12.266 1 29.81 83 ASN B CA 1
ATOM 5964 C C . ASN B 1 83 ? 21.031 3.883 12.109 1 29.81 83 ASN B C 1
ATOM 5966 O O . ASN B 1 83 ? 20.422 4.52 11.25 1 29.81 83 ASN B O 1
ATOM 5970 N N . PRO B 1 84 ? 21.391 4.684 13.156 1 29.12 84 PRO B N 1
ATOM 5971 C CA . PRO B 1 84 ? 21.797 6.07 12.922 1 29.12 84 PRO B CA 1
ATOM 5972 C C . PRO B 1 84 ? 22.828 6.199 11.789 1 29.12 84 PRO B C 1
ATOM 5974 O O . PRO B 1 84 ? 23.516 5.234 11.461 1 29.12 84 PRO B O 1
ATOM 5977 N N . SER B 1 85 ? 22.672 7.223 10.914 1 27.48 85 SER B N 1
ATOM 5978 C CA . SER B 1 85 ? 23.562 7.625 9.82 1 27.48 85 SER B CA 1
ATOM 5979 C C . SER B 1 85 ? 25 7.75 10.297 1 27.48 85 SER B C 1
ATOM 5981 O O . SER B 1 85 ? 25.25 8.219 11.414 1 27.48 85 SER B O 1
ATOM 5983 N N . PRO B 1 86 ? 26.016 7.035 9.742 1 28.42 86 PRO B N 1
ATOM 5984 C CA . PRO B 1 86 ? 27.453 7.062 10.023 1 28.42 86 PRO B CA 1
ATOM 5985 C C . PRO B 1 86 ? 28 8.477 10.102 1 28.42 86 PRO B C 1
ATOM 5987 O O . PRO B 1 86 ? 28 9.211 9.109 1 28.42 86 PRO B O 1
ATOM 5990 N N . VAL B 1 87 ? 27.859 9.312 11.07 1 26.83 87 VAL B N 1
ATOM 5991 C CA . VAL B 1 87 ? 28.766 10.438 11.203 1 26.83 87 VAL B CA 1
ATOM 5992 C C . VAL B 1 87 ? 30.219 9.93 11.203 1 26.83 87 VAL B C 1
ATOM 5994 O O . VAL B 1 87 ? 30.5 8.844 11.711 1 26.83 87 VAL B O 1
ATOM 5997 N N . SER B 1 88 ? 31.234 10.578 10.422 1 25.78 88 SER B N 1
ATOM 5998 C CA . SER B 1 88 ? 32.656 10.422 10.109 1 25.78 88 SER B CA 1
ATOM 5999 C C . SER B 1 88 ? 33.5 10.305 11.375 1 25.78 88 SER B C 1
ATOM 6001 O O . SER B 1 88 ? 34.656 10.711 11.391 1 25.78 88 SER B O 1
ATOM 6003 N N . VAL B 1 89 ? 33.031 10.227 12.578 1 27.25 89 VAL B N 1
ATOM 6004 C CA . VAL B 1 89 ? 34.125 10.289 13.539 1 27.25 89 VAL B CA 1
ATOM 6005 C C . VAL B 1 89 ? 35.156 9.227 13.195 1 27.25 89 VAL B C 1
ATOM 6007 O O . VAL B 1 89 ? 34.875 8.258 12.492 1 27.25 89 VAL B O 1
ATOM 6010 N N . THR B 1 90 ? 36.438 9.336 13.883 1 28.22 90 THR B N 1
ATOM 6011 C CA . THR B 1 90 ? 37.719 8.633 13.828 1 28.22 90 THR B CA 1
ATOM 6012 C C . THR B 1 90 ? 37.5 7.121 13.812 1 28.22 90 THR B C 1
ATOM 6014 O O . THR B 1 90 ? 36.625 6.605 14.508 1 28.22 90 THR B O 1
ATOM 6017 N N . ASP B 1 91 ? 38.156 6.43 12.898 1 26.33 91 ASP B N 1
ATOM 6018 C CA . ASP B 1 91 ? 38.312 5.094 12.328 1 26.33 91 ASP B CA 1
ATOM 6019 C C . ASP B 1 91 ? 38.688 4.078 13.414 1 26.33 91 ASP B C 1
ATOM 6021 O O . ASP B 1 91 ? 39.781 3.537 13.414 1 26.33 91 ASP B O 1
ATOM 6025 N N . THR B 1 92 ? 38.656 4.418 14.719 1 29.42 92 THR B N 1
ATOM 6026 C CA . THR B 1 92 ? 39.188 3.23 15.367 1 29.42 92 THR B CA 1
ATOM 6027 C C . THR B 1 92 ? 38.469 1.975 14.891 1 29.42 92 THR B C 1
ATOM 6029 O O . THR B 1 92 ? 37.25 1.907 14.938 1 29.42 92 THR B O 1
ATOM 6032 N N . PRO B 1 93 ? 39.219 1.107 14.125 1 28.17 93 PRO B N 1
ATOM 6033 C CA . PRO B 1 93 ? 38.656 -0.113 13.531 1 28.17 93 PRO B CA 1
ATOM 6034 C C . PRO B 1 93 ? 37.844 -0.926 14.516 1 28.17 93 PRO B C 1
ATOM 6036 O O . PRO B 1 93 ? 38.375 -1.394 15.531 1 28.17 93 PRO B O 1
ATOM 6039 N N . VAL B 1 94 ? 36.844 -0.339 15.031 1 29.94 94 VAL B N 1
ATOM 6040 C CA . VAL B 1 94 ? 36.094 -1.309 15.812 1 29.94 94 VAL B CA 1
ATOM 6041 C C . VAL B 1 94 ? 36 -2.633 15.055 1 29.94 94 VAL B C 1
ATOM 6043 O O . VAL B 1 94 ? 35.719 -2.656 13.859 1 29.94 94 VAL B O 1
ATOM 6046 N N . SER B 1 95 ? 36.844 -3.561 15.523 1 28.59 95 SER B N 1
ATOM 6047 C CA . SER B 1 95 ? 36.844 -4.91 14.969 1 28.59 95 SER B CA 1
ATOM 6048 C C . SER B 1 95 ? 35.406 -5.312 14.555 1 28.59 95 SER B C 1
ATOM 6050 O O . SER B 1 95 ? 34.469 -5.105 15.305 1 28.59 95 SER B O 1
ATOM 6052 N N . PRO B 1 96 ? 35.156 -5.258 13.281 1 30.02 96 PRO B N 1
ATOM 6053 C CA . PRO B 1 96 ? 33.875 -5.703 12.758 1 30.02 96 PRO B CA 1
ATOM 6054 C C . PRO B 1 96 ? 33.281 -6.871 13.547 1 30.02 96 PRO B C 1
ATOM 6056 O O . PRO B 1 96 ? 33.969 -7.867 13.781 1 30.02 96 PRO B O 1
ATOM 6059 N N . GLN B 1 97 ? 32.719 -6.57 14.664 1 30.73 97 GLN B N 1
ATOM 6060 C CA . GLN B 1 97 ? 32.062 -7.734 15.234 1 30.73 97 GLN B CA 1
ATOM 6061 C C . GLN B 1 97 ? 31.688 -8.742 14.148 1 30.73 97 GLN B C 1
ATOM 6063 O O . GLN B 1 97 ? 31.234 -8.367 13.07 1 30.73 97 GLN B O 1
ATOM 6068 N N . GLU B 1 98 ? 32.375 -9.828 14.039 1 30.3 98 GLU B N 1
ATOM 6069 C CA . GLU B 1 98 ? 32.125 -10.938 13.133 1 30.3 98 GLU B CA 1
ATOM 6070 C C . GLU B 1 98 ? 30.625 -11.125 12.898 1 30.3 98 GLU B C 1
ATOM 6072 O O . GLU B 1 98 ? 29.922 -11.734 13.719 1 30.3 98 GLU B O 1
ATOM 6077 N N . SER B 1 99 ? 29.906 -10.094 12.641 1 33.19 99 SER B N 1
ATOM 6078 C CA . SER B 1 99 ? 28.531 -10.297 12.203 1 33.19 99 SER B CA 1
ATOM 6079 C C . SER B 1 99 ? 28.422 -11.508 11.273 1 33.19 99 SER B C 1
ATOM 6081 O O . SER B 1 99 ? 29.125 -11.578 10.266 1 33.19 99 SER B O 1
ATOM 6083 N N . TYR B 1 100 ? 28.297 -12.68 11.766 1 32.84 100 TYR B N 1
ATOM 6084 C CA . TYR B 1 100 ? 27.938 -13.742 10.844 1 32.84 100 TYR B CA 1
ATOM 6085 C C . TYR B 1 100 ? 27.078 -13.211 9.703 1 32.84 100 TYR B C 1
ATOM 6087 O O . TYR B 1 100 ? 26.094 -12.508 9.93 1 32.84 100 TYR B O 1
ATOM 6095 N N . PRO B 1 101 ? 27.578 -12.914 8.625 1 40.47 101 PRO B N 1
ATOM 6096 C CA . PRO B 1 101 ? 26.75 -12.453 7.504 1 40.47 101 PRO B CA 1
ATOM 6097 C C . PRO B 1 101 ? 25.406 -13.164 7.422 1 40.47 101 PRO B C 1
ATOM 6099 O O . PRO B 1 101 ? 25.359 -14.398 7.398 1 40.47 101 PRO B O 1
ATOM 6102 N N . SER B 1 102 ? 24.453 -12.805 8.094 1 47.78 102 SER B N 1
ATOM 6103 C CA . SER B 1 102 ? 23.109 -13.336 7.871 1 47.78 102 SER B CA 1
ATOM 6104 C C . SER B 1 102 ? 22.922 -13.773 6.422 1 47.78 102 SER B C 1
ATOM 6106 O O . SER B 1 102 ? 23.047 -12.961 5.504 1 47.78 102 SER B O 1
ATOM 6108 N N . LEU B 1 103 ? 23.203 -15 6.086 1 49.5 103 LEU B N 1
ATOM 6109 C CA . LEU B 1 103 ? 23.094 -15.578 4.75 1 49.5 103 LEU B CA 1
ATOM 6110 C C . LEU B 1 103 ? 21.734 -15.281 4.137 1 49.5 103 LEU B C 1
ATOM 6112 O O . LEU B 1 103 ? 20.703 -15.547 4.758 1 49.5 103 LEU B O 1
ATOM 6116 N N . GLN B 1 104 ? 21.641 -14.32 3.256 1 61.59 104 GLN B N 1
ATOM 6117 C CA . GLN B 1 104 ? 20.469 -14.055 2.43 1 61.59 104 GLN B CA 1
ATOM 6118 C C . GLN B 1 104 ? 20.234 -15.172 1.414 1 61.59 104 GLN B C 1
ATOM 6120 O O . GLN B 1 104 ? 21.094 -16.047 1.261 1 61.59 104 GLN B O 1
ATOM 6125 N N . ASN B 1 105 ? 19.031 -15.328 0.882 1 66.81 105 ASN B N 1
ATOM 6126 C CA . ASN B 1 105 ? 18.75 -16.203 -0.251 1 66.81 105 ASN B CA 1
ATOM 6127 C C . ASN B 1 105 ? 19.875 -16.172 -1.282 1 66.81 105 ASN B C 1
ATOM 6129 O O . ASN B 1 105 ? 20.203 -15.102 -1.8 1 66.81 105 ASN B O 1
ATOM 6133 N N . PRO B 1 106 ? 20.594 -17.234 -1.333 1 58.34 106 PRO B N 1
ATOM 6134 C CA . PRO B 1 106 ? 21.734 -17.281 -2.248 1 58.34 106 PRO B CA 1
ATOM 6135 C C . PRO B 1 106 ? 21.391 -16.75 -3.639 1 58.34 106 PRO B C 1
ATOM 6137 O O . PRO B 1 106 ? 22.297 -16.391 -4.398 1 58.34 106 PRO B O 1
ATOM 6140 N N . LEU B 1 107 ? 20.109 -16.719 -3.891 1 65.19 107 LEU B N 1
ATOM 6141 C CA . LEU B 1 107 ? 19.703 -16.266 -5.215 1 65.19 107 LEU B CA 1
ATOM 6142 C C . LEU B 1 107 ? 19.594 -14.75 -5.266 1 65.19 107 LEU B C 1
ATOM 6144 O O . LEU B 1 107 ? 19.531 -14.156 -6.348 1 65.19 107 LEU B O 1
ATOM 6148 N N . LEU B 1 108 ? 19.625 -14.242 -4.078 1 69.25 108 LEU B N 1
ATOM 6149 C CA . LEU B 1 108 ? 19.469 -12.797 -4.047 1 69.25 108 LEU B CA 1
ATOM 6150 C C . LEU B 1 108 ? 20.812 -12.102 -4.219 1 69.25 108 LEU B C 1
ATOM 6152 O O . LEU B 1 108 ? 21.734 -12.312 -3.42 1 69.25 108 LEU B O 1
ATOM 6156 N N . GLY B 1 109 ? 21.078 -11.625 -5.344 1 63.97 109 GLY B N 1
ATOM 6157 C CA . GLY B 1 109 ? 22.297 -10.875 -5.559 1 63.97 109 GLY B CA 1
ATOM 6158 C C . GLY B 1 109 ? 22.391 -9.617 -4.703 1 63.97 109 GLY B C 1
ATOM 6159 O O . GLY B 1 109 ? 21.453 -9.297 -3.975 1 63.97 109 GLY B O 1
ATOM 6160 N N . GLU B 1 110 ? 23.453 -9.039 -4.68 1 64.31 110 GLU B N 1
ATOM 6161 C CA . GLU B 1 110 ? 23.703 -7.828 -3.904 1 64.31 110 GLU B CA 1
ATOM 6162 C C . GLU B 1 110 ? 22.891 -6.652 -4.449 1 64.31 110 GLU B C 1
ATOM 6164 O O . GLU B 1 110 ? 22.5 -5.754 -3.695 1 64.31 110 GLU B O 1
ATOM 6169 N N . ARG B 1 111 ? 22.594 -6.867 -5.754 1 75.94 111 ARG B N 1
ATOM 6170 C CA . ARG B 1 111 ? 21.938 -5.723 -6.367 1 75.94 111 ARG B CA 1
ATOM 6171 C C . ARG B 1 111 ? 20.562 -6.113 -6.902 1 75.94 111 ARG B C 1
ATOM 6173 O O . ARG B 1 111 ? 20.312 -7.289 -7.176 1 75.94 111 ARG B O 1
ATOM 6180 N N . ALA B 1 112 ? 19.75 -5.098 -6.957 1 85.31 112 ALA B N 1
ATOM 6181 C CA . ALA B 1 112 ? 18.422 -5.289 -7.535 1 85.31 112 ALA B CA 1
ATOM 6182 C C . ALA B 1 112 ? 18.516 -5.688 -9.008 1 85.31 112 ALA B C 1
ATOM 6184 O O . ALA B 1 112 ? 19.453 -5.285 -9.703 1 85.31 112 ALA B O 1
ATOM 6185 N N . TRP B 1 113 ? 17.641 -6.512 -9.461 1 85.12 113 TRP B N 1
ATOM 6186 C CA . TRP B 1 113 ? 17.625 -7.066 -10.805 1 85.12 113 TRP B CA 1
ATOM 6187 C C . TRP B 1 113 ? 16.609 -6.328 -11.688 1 85.12 113 TRP B C 1
ATOM 6189 O O . TRP B 1 113 ? 15.422 -6.297 -11.391 1 85.12 113 TRP B O 1
ATOM 6199 N N . PHE B 1 114 ? 17.188 -5.633 -12.766 1 88.44 114 PHE B N 1
ATOM 6200 C CA . PHE B 1 114 ? 16.359 -4.941 -13.75 1 88.44 114 PHE B CA 1
ATOM 6201 C C . PHE B 1 114 ? 16.531 -5.559 -15.133 1 88.44 114 PHE B C 1
ATOM 6203 O O . PHE B 1 114 ? 17.641 -5.961 -15.5 1 88.44 114 PHE B O 1
ATOM 6210 N N . TYR B 1 115 ? 15.477 -5.676 -15.875 1 83.75 115 TYR B N 1
ATOM 6211 C CA . TYR B 1 115 ? 15.625 -6.188 -17.234 1 83.75 115 TYR B CA 1
ATOM 6212 C C . TYR B 1 115 ? 15.039 -5.211 -18.25 1 83.75 115 TYR B C 1
ATOM 6214 O O . TYR B 1 115 ? 14.031 -4.559 -17.984 1 83.75 115 TYR B O 1
ATOM 6222 N N . PRO B 1 116 ? 15.727 -5.117 -19.297 1 77.94 116 PRO B N 1
ATOM 6223 C CA . PRO B 1 116 ? 15.25 -4.215 -20.344 1 77.94 116 PRO B CA 1
ATOM 6224 C C . PRO B 1 116 ? 14.117 -4.824 -21.172 1 77.94 116 PRO B C 1
ATOM 6226 O O . PRO B 1 116 ? 14.125 -6.027 -21.438 1 77.94 116 PRO B O 1
ATOM 6229 N N . TYR B 1 117 ? 13.109 -4.176 -21.391 1 70.44 117 TYR B N 1
ATOM 6230 C CA . TYR B 1 117 ? 12 -4.621 -22.234 1 70.44 117 TYR B CA 1
ATOM 6231 C C . TYR B 1 117 ? 12.016 -3.9 -23.578 1 70.44 117 TYR B C 1
ATOM 6233 O O . TYR B 1 117 ? 11.867 -4.531 -24.625 1 70.44 117 TYR B O 1
ATOM 6241 N N . ASP B 1 118 ? 12.039 -2.701 -23.469 1 71.12 118 ASP B N 1
ATOM 6242 C CA . ASP B 1 118 ? 12.055 -1.801 -24.625 1 71.12 118 ASP B CA 1
ATOM 6243 C C . ASP B 1 118 ? 13.125 -0.721 -24.453 1 71.12 118 ASP B C 1
ATOM 6245 O O . ASP B 1 118 ? 13.227 -0.094 -23.406 1 71.12 118 ASP B O 1
ATOM 6249 N N . PRO B 1 119 ? 13.969 -0.815 -25.484 1 65.62 119 PRO B N 1
ATOM 6250 C CA . PRO B 1 119 ? 15.031 0.187 -25.375 1 65.62 119 PRO B CA 1
ATOM 6251 C C . PRO B 1 119 ? 14.492 1.592 -25.109 1 65.62 119 PRO B C 1
ATOM 6253 O O . PRO B 1 119 ? 15.203 2.438 -24.562 1 65.62 119 PRO B O 1
ATOM 6256 N N . SER B 1 120 ? 13.312 1.761 -25.531 1 65.81 120 SER B N 1
ATOM 6257 C CA . SER B 1 120 ? 12.75 3.1 -25.391 1 65.81 120 SER B CA 1
ATOM 6258 C C . SER B 1 120 ? 12.094 3.281 -24.016 1 65.81 120 SER B C 1
ATOM 6260 O O . SER B 1 120 ? 11.719 4.395 -23.641 1 65.81 120 SER B O 1
ATOM 6262 N N . ALA B 1 121 ? 12.078 2.156 -23.297 1 70.38 121 ALA B N 1
ATOM 6263 C CA . ALA B 1 121 ? 11.398 2.227 -22 1 70.38 121 ALA B CA 1
ATOM 6264 C C . ALA B 1 121 ? 12.352 1.893 -20.859 1 70.38 121 ALA B C 1
ATOM 6266 O O . ALA B 1 121 ? 13.359 1.219 -21.062 1 70.38 121 ALA B O 1
ATOM 6267 N N . PRO B 1 122 ? 12.039 2.51 -19.734 1 74.81 122 PRO B N 1
ATOM 6268 C CA . PRO B 1 122 ? 12.883 2.166 -18.594 1 74.81 122 PRO B CA 1
ATOM 6269 C C . PRO B 1 122 ? 12.828 0.68 -18.234 1 74.81 122 PRO B C 1
ATOM 6271 O O . PRO B 1 122 ? 11.82 0.017 -18.5 1 74.81 122 PRO B O 1
ATOM 6274 N N . PRO B 1 123 ? 13.984 0.199 -17.766 1 82.75 123 PRO B N 1
ATOM 6275 C CA . PRO B 1 123 ? 13.992 -1.201 -17.344 1 82.75 123 PRO B CA 1
ATOM 6276 C C . PRO B 1 123 ? 13 -1.48 -16.219 1 82.75 123 PRO B C 1
ATOM 6278 O O . PRO B 1 123 ? 12.641 -0.572 -15.461 1 82.75 123 PRO B O 1
ATOM 6281 N N . ILE B 1 124 ? 12.516 -2.641 -16.219 1 83.81 124 ILE B N 1
ATOM 6282 C CA . ILE B 1 124 ? 11.523 -3.035 -15.234 1 83.81 124 ILE B CA 1
ATOM 6283 C C . ILE B 1 124 ? 12.188 -3.883 -14.148 1 83.81 124 ILE B C 1
ATOM 6285 O O . ILE B 1 124 ? 13.078 -4.68 -14.438 1 83.81 124 ILE B O 1
ATOM 6289 N N . TYR B 1 125 ? 11.742 -3.66 -12.969 1 90.81 125 TYR B N 1
ATOM 6290 C CA . TYR B 1 125 ? 12.266 -4.387 -11.82 1 90.81 125 TYR B CA 1
ATOM 6291 C C . TYR B 1 125 ? 11.758 -5.824 -11.805 1 90.81 125 TYR B C 1
ATOM 6293 O O . TYR B 1 125 ? 10.594 -6.082 -12.102 1 90.81 125 TYR B O 1
ATOM 6301 N N . MET B 1 126 ? 12.68 -6.711 -11.531 1 89.94 126 MET B N 1
ATOM 6302 C CA . MET B 1 126 ? 12.336 -8.133 -11.469 1 89.94 126 MET B CA 1
ATOM 6303 C C . MET B 1 126 ? 12.398 -8.641 -10.031 1 89.94 126 MET B C 1
ATOM 6305 O O . MET B 1 126 ? 13.445 -8.57 -9.391 1 89.94 126 MET B O 1
ATOM 6309 N N . GLY B 1 127 ? 11.242 -9.094 -9.547 1 90.31 127 GLY B N 1
ATOM 6310 C CA . GLY B 1 127 ? 11.219 -9.75 -8.25 1 90.31 127 GLY B CA 1
ATOM 6311 C C . GLY B 1 127 ? 11.719 -11.18 -8.305 1 90.31 127 GLY B C 1
ATOM 6312 O O . GLY B 1 127 ? 11.305 -11.953 -9.172 1 90.31 127 GLY B O 1
ATOM 6313 N N . GLU B 1 128 ? 12.477 -11.578 -7.422 1 89.62 128 GLU B N 1
ATOM 6314 C CA . GLU B 1 128 ? 13.133 -12.883 -7.457 1 89.62 128 GLU B CA 1
ATOM 6315 C C . GLU B 1 128 ? 12.164 -14 -7.082 1 89.62 128 GLU B C 1
ATOM 6317 O O . GLU B 1 128 ? 12.445 -15.172 -7.328 1 89.62 128 GLU B O 1
ATOM 6322 N N . ALA B 1 129 ? 11.062 -13.633 -6.492 1 93.5 129 ALA B N 1
ATOM 6323 C CA . ALA B 1 129 ? 10.086 -14.656 -6.148 1 93.5 129 ALA B CA 1
ATOM 6324 C C . ALA B 1 129 ? 9.336 -15.141 -7.387 1 93.5 129 ALA B C 1
ATOM 6326 O O . ALA B 1 129 ? 8.703 -16.203 -7.363 1 93.5 129 ALA B O 1
ATOM 6327 N N . ALA B 1 130 ? 9.398 -14.336 -8.453 1 94.44 130 ALA B N 1
ATOM 6328 C CA . ALA B 1 130 ? 8.711 -14.711 -9.68 1 94.44 130 ALA B CA 1
ATOM 6329 C C . ALA B 1 130 ? 9.305 -15.984 -10.273 1 94.44 130 ALA B C 1
ATOM 6331 O O . ALA B 1 130 ? 10.523 -16.141 -10.32 1 94.44 130 ALA B O 1
ATOM 6332 N N . CYS B 1 131 ? 8.484 -16.859 -10.727 1 95.69 131 CYS B N 1
ATOM 6333 C CA . CYS B 1 131 ? 8.945 -18.125 -11.273 1 95.69 131 CYS B CA 1
ATOM 6334 C C . CYS B 1 131 ? 9.703 -17.922 -12.578 1 95.69 131 CYS B C 1
ATOM 6336 O O . CYS B 1 131 ? 10.625 -18.672 -12.898 1 95.69 131 CYS B O 1
ATOM 6338 N N . THR B 1 132 ? 9.344 -16.859 -13.328 1 95.38 132 THR B N 1
ATOM 6339 C CA . THR B 1 132 ? 10.047 -16.562 -14.562 1 95.38 132 THR B CA 1
ATOM 6340 C C . THR B 1 132 ? 11.469 -16.094 -14.273 1 95.38 132 THR B C 1
ATOM 6342 O O . THR B 1 132 ? 12.398 -16.375 -15.039 1 95.38 132 THR B O 1
ATOM 6345 N N . ALA B 1 133 ? 11.625 -15.344 -13.227 1 93.44 133 ALA B N 1
ATOM 6346 C CA . ALA B 1 133 ? 12.961 -14.945 -12.805 1 93.44 133 ALA B CA 1
ATOM 6347 C C . ALA B 1 133 ? 13.805 -16.156 -12.43 1 93.44 133 ALA B C 1
ATOM 6349 O O . ALA B 1 133 ? 14.984 -16.234 -12.766 1 93.44 133 ALA B O 1
ATOM 6350 N N . PHE B 1 134 ? 13.211 -17.094 -11.75 1 94.62 134 PHE B N 1
ATOM 6351 C CA . PHE B 1 134 ? 13.875 -18.328 -11.359 1 94.62 134 PHE B CA 1
ATOM 6352 C C . PHE B 1 134 ? 14.281 -19.125 -12.594 1 94.62 134 PHE B C 1
ATOM 6354 O O . PHE B 1 134 ? 15.391 -19.688 -12.641 1 94.62 134 PHE B O 1
ATOM 6361 N N . ALA B 1 135 ? 13.406 -19.156 -13.539 1 96.31 135 ALA B N 1
ATOM 6362 C CA . ALA B 1 135 ? 13.703 -19.844 -14.789 1 96.31 135 ALA B CA 1
ATOM 6363 C C . ALA B 1 135 ? 14.875 -19.188 -15.516 1 96.31 135 ALA B C 1
ATOM 6365 O O . ALA B 1 135 ? 15.695 -19.875 -16.125 1 96.31 135 ALA B O 1
ATOM 6366 N N . THR B 1 136 ? 14.922 -17.891 -15.477 1 93.88 136 THR B N 1
ATOM 6367 C CA . THR B 1 136 ? 16.031 -17.188 -16.094 1 93.88 136 THR B CA 1
ATOM 6368 C C . THR B 1 136 ? 17.344 -17.531 -15.414 1 93.88 136 THR B C 1
ATOM 6370 O O . THR B 1 136 ? 18.359 -17.734 -16.094 1 93.88 136 THR B O 1
ATOM 6373 N N . ARG B 1 137 ? 17.312 -17.641 -14.102 1 91.06 137 ARG B N 1
ATOM 6374 C CA . ARG B 1 137 ? 18.516 -18.016 -13.375 1 91.06 137 ARG B CA 1
ATOM 6375 C C . ARG B 1 137 ? 18.969 -19.422 -13.75 1 91.06 137 ARG B C 1
ATOM 6377 O O . ARG B 1 137 ? 20.156 -19.688 -13.891 1 91.06 137 ARG B O 1
ATOM 6384 N N . LEU B 1 138 ? 18.016 -20.25 -13.844 1 94 138 LEU B N 1
ATOM 6385 C CA . LEU B 1 138 ? 18.328 -21.625 -14.273 1 94 138 LEU B CA 1
ATOM 6386 C C . LEU B 1 138 ? 18.938 -21.625 -15.664 1 94 138 LEU B C 1
ATOM 6388 O O . LEU B 1 138 ? 19.938 -22.312 -15.898 1 94 138 LEU B O 1
ATOM 6392 N N . ARG B 1 139 ? 18.391 -20.844 -16.531 1 94.62 139 ARG B N 1
ATOM 6393 C CA . ARG B 1 139 ? 18.906 -20.781 -17.891 1 94.62 139 ARG B CA 1
ATOM 6394 C C . ARG B 1 139 ? 20.328 -20.203 -17.906 1 94.62 139 ARG B C 1
ATOM 6396 O O . ARG B 1 139 ? 21.188 -20.656 -18.672 1 94.62 139 ARG B O 1
ATOM 6403 N N . GLN B 1 140 ? 20.547 -19.219 -17.125 1 90.12 140 GLN B N 1
ATOM 6404 C CA . GLN B 1 140 ? 21.891 -18.641 -17.016 1 90.12 140 GLN B CA 1
ATOM 6405 C C . GLN B 1 140 ? 22.906 -19.688 -16.547 1 90.12 140 GLN B C 1
ATOM 6407 O O . GLN B 1 140 ? 24.031 -19.703 -17.016 1 90.12 140 GLN B O 1
ATOM 6412 N N . PHE B 1 141 ? 22.469 -20.516 -15.727 1 88.06 141 PHE B N 1
ATOM 6413 C CA . PHE B 1 141 ? 23.312 -21.594 -15.242 1 88.06 141 PHE B CA 1
ATOM 6414 C C . PHE B 1 141 ? 23.547 -22.641 -16.328 1 88.06 141 PHE B C 1
ATOM 6416 O O . PHE B 1 141 ? 24.688 -23.031 -16.578 1 88.06 141 PHE B O 1
ATOM 6423 N N . LEU B 1 142 ? 22.531 -23.031 -16.984 1 90.81 142 LEU B N 1
ATOM 6424 C CA . LEU B 1 142 ? 22.594 -24.094 -17.984 1 90.81 142 LEU B CA 1
ATOM 6425 C C . LEU B 1 142 ? 23.422 -23.656 -19.188 1 90.81 142 LEU B C 1
ATOM 6427 O O . LEU B 1 142 ? 24.125 -24.469 -19.797 1 90.81 142 LEU B O 1
ATOM 6431 N N . THR B 1 143 ? 23.359 -22.359 -19.453 1 90.31 143 THR B N 1
ATOM 6432 C CA . THR B 1 143 ? 24.109 -21.844 -20.594 1 90.31 143 THR B CA 1
ATOM 6433 C C . THR B 1 143 ? 25.484 -21.344 -20.172 1 90.31 143 THR B C 1
ATOM 6435 O O . THR B 1 143 ? 26.297 -20.953 -21 1 90.31 143 THR B O 1
ATOM 6438 N N . SER B 1 144 ? 25.781 -21.344 -18.906 1 86.62 144 SER B N 1
ATOM 6439 C CA . SER B 1 144 ? 27.016 -20.812 -18.344 1 86.62 144 SER B CA 1
ATOM 6440 C C . SER B 1 144 ? 27.281 -19.391 -18.828 1 86.62 144 SER B C 1
ATOM 6442 O O . SER B 1 144 ? 28.422 -19.047 -19.172 1 86.62 144 SER B O 1
ATOM 6444 N N . ASP B 1 145 ? 26.172 -18.75 -19.062 1 87.69 145 ASP B N 1
ATOM 6445 C CA . ASP B 1 145 ? 26.219 -17.359 -19.5 1 87.69 145 ASP B CA 1
ATOM 6446 C C . ASP B 1 145 ? 25.359 -16.469 -18.609 1 87.69 145 ASP B C 1
ATOM 6448 O O . ASP B 1 145 ? 24.125 -16.484 -18.719 1 87.69 145 ASP B O 1
ATOM 6452 N N . SER B 1 146 ? 25.969 -15.695 -17.828 1 80.12 146 SER B N 1
ATOM 6453 C CA . SER B 1 146 ? 25.25 -14.812 -16.906 1 80.12 146 SER B CA 1
ATOM 6454 C C . SER B 1 146 ? 24.5 -13.727 -17.672 1 80.12 146 SER B C 1
ATOM 6456 O O . SER B 1 146 ? 23.609 -13.086 -17.109 1 80.12 146 SER B O 1
ATOM 6458 N N . ASN B 1 147 ? 24.797 -13.594 -18.922 1 79.88 147 ASN B N 1
ATOM 6459 C CA . ASN B 1 147 ? 24.156 -12.531 -19.703 1 79.88 147 ASN B CA 1
ATOM 6460 C C . ASN B 1 147 ? 22.938 -13.047 -20.469 1 79.88 147 ASN B C 1
ATOM 6462 O O . ASN B 1 147 ? 22.312 -12.297 -21.219 1 79.88 147 ASN B O 1
ATOM 6466 N N . THR B 1 148 ? 22.703 -14.344 -20.219 1 89.19 148 THR B N 1
ATOM 6467 C CA . THR B 1 148 ? 21.469 -14.844 -20.812 1 89.19 148 THR B CA 1
ATOM 6468 C C . THR B 1 148 ? 20.281 -13.945 -20.453 1 89.19 148 THR B C 1
ATOM 6470 O O . THR B 1 148 ? 20.016 -13.727 -19.266 1 89.19 148 THR B O 1
ATOM 6473 N N . ALA B 1 149 ? 19.609 -13.453 -21.438 1 86.94 149 ALA B N 1
ATOM 6474 C CA . ALA B 1 149 ? 18.578 -12.43 -21.25 1 86.94 149 ALA B CA 1
ATOM 6475 C C . ALA B 1 149 ? 17.297 -13.039 -20.672 1 86.94 149 ALA B C 1
ATOM 6477 O O . ALA B 1 149 ? 16.922 -14.164 -21.031 1 86.94 149 ALA B O 1
ATOM 6478 N N . HIS B 1 150 ? 16.625 -12.312 -19.859 1 91.5 150 HIS B N 1
ATOM 6479 C CA . HIS B 1 150 ? 15.305 -12.672 -19.375 1 91.5 150 HIS B CA 1
ATOM 6480 C C . HIS B 1 150 ? 14.273 -12.617 -20.5 1 91.5 150 HIS B C 1
ATOM 6482 O O . HIS B 1 150 ? 14.344 -11.758 -21.375 1 91.5 150 HIS B O 1
ATOM 6488 N N . VAL B 1 151 ? 13.359 -13.594 -20.484 1 91.94 151 VAL B N 1
ATOM 6489 C CA . VAL B 1 151 ? 12.242 -13.57 -21.422 1 91.94 151 VAL B CA 1
ATOM 6490 C C . VAL B 1 151 ? 11.188 -12.578 -20.953 1 91.94 151 VAL B C 1
ATOM 6492 O O . VAL B 1 151 ? 10.453 -12.852 -20 1 91.94 151 VAL B O 1
ATOM 6495 N N . ALA B 1 152 ? 11.047 -11.516 -21.594 1 88.5 152 ALA B N 1
ATOM 6496 C CA . ALA B 1 152 ? 10.141 -10.453 -21.172 1 88.5 152 ALA B CA 1
ATOM 6497 C C . ALA B 1 152 ? 8.688 -10.875 -21.344 1 88.5 152 ALA B C 1
ATOM 6499 O O . ALA B 1 152 ? 8.344 -11.555 -22.312 1 88.5 152 ALA B O 1
ATOM 6500 N N . ARG B 1 153 ? 7.848 -10.484 -20.406 1 91.06 153 ARG B N 1
ATOM 6501 C CA . ARG B 1 153 ? 6.41 -10.711 -20.516 1 91.06 153 ARG B CA 1
ATOM 6502 C C . ARG B 1 153 ? 5.797 -9.789 -21.562 1 91.06 153 ARG B C 1
ATOM 6504 O O . ARG B 1 153 ? 5.691 -8.578 -21.359 1 91.06 153 ARG B O 1
ATOM 6511 N N . THR B 1 154 ? 5.43 -10.266 -22.703 1 88.62 154 THR B N 1
ATOM 6512 C CA . THR B 1 154 ? 4.836 -9.484 -23.781 1 88.62 154 THR B CA 1
ATOM 6513 C C . THR B 1 154 ? 3.412 -9.945 -24.062 1 88.62 154 THR B C 1
ATOM 6515 O O . THR B 1 154 ? 2.643 -9.234 -24.719 1 88.62 154 THR B O 1
ATOM 6518 N N . GLN B 1 155 ? 3.094 -11.148 -23.531 1 92.5 155 GLN B N 1
ATOM 6519 C CA . GLN B 1 155 ? 1.804 -11.758 -23.828 1 92.5 155 GLN B CA 1
ATOM 6520 C C . GLN B 1 155 ? 0.715 -11.234 -22.891 1 92.5 155 GLN B C 1
ATOM 6522 O O . GLN B 1 155 ? 0.108 -12.008 -22.156 1 92.5 155 GLN B O 1
ATOM 6527 N N . TYR B 1 156 ? 0.435 -9.977 -22.844 1 94.19 156 TYR B N 1
ATOM 6528 C CA . TYR B 1 156 ? -0.674 -9.375 -22.109 1 94.19 156 TYR B CA 1
ATOM 6529 C C . TYR B 1 156 ? -1.538 -8.523 -23.031 1 94.19 156 TYR B C 1
ATOM 6531 O O . TYR B 1 156 ? -1.101 -8.141 -24.109 1 94.19 156 TYR B O 1
ATOM 6539 N N . THR B 1 157 ? -2.779 -8.328 -22.672 1 95.25 157 THR B N 1
ATOM 6540 C CA . THR B 1 157 ? -3.672 -7.492 -23.453 1 95.25 157 THR B CA 1
ATOM 6541 C C . THR B 1 157 ? -3.146 -6.059 -23.531 1 95.25 157 THR B C 1
ATOM 6543 O O . THR B 1 157 ? -2.988 -5.402 -22.5 1 95.25 157 THR B O 1
ATOM 6546 N N . PRO B 1 158 ? -2.824 -5.609 -24.656 1 92.56 158 PRO B N 1
ATOM 6547 C CA . PRO B 1 158 ? -2.244 -4.27 -24.797 1 92.56 158 PRO B CA 1
ATOM 6548 C C . PRO B 1 158 ? -3.26 -3.16 -24.531 1 92.56 158 PRO B C 1
ATOM 6550 O O . PRO B 1 158 ? -4.469 -3.404 -24.547 1 92.56 158 PRO B O 1
ATOM 6553 N N . GLU B 1 159 ? -2.801 -2.008 -24.359 1 90.75 159 GLU B N 1
ATOM 6554 C CA . GLU B 1 159 ? -3.641 -0.848 -24.078 1 90.75 159 GLU B CA 1
ATOM 6555 C C . GLU B 1 159 ? -4.559 -0.533 -25.266 1 90.75 159 GLU B C 1
ATOM 6557 O O . GLU B 1 159 ? -5.688 -0.076 -25.062 1 90.75 159 GLU B O 1
ATOM 6562 N N . SER B 1 160 ? -4.105 -0.77 -26.438 1 88.25 160 SER B N 1
ATOM 6563 C CA . SER B 1 160 ? -4.879 -0.497 -27.641 1 88.25 160 SER B CA 1
ATOM 6564 C C . SER B 1 160 ? -6.164 -1.312 -27.672 1 88.25 160 SER B C 1
ATOM 6566 O O . SER B 1 160 ? -7.156 -0.9 -28.281 1 88.25 160 SER B O 1
ATOM 6568 N N . SER B 1 161 ? -6.137 -2.455 -26.922 1 88.5 161 SER B N 1
ATOM 6569 C CA . SER B 1 161 ? -7.305 -3.33 -26.875 1 88.5 161 SER B CA 1
ATOM 6570 C C . SER B 1 161 ? -8.25 -2.943 -25.734 1 88.5 161 SER B C 1
ATOM 6572 O O . SER B 1 161 ? -9.328 -3.525 -25.594 1 88.5 161 SER B O 1
ATOM 6574 N N . LEU B 1 162 ? -7.816 -1.986 -24.969 1 90.62 162 LEU B N 1
ATOM 6575 C CA . LEU B 1 162 ? -8.602 -1.602 -23.812 1 90.62 162 LEU B CA 1
ATOM 6576 C C . LEU B 1 162 ? -9.25 -0.237 -24.016 1 90.62 162 LEU B C 1
ATOM 6578 O O . LEU B 1 162 ? -9.461 0.509 -23.047 1 90.62 162 LEU B O 1
ATOM 6582 N N . LEU B 1 163 ? -9.414 0.106 -25.188 1 81.06 163 LEU B N 1
ATOM 6583 C CA . LEU B 1 163 ? -10.055 1.381 -25.5 1 81.06 163 LEU B CA 1
ATOM 6584 C C . LEU B 1 163 ? -11.562 1.291 -25.328 1 81.06 163 LEU B C 1
ATOM 6586 O O . LEU B 1 163 ? -12.156 0.226 -25.531 1 81.06 163 LEU B O 1
ATOM 6590 N N . GLU B 1 164 ? -12.086 2.311 -24.75 1 67.19 164 GLU B N 1
ATOM 6591 C CA . GLU B 1 164 ? -13.492 2.369 -24.375 1 67.19 164 GLU B CA 1
ATOM 6592 C C . GLU B 1 164 ? -14.406 2.062 -25.562 1 67.19 164 GLU B C 1
ATOM 6594 O O . GLU B 1 164 ? -14.188 2.566 -26.656 1 67.19 164 GLU B O 1
ATOM 6599 N N . GLY B 1 165 ? -15.055 0.92 -25.328 1 66.06 165 GLY B N 1
ATOM 6600 C CA . GLY B 1 165 ? -16.141 0.661 -26.25 1 66.06 165 GLY B CA 1
ATOM 6601 C C . GLY B 1 165 ? -17.5 0.559 -25.562 1 66.06 165 GLY B C 1
ATOM 6602 O O . GLY B 1 165 ? -17.562 0.353 -24.359 1 66.06 165 GLY B O 1
ATOM 6603 N N . GLU B 1 166 ? -18.5 1.029 -26.156 1 78.94 166 GLU B N 1
ATOM 6604 C CA . GLU B 1 166 ? -19.859 0.982 -25.625 1 78.94 166 GLU B CA 1
ATOM 6605 C C . GLU B 1 166 ? -20.312 -0.456 -25.391 1 78.94 166 GLU B C 1
ATOM 6607 O O . GLU B 1 166 ? -20.062 -1.333 -26.219 1 78.94 166 GLU B O 1
ATOM 6612 N N . VAL B 1 167 ? -20.578 -0.771 -24.156 1 89.25 167 VAL B N 1
ATOM 6613 C CA . VAL B 1 167 ? -21.141 -2.074 -23.828 1 89.25 167 VAL B CA 1
ATOM 6614 C C . VAL B 1 167 ? -22.5 -1.889 -23.156 1 89.25 167 VAL B C 1
ATOM 6616 O O . VAL B 1 167 ? -22.688 -0.967 -22.359 1 89.25 167 VAL B O 1
ATOM 6619 N N . GLN B 1 168 ? -23.484 -2.693 -23.609 1 91.44 168 GLN B N 1
ATOM 6620 C CA . GLN B 1 168 ? -24.844 -2.588 -23.078 1 91.44 168 GLN B CA 1
ATOM 6621 C C . GLN B 1 168 ? -25.125 -3.697 -22.078 1 91.44 168 GLN B C 1
ATOM 6623 O O . GLN B 1 168 ? -24.453 -4.727 -22.062 1 91.44 168 GLN B O 1
ATOM 6628 N N . TRP B 1 169 ? -26.062 -3.467 -21.234 1 96.31 169 TRP B N 1
ATOM 6629 C CA . TRP B 1 169 ? -26.547 -4.496 -20.328 1 96.31 169 TRP B CA 1
ATOM 6630 C C . TRP B 1 169 ? -27.141 -5.672 -21.094 1 96.31 169 TRP B C 1
ATOM 6632 O O . TRP B 1 169 ? -27.875 -5.48 -22.062 1 96.31 169 TRP B O 1
ATOM 6642 N N . PRO B 1 170 ? -26.75 -6.824 -20.781 1 96.56 170 PRO B N 1
ATOM 6643 C CA . PRO B 1 170 ? -27.359 -7.98 -21.438 1 96.56 170 PRO B CA 1
ATOM 6644 C C . PRO B 1 170 ? -28.812 -8.203 -21.016 1 96.56 170 PRO B C 1
ATOM 6646 O O . PRO B 1 170 ? -29.297 -7.531 -20.109 1 96.56 170 PRO B O 1
ATOM 6649 N N . GLY B 1 171 ? -29.531 -9.109 -21.766 1 96.31 171 GLY B N 1
ATOM 6650 C CA . GLY B 1 171 ? -30.859 -9.484 -21.312 1 96.31 171 GLY B CA 1
ATOM 6651 C C . GLY B 1 171 ? -30.875 -10.125 -19.938 1 96.31 171 GLY B C 1
ATOM 6652 O O . GLY B 1 171 ? -29.844 -10.625 -19.469 1 96.31 171 GLY B O 1
ATOM 6653 N N . LEU B 1 172 ? -32 -10.086 -19.297 1 96.5 172 LEU B N 1
ATOM 6654 C CA . LEU B 1 172 ? -32.094 -10.578 -17.922 1 96.5 172 LEU B CA 1
ATOM 6655 C C . LEU B 1 172 ? -31.656 -12.031 -17.828 1 96.5 172 LEU B C 1
ATOM 6657 O O . LEU B 1 172 ? -30.938 -12.406 -16.906 1 96.5 172 LEU B O 1
ATOM 6661 N N . ALA B 1 173 ? -32.094 -12.852 -18.734 1 96.94 173 ALA B N 1
ATOM 6662 C CA . ALA B 1 173 ? -31.734 -14.266 -18.703 1 96.94 173 ALA B CA 1
ATOM 6663 C C . ALA B 1 173 ? -30.219 -14.445 -18.844 1 96.94 173 ALA B C 1
ATOM 6665 O O . ALA B 1 173 ? -29.625 -15.258 -18.141 1 96.94 173 ALA B O 1
ATOM 6666 N N . GLN B 1 174 ? -29.688 -13.742 -19.766 1 96.81 174 GLN B N 1
ATOM 6667 C CA . GLN B 1 174 ? -28.25 -13.812 -19.969 1 96.81 174 GLN B CA 1
ATOM 6668 C C . GLN B 1 174 ? -27.484 -13.273 -18.75 1 96.81 174 GLN B C 1
ATOM 6670 O O . GLN B 1 174 ? -26.469 -13.828 -18.359 1 96.81 174 GLN B O 1
ATOM 6675 N N . ALA B 1 175 ? -27.922 -12.164 -18.203 1 97.81 175 ALA B N 1
ATOM 6676 C CA . ALA B 1 175 ? -27.312 -11.586 -17.016 1 97.81 175 ALA B CA 1
ATOM 6677 C C . ALA B 1 175 ? -27.312 -12.578 -15.852 1 97.81 175 ALA B C 1
ATOM 6679 O O . ALA B 1 175 ? -26.297 -12.734 -15.164 1 97.81 175 ALA B O 1
ATOM 6680 N N . ARG B 1 176 ? -28.406 -13.25 -15.688 1 97.44 176 ARG B N 1
ATOM 6681 C CA . ARG B 1 176 ? -28.531 -14.258 -14.641 1 97.44 176 ARG B CA 1
ATOM 6682 C C . ARG B 1 176 ? -27.531 -15.391 -14.844 1 97.44 176 ARG B C 1
ATOM 6684 O O . ARG B 1 176 ? -26.906 -15.852 -13.891 1 97.44 176 ARG B O 1
ATOM 6691 N N . LEU B 1 177 ? -27.484 -15.789 -16.016 1 97.12 177 LEU B N 1
ATOM 6692 C CA . LEU B 1 177 ? -26.594 -16.891 -16.344 1 97.12 177 LEU B CA 1
ATOM 6693 C C . LEU B 1 177 ? -25.141 -16.5 -16.062 1 97.12 177 LEU B C 1
ATOM 6695 O O . LEU B 1 177 ? -24.391 -17.281 -15.461 1 97.12 177 LEU B O 1
ATOM 6699 N N . LEU B 1 178 ? -24.719 -15.32 -16.531 1 97 178 LEU B N 1
ATOM 6700 C CA . LEU B 1 178 ? -23.344 -14.867 -16.328 1 97 178 LEU B CA 1
ATOM 6701 C C . LEU B 1 178 ? -23.016 -14.758 -14.836 1 97 178 LEU B C 1
ATOM 6703 O O . LEU B 1 178 ? -21.953 -15.188 -14.398 1 97 178 LEU B O 1
ATOM 6707 N N . VAL B 1 179 ? -23.906 -14.219 -14.055 1 97.44 179 VAL B N 1
ATOM 6708 C CA . VAL B 1 179 ? -23.688 -14.055 -12.625 1 97.44 179 VAL B CA 1
ATOM 6709 C C . VAL B 1 179 ? -23.609 -15.414 -11.945 1 97.44 179 VAL B C 1
ATOM 6711 O O . VAL B 1 179 ? -22.766 -15.641 -11.086 1 97.44 179 VAL B O 1
ATOM 6714 N N . LYS B 1 180 ? -24.422 -16.344 -12.352 1 95.62 180 LYS B N 1
ATOM 6715 C CA . LYS B 1 180 ? -24.406 -17.672 -11.766 1 95.62 180 LYS B CA 1
ATOM 6716 C C . LYS B 1 180 ? -23.109 -18.422 -12.078 1 95.62 180 LYS B C 1
ATOM 6718 O O . LYS B 1 180 ? -22.578 -19.141 -11.234 1 95.62 180 LYS B O 1
ATOM 6723 N N . ILE B 1 181 ? -22.703 -18.25 -13.289 1 94.44 181 ILE B N 1
ATOM 6724 C CA . ILE B 1 181 ? -21.438 -18.875 -13.672 1 94.44 181 ILE B CA 1
ATOM 6725 C C . ILE B 1 181 ? -20.312 -18.297 -12.82 1 94.44 181 ILE B C 1
ATOM 6727 O O . ILE B 1 181 ? -19.484 -19.047 -12.305 1 94.44 181 ILE B O 1
ATOM 6731 N N . ALA B 1 182 ? -20.297 -16.984 -12.703 1 95.12 182 ALA B N 1
ATOM 6732 C CA . ALA B 1 182 ? -19.281 -16.344 -11.875 1 95.12 182 ALA B CA 1
ATOM 6733 C C . ALA B 1 182 ? -19.359 -16.844 -10.43 1 95.12 182 ALA B C 1
ATOM 6735 O O . ALA B 1 182 ? -18.328 -17.109 -9.805 1 95.12 182 ALA B O 1
ATOM 6736 N N . PHE B 1 183 ? -20.547 -17 -9.914 1 93.81 183 PHE B N 1
ATOM 6737 C CA . PHE B 1 183 ? -20.766 -17.469 -8.555 1 93.81 183 PHE B CA 1
ATOM 6738 C C . PHE B 1 183 ? -20.188 -18.875 -8.375 1 93.81 183 PHE B C 1
ATOM 6740 O O . PHE B 1 183 ? -19.469 -19.141 -7.41 1 93.81 183 PHE B O 1
ATOM 6747 N N . ASN B 1 184 ? -20.422 -19.688 -9.273 1 89.56 184 ASN B N 1
ATOM 6748 C CA . ASN B 1 184 ? -20.031 -21.078 -9.172 1 89.56 184 ASN B CA 1
ATOM 6749 C C . ASN B 1 184 ? -18.516 -21.25 -9.188 1 89.56 184 ASN B C 1
ATOM 6751 O O . ASN B 1 184 ? -17.984 -22.156 -8.555 1 89.56 184 ASN B O 1
ATOM 6755 N N . GLN B 1 185 ? -17.938 -20.391 -9.867 1 88.31 185 GLN B N 1
ATOM 6756 C CA . GLN B 1 185 ? -16.484 -20.5 -10 1 88.31 185 GLN B CA 1
ATOM 6757 C C . GLN B 1 185 ? -15.773 -19.797 -8.852 1 88.31 185 GLN B C 1
ATOM 6759 O O . GLN B 1 185 ? -14.734 -20.25 -8.383 1 88.31 185 GLN B O 1
ATOM 6764 N N . LEU B 1 186 ? -16.328 -18.719 -8.375 1 90.06 186 LEU B N 1
ATOM 6765 C CA . LEU B 1 186 ? -15.594 -17.859 -7.453 1 90.06 186 LEU B CA 1
ATOM 6766 C C . LEU B 1 186 ? -15.977 -18.172 -6.008 1 90.06 186 LEU B C 1
ATOM 6768 O O . LEU B 1 186 ? -15.133 -18.094 -5.109 1 90.06 186 LEU B O 1
ATOM 6772 N N . SER B 1 187 ? -17.125 -18.469 -5.746 1 84.19 187 SER B N 1
ATOM 6773 C CA . SER B 1 187 ? -17.672 -18.453 -4.395 1 84.19 187 SER B CA 1
ATOM 6774 C C . SER B 1 187 ? -17.109 -19.609 -3.562 1 84.19 187 SER B C 1
ATOM 6776 O O . SER B 1 187 ? -17.172 -19.578 -2.33 1 84.19 187 SER B O 1
ATOM 6778 N N . ARG B 1 188 ? -16.578 -20.547 -4.219 1 85.44 188 ARG B N 1
ATOM 6779 C CA . ARG B 1 188 ? -16.031 -21.656 -3.453 1 85.44 188 ARG B CA 1
ATOM 6780 C C . ARG B 1 188 ? -14.594 -21.375 -3.029 1 85.44 188 ARG B C 1
ATOM 6782 O O . ARG B 1 188 ? -14.086 -21.969 -2.084 1 85.44 188 ARG B O 1
ATOM 6789 N N . VAL B 1 189 ? -14.023 -20.453 -3.691 1 89.81 189 VAL B N 1
ATOM 6790 C CA . VAL B 1 189 ? -12.609 -20.203 -3.443 1 89.81 189 VAL B CA 1
ATOM 6791 C C . VAL B 1 189 ? -12.445 -18.906 -2.66 1 89.81 189 VAL B C 1
ATOM 6793 O O . VAL B 1 189 ? -11.625 -18.812 -1.744 1 89.81 189 VAL B O 1
ATOM 6796 N N . TYR B 1 190 ? -13.266 -17.906 -3.021 1 92.75 190 TYR B N 1
ATOM 6797 C CA . TYR B 1 190 ? -13.133 -16.594 -2.412 1 92.75 190 TYR B CA 1
ATOM 6798 C C . TYR B 1 190 ? -14.484 -16.078 -1.934 1 92.75 190 TYR B C 1
ATOM 6800 O O . TYR B 1 190 ? -15.531 -16.531 -2.404 1 92.75 190 TYR B O 1
ATOM 6808 N N . HIS B 1 191 ? -14.422 -15.227 -0.995 1 94.25 191 HIS B N 1
ATOM 6809 C CA . HIS B 1 191 ? -15.586 -14.406 -0.684 1 94.25 191 HIS B CA 1
ATOM 6810 C C . HIS B 1 191 ? -15.445 -13 -1.254 1 94.25 191 HIS B C 1
ATOM 6812 O O . HIS B 1 191 ? -14.656 -12.203 -0.75 1 94.25 191 HIS B O 1
ATOM 6818 N N . LEU B 1 192 ? -16.266 -12.719 -2.232 1 96.25 192 LEU B N 1
ATOM 6819 C CA . LEU B 1 192 ? -16.109 -11.43 -2.902 1 96.25 192 LEU B CA 1
ATOM 6820 C C . LEU B 1 192 ? -17.422 -10.648 -2.867 1 96.25 192 LEU B C 1
ATOM 6822 O O . LEU B 1 192 ? -17.422 -9.438 -3.102 1 96.25 192 LEU B O 1
ATOM 6826 N N . PHE B 1 193 ? -18.547 -11.289 -2.619 1 95.38 193 PHE B N 1
ATOM 6827 C CA . PHE B 1 193 ? -19.875 -10.695 -2.6 1 95.38 193 PHE B CA 1
ATOM 6828 C C . PHE B 1 193 ? -20.844 -11.555 -1.802 1 95.38 193 PHE B C 1
ATOM 6830 O O . PHE B 1 193 ? -20.531 -12.711 -1.48 1 95.38 193 PHE B O 1
ATOM 6837 N N . LEU B 1 194 ? -21.891 -10.93 -1.432 1 93.94 194 LEU B N 1
ATOM 6838 C CA . LEU B 1 194 ? -23.016 -11.68 -0.878 1 93.94 194 LEU B CA 1
ATOM 6839 C C . LEU B 1 194 ? -23.891 -12.25 -1.99 1 93.94 194 LEU B C 1
ATOM 6841 O O . LEU B 1 194 ? -24.516 -11.492 -2.734 1 93.94 194 LEU B O 1
ATOM 6845 N N . ARG B 1 195 ? -24.047 -13.508 -2.078 1 93.38 195 ARG B N 1
ATOM 6846 C CA . ARG B 1 195 ? -24.656 -14.172 -3.227 1 93.38 195 ARG B CA 1
ATOM 6847 C C . ARG B 1 195 ? -26.125 -13.805 -3.352 1 93.38 195 ARG B C 1
ATOM 6849 O O . ARG B 1 195 ? -26.562 -13.336 -4.402 1 93.38 195 ARG B O 1
ATOM 6856 N N . LYS B 1 196 ? -26.844 -14 -2.301 1 92.38 196 LYS B N 1
ATOM 6857 C CA . LYS B 1 196 ? -28.281 -13.742 -2.344 1 92.38 196 LYS B CA 1
ATOM 6858 C C . LYS B 1 196 ? -28.562 -12.258 -2.57 1 92.38 196 LYS B C 1
ATOM 6860 O O . LYS B 1 196 ? -29.391 -11.906 -3.412 1 92.38 196 LYS B O 1
ATOM 6865 N N . SER B 1 197 ? -27.859 -11.438 -1.812 1 92.81 197 SER B N 1
ATOM 6866 C CA . SER B 1 197 ? -28.062 -10 -1.932 1 92.81 197 SER B CA 1
ATOM 6867 C C . SER B 1 197 ? -27.703 -9.508 -3.334 1 92.81 197 SER B C 1
ATOM 6869 O O . SER B 1 197 ? -28.359 -8.594 -3.855 1 92.81 197 SER B O 1
ATOM 6871 N N . THR B 1 198 ? -26.688 -10.062 -3.951 1 96.12 198 THR B N 1
ATOM 6872 C CA . THR B 1 198 ? -26.25 -9.664 -5.285 1 96.12 198 THR B CA 1
ATOM 6873 C C . THR B 1 198 ? -27.297 -10.07 -6.332 1 96.12 198 THR B C 1
ATOM 6875 O O . THR B 1 198 ? -27.562 -9.312 -7.266 1 96.12 198 THR B O 1
ATOM 6878 N N . LEU B 1 199 ? -27.891 -11.227 -6.188 1 95.25 199 LEU B N 1
ATOM 6879 C CA . LEU B 1 199 ? -28.922 -11.68 -7.125 1 95.25 199 LEU B CA 1
ATOM 6880 C C . LEU B 1 199 ? -30.172 -10.812 -7.008 1 95.25 199 LEU B C 1
ATOM 6882 O O . LEU B 1 199 ? -30.812 -10.5 -8.016 1 95.25 199 LEU B O 1
ATOM 6886 N N . GLU B 1 200 ? -30.484 -10.477 -5.754 1 94.75 200 GLU B N 1
ATOM 6887 C CA . GLU B 1 200 ? -31.625 -9.594 -5.539 1 94.75 200 GLU B CA 1
ATOM 6888 C C . GLU B 1 200 ? -31.391 -8.219 -6.164 1 94.75 200 GLU B C 1
ATOM 6890 O O . GLU B 1 200 ? -32.281 -7.625 -6.746 1 94.75 200 GLU B O 1
ATOM 6895 N N . GLN B 1 201 ? -30.188 -7.766 -5.988 1 96.5 201 GLN B N 1
ATOM 6896 C CA . GLN B 1 201 ? -29.828 -6.484 -6.586 1 96.5 201 GLN B CA 1
ATOM 6897 C C . GLN B 1 201 ? -29.938 -6.531 -8.109 1 96.5 201 GLN B C 1
ATOM 6899 O O . GLN B 1 201 ? -30.359 -5.559 -8.734 1 96.5 201 GLN B O 1
ATOM 6904 N N . LEU B 1 202 ? -29.547 -7.664 -8.711 1 97.69 202 LEU B N 1
ATOM 6905 C CA . LEU B 1 202 ? -29.641 -7.828 -10.156 1 97.69 202 LEU B CA 1
ATOM 6906 C C . LEU B 1 202 ? -31.094 -7.746 -10.617 1 97.69 202 LEU B C 1
ATOM 6908 O O . LEU B 1 202 ? -31.391 -7.051 -11.586 1 97.69 202 LEU B O 1
ATOM 6912 N N . GLU B 1 203 ? -31.969 -8.43 -9.875 1 96.94 203 GLU B N 1
ATOM 6913 C CA . GLU B 1 203 ? -33.375 -8.406 -10.219 1 96.94 203 GLU B CA 1
ATOM 6914 C C . GLU B 1 203 ? -33.969 -6.996 -10.109 1 96.94 203 GLU B C 1
ATOM 6916 O O . GLU B 1 203 ? -34.75 -6.582 -10.953 1 96.94 203 GLU B O 1
ATOM 6921 N N . ASN B 1 204 ? -33.5 -6.293 -9.102 1 96.69 204 ASN B N 1
ATOM 6922 C CA . ASN B 1 204 ? -34 -4.934 -8.883 1 96.69 204 ASN B CA 1
ATOM 6923 C C . ASN B 1 204 ? -33.562 -4.004 -10.016 1 96.69 204 ASN B C 1
ATOM 6925 O O . ASN B 1 204 ? -34.312 -3.117 -10.414 1 96.69 204 ASN B O 1
ATOM 6929 N N . ILE B 1 205 ? -32.344 -4.168 -10.523 1 97.12 205 ILE B N 1
ATOM 6930 C CA . ILE B 1 205 ? -31.812 -3.314 -11.578 1 97.12 205 ILE B CA 1
ATOM 6931 C C . ILE B 1 205 ? -32.656 -3.498 -12.852 1 97.12 205 ILE B C 1
ATOM 6933 O O . ILE B 1 205 ? -32.875 -2.541 -13.594 1 97.12 205 ILE B O 1
ATOM 6937 N N . TYR B 1 206 ? -33.125 -4.688 -13.133 1 96.62 206 TYR B N 1
ATOM 6938 C CA . TYR B 1 206 ? -33.875 -4.949 -14.344 1 96.62 206 TYR B CA 1
ATOM 6939 C C . TYR B 1 206 ? -35.344 -4.543 -14.164 1 96.62 206 TYR B C 1
ATOM 6941 O O . TYR B 1 206 ? -36.031 -4.207 -15.133 1 96.62 206 TYR B O 1
ATOM 6949 N N . CYS B 1 207 ? -35.75 -4.512 -12.953 1 96.56 207 CYS B N 1
ATOM 6950 C CA . CYS B 1 207 ? -37.094 -4.02 -12.664 1 96.56 207 CYS B CA 1
ATOM 6951 C C . CYS B 1 207 ? -37.156 -2.496 -12.711 1 96.56 207 CYS B C 1
ATOM 6953 O O . CYS B 1 207 ? -38.125 -1.91 -13.148 1 96.56 207 CYS B O 1
ATOM 6955 N N . LEU B 1 208 ? -36.062 -1.898 -12.203 1 96.69 208 LEU B N 1
ATOM 6956 C CA . LEU B 1 208 ? -35.938 -0.446 -12.172 1 96.69 208 LEU B CA 1
ATOM 6957 C C . LEU B 1 208 ? -34.688 0.011 -12.945 1 96.69 208 LEU B C 1
ATOM 6959 O O . LEU B 1 208 ? -33.656 0.343 -12.344 1 96.69 208 LEU B O 1
ATOM 6963 N N . PRO B 1 209 ? -34.844 0.314 -14.188 1 92.25 209 PRO B N 1
ATOM 6964 C CA . PRO B 1 209 ? -33.688 0.6 -15.039 1 92.25 209 PRO B CA 1
ATOM 6965 C C . PRO B 1 209 ? -32.938 1.871 -14.625 1 92.25 209 PRO B C 1
ATOM 6967 O O . PRO B 1 209 ? -31.766 2.055 -14.984 1 92.25 209 PRO B O 1
ATOM 6970 N N . SER B 1 210 ? -33.531 2.711 -13.867 1 94.38 210 SER B N 1
ATOM 6971 C CA . SER B 1 210 ? -32.875 3.928 -13.398 1 94.38 210 SER B CA 1
ATOM 6972 C C . SER B 1 210 ? -31.672 3.604 -12.531 1 94.38 210 SER B C 1
ATOM 6974 O O . SER B 1 210 ? -30.766 4.422 -12.406 1 94.38 210 SER B O 1
ATOM 6976 N N . LEU B 1 211 ? -31.609 2.434 -11.969 1 94.38 211 LEU B N 1
ATOM 6977 C CA . LEU B 1 211 ? -30.516 2.008 -11.109 1 94.38 211 LEU B CA 1
ATOM 6978 C C . LEU B 1 211 ? -29.234 1.781 -11.914 1 94.38 211 LEU B C 1
ATOM 6980 O O . LEU B 1 211 ? -28.141 1.748 -11.359 1 94.38 211 LEU B O 1
ATOM 6984 N N . ARG B 1 212 ? -29.406 1.63 -13.195 1 93.19 212 ARG B N 1
ATOM 6985 C CA . ARG B 1 212 ? -28.25 1.421 -14.07 1 93.19 212 ARG B CA 1
ATOM 6986 C C . ARG B 1 212 ? -27.406 2.688 -14.18 1 93.19 212 ARG B C 1
ATOM 6988 O O . ARG B 1 212 ? -26.25 2.635 -14.602 1 93.19 212 ARG B O 1
ATOM 6995 N N . ASP B 1 213 ? -27.969 3.752 -13.734 1 91.25 213 ASP B N 1
ATOM 6996 C CA . ASP B 1 213 ? -27.25 5.023 -13.789 1 91.25 213 ASP B CA 1
ATOM 6997 C C . ASP B 1 213 ? -26.297 5.168 -12.609 1 91.25 213 ASP B C 1
ATOM 6999 O O . ASP B 1 213 ? -25.406 6.027 -12.625 1 91.25 213 ASP B O 1
ATOM 7003 N N . ASP B 1 214 ? -26.469 4.32 -11.664 1 93.5 214 ASP B N 1
ATOM 7004 C CA . ASP B 1 214 ? -25.531 4.301 -10.555 1 93.5 214 ASP B CA 1
ATOM 7005 C C . ASP B 1 214 ? -24.203 3.645 -10.961 1 93.5 214 ASP B C 1
ATOM 7007 O O . ASP B 1 214 ? -24.172 2.439 -11.219 1 93.5 214 ASP B O 1
ATOM 7011 N N . PRO B 1 215 ? -23.156 4.402 -10.961 1 93.19 215 PRO B N 1
ATOM 7012 C CA . PRO B 1 215 ? -21.875 3.854 -11.438 1 93.19 215 PRO B CA 1
ATOM 7013 C C . PRO B 1 215 ? -21.375 2.697 -10.578 1 93.19 215 PRO B C 1
ATOM 7015 O O . PRO B 1 215 ? -20.734 1.775 -11.094 1 93.19 215 PRO B O 1
ATOM 7018 N N . ALA B 1 216 ? -21.672 2.717 -9.312 1 94.81 216 ALA B N 1
ATOM 7019 C CA . ALA B 1 216 ? -21.188 1.655 -8.422 1 94.81 216 ALA B CA 1
ATOM 7020 C C . ALA B 1 216 ? -21.859 0.325 -8.75 1 94.81 216 ALA B C 1
ATOM 7022 O O . ALA B 1 216 ? -21.203 -0.711 -8.836 1 94.81 216 ALA B O 1
ATOM 7023 N N . LEU B 1 217 ? -23.141 0.355 -8.969 1 96.44 217 LEU B N 1
ATOM 7024 C CA . LEU B 1 217 ? -23.906 -0.848 -9.297 1 96.44 217 LEU B CA 1
ATOM 7025 C C . LEU B 1 217 ? -23.5 -1.389 -10.664 1 96.44 217 LEU B C 1
ATOM 7027 O O . LEU B 1 217 ? -23.25 -2.59 -10.812 1 96.44 217 LEU B O 1
ATOM 7031 N N . THR B 1 218 ? -23.453 -0.503 -11.586 1 96.94 218 THR B N 1
ATOM 7032 C CA . THR B 1 218 ? -23.062 -0.923 -12.938 1 96.94 218 THR B CA 1
ATOM 7033 C C . THR B 1 218 ? -21.656 -1.497 -12.945 1 96.94 218 THR B C 1
ATOM 7035 O O . THR B 1 218 ? -21.391 -2.5 -13.609 1 96.94 218 THR B O 1
ATOM 7038 N N . CYS B 1 219 ? -20.734 -0.835 -12.219 1 97.06 219 CYS B N 1
ATOM 7039 C CA . CYS B 1 219 ? -19.359 -1.323 -12.141 1 97.06 219 CYS B CA 1
ATOM 7040 C C . CYS B 1 219 ? -19.312 -2.738 -11.578 1 97.06 219 CYS B C 1
ATOM 7042 O O . CYS B 1 219 ? -18.625 -3.602 -12.117 1 97.06 219 CYS B O 1
ATOM 7044 N N . LYS B 1 220 ? -20.016 -3.004 -10.5 1 98.19 220 LYS B N 1
ATOM 7045 C CA . LYS B 1 220 ? -20.016 -4.32 -9.875 1 98.19 220 LYS B CA 1
ATOM 7046 C C . LYS B 1 220 ? -20.531 -5.387 -10.844 1 98.19 220 LYS B C 1
ATOM 7048 O O . LYS B 1 220 ? -19.891 -6.426 -11.023 1 98.19 220 LYS B O 1
ATOM 7053 N N . PHE B 1 221 ? -21.656 -5.129 -11.492 1 98.5 221 PHE B N 1
ATOM 7054 C CA . PHE B 1 221 ? -22.266 -6.156 -12.32 1 98.5 221 PHE B CA 1
ATOM 7055 C C . PHE B 1 221 ? -21.5 -6.332 -13.625 1 98.5 221 PHE B C 1
ATOM 7057 O O . PHE B 1 221 ? -21.375 -7.449 -14.133 1 98.5 221 PHE B O 1
ATOM 7064 N N . PHE B 1 222 ? -20.984 -5.266 -14.203 1 98 222 PHE B N 1
ATOM 7065 C CA . PHE B 1 222 ? -20.156 -5.418 -15.391 1 98 222 PHE B CA 1
ATOM 7066 C C . PHE B 1 222 ? -18.891 -6.211 -15.07 1 98 222 PHE B C 1
ATOM 7068 O O . PHE B 1 222 ? -18.391 -6.965 -15.906 1 98 222 PHE B O 1
ATOM 7075 N N . SER B 1 223 ? -18.344 -6.043 -13.844 1 98.25 223 SER B N 1
ATOM 7076 C CA . SER B 1 223 ? -17.219 -6.875 -13.406 1 98.25 223 SER B CA 1
ATOM 7077 C C . SER B 1 223 ? -17.625 -8.344 -13.32 1 98.25 223 SER B C 1
ATOM 7079 O O . SER B 1 223 ? -16.859 -9.227 -13.727 1 98.25 223 SER B O 1
ATOM 7081 N N . LEU B 1 224 ? -18.812 -8.562 -12.805 1 98.44 224 LEU B N 1
ATOM 7082 C CA . LEU B 1 224 ? -19.328 -9.922 -12.703 1 98.44 224 LEU B CA 1
ATOM 7083 C C . LEU B 1 224 ? -19.578 -10.516 -14.086 1 98.44 224 LEU B C 1
ATOM 7085 O O . LEU B 1 224 ? -19.297 -11.688 -14.328 1 98.44 224 LEU B O 1
ATOM 7089 N N . PHE B 1 225 ? -20.156 -9.695 -15 1 98 225 PHE B N 1
ATOM 7090 C CA . PHE B 1 225 ? -20.391 -10.156 -16.359 1 98 225 PHE B CA 1
ATOM 7091 C C . PHE B 1 225 ? -19.078 -10.508 -17.062 1 98 225 PHE B C 1
ATOM 7093 O O . PHE B 1 225 ? -19.016 -11.484 -17.812 1 98 225 PHE B O 1
ATOM 7100 N N . ALA B 1 226 ? -18.047 -9.68 -16.844 1 96.75 226 ALA B N 1
ATOM 7101 C CA . ALA B 1 226 ? -16.734 -9.961 -17.422 1 96.75 226 ALA B CA 1
ATOM 7102 C C . ALA B 1 226 ? -16.219 -11.328 -16.969 1 96.75 226 ALA B C 1
ATOM 7104 O O . ALA B 1 226 ? -15.781 -12.133 -17.797 1 96.75 226 ALA B O 1
ATOM 7105 N N . LEU B 1 227 ? -16.344 -11.617 -15.711 1 97.19 227 LEU B N 1
ATOM 7106 C CA . LEU B 1 227 ? -15.883 -12.898 -15.172 1 97.19 227 LEU B CA 1
ATOM 7107 C C . LEU B 1 227 ? -16.781 -14.039 -15.633 1 97.19 227 LEU B C 1
ATOM 7109 O O . LEU B 1 227 ? -16.297 -15.133 -15.93 1 97.19 227 LEU B O 1
ATOM 7113 N N . GLY B 1 228 ? -18.078 -13.758 -15.68 1 96.62 228 GLY B N 1
ATOM 7114 C CA . GLY B 1 228 ? -18.984 -14.773 -16.188 1 96.62 228 GLY B CA 1
ATOM 7115 C C . GLY B 1 228 ? -18.672 -15.188 -17.609 1 96.62 228 GLY B C 1
ATOM 7116 O O . GLY B 1 228 ? -18.719 -16.375 -17.938 1 96.62 228 GLY B O 1
ATOM 7117 N N . GLU B 1 229 ? -18.312 -14.242 -18.422 1 94.5 229 GLU B N 1
ATOM 7118 C CA . GLU B 1 229 ? -18.031 -14.523 -19.828 1 94.5 229 GLU B CA 1
ATOM 7119 C C . GLU B 1 229 ? -16.734 -15.328 -19.984 1 94.5 229 GLU B C 1
ATOM 7121 O O . GLU B 1 229 ? -16.672 -16.234 -20.812 1 94.5 229 GLU B O 1
ATOM 7126 N N . VAL B 1 230 ? -15.75 -15 -19.25 1 93.31 230 VAL B N 1
ATOM 7127 C CA . VAL B 1 230 ? -14.477 -15.695 -19.422 1 93.31 230 VAL B CA 1
ATOM 7128 C C . VAL B 1 230 ? -14.57 -17.109 -18.859 1 93.31 230 VAL B C 1
ATOM 7130 O O . VAL B 1 230 ? -13.953 -18.031 -19.391 1 93.31 230 VAL B O 1
ATOM 7133 N N . TYR B 1 231 ? -15.344 -17.359 -17.828 1 91.88 231 TYR B N 1
ATOM 7134 C CA . TYR B 1 231 ? -15.492 -18.688 -17.234 1 91.88 231 TYR B CA 1
ATOM 7135 C C . TYR B 1 231 ? -16.406 -19.547 -18.094 1 91.88 231 TYR B C 1
ATOM 7137 O O . TYR B 1 231 ? -16.375 -20.781 -17.984 1 91.88 231 TYR B O 1
ATOM 7145 N N . SER B 1 232 ? -17.219 -18.969 -18.844 1 88.12 232 SER B N 1
ATOM 7146 C CA . SER B 1 232 ? -18.156 -19.734 -19.672 1 88.12 232 SER B CA 1
ATOM 7147 C C . SER B 1 232 ? -17.531 -20.109 -21.016 1 88.12 232 SER B C 1
ATOM 7149 O O . SER B 1 232 ? -18.047 -20.969 -21.719 1 88.12 232 SER B O 1
ATOM 7151 N N . SER B 1 233 ? -16.531 -19.375 -21.328 1 77.88 233 SER B N 1
ATOM 7152 C CA . SER B 1 233 ? -15.961 -19.547 -22.656 1 77.88 233 SER B CA 1
ATOM 7153 C C . SER B 1 233 ? -15.32 -20.922 -22.828 1 77.88 233 SER B C 1
ATOM 7155 O O . SER B 1 233 ? -14.508 -21.344 -21.984 1 77.88 233 SER B O 1
ATOM 7157 N N . ARG B 1 234 ? -16.109 -21.859 -23.344 1 63.16 234 ARG B N 1
ATOM 7158 C CA . ARG B 1 234 ? -15.578 -23.156 -23.719 1 63.16 234 ARG B CA 1
ATOM 7159 C C . ARG B 1 234 ? -14.797 -23.094 -25.016 1 63.16 234 ARG B C 1
ATOM 7161 O O . ARG B 1 234 ? -14.055 -24.016 -25.359 1 63.16 234 ARG B O 1
ATOM 7168 N N . SER B 1 235 ? -15.492 -22.203 -25.859 1 52.03 235 SER B N 1
ATOM 7169 C CA . SER B 1 235 ? -15.188 -22.297 -27.281 1 52.03 235 SER B CA 1
ATOM 7170 C C . SER B 1 235 ? -13.859 -21.609 -27.609 1 52.03 235 SER B C 1
ATOM 7172 O O . SER B 1 235 ? -13.422 -20.719 -26.891 1 52.03 235 SER B O 1
ATOM 7174 N N . ILE B 1 236 ? -13.211 -22.266 -28.625 1 50 236 ILE B N 1
ATOM 7175 C CA . ILE B 1 236 ? -12.07 -21.969 -29.484 1 50 236 ILE B CA 1
ATOM 7176 C C . ILE B 1 236 ? -11.984 -20.469 -29.734 1 50 236 ILE B C 1
ATOM 7178 O O . ILE B 1 236 ? -12.969 -19.75 -29.562 1 50 236 ILE B O 1
ATOM 7182 N N . SER B 1 237 ? -11.016 -20.109 -30.547 1 47.53 237 SER B N 1
ATOM 7183 C CA . SER B 1 237 ? -10.398 -18.875 -30.984 1 47.53 237 SER B CA 1
ATOM 7184 C C . SER B 1 237 ? -11.445 -17.891 -31.516 1 47.53 237 SER B C 1
ATOM 7186 O O . SER B 1 237 ? -12.117 -18.188 -32.5 1 47.53 237 SER B O 1
ATOM 7188 N N . SER B 1 238 ? -12.406 -17.484 -30.719 1 49.5 238 SER B N 1
ATOM 7189 C CA . SER B 1 238 ? -13.062 -16.406 -31.469 1 49.5 238 SER B CA 1
ATOM 7190 C C . SER B 1 238 ? -12.039 -15.578 -32.25 1 49.5 238 SER B C 1
ATOM 7192 O O . SER B 1 238 ? -10.898 -15.406 -31.797 1 49.5 238 SER B O 1
ATOM 7194 N N . PRO B 1 239 ? -12.391 -15.516 -33.531 1 47.41 239 PRO B N 1
ATOM 7195 C CA . PRO B 1 239 ? -11.469 -14.734 -34.344 1 47.41 239 PRO B CA 1
ATOM 7196 C C . PRO B 1 239 ? -11.031 -13.438 -33.656 1 47.41 239 PRO B C 1
ATOM 7198 O O . PRO B 1 239 ? -10.094 -12.781 -34.125 1 47.41 239 PRO B O 1
ATOM 7201 N N . SER B 1 240 ? -11.969 -12.93 -32.875 1 53.06 240 SER B N 1
ATOM 7202 C CA . SER B 1 240 ? -11.523 -11.641 -32.375 1 53.06 240 SER B CA 1
ATOM 7203 C C . SER B 1 240 ? -10.492 -11.805 -31.266 1 53.06 240 SER B C 1
ATOM 7205 O O . SER B 1 240 ? -10.625 -12.688 -30.422 1 53.06 240 SER B O 1
ATOM 7207 N N . SER B 1 241 ? -9.266 -11.688 -31.484 1 60.19 241 SER B N 1
ATOM 7208 C CA . SER B 1 241 ? -7.98 -11.742 -30.781 1 60.19 241 SER B CA 1
ATOM 7209 C C . SER B 1 241 ? -8.102 -11.219 -29.359 1 60.19 241 SER B C 1
ATOM 7211 O O . SER B 1 241 ? -7.102 -11.125 -28.641 1 60.19 241 SER B O 1
ATOM 7213 N N . ARG B 1 242 ? -9.609 -11.148 -28.797 1 78.5 242 ARG B N 1
ATOM 7214 C CA . ARG B 1 242 ? -9.688 -10.539 -27.469 1 78.5 242 ARG B CA 1
ATOM 7215 C C . ARG B 1 242 ? -10.133 -11.555 -26.422 1 78.5 242 ARG B C 1
ATOM 7217 O O . ARG B 1 242 ? -10.906 -12.469 -26.734 1 78.5 242 ARG B O 1
ATOM 7224 N N . VAL B 1 243 ? -9.656 -11.523 -25.188 1 90.38 243 VAL B N 1
ATOM 7225 C CA . VAL B 1 243 ? -10.086 -12.312 -24.047 1 90.38 243 VAL B CA 1
ATOM 7226 C C . VAL B 1 243 ? -11.555 -12.039 -23.734 1 90.38 243 VAL B C 1
ATOM 7228 O O . VAL B 1 243 ? -11.984 -10.883 -23.719 1 90.38 243 VAL B O 1
ATOM 7231 N N . PRO B 1 244 ? -12.375 -13.07 -23.641 1 92.44 244 PRO B N 1
ATOM 7232 C CA . PRO B 1 244 ? -13.797 -12.867 -23.344 1 92.44 244 PRO B CA 1
ATOM 7233 C C . PRO B 1 244 ? -14.023 -12.008 -22.094 1 92.44 244 PRO B C 1
ATOM 7235 O O . PRO B 1 244 ? -13.328 -12.172 -21.094 1 92.44 244 PRO B O 1
ATOM 7238 N N . GLY B 1 245 ? -15.016 -11.078 -22.156 1 94.19 245 GLY B N 1
ATOM 7239 C CA . GLY B 1 245 ? -15.375 -10.234 -21.031 1 94.19 245 GLY B CA 1
ATOM 7240 C C . GLY B 1 245 ? -14.617 -8.922 -21.016 1 94.19 245 GLY B C 1
ATOM 7241 O O . GLY B 1 245 ? -14.883 -8.062 -20.172 1 94.19 245 GLY B O 1
ATOM 7242 N N . THR B 1 246 ? -13.695 -8.641 -21.969 1 94.44 246 THR B N 1
ATOM 7243 C CA . THR B 1 246 ? -12.828 -7.465 -22 1 94.44 246 THR B CA 1
ATOM 7244 C C . THR B 1 246 ? -13.656 -6.188 -22.109 1 94.44 246 THR B C 1
ATOM 7246 O O . THR B 1 246 ? -13.344 -5.18 -21.484 1 94.44 246 THR B O 1
ATOM 7249 N N . ARG B 1 247 ? -14.75 -6.223 -22.859 1 93.94 247 ARG B N 1
ATOM 7250 C CA . ARG B 1 247 ? -15.578 -5.035 -23.047 1 93.94 247 ARG B CA 1
ATOM 7251 C C . ARG B 1 247 ? -16.25 -4.617 -21.75 1 93.94 247 ARG B C 1
ATOM 7253 O O . ARG B 1 247 ? -16.312 -3.428 -21.422 1 93.94 247 ARG B O 1
ATOM 7260 N N . TYR B 1 248 ? -16.766 -5.625 -21 1 96 248 TYR B N 1
ATOM 7261 C CA . TYR B 1 248 ? -17.359 -5.336 -19.703 1 96 248 TYR B CA 1
ATOM 7262 C C . TYR B 1 248 ? -16.312 -4.781 -18.734 1 96 248 TYR B C 1
ATOM 7264 O O . TYR B 1 248 ? -16.594 -3.852 -17.969 1 96 248 TYR B O 1
ATOM 7272 N N . TYR B 1 249 ? -15.109 -5.391 -18.812 1 96.44 249 TYR B N 1
ATOM 7273 C CA . TYR B 1 249 ? -14.008 -4.957 -17.953 1 96.44 249 TYR B CA 1
ATOM 7274 C C . TYR B 1 249 ? -13.664 -3.494 -18.219 1 96.44 249 TYR B C 1
ATOM 7276 O O . TYR B 1 249 ? -13.531 -2.705 -17.281 1 96.44 249 TYR B O 1
ATOM 7284 N N . VAL B 1 250 ? -13.531 -3.109 -19.453 1 95.5 250 VAL B N 1
ATOM 7285 C CA . VAL B 1 250 ? -13.133 -1.762 -19.844 1 95.5 250 VAL B CA 1
ATOM 7286 C C . VAL B 1 250 ? -14.203 -0.762 -19.406 1 95.5 250 VAL B C 1
ATOM 7288 O O . VAL B 1 250 ? -13.891 0.304 -18.875 1 95.5 250 VAL B O 1
ATOM 7291 N N . ARG B 1 251 ? -15.438 -1.082 -19.609 1 95.12 251 ARG B N 1
ATOM 7292 C CA . ARG B 1 251 ? -16.531 -0.198 -19.219 1 95.12 251 ARG B CA 1
ATOM 7293 C C . ARG B 1 251 ? -16.578 -0.029 -17.703 1 95.12 251 ARG B C 1
ATOM 7295 O O . ARG B 1 251 ? -16.766 1.081 -17.203 1 95.12 251 ARG B O 1
ATOM 7302 N N . ALA B 1 252 ? -16.422 -1.155 -16.984 1 96.19 252 ALA B N 1
ATOM 7303 C CA . ALA B 1 252 ? -16.406 -1.086 -15.523 1 96.19 252 ALA B CA 1
ATOM 7304 C C . ALA B 1 252 ? -15.289 -0.175 -15.031 1 96.19 252 ALA B C 1
ATOM 7306 O O . ALA B 1 252 ? -15.516 0.677 -14.164 1 96.19 252 ALA B O 1
ATOM 7307 N N . MET B 1 253 ? -14.086 -0.291 -15.617 1 95.25 253 MET B N 1
ATOM 7308 C CA . MET B 1 253 ? -12.93 0.51 -15.234 1 95.25 253 MET B CA 1
ATOM 7309 C C . MET B 1 253 ? -13.164 1.987 -15.531 1 95.25 253 MET B C 1
ATOM 7311 O O . MET B 1 253 ? -12.68 2.855 -14.805 1 95.25 253 MET B O 1
ATOM 7315 N N . SER B 1 254 ? -13.898 2.275 -16.547 1 92.12 254 SER B N 1
ATOM 7316 C CA . SER B 1 254 ? -14.141 3.652 -16.953 1 92.12 254 SER B CA 1
ATOM 7317 C C . SER B 1 254 ? -15.133 4.344 -16.031 1 92.12 254 SER B C 1
ATOM 7319 O O . SER B 1 254 ? -15.234 5.57 -16.031 1 92.12 254 SER B O 1
ATOM 7321 N N . LEU B 1 255 ? -15.812 3.561 -15.18 1 91 255 LEU B N 1
ATOM 7322 C CA . LEU B 1 255 ? -16.828 4.121 -14.305 1 91 255 LEU B CA 1
ATOM 7323 C C . LEU B 1 255 ? -16.234 4.559 -12.977 1 91 255 LEU B C 1
ATOM 7325 O O . LEU B 1 255 ? -16.859 5.305 -12.219 1 91 255 LEU B O 1
ATOM 7329 N N . ILE B 1 256 ? -14.945 4.133 -12.719 1 87.5 256 ILE B N 1
ATOM 7330 C CA . ILE B 1 256 ? -14.43 4.414 -11.383 1 87.5 256 ILE B CA 1
ATOM 7331 C C . ILE B 1 256 ? -13.055 5.066 -11.484 1 87.5 256 ILE B C 1
ATOM 7333 O O . ILE B 1 256 ? -12.109 4.652 -10.812 1 87.5 256 ILE B O 1
ATOM 7337 N N . PRO B 1 257 ? -12.969 6.047 -12.328 1 85.12 257 PRO B N 1
ATOM 7338 C CA . PRO B 1 257 ? -11.672 6.734 -12.344 1 85.12 257 PRO B CA 1
ATOM 7339 C C . PRO B 1 257 ? -11.359 7.43 -11.023 1 85.12 257 PRO B C 1
ATOM 7341 O O . PRO B 1 257 ? -10.203 7.465 -10.602 1 85.12 257 PRO B O 1
ATOM 7344 N N . ILE B 1 258 ? -12.445 8 -10.477 1 87.12 258 ILE B N 1
ATOM 7345 C CA . ILE B 1 258 ? -12.367 8.602 -9.148 1 87.12 258 ILE B CA 1
ATOM 7346 C C . ILE B 1 258 ? -13.367 7.93 -8.211 1 87.12 258 ILE B C 1
ATOM 7348 O O . ILE B 1 258 ? -14.578 8.023 -8.414 1 87.12 258 ILE B O 1
ATOM 7352 N N . LEU B 1 259 ? -12.859 7.285 -7.234 1 91.31 259 LEU B N 1
ATOM 7353 C CA . LEU B 1 259 ? -13.734 6.641 -6.262 1 91.31 259 LEU B CA 1
ATOM 7354 C C . LEU B 1 259 ? -14.367 7.672 -5.336 1 91.31 259 LEU B C 1
ATOM 7356 O O . LEU B 1 259 ? -13.789 8.734 -5.094 1 91.31 259 LEU B O 1
ATOM 7360 N N . PRO B 1 260 ? -15.531 7.363 -4.859 1 91.75 260 PRO B N 1
ATOM 7361 C CA . PRO B 1 260 ? -16.172 8.305 -3.941 1 91.75 260 PRO B CA 1
ATOM 7362 C C . PRO B 1 260 ? -15.383 8.508 -2.65 1 91.75 260 PRO B C 1
ATOM 7364 O O . PRO B 1 260 ? -14.711 7.582 -2.184 1 91.75 260 PRO B O 1
ATOM 7367 N N . GLU B 1 261 ? -15.484 9.734 -2.121 1 92.56 261 GLU B N 1
ATOM 7368 C CA . GLU B 1 261 ? -14.82 10.047 -0.859 1 92.56 261 GLU B CA 1
ATOM 7369 C C . GLU B 1 261 ? -15.438 9.273 0.299 1 92.56 261 GLU B C 1
ATOM 7371 O O . GLU B 1 261 ? -14.789 9.039 1.315 1 92.56 261 GLU B O 1
ATOM 7376 N N . ARG B 1 262 ? -16.656 8.891 0.099 1 90.81 262 ARG B N 1
ATOM 7377 C CA . ARG B 1 262 ? -17.359 8.023 1.036 1 90.81 262 ARG B CA 1
ATOM 7378 C C . ARG B 1 262 ? -17.781 6.719 0.364 1 90.81 262 ARG B C 1
ATOM 7380 O O . ARG B 1 262 ? -18.953 6.547 0.01 1 90.81 262 ARG B O 1
ATOM 7387 N N . PRO B 1 263 ? -16.875 5.805 0.338 1 91.56 263 PRO B N 1
ATOM 7388 C CA . PRO B 1 263 ? -17.125 4.566 -0.402 1 91.56 263 PRO B CA 1
ATOM 7389 C C . PRO B 1 263 ? -17.953 3.557 0.397 1 91.56 263 PRO B C 1
ATOM 7391 O O . PRO B 1 263 ? -18.078 3.682 1.618 1 91.56 263 PRO B O 1
ATOM 7394 N N . GLY B 1 264 ? -18.562 2.654 -0.332 1 90.81 264 GLY B N 1
ATOM 7395 C CA . GLY B 1 264 ? -19.25 1.516 0.268 1 90.81 264 GLY B CA 1
ATOM 7396 C C . GLY B 1 264 ? -18.531 0.199 0.011 1 90.81 264 GLY B C 1
ATOM 7397 O O . GLY B 1 264 ? -17.5 0.165 -0.662 1 90.81 264 GLY B O 1
ATOM 7398 N N . MET B 1 265 ? -19.125 -0.878 0.576 1 93.69 265 MET B N 1
ATOM 7399 C CA . MET B 1 265 ? -18.562 -2.213 0.396 1 93.69 265 MET B CA 1
ATOM 7400 C C . MET B 1 265 ? -18.562 -2.609 -1.076 1 93.69 265 MET B C 1
ATOM 7402 O O . MET B 1 265 ? -17.688 -3.348 -1.524 1 93.69 265 MET B O 1
ATOM 7406 N N . ILE B 1 266 ? -19.516 -2.074 -1.775 1 95.69 266 ILE B N 1
ATOM 7407 C CA . ILE B 1 266 ? -19.719 -2.418 -3.18 1 95.69 266 ILE B CA 1
ATOM 7408 C C . ILE B 1 266 ? -18.469 -2.027 -3.982 1 95.69 266 ILE B C 1
ATOM 7410 O O . ILE B 1 266 ? -18.125 -2.695 -4.957 1 95.69 266 ILE B O 1
ATOM 7414 N N . HIS B 1 267 ? -17.812 -0.959 -3.629 1 96.69 267 HIS B N 1
ATOM 7415 C CA . HIS B 1 267 ? -16.609 -0.526 -4.328 1 96.69 267 HIS B CA 1
ATOM 7416 C C . HIS B 1 267 ? -15.453 -1.502 -4.102 1 96.69 267 HIS B C 1
ATOM 7418 O O . HIS B 1 267 ? -14.672 -1.764 -5.012 1 96.69 267 HIS B O 1
ATOM 7424 N N . VAL B 1 268 ? -15.336 -2.039 -2.869 1 97.31 268 VAL B N 1
ATOM 7425 C CA . VAL B 1 268 ? -14.32 -3.037 -2.561 1 97.31 268 VAL B CA 1
ATOM 7426 C C . VAL B 1 268 ? -14.578 -4.305 -3.371 1 97.31 268 VAL B C 1
ATOM 7428 O O . VAL B 1 268 ? -13.648 -4.883 -3.945 1 97.31 268 VAL B O 1
ATOM 7431 N N . GLU B 1 269 ? -15.828 -4.695 -3.441 1 98.12 269 GLU B N 1
ATOM 7432 C CA . GLU B 1 269 ? -16.203 -5.863 -4.234 1 98.12 269 GLU B CA 1
ATOM 7433 C C . GLU B 1 269 ? -15.766 -5.707 -5.688 1 98.12 269 GLU B C 1
ATOM 7435 O O . GLU B 1 269 ? -15.156 -6.613 -6.262 1 98.12 269 GLU B O 1
ATOM 7440 N N . SER B 1 270 ? -16.094 -4.574 -6.207 1 98.38 270 SER B N 1
ATOM 7441 C CA . SER B 1 270 ? -15.797 -4.312 -7.613 1 98.38 270 SER B CA 1
ATOM 7442 C C . SER B 1 270 ? -14.297 -4.344 -7.879 1 98.38 270 SER B C 1
ATOM 7444 O O . SER B 1 270 ? -13.844 -4.91 -8.883 1 98.38 270 SER B O 1
ATOM 7446 N N . LEU B 1 271 ? -13.516 -3.713 -7 1 98.56 271 LEU B N 1
ATOM 7447 C CA . LEU B 1 271 ? -12.062 -3.682 -7.172 1 98.56 271 LEU B CA 1
ATOM 7448 C C . LEU B 1 271 ? -11.484 -5.09 -7.125 1 98.56 271 LEU B C 1
ATOM 7450 O O . LEU B 1 271 ? -10.578 -5.418 -7.895 1 98.56 271 LEU B O 1
ATOM 7454 N N . LEU B 1 272 ? -11.984 -5.918 -6.254 1 98.56 272 LEU B N 1
ATOM 7455 C CA . LEU B 1 272 ? -11.516 -7.293 -6.141 1 98.56 272 LEU B CA 1
ATOM 7456 C C . LEU B 1 272 ? -11.852 -8.086 -7.402 1 98.56 272 LEU B C 1
ATOM 7458 O O . LEU B 1 272 ? -11 -8.82 -7.922 1 98.56 272 LEU B O 1
ATOM 7462 N N . LEU B 1 273 ? -13.086 -7.902 -7.852 1 98.56 273 LEU B N 1
ATOM 7463 C CA . LEU B 1 273 ? -13.516 -8.609 -9.055 1 98.56 273 LEU B CA 1
ATOM 7464 C C . LEU B 1 273 ? -12.688 -8.188 -10.258 1 98.56 273 LEU B C 1
ATOM 7466 O O . LEU B 1 273 ? -12.242 -9.031 -11.039 1 98.56 273 LEU B O 1
ATOM 7470 N N . LEU B 1 274 ? -12.453 -6.922 -10.375 1 98.38 274 LEU B N 1
ATOM 7471 C CA . LEU B 1 274 ? -11.688 -6.395 -11.5 1 98.38 274 LEU B CA 1
ATOM 7472 C C . LEU B 1 274 ? -10.227 -6.82 -11.414 1 98.38 274 LEU B C 1
ATOM 7474 O O . LEU B 1 274 ? -9.594 -7.078 -12.438 1 98.38 274 LEU B O 1
ATOM 7478 N N . SER B 1 275 ? -9.719 -6.871 -10.195 1 98.38 275 SER B N 1
ATOM 7479 C CA . SER B 1 275 ? -8.352 -7.34 -10 1 98.38 275 SER B CA 1
ATOM 7480 C C . SER B 1 275 ? -8.188 -8.781 -10.461 1 98.38 275 SER B C 1
ATOM 7482 O O . SER B 1 275 ? -7.203 -9.117 -11.133 1 98.38 275 SER B O 1
ATOM 7484 N N . LEU B 1 276 ? -9.109 -9.578 -10.117 1 97.69 276 LEU B N 1
ATOM 7485 C CA . LEU B 1 276 ? -9.07 -10.984 -10.523 1 97.69 276 LEU B CA 1
ATOM 7486 C C . LEU B 1 276 ? -9.164 -11.109 -12.039 1 97.69 276 LEU B C 1
ATOM 7488 O O . LEU B 1 276 ? -8.43 -11.891 -12.648 1 97.69 276 LEU B O 1
ATOM 7492 N N . TYR B 1 277 ? -10.07 -10.367 -12.656 1 97.5 277 TYR B N 1
ATOM 7493 C CA . TYR B 1 277 ? -10.219 -10.422 -14.109 1 97.5 277 TYR B CA 1
ATOM 7494 C C . TYR B 1 277 ? -8.938 -9.992 -14.805 1 97.5 277 TYR B C 1
ATOM 7496 O O . TYR B 1 277 ? -8.594 -10.516 -15.867 1 97.5 277 TYR B O 1
ATOM 7504 N N . SER B 1 278 ? -8.18 -9.078 -14.227 1 97.75 278 SER B N 1
ATOM 7505 C CA . SER B 1 278 ? -6.938 -8.586 -14.812 1 97.75 278 SER B CA 1
ATOM 7506 C C . SER B 1 278 ? -5.945 -9.727 -15.039 1 97.75 278 SER B C 1
ATOM 7508 O O . SER B 1 278 ? -5.141 -9.68 -15.969 1 97.75 278 SER B O 1
ATOM 7510 N N . TYR B 1 279 ? -6.008 -10.773 -14.305 1 96.75 279 TYR B N 1
ATOM 7511 C CA . TYR B 1 279 ? -5.109 -11.906 -14.469 1 96.75 279 TYR B CA 1
ATOM 7512 C C . TYR B 1 279 ? -5.445 -12.695 -15.727 1 96.75 279 TYR B C 1
ATOM 7514 O O . TYR B 1 279 ? -4.566 -13.305 -16.344 1 96.75 279 TYR B O 1
ATOM 7522 N N . PHE B 1 280 ? -6.734 -12.648 -16.109 1 96.25 280 PHE B N 1
ATOM 7523 C CA . PHE B 1 280 ? -7.109 -13.297 -17.359 1 96.25 280 PHE B CA 1
ATOM 7524 C C . PHE B 1 280 ? -6.543 -12.539 -18.562 1 96.25 280 PHE B C 1
ATOM 7526 O O . PHE B 1 280 ? -6.285 -13.133 -19.609 1 96.25 280 PHE B O 1
ATOM 7533 N N . LEU B 1 281 ? -6.305 -11.266 -18.344 1 96.5 281 LEU B N 1
ATOM 7534 C CA . LEU B 1 281 ? -5.695 -10.438 -19.375 1 96.5 281 LEU B CA 1
ATOM 7535 C C . LEU B 1 281 ? -4.176 -10.492 -19.297 1 96.5 281 LEU B C 1
ATOM 7537 O O . LEU B 1 281 ? -3.48 -9.812 -20.047 1 96.5 281 LEU B O 1
ATOM 7541 N N . ASN B 1 282 ? -3.633 -11.305 -18.375 1 97.19 282 ASN B N 1
ATOM 7542 C CA . ASN B 1 282 ? -2.211 -11.367 -18.062 1 97.19 282 ASN B CA 1
ATOM 7543 C C . ASN B 1 282 ? -1.643 -9.984 -17.75 1 97.19 282 ASN B C 1
ATOM 7545 O O . ASN B 1 282 ? -0.491 -9.695 -18.094 1 97.19 282 ASN B O 1
ATOM 7549 N N . ARG B 1 283 ? -2.525 -9.117 -17.297 1 96.69 283 ARG B N 1
ATOM 7550 C CA . ARG B 1 283 ? -2.143 -7.797 -16.797 1 96.69 283 ARG B CA 1
ATOM 7551 C C . ARG B 1 283 ? -1.931 -7.824 -15.281 1 96.69 283 ARG B C 1
ATOM 7553 O O . ARG B 1 283 ? -2.725 -7.258 -14.531 1 96.69 283 ARG B O 1
ATOM 7560 N N . ARG B 1 284 ? -0.861 -8.375 -14.906 1 96.56 284 ARG B N 1
ATOM 7561 C CA . ARG B 1 284 ? -0.559 -8.648 -13.508 1 96.56 284 ARG B CA 1
ATOM 7562 C C . ARG B 1 284 ? -0.301 -7.359 -12.734 1 96.56 284 ARG B C 1
ATOM 7564 O O . ARG B 1 284 ? -0.633 -7.262 -11.555 1 96.56 284 ARG B O 1
ATOM 7571 N N . HIS B 1 285 ? 0.329 -6.391 -13.367 1 95.38 285 HIS B N 1
ATOM 7572 C CA . HIS B 1 285 ? 0.578 -5.121 -12.695 1 95.38 285 HIS B CA 1
ATOM 7573 C C . HIS B 1 285 ? -0.723 -4.367 -12.438 1 95.38 285 HIS B C 1
ATOM 7575 O O . HIS B 1 285 ? -0.899 -3.762 -11.383 1 95.38 285 HIS B O 1
ATOM 7581 N N . SER B 1 286 ? -1.642 -4.426 -13.461 1 97.06 286 SER B N 1
ATOM 7582 C CA . SER B 1 286 ? -2.957 -3.832 -13.242 1 97.06 286 SER B CA 1
ATOM 7583 C C . SER B 1 286 ? -3.676 -4.484 -12.07 1 97.06 286 SER B C 1
ATOM 7585 O O . SER B 1 286 ? -4.316 -3.801 -11.273 1 97.06 286 SER B O 1
ATOM 7587 N N . ALA B 1 287 ? -3.559 -5.832 -12.039 1 98.19 287 ALA B N 1
ATOM 7588 C CA . ALA B 1 287 ? -4.168 -6.551 -10.93 1 98.19 287 ALA B CA 1
ATOM 7589 C C . ALA B 1 287 ? -3.568 -6.109 -9.594 1 98.19 287 ALA B C 1
ATOM 7591 O O . ALA B 1 287 ? -4.293 -5.902 -8.617 1 98.19 287 ALA B O 1
ATOM 7592 N N . TYR B 1 288 ? -2.256 -5.949 -9.609 1 97.75 288 TYR B N 1
ATOM 7593 C CA . TYR B 1 288 ? -1.525 -5.523 -8.422 1 97.75 288 TYR B CA 1
ATOM 7594 C C . TYR B 1 288 ? -1.946 -4.121 -8 1 97.75 288 TYR B C 1
ATOM 7596 O O . TYR B 1 288 ? -2.111 -3.846 -6.809 1 97.75 288 TYR B O 1
ATOM 7604 N N . MET B 1 289 ? -2.162 -3.24 -8.906 1 97.5 289 MET B N 1
ATOM 7605 C CA . MET B 1 289 ? -2.6 -1.875 -8.625 1 97.5 289 MET B CA 1
ATOM 7606 C C . MET B 1 289 ? -4.012 -1.864 -8.055 1 97.5 289 MET B C 1
ATOM 7608 O O . MET B 1 289 ? -4.297 -1.133 -7.102 1 97.5 289 MET B O 1
ATOM 7612 N N . LEU B 1 290 ? -4.879 -2.656 -8.617 1 98.12 290 LEU B N 1
ATOM 7613 C CA . LEU B 1 290 ? -6.273 -2.689 -8.195 1 98.12 290 LEU B CA 1
ATOM 7614 C C . LEU B 1 290 ? -6.402 -3.246 -6.781 1 98.12 290 LEU B C 1
ATOM 7616 O O . LEU B 1 290 ? -7.215 -2.758 -5.992 1 98.12 290 LEU B O 1
ATOM 7620 N N . ILE B 1 291 ? -5.617 -4.254 -6.48 1 98 291 ILE B N 1
ATOM 7621 C CA . ILE B 1 291 ? -5.688 -4.797 -5.129 1 98 291 ILE B CA 1
ATOM 7622 C C . ILE B 1 291 ? -5.129 -3.779 -4.137 1 98 291 ILE B C 1
ATOM 7624 O O . ILE B 1 291 ? -5.594 -3.697 -2.996 1 98 291 ILE B O 1
ATOM 7628 N N . GLY B 1 292 ? -4.117 -3.031 -4.57 1 97.25 292 GLY B N 1
ATOM 7629 C CA . GLY B 1 292 ? -3.652 -1.931 -3.74 1 97.25 292 GLY B CA 1
ATOM 7630 C C . GLY B 1 292 ? -4.738 -0.918 -3.428 1 97.25 292 GLY B C 1
ATOM 7631 O O . GLY B 1 292 ? -4.852 -0.453 -2.291 1 97.25 292 GLY B O 1
ATOM 7632 N N . SER B 1 293 ? -5.496 -0.58 -4.434 1 97.69 293 SER B N 1
ATOM 7633 C CA . SER B 1 293 ? -6.621 0.329 -4.23 1 97.69 293 SER B CA 1
ATOM 7634 C C . SER B 1 293 ? -7.652 -0.27 -3.283 1 97.69 293 SER B C 1
ATOM 7636 O O . SER B 1 293 ? -8.203 0.432 -2.432 1 97.69 293 SER B O 1
ATOM 7638 N N . ALA B 1 294 ? -7.898 -1.535 -3.477 1 98.25 294 ALA B N 1
ATOM 7639 C CA . ALA B 1 294 ? -8.836 -2.203 -2.582 1 98.25 294 ALA B CA 1
ATOM 7640 C C . ALA B 1 294 ? -8.328 -2.191 -1.144 1 98.25 294 ALA B C 1
ATOM 7642 O O . ALA B 1 294 ? -9.109 -2.012 -0.205 1 98.25 294 ALA B O 1
ATOM 7643 N N . MET B 1 295 ? -7.09 -2.422 -0.98 1 97.81 295 MET B N 1
ATOM 7644 C CA . MET B 1 295 ? -6.484 -2.432 0.349 1 97.81 295 MET B CA 1
ATOM 7645 C C . MET B 1 295 ? -6.621 -1.068 1.019 1 97.81 295 MET B C 1
ATOM 7647 O O . MET B 1 295 ? -7.035 -0.978 2.176 1 97.81 295 MET B O 1
ATOM 7651 N N . ARG B 1 296 ? -6.281 -0.005 0.351 1 96.88 296 ARG B N 1
ATOM 7652 C CA . ARG B 1 296 ? -6.379 1.332 0.93 1 96.88 296 ARG B CA 1
ATOM 7653 C C . ARG B 1 296 ? -7.832 1.716 1.181 1 96.88 296 ARG B C 1
ATOM 7655 O O . ARG B 1 296 ? -8.141 2.371 2.178 1 96.88 296 ARG B O 1
ATOM 7662 N N . LEU B 1 297 ? -8.695 1.303 0.244 1 96.56 297 LEU B N 1
ATOM 7663 C CA . LEU B 1 297 ? -10.117 1.515 0.49 1 96.56 297 LEU B CA 1
ATOM 7664 C C . LEU B 1 297 ? -10.562 0.773 1.744 1 96.56 297 LEU B C 1
ATOM 7666 O O . LEU B 1 297 ? -11.383 1.283 2.512 1 96.56 297 LEU B O 1
ATOM 7670 N N . GLY B 1 298 ? -10.055 -0.471 1.88 1 96.5 298 GLY B N 1
ATOM 7671 C CA . GLY B 1 298 ? -10.344 -1.224 3.09 1 96.5 298 GLY B CA 1
ATOM 7672 C C . GLY B 1 298 ? -9.898 -0.515 4.355 1 96.5 298 GLY B C 1
ATOM 7673 O O . GLY B 1 298 ? -10.586 -0.558 5.375 1 96.5 298 GLY B O 1
ATOM 7674 N N . LEU B 1 299 ? -8.789 0.142 4.324 1 95.69 299 LEU B N 1
ATOM 7675 C CA . LEU B 1 299 ? -8.289 0.888 5.473 1 95.69 299 LEU B CA 1
ATOM 7676 C C . LEU B 1 299 ? -9.164 2.111 5.746 1 95.69 299 LEU B C 1
ATOM 7678 O O . LEU B 1 299 ? -9.422 2.447 6.902 1 95.69 299 LEU B O 1
ATOM 7682 N N . ILE B 1 300 ? -9.609 2.762 4.676 1 94.75 300 ILE B N 1
ATOM 7683 C CA . ILE B 1 300 ? -10.484 3.924 4.805 1 94.75 300 ILE B CA 1
ATOM 7684 C C . ILE B 1 300 ? -11.781 3.52 5.496 1 94.75 300 ILE B C 1
ATOM 7686 O O . ILE B 1 300 ? -12.273 4.234 6.371 1 94.75 300 ILE B O 1
ATOM 7690 N N . LEU B 1 301 ? -12.25 2.328 5.172 1 94.19 301 LEU B N 1
ATOM 7691 C CA . LEU B 1 301 ? -13.5 1.829 5.727 1 94.19 301 LEU B CA 1
ATOM 7692 C C . LEU B 1 301 ? -13.266 1.178 7.086 1 94.19 301 LEU B C 1
ATOM 7694 O O . LEU B 1 301 ? -14.227 0.861 7.801 1 94.19 301 LEU B O 1
ATOM 7698 N N . GLY B 1 302 ? -12.031 0.952 7.461 1 94.94 302 GLY B N 1
ATOM 7699 C CA . GLY B 1 302 ? -11.695 0.31 8.719 1 94.94 302 GLY B CA 1
ATOM 7700 C C . GLY B 1 302 ? -11.961 -1.184 8.719 1 94.94 302 GLY B C 1
ATOM 7701 O O . GLY B 1 302 ? -12.32 -1.756 9.75 1 94.94 302 GLY B O 1
ATOM 7702 N N . LEU B 1 303 ? -11.797 -1.817 7.539 1 96.69 303 LEU B N 1
ATOM 7703 C CA . LEU B 1 303 ? -12.094 -3.242 7.438 1 96.69 303 LEU B CA 1
ATOM 7704 C C . LEU B 1 303 ? -11.062 -4.07 8.203 1 96.69 303 LEU B C 1
ATOM 7706 O O . LEU B 1 303 ? -11.305 -5.238 8.508 1 96.69 303 LEU B O 1
ATOM 7710 N N . ASN B 1 304 ? -9.906 -3.545 8.477 1 96.25 304 ASN B N 1
ATOM 7711 C CA . ASN B 1 304 ? -8.875 -4.27 9.211 1 96.25 304 ASN B CA 1
ATOM 7712 C C . ASN B 1 304 ? -9.148 -4.266 10.711 1 96.25 304 ASN B C 1
ATOM 7714 O O . ASN B 1 304 ? -8.312 -4.711 11.5 1 96.25 304 ASN B O 1
ATOM 7718 N N . HIS B 1 305 ? -10.344 -3.703 11.094 1 95.12 305 HIS B N 1
ATOM 7719 C CA . HIS B 1 305 ? -10.805 -3.691 12.477 1 95.12 305 HIS B CA 1
ATOM 7720 C C . HIS B 1 305 ? -12.188 -4.32 12.602 1 95.12 305 HIS B C 1
ATOM 7722 O O . HIS B 1 305 ? -12.961 -4.328 11.641 1 95.12 305 HIS B O 1
ATOM 7728 N N . ASN B 1 306 ? -12.445 -4.84 13.812 1 93.5 306 ASN B N 1
ATOM 7729 C CA . ASN B 1 306 ? -13.812 -5.273 14.102 1 93.5 306 ASN B CA 1
ATOM 7730 C C . ASN B 1 306 ? -14.727 -4.086 14.391 1 93.5 306 ASN B C 1
ATOM 7732 O O . ASN B 1 306 ? -14.43 -3.262 15.258 1 93.5 306 ASN B O 1
ATOM 7736 N N . ILE B 1 307 ? -15.773 -4.012 13.617 1 91.94 307 ILE B N 1
ATOM 7737 C CA . ILE B 1 307 ? -16.75 -2.955 13.875 1 91.94 307 ILE B CA 1
ATOM 7738 C C . ILE B 1 307 ? -17.625 -3.336 15.062 1 91.94 307 ILE B C 1
ATOM 7740 O O . ILE B 1 307 ? -18.047 -4.488 15.195 1 91.94 307 ILE B O 1
ATOM 7744 N N . PRO B 1 308 ? -17.812 -2.393 15.945 1 87.06 308 PRO B N 1
ATOM 7745 C CA . PRO B 1 308 ? -18.688 -2.703 17.078 1 87.06 308 PRO B CA 1
ATOM 7746 C C . PRO B 1 308 ? -20.094 -3.109 16.656 1 87.06 308 PRO B C 1
ATOM 7748 O O . PRO B 1 308 ? -20.641 -2.531 15.711 1 87.06 308 PRO B O 1
ATOM 7751 N N . VAL B 1 309 ? -20.703 -4.02 17.391 1 87.94 309 VAL B N 1
ATOM 7752 C CA . VAL B 1 309 ? -22.016 -4.57 17.062 1 87.94 309 VAL B CA 1
ATOM 7753 C C . VAL B 1 309 ? -23.062 -3.457 17.078 1 87.94 309 VAL B C 1
ATOM 7755 O O . VAL B 1 309 ? -23.984 -3.469 16.281 1 87.94 309 VAL B O 1
ATOM 7758 N N . ARG B 1 310 ? -22.875 -2.477 17.875 1 84 310 ARG B N 1
ATOM 7759 C CA . ARG B 1 310 ? -23.828 -1.387 18.031 1 84 310 ARG B CA 1
ATOM 7760 C C . ARG B 1 310 ? -23.891 -0.541 16.766 1 84 310 ARG B C 1
ATOM 7762 O O . ARG B 1 310 ? -24.938 0.031 16.438 1 84 310 ARG B O 1
ATOM 7769 N N . GLN B 1 311 ? -22.797 -0.512 16.062 1 86.12 311 GLN B N 1
ATOM 7770 C CA . GLN B 1 311 ? -22.719 0.34 14.875 1 86.12 311 GLN B CA 1
ATOM 7771 C C . GLN B 1 311 ? -23.062 -0.445 13.609 1 86.12 311 GLN B C 1
ATOM 7773 O O . GLN B 1 311 ? -23.297 0.143 12.547 1 86.12 311 GLN B O 1
ATOM 7778 N N . CYS B 1 312 ? -23.016 -1.693 13.672 1 88.12 312 CYS B N 1
ATOM 7779 C CA . CYS B 1 312 ? -23.453 -2.594 12.609 1 88.12 312 CYS B CA 1
ATOM 7780 C C . CYS B 1 312 ? -24.156 -3.814 13.172 1 88.12 312 CYS B C 1
ATOM 7782 O O . CYS B 1 312 ? -23.547 -4.855 13.391 1 88.12 312 CYS B O 1
ATOM 7784 N N . THR B 1 313 ? -25.438 -3.705 13.289 1 86.31 313 THR B N 1
ATOM 7785 C CA . THR B 1 313 ? -26.219 -4.703 14.008 1 86.31 313 THR B CA 1
ATOM 7786 C C . THR B 1 313 ? -26.469 -5.926 13.133 1 86.31 313 THR B C 1
ATOM 7788 O O . THR B 1 313 ? -26.703 -7.023 13.641 1 86.31 313 THR B O 1
ATOM 7791 N N . ASP B 1 314 ? -26.422 -5.75 11.867 1 87.19 314 ASP B N 1
ATOM 7792 C CA . ASP B 1 314 ? -26.656 -6.871 10.961 1 87.19 314 ASP B CA 1
ATOM 7793 C C . ASP B 1 314 ? -25.453 -7.809 10.93 1 87.19 314 ASP B C 1
ATOM 7795 O O . ASP B 1 314 ? -24.375 -7.426 10.469 1 87.19 314 ASP B O 1
ATOM 7799 N N . PHE B 1 315 ? -25.734 -8.992 11.289 1 89.06 315 PHE B N 1
ATOM 7800 C CA . PHE B 1 315 ? -24.656 -9.977 11.383 1 89.06 315 PHE B CA 1
ATOM 7801 C C . PHE B 1 315 ? -24.094 -10.289 10.008 1 89.06 315 PHE B C 1
ATOM 7803 O O . PHE B 1 315 ? -22.875 -10.492 9.859 1 89.06 315 PHE B O 1
ATOM 7810 N N . VAL B 1 316 ? -24.906 -10.391 9.047 1 90.5 316 VAL B N 1
ATOM 7811 C CA . VAL B 1 316 ? -24.484 -10.719 7.691 1 90.5 316 VAL B CA 1
ATOM 7812 C C . VAL B 1 316 ? -23.547 -9.625 7.16 1 90.5 316 VAL B C 1
ATOM 7814 O O . VAL B 1 316 ? -22.516 -9.914 6.555 1 90.5 316 VAL B O 1
ATOM 7817 N N . GLU B 1 317 ? -23.922 -8.422 7.434 1 90.5 317 GLU B N 1
ATOM 7818 C CA . GLU B 1 317 ? -23.109 -7.297 6.98 1 90.5 317 GLU B CA 1
ATOM 7819 C C . GLU B 1 317 ? -21.766 -7.266 7.703 1 90.5 317 GLU B C 1
ATOM 7821 O O . GLU B 1 317 ? -20.734 -6.945 7.098 1 90.5 317 GLU B O 1
ATOM 7826 N N . ARG B 1 318 ? -21.75 -7.562 8.953 1 92.19 318 ARG B N 1
ATOM 7827 C CA . ARG B 1 318 ? -20.516 -7.578 9.727 1 92.19 318 ARG B CA 1
ATOM 7828 C C . ARG B 1 318 ? -19.578 -8.672 9.234 1 92.19 318 ARG B C 1
ATOM 7830 O O . ARG B 1 318 ? -18.375 -8.445 9.086 1 92.19 318 ARG B O 1
ATOM 7837 N N . GLU B 1 319 ? -20.156 -9.859 9 1 94.19 319 GLU B N 1
ATOM 7838 C CA . GLU B 1 319 ? -19.344 -10.969 8.5 1 94.19 319 GLU B CA 1
ATOM 7839 C C . GLU B 1 319 ? -18.844 -10.688 7.086 1 94.19 319 GLU B C 1
ATOM 7841 O O . GLU B 1 319 ? -17.719 -11.07 6.734 1 94.19 319 GLU B O 1
ATOM 7846 N N . HIS B 1 320 ? -19.703 -10.062 6.309 1 94.69 320 HIS B N 1
ATOM 7847 C CA . HIS B 1 320 ? -19.297 -9.672 4.961 1 94.69 320 HIS B CA 1
ATOM 7848 C C . HIS B 1 320 ? -18.094 -8.742 4.996 1 94.69 320 HIS B C 1
ATOM 7850 O O . HIS B 1 320 ? -17.156 -8.898 4.199 1 94.69 320 HIS B O 1
ATOM 7856 N N . ARG B 1 321 ? -18.062 -7.797 5.965 1 95.19 321 ARG B N 1
ATOM 7857 C CA . ARG B 1 321 ? -16.953 -6.875 6.152 1 95.19 321 ARG B CA 1
ATOM 7858 C C . ARG B 1 321 ? -15.672 -7.625 6.492 1 95.19 321 ARG B C 1
ATOM 7860 O O . ARG B 1 321 ? -14.609 -7.34 5.926 1 95.19 321 ARG B O 1
ATOM 7867 N N . VAL B 1 322 ? -15.836 -8.555 7.34 1 97 322 VAL B N 1
ATOM 7868 C CA . VAL B 1 322 ? -14.688 -9.344 7.781 1 97 322 VAL B CA 1
ATOM 7869 C C . VAL B 1 322 ? -14.125 -10.141 6.609 1 97 322 VAL B C 1
ATOM 7871 O O . VAL B 1 322 ? -12.922 -10.109 6.348 1 97 322 VAL B O 1
ATOM 7874 N N . ARG B 1 323 ? -14.945 -10.797 5.938 1 96.94 323 ARG B N 1
ATOM 7875 C CA . ARG B 1 323 ? -14.516 -11.695 4.867 1 96.94 323 ARG B CA 1
ATOM 7876 C C . ARG B 1 323 ? -13.93 -10.914 3.695 1 96.94 323 ARG B C 1
ATOM 7878 O O . ARG B 1 323 ? -13.008 -11.383 3.029 1 96.94 323 ARG B O 1
ATOM 7885 N N . LEU B 1 324 ? -14.438 -9.734 3.441 1 97.56 324 LEU B N 1
ATOM 7886 C CA . LEU B 1 324 ? -13.891 -8.914 2.365 1 97.56 324 LEU B CA 1
ATOM 7887 C C . LEU B 1 324 ? -12.469 -8.477 2.682 1 97.56 324 LEU B C 1
ATOM 7889 O O . LEU B 1 324 ? -11.617 -8.414 1.788 1 97.56 324 LEU B O 1
ATOM 7893 N N . TRP B 1 325 ? -12.227 -8.102 3.93 1 98.31 325 TRP B N 1
ATOM 7894 C CA . TRP B 1 325 ? -10.859 -7.766 4.301 1 98.31 325 TRP B CA 1
ATOM 7895 C C . TRP B 1 325 ? -9.914 -8.922 3.998 1 98.31 325 TRP B C 1
ATOM 7897 O O . TRP B 1 325 ? -8.828 -8.719 3.443 1 98.31 325 TRP B O 1
ATOM 7907 N N . TRP B 1 326 ? -10.352 -10.078 4.363 1 98.25 326 TRP B N 1
ATOM 7908 C CA . TRP B 1 326 ? -9.477 -11.234 4.195 1 98.25 326 TRP B CA 1
ATOM 7909 C C . TRP B 1 326 ? -9.336 -11.602 2.723 1 98.25 326 TRP B C 1
ATOM 7911 O O . TRP B 1 326 ? -8.305 -12.141 2.307 1 98.25 326 TRP B O 1
ATOM 7921 N N . ALA B 1 327 ? -10.383 -11.281 1.922 1 98.25 327 ALA B N 1
ATOM 7922 C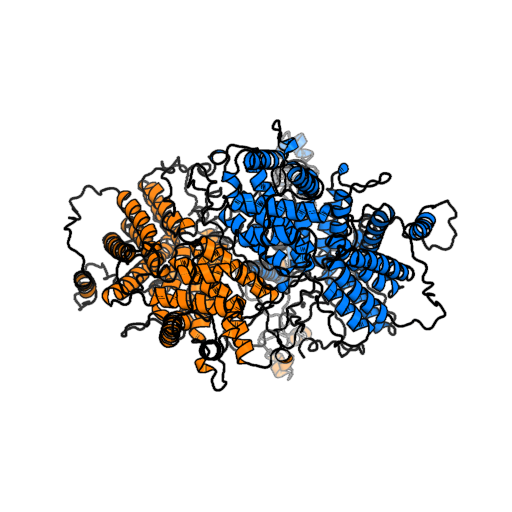 CA . ALA B 1 327 ? -10.227 -11.453 0.479 1 98.25 327 ALA B CA 1
ATOM 7923 C C . ALA B 1 327 ? -9.125 -10.539 -0.061 1 98.25 327 ALA B C 1
ATOM 7925 O O . ALA B 1 327 ? -8.305 -10.969 -0.88 1 98.25 327 ALA B O 1
ATOM 7926 N N . ILE B 1 328 ? -9.078 -9.273 0.372 1 98.62 328 ILE B N 1
ATOM 7927 C CA . ILE B 1 328 ? -8.016 -8.336 -0 1 98.62 328 ILE B CA 1
ATOM 7928 C C . ILE B 1 328 ? -6.66 -8.906 0.399 1 98.62 328 ILE B C 1
ATOM 7930 O O . ILE B 1 328 ? -5.719 -8.906 -0.398 1 98.62 328 ILE B O 1
ATOM 7934 N N . TYR B 1 329 ? -6.648 -9.398 1.616 1 98.25 329 TYR B N 1
ATOM 7935 C CA . TYR B 1 329 ? -5.434 -9.961 2.193 1 98.25 329 TYR B CA 1
ATOM 7936 C C . TYR B 1 329 ? -4.922 -11.125 1.355 1 98.25 329 TYR B C 1
ATOM 7938 O O . TYR B 1 329 ? -3.734 -11.188 1.024 1 98.25 329 TYR B O 1
ATOM 7946 N N . ILE B 1 330 ? -5.75 -12.023 0.983 1 98.19 330 ILE B N 1
ATOM 7947 C CA . ILE B 1 330 ? -5.398 -13.211 0.213 1 98.19 330 ILE B CA 1
ATOM 7948 C C . ILE B 1 330 ? -4.887 -12.805 -1.165 1 98.19 330 ILE B C 1
ATOM 7950 O O . ILE B 1 330 ? -3.842 -13.281 -1.613 1 98.19 330 ILE B O 1
ATOM 7954 N N . PHE B 1 331 ? -5.602 -11.938 -1.827 1 98.19 331 PHE B N 1
ATOM 7955 C CA . PHE B 1 331 ? -5.207 -11.492 -3.16 1 98.19 331 PHE B CA 1
ATOM 7956 C C . PHE B 1 331 ? -3.842 -10.82 -3.121 1 98.19 331 PHE B C 1
ATOM 7958 O O . PHE B 1 331 ? -2.98 -11.102 -3.959 1 98.19 331 PHE B O 1
ATOM 7965 N N . ASP B 1 332 ? -3.674 -9.961 -2.156 1 97.62 332 ASP B N 1
ATOM 7966 C CA . ASP B 1 332 ? -2.414 -9.227 -2.064 1 97.62 332 ASP B CA 1
ATOM 7967 C C . ASP B 1 332 ? -1.236 -10.18 -1.871 1 97.62 332 ASP B C 1
ATOM 7969 O O . ASP B 1 332 ? -0.203 -10.039 -2.527 1 97.62 332 ASP B O 1
ATOM 7973 N N . ARG B 1 333 ? -1.377 -11.117 -1.011 1 97.56 333 ARG B N 1
ATOM 7974 C CA . ARG B 1 333 ? -0.303 -12.062 -0.724 1 97.56 333 ARG B CA 1
ATOM 7975 C C . ARG B 1 333 ? -0.066 -13 -1.904 1 97.56 333 ARG B C 1
ATOM 7977 O O . ARG B 1 333 ? 1.08 -13.305 -2.242 1 97.56 333 ARG B O 1
ATOM 7984 N N . MET B 1 334 ? -1.133 -13.406 -2.42 1 96.44 334 MET B N 1
ATOM 7985 C CA . MET B 1 334 ? -1.03 -14.305 -3.566 1 96.44 334 MET B CA 1
ATOM 7986 C C . MET B 1 334 ? -0.315 -13.625 -4.727 1 96.44 334 MET B C 1
ATOM 7988 O O . MET B 1 334 ? 0.596 -14.195 -5.328 1 96.44 334 MET B O 1
ATOM 7992 N N . TYR B 1 335 ? -0.663 -12.398 -5.043 1 96.62 335 TYR B N 1
ATOM 7993 C CA . TYR B 1 335 ? -0.059 -11.672 -6.152 1 96.62 335 TYR B CA 1
ATOM 7994 C C . TYR B 1 335 ? 1.401 -11.344 -5.859 1 96.62 335 TYR B C 1
ATOM 7996 O O . TYR B 1 335 ? 2.258 -11.469 -6.738 1 96.62 335 TYR B O 1
ATOM 8004 N N . THR B 1 336 ? 1.641 -10.945 -4.645 1 94.5 336 THR B N 1
ATOM 8005 C CA . THR B 1 336 ? 3.006 -10.609 -4.258 1 94.5 336 THR B CA 1
ATOM 8006 C C . THR B 1 336 ? 3.918 -11.828 -4.379 1 94.5 336 THR B C 1
ATOM 8008 O O . THR B 1 336 ? 5.094 -11.695 -4.723 1 94.5 336 THR B O 1
ATOM 8011 N N . SER B 1 337 ? 3.395 -13.008 -4.148 1 95.06 337 SER B N 1
ATOM 8012 C CA . SER B 1 337 ? 4.18 -14.234 -4.25 1 95.06 337 SER B CA 1
ATOM 8013 C C . SER B 1 337 ? 4.531 -14.547 -5.699 1 95.06 337 SER B C 1
ATOM 8015 O O . SER B 1 337 ? 5.484 -15.289 -5.965 1 95.06 337 SER B O 1
ATOM 8017 N N . LYS B 1 338 ? 3.779 -13.992 -6.613 1 95.88 338 LYS B N 1
ATOM 8018 C CA . LYS B 1 338 ? 4.016 -14.25 -8.031 1 95.88 338 LYS B CA 1
ATOM 8019 C C . LYS B 1 338 ? 4.949 -13.203 -8.633 1 95.88 338 LYS B C 1
ATOM 8021 O O . LYS B 1 338 ? 5.625 -13.469 -9.625 1 95.88 338 LYS B O 1
ATOM 8026 N N . ILE B 1 339 ? 4.953 -12.031 -8.023 1 93.12 339 ILE B N 1
ATOM 8027 C CA . ILE B 1 339 ? 5.719 -10.93 -8.602 1 93.12 339 ILE B CA 1
ATOM 8028 C C . ILE B 1 339 ? 7.004 -10.727 -7.805 1 93.12 339 ILE B C 1
ATOM 8030 O O . ILE B 1 339 ? 8.047 -10.391 -8.375 1 93.12 339 ILE B O 1
ATOM 8034 N N . GLY B 1 340 ? 6.961 -10.867 -6.496 1 92.62 340 GLY B N 1
ATOM 8035 C CA . GLY B 1 340 ? 8.133 -10.734 -5.641 1 92.62 340 GLY B CA 1
ATOM 8036 C C . GLY B 1 340 ? 8.297 -9.344 -5.059 1 92.62 340 GLY B C 1
ATOM 8037 O O . GLY B 1 340 ? 9.414 -8.922 -4.766 1 92.62 340 GLY B O 1
ATOM 8038 N N . PHE B 1 341 ? 7.219 -8.555 -4.914 1 93.62 341 PHE B N 1
ATOM 8039 C CA . PHE B 1 341 ? 7.273 -7.23 -4.316 1 93.62 341 PHE B CA 1
ATOM 8040 C C . PHE B 1 341 ? 7.129 -7.309 -2.803 1 93.62 341 PHE B C 1
ATOM 8042 O O . PHE B 1 341 ? 6.66 -8.32 -2.271 1 93.62 341 PHE B O 1
ATOM 8049 N N . PRO B 1 342 ? 7.562 -6.203 -2.102 1 92.88 342 PRO B N 1
ATOM 8050 C CA . PRO B 1 342 ? 7.402 -6.215 -0.646 1 92.88 342 PRO B CA 1
ATOM 8051 C C . PRO B 1 342 ? 5.938 -6.16 -0.215 1 92.88 342 PRO B C 1
ATOM 8053 O O . PRO B 1 342 ? 5.09 -5.66 -0.958 1 92.88 342 PRO B O 1
ATOM 8056 N N . LEU B 1 343 ? 5.777 -6.664 0.979 1 92.19 343 LEU B N 1
ATOM 8057 C CA . LEU B 1 343 ? 4.426 -6.66 1.529 1 92.19 343 LEU B CA 1
ATOM 8058 C C . LEU B 1 343 ? 3.982 -5.238 1.865 1 92.19 343 LEU B C 1
ATOM 8060 O O . LEU B 1 343 ? 4.785 -4.43 2.338 1 92.19 343 LEU B O 1
ATOM 8064 N N . GLN B 1 344 ? 2.736 -4.949 1.661 1 90.5 344 GLN B N 1
ATOM 8065 C CA . GLN B 1 344 ? 2.256 -3.592 1.897 1 90.5 344 GLN B CA 1
ATOM 8066 C C . GLN B 1 344 ? 1.57 -3.48 3.256 1 90.5 344 GLN B C 1
ATOM 8068 O O . GLN B 1 344 ? 1.546 -2.406 3.857 1 90.5 344 GLN B O 1
ATOM 8073 N N . ILE B 1 345 ? 0.842 -4.488 3.707 1 92.88 345 ILE B N 1
ATOM 8074 C CA . ILE B 1 345 ? 0.243 -4.438 5.035 1 92.88 345 ILE B CA 1
ATOM 8075 C C . ILE B 1 345 ? 0.854 -5.52 5.922 1 92.88 345 ILE B C 1
ATOM 8077 O O . ILE B 1 345 ? 1.01 -6.668 5.492 1 92.88 345 ILE B O 1
ATOM 8081 N N . ARG B 1 346 ? 1.22 -5.117 7.086 1 91.56 346 ARG B N 1
ATOM 8082 C CA . ARG B 1 346 ? 1.775 -6.066 8.047 1 91.56 346 ARG B CA 1
ATOM 8083 C C . ARG B 1 346 ? 0.671 -6.734 8.859 1 91.56 346 ARG B C 1
ATOM 8085 O O . ARG B 1 346 ? -0.372 -6.133 9.117 1 91.56 346 ARG B O 1
ATOM 8092 N N . ASP B 1 347 ? 0.999 -7.887 9.258 1 93.69 347 ASP B N 1
ATOM 8093 C CA . ASP B 1 347 ? 0.009 -8.625 10.031 1 93.69 347 ASP B CA 1
ATOM 8094 C C . ASP B 1 347 ? -0.262 -7.945 11.375 1 93.69 347 ASP B C 1
ATOM 8096 O O . ASP B 1 347 ? -1.376 -8.016 11.891 1 93.69 347 ASP B O 1
ATOM 8100 N N . ASP B 1 348 ? 0.664 -7.195 11.891 1 89.94 348 ASP B N 1
ATOM 8101 C CA . ASP B 1 348 ? 0.512 -6.504 13.164 1 89.94 348 ASP B CA 1
ATOM 8102 C C . ASP B 1 348 ? -0.497 -5.363 13.062 1 89.94 348 ASP B C 1
ATOM 8104 O O . ASP B 1 348 ? -0.981 -4.859 14.078 1 89.94 348 ASP B O 1
ATOM 8108 N N . ASP B 1 349 ? -0.773 -4.988 11.906 1 92.44 349 ASP B N 1
ATOM 8109 C CA . ASP B 1 349 ? -1.707 -3.887 11.695 1 92.44 349 ASP B CA 1
ATOM 8110 C C . ASP B 1 349 ? -3.113 -4.406 11.406 1 92.44 349 ASP B C 1
ATOM 8112 O O . ASP B 1 349 ? -3.998 -3.635 11.023 1 92.44 349 ASP B O 1
ATOM 8116 N N . ILE B 1 350 ? -3.32 -5.676 11.484 1 96 350 ILE B N 1
ATOM 8117 C CA . ILE B 1 350 ? -4.621 -6.285 11.234 1 96 350 ILE B CA 1
ATOM 8118 C C . ILE B 1 350 ? -5.27 -6.68 12.555 1 96 350 ILE B C 1
ATOM 8120 O O . ILE B 1 350 ? -4.746 -7.527 13.281 1 96 350 ILE B O 1
ATOM 8124 N N . HIS B 1 351 ? -6.383 -6.117 12.891 1 93.69 351 HIS B N 1
ATOM 8125 C CA . HIS B 1 351 ? -7.039 -6.312 14.18 1 93.69 351 HIS B CA 1
ATOM 8126 C C . HIS B 1 351 ? -8.438 -6.887 14.008 1 93.69 351 HIS B C 1
ATOM 8128 O O . HIS B 1 351 ? -9.273 -6.789 14.906 1 93.69 351 HIS B O 1
ATOM 8134 N N . VAL B 1 352 ? -8.68 -7.383 12.891 1 96.5 352 VAL B N 1
ATOM 8135 C CA . VAL B 1 352 ? -9.977 -7.996 12.625 1 96.5 352 VAL B CA 1
ATOM 8136 C C . VAL B 1 352 ? -9.891 -9.5 12.844 1 96.5 352 VAL B C 1
ATOM 8138 O O . VAL B 1 352 ? -8.867 -10.125 12.547 1 96.5 352 VAL B O 1
ATOM 8141 N N . ASP B 1 353 ? -10.969 -10.078 13.281 1 95.12 353 ASP B N 1
ATOM 8142 C CA . ASP B 1 353 ? -11.023 -11.516 13.555 1 95.12 353 ASP B CA 1
ATOM 8143 C C . ASP B 1 353 ? -11.117 -12.32 12.258 1 95.12 353 ASP B C 1
ATOM 8145 O O . ASP B 1 353 ? -11.414 -11.758 11.195 1 95.12 353 ASP B O 1
ATOM 8149 N N . LEU B 1 354 ? -10.859 -13.625 12.391 1 97.31 354 LEU B N 1
ATOM 8150 C CA . LEU B 1 354 ? -11.062 -14.523 11.258 1 97.31 354 LEU B CA 1
ATOM 8151 C C . LEU B 1 354 ? -12.547 -14.758 11.008 1 97.31 354 LEU B C 1
ATOM 8153 O O . LEU B 1 354 ? -13.375 -14.562 11.906 1 97.31 354 LEU B O 1
ATOM 8157 N N . PRO B 1 355 ? -12.859 -15.102 9.773 1 95.75 355 PRO B N 1
ATOM 8158 C CA . PRO B 1 355 ? -14.266 -15.398 9.477 1 95.75 355 PRO B CA 1
ATOM 8159 C C . PRO B 1 355 ? -14.859 -16.453 10.398 1 95.75 355 PRO B C 1
ATOM 8161 O O . PRO B 1 355 ? -14.164 -17.406 10.773 1 95.75 355 PRO B O 1
ATOM 8164 N N . THR B 1 356 ? -16.094 -16.25 10.773 1 91.81 356 THR B N 1
ATOM 8165 C CA . THR B 1 356 ? -16.797 -17.188 11.641 1 91.81 356 THR B CA 1
ATOM 8166 C C . THR B 1 356 ? -18.078 -17.688 10.977 1 91.81 356 THR B C 1
ATOM 8168 O O . THR B 1 356 ? -18.594 -17.062 10.047 1 91.81 356 THR B O 1
ATOM 8171 N N . GLU B 1 357 ? -18.484 -18.828 11.5 1 87.31 357 GLU B N 1
ATOM 8172 C CA . GLU B 1 357 ? -19.734 -19.375 10.984 1 87.31 357 GLU B CA 1
ATOM 8173 C C . GLU B 1 357 ? -20.922 -18.562 11.461 1 87.31 357 GLU B C 1
ATOM 8175 O O . GLU B 1 357 ? -20.984 -18.141 12.617 1 87.31 357 GLU B O 1
ATOM 8180 N N . VAL B 1 358 ? -21.688 -18.203 10.5 1 78.44 358 VAL B N 1
ATOM 8181 C CA . VAL B 1 358 ? -22.875 -17.438 10.828 1 78.44 358 VAL B CA 1
ATOM 8182 C C . VAL B 1 358 ? -24.078 -18.375 10.969 1 78.44 358 VAL B C 1
ATOM 8184 O O . VAL B 1 358 ? -24.391 -19.109 10.039 1 78.44 358 VAL B O 1
ATOM 8187 N N . ASN B 1 359 ? -24.609 -18.375 12.211 1 75.81 359 ASN B N 1
ATOM 8188 C CA . ASN B 1 359 ? -25.75 -19.234 12.484 1 75.81 359 ASN B CA 1
ATOM 8189 C C . ASN B 1 359 ? -27.062 -18.469 12.344 1 75.81 359 ASN B C 1
ATOM 8191 O O . ASN B 1 359 ? -27.672 -18.062 13.336 1 75.81 359 ASN B O 1
ATOM 8195 N N . CYS B 1 360 ? -27.188 -17.75 11.375 1 71.75 360 CYS B N 1
ATOM 8196 C CA . CYS B 1 360 ? -28.469 -17.109 11.164 1 71.75 360 CYS B CA 1
ATOM 8197 C C . CYS B 1 360 ? -29.172 -17.672 9.938 1 71.75 360 CYS B C 1
ATOM 8199 O O . CYS B 1 360 ? -28.516 -18.125 8.992 1 71.75 360 CYS B O 1
ATOM 8201 N N . PRO B 1 361 ? -30.5 -17.781 10.133 1 72.38 361 PRO B N 1
ATOM 8202 C CA . PRO B 1 361 ? -31.234 -18.281 8.977 1 72.38 361 PRO B CA 1
ATOM 8203 C C . PRO B 1 361 ? -30.953 -17.5 7.703 1 72.38 361 PRO B C 1
ATOM 8205 O O . PRO B 1 361 ? -30.938 -16.266 7.723 1 72.38 361 PRO B O 1
ATOM 8208 N N . GLY B 1 362 ? -30.578 -18.078 6.625 1 70.06 362 GLY B N 1
ATOM 8209 C CA . GLY B 1 362 ? -30.312 -17.438 5.344 1 70.06 362 GLY B CA 1
ATOM 8210 C C . GLY B 1 362 ? -28.844 -17.125 5.133 1 70.06 362 GLY B C 1
ATOM 8211 O O . GLY B 1 362 ? -28.438 -16.797 4.02 1 70.06 362 GLY B O 1
ATOM 8212 N N . ALA B 1 363 ? -28.141 -17.297 6.164 1 70.81 363 ALA B N 1
ATOM 8213 C CA . ALA B 1 363 ? -26.719 -16.969 6.105 1 70.81 363 ALA B CA 1
ATOM 8214 C C . ALA B 1 363 ? -25.953 -17.984 5.258 1 70.81 363 ALA B C 1
ATOM 8216 O O . ALA B 1 363 ? -24.969 -17.625 4.609 1 70.81 363 ALA B O 1
ATOM 8217 N N . GLU B 1 364 ? -26.406 -19.156 5.25 1 71.69 364 GLU B N 1
ATOM 8218 C CA . GLU B 1 364 ? -25.703 -20.203 4.527 1 71.69 364 GLU B CA 1
ATOM 8219 C C . GLU B 1 364 ? -25.688 -19.938 3.023 1 71.69 364 GLU B C 1
ATOM 8221 O O . GLU B 1 364 ? -24.75 -20.297 2.326 1 71.69 364 GLU B O 1
ATOM 8226 N N . ASP B 1 365 ? -26.656 -19.219 2.637 1 76.44 365 ASP B N 1
ATOM 8227 C CA . ASP B 1 365 ? -26.766 -18.938 1.21 1 76.44 365 ASP B CA 1
ATOM 8228 C C . ASP B 1 365 ? -25.891 -17.766 0.812 1 76.44 365 ASP B C 1
ATOM 8230 O O . ASP B 1 365 ? -25.641 -17.531 -0.375 1 76.44 365 ASP B O 1
ATOM 8234 N N . GLN B 1 366 ? -25.406 -17.141 1.783 1 77.94 366 GLN B N 1
ATOM 8235 C CA . GLN B 1 366 ? -24.688 -15.914 1.5 1 77.94 366 GLN B CA 1
ATOM 8236 C C . GLN B 1 366 ? -23.172 -16.156 1.442 1 77.94 366 GLN B C 1
ATOM 8238 O O . GLN B 1 366 ? -22.469 -15.5 0.687 1 77.94 366 GLN B O 1
ATOM 8243 N N . PHE B 1 367 ? -22.75 -17.141 2.207 1 82.81 367 PHE B N 1
ATOM 8244 C CA . PHE B 1 367 ? -21.312 -17.188 2.449 1 82.81 367 PHE B CA 1
ATOM 8245 C C . PHE B 1 367 ? -20.719 -18.484 1.905 1 82.81 367 PHE B C 1
ATOM 8247 O O . PHE B 1 367 ? -21.438 -19.484 1.737 1 82.81 367 PHE B O 1
ATOM 8254 N N . SER B 1 368 ? -19.438 -18.328 1.587 1 82.94 368 SER B N 1
ATOM 8255 C CA . SER B 1 368 ? -18.641 -19.5 1.231 1 82.94 368 SER B CA 1
ATOM 8256 C C . SER B 1 368 ? -18.266 -20.312 2.467 1 82.94 368 SER B C 1
ATOM 8258 O O . SER B 1 368 ? -18.531 -19.891 3.596 1 82.94 368 SER B O 1
ATOM 8260 N N . ASN B 1 369 ? -17.703 -21.484 2.215 1 88 369 ASN B N 1
ATOM 8261 C CA . ASN B 1 369 ? -17.281 -22.359 3.301 1 88 369 ASN B CA 1
ATOM 8262 C C . ASN B 1 369 ? -16.266 -21.672 4.207 1 88 369 ASN B C 1
ATOM 8264 O O . ASN B 1 369 ? -15.18 -21.281 3.76 1 88 369 ASN B O 1
ATOM 8268 N N . THR B 1 370 ? -16.594 -21.547 5.488 1 92.69 370 THR B N 1
ATOM 8269 C CA . THR B 1 370 ? -15.789 -20.797 6.445 1 92.69 370 THR B CA 1
ATOM 8270 C C . THR B 1 370 ? -14.453 -21.484 6.695 1 92.69 370 THR B C 1
ATOM 8272 O O . THR B 1 370 ? -13.406 -20.828 6.754 1 92.69 370 THR B O 1
ATOM 8275 N N . ALA B 1 371 ? -14.516 -22.781 6.844 1 93.62 371 ALA B N 1
ATOM 8276 C CA . ALA B 1 371 ? -13.289 -23.531 7.117 1 93.62 371 ALA B CA 1
ATOM 8277 C C . ALA B 1 371 ? -12.289 -23.391 5.969 1 93.62 371 ALA B C 1
ATOM 8279 O O . ALA B 1 371 ? -11.086 -23.266 6.195 1 93.62 371 ALA B O 1
ATOM 8280 N N . TYR B 1 372 ? -12.82 -23.5 4.785 1 94.81 372 TYR B N 1
ATOM 8281 C CA . TYR B 1 372 ? -11.969 -23.312 3.615 1 94.81 372 TYR B CA 1
ATOM 8282 C C . TYR B 1 372 ? -11.32 -21.938 3.617 1 94.81 372 TYR B C 1
ATOM 8284 O O . TYR B 1 372 ? -10.125 -21.797 3.369 1 94.81 372 TYR B O 1
ATOM 8292 N N . LEU B 1 373 ? -12.148 -20.938 3.889 1 95.5 373 LEU B N 1
ATOM 8293 C CA . LEU B 1 373 ? -11.664 -19.562 3.887 1 95.5 373 LEU B CA 1
ATOM 8294 C C . LEU B 1 373 ? -10.586 -19.359 4.949 1 95.5 373 LEU B C 1
ATOM 8296 O O . LEU B 1 373 ? -9.562 -18.719 4.691 1 95.5 373 LEU B O 1
ATOM 8300 N N . VAL B 1 374 ? -10.773 -19.875 6.082 1 96.88 374 VAL B N 1
ATOM 8301 C CA . VAL B 1 374 ? -9.812 -19.734 7.172 1 96.88 374 VAL B CA 1
ATOM 8302 C C . VAL B 1 374 ? -8.5 -20.422 6.797 1 96.88 374 VAL B C 1
ATOM 8304 O O . VAL B 1 374 ? -7.422 -19.891 7.051 1 96.88 374 VAL B O 1
ATOM 8307 N N . SER B 1 375 ? -8.586 -21.609 6.223 1 97 375 SER B N 1
ATOM 8308 C CA . SER B 1 375 ? -7.391 -22.312 5.781 1 97 375 SER B CA 1
ATOM 8309 C C . SER B 1 375 ? -6.637 -21.516 4.719 1 97 375 SER B C 1
ATOM 8311 O O . SER B 1 375 ? -5.406 -21.5 4.711 1 97 375 SER B O 1
ATOM 8313 N N . SER B 1 376 ? -7.418 -20.922 3.838 1 97.5 376 SER B N 1
ATOM 8314 C CA . SER B 1 376 ? -6.809 -20.094 2.797 1 97.5 376 SER B CA 1
ATOM 8315 C C . SER B 1 376 ? -6.105 -18.875 3.391 1 97.5 376 SER B C 1
ATOM 8317 O O . SER B 1 376 ? -5.047 -18.469 2.912 1 97.5 376 SER B O 1
ATOM 8319 N N . ILE B 1 377 ? -6.695 -18.266 4.391 1 97.94 377 ILE B N 1
ATOM 8320 C CA . ILE B 1 377 ? -6.117 -17.109 5.059 1 97.94 377 ILE B CA 1
ATOM 8321 C C . ILE B 1 377 ? -4.816 -17.5 5.754 1 97.94 377 ILE B C 1
ATOM 8323 O O . ILE B 1 377 ? -3.814 -16.797 5.656 1 97.94 377 ILE B O 1
ATOM 8327 N N . ARG B 1 378 ? -4.84 -18.594 6.375 1 97.88 378 ARG B N 1
ATOM 8328 C CA . ARG B 1 378 ? -3.646 -19.062 7.074 1 97.88 378 ARG B CA 1
ATOM 8329 C C . ARG B 1 378 ? -2.51 -19.344 6.098 1 97.88 378 ARG B C 1
ATOM 8331 O O . ARG B 1 378 ? -1.345 -19.078 6.398 1 97.88 378 ARG B O 1
ATOM 8338 N N . LEU B 1 379 ? -2.871 -19.891 5.008 1 97.81 379 LEU B N 1
ATOM 8339 C CA . LEU B 1 379 ? -1.863 -20.141 3.982 1 97.81 379 LEU B CA 1
ATOM 8340 C C . LEU B 1 379 ? -1.317 -18.812 3.441 1 97.81 379 LEU B C 1
ATOM 8342 O O . LEU B 1 379 ? -0.115 -18.688 3.197 1 97.81 379 LEU B O 1
ATOM 8346 N N . ALA B 1 380 ? -2.225 -17.859 3.23 1 98.12 380 ALA B N 1
ATOM 8347 C CA . ALA B 1 380 ? -1.809 -16.547 2.764 1 98.12 380 ALA B CA 1
ATOM 8348 C C . ALA B 1 380 ? -0.843 -15.891 3.75 1 98.12 380 ALA B C 1
ATOM 8350 O O . ALA B 1 380 ? 0.071 -15.164 3.348 1 98.12 380 ALA B O 1
ATOM 8351 N N . ARG B 1 381 ? -1.043 -16.094 4.992 1 98.06 381 ARG B N 1
ATOM 8352 C CA . ARG B 1 381 ? -0.136 -15.594 6.02 1 98.06 381 ARG B CA 1
ATOM 8353 C C . ARG B 1 381 ? 1.265 -16.172 5.844 1 98.06 381 ARG B C 1
ATOM 8355 O O . ARG B 1 381 ? 2.258 -15.453 5.961 1 98.06 381 ARG B O 1
ATOM 8362 N N . ILE B 1 382 ? 1.334 -17.422 5.578 1 98 382 ILE B N 1
ATOM 8363 C CA . ILE B 1 382 ? 2.617 -18.078 5.375 1 98 382 ILE B CA 1
ATOM 8364 C C . ILE B 1 382 ? 3.283 -17.531 4.113 1 98 382 ILE B C 1
ATOM 8366 O O . ILE B 1 382 ? 4.504 -17.375 4.07 1 98 382 ILE B O 1
ATOM 8370 N N . ILE B 1 383 ? 2.449 -17.297 3.109 1 97.94 383 ILE B N 1
ATOM 8371 C CA . ILE B 1 383 ? 2.975 -16.703 1.887 1 97.94 383 ILE B CA 1
ATOM 8372 C C . ILE B 1 383 ? 3.672 -15.391 2.215 1 97.94 383 ILE B C 1
ATOM 8374 O O . ILE B 1 383 ? 4.766 -15.117 1.714 1 97.94 383 ILE B O 1
ATOM 8378 N N . GLY B 1 384 ? 3.01 -14.594 3.033 1 96.81 384 GLY B N 1
ATOM 8379 C CA . GLY B 1 384 ? 3.627 -13.352 3.461 1 96.81 384 GLY B CA 1
ATOM 8380 C C . GLY B 1 384 ? 4.961 -13.555 4.152 1 96.81 384 GLY B C 1
ATOM 8381 O O . GLY B 1 384 ? 5.918 -12.82 3.896 1 96.81 384 GLY B O 1
ATOM 8382 N N . GLN B 1 385 ? 5.07 -14.539 4.895 1 96.25 385 GLN B N 1
ATOM 8383 C CA . GLN B 1 385 ? 6.305 -14.836 5.613 1 96.25 385 GLN B CA 1
ATOM 8384 C C . GLN B 1 385 ? 7.402 -15.297 4.652 1 96.25 385 GLN B C 1
ATOM 8386 O O . GLN B 1 385 ? 8.57 -14.953 4.836 1 96.25 385 GLN B O 1
ATOM 8391 N N . ILE B 1 386 ? 7.012 -16.062 3.727 1 96.56 386 ILE B N 1
ATOM 8392 C CA . ILE B 1 386 ? 7.98 -16.547 2.746 1 96.56 386 ILE B CA 1
ATOM 8393 C C . ILE B 1 386 ? 8.594 -15.359 2 1 96.56 386 ILE B C 1
ATOM 8395 O O . ILE B 1 386 ? 9.812 -15.289 1.847 1 96.56 386 ILE B O 1
ATOM 8399 N N . ILE B 1 387 ? 7.801 -14.461 1.593 1 95.06 387 ILE B N 1
ATOM 8400 C CA . ILE B 1 387 ? 8.273 -13.305 0.839 1 95.06 387 ILE B CA 1
ATOM 8401 C C . ILE B 1 387 ? 9.188 -12.453 1.718 1 95.06 387 ILE B C 1
ATOM 8403 O O . ILE B 1 387 ? 10.227 -11.969 1.259 1 95.06 387 ILE B O 1
ATOM 8407 N N . GLU B 1 388 ? 8.836 -12.328 2.926 1 92.88 388 GLU B N 1
ATOM 8408 C CA . GLU B 1 388 ? 9.594 -11.492 3.846 1 92.88 388 GLU B CA 1
ATOM 8409 C C . GLU B 1 388 ? 10.914 -12.156 4.238 1 92.88 388 GLU B C 1
ATOM 8411 O O . GLU B 1 388 ? 11.961 -11.508 4.262 1 92.88 388 GLU B O 1
ATOM 8416 N N . LYS B 1 389 ? 10.898 -13.43 4.449 1 92.31 389 LYS B N 1
ATOM 8417 C CA . LYS B 1 389 ? 12.039 -14.109 5.047 1 92.31 389 LYS B CA 1
ATOM 8418 C C . LYS B 1 389 ? 12.992 -14.633 3.977 1 92.31 389 LYS B C 1
ATOM 8420 O O . LYS B 1 389 ? 14.195 -14.742 4.211 1 92.31 389 LYS B O 1
ATOM 8425 N N . ILE B 1 390 ? 12.43 -14.961 2.832 1 92.94 390 ILE B N 1
ATOM 8426 C CA . ILE B 1 390 ? 13.266 -15.617 1.83 1 92.94 390 ILE B CA 1
ATOM 8427 C C . ILE B 1 390 ? 13.586 -14.641 0.706 1 92.94 390 ILE B C 1
ATOM 8429 O O . ILE B 1 390 ? 14.703 -14.641 0.178 1 92.94 390 ILE B O 1
ATOM 8433 N N . TYR B 1 391 ? 12.688 -13.766 0.361 1 92.5 391 TYR B N 1
ATOM 8434 C CA . TYR B 1 391 ? 12.859 -13.023 -0.883 1 92.5 391 TYR B CA 1
ATOM 8435 C C . TYR B 1 391 ? 13 -11.531 -0.613 1 92.5 391 TYR B C 1
ATOM 8437 O O . TYR B 1 391 ? 12.914 -10.719 -1.536 1 92.5 391 TYR B O 1
ATOM 8445 N N . SER B 1 392 ? 13.133 -11.125 0.594 1 87.62 392 SER B N 1
ATOM 8446 C CA . SER B 1 392 ? 13.398 -9.734 0.944 1 87.62 392 SER B CA 1
ATOM 8447 C C . SER B 1 392 ? 14.875 -9.516 1.27 1 87.62 392 SER B C 1
ATOM 8449 O O . SER B 1 392 ? 15.586 -10.469 1.59 1 87.62 392 SER B O 1
ATOM 8451 N N . ARG B 1 393 ? 15.344 -8.32 1.171 1 84.56 393 ARG B N 1
ATOM 8452 C CA . ARG B 1 393 ? 16.734 -7.973 1.451 1 84.56 393 ARG B CA 1
ATOM 8453 C C . ARG B 1 393 ? 16.891 -7.465 2.881 1 84.56 393 ARG B C 1
ATOM 8455 O O . ARG B 1 393 ? 17.969 -7.004 3.266 1 84.56 393 ARG B O 1
ATOM 8462 N N . LYS B 1 394 ? 15.828 -7.621 3.557 1 81.81 394 LYS B N 1
ATOM 8463 C CA . LYS B 1 394 ? 15.875 -7.234 4.965 1 81.81 394 LYS B CA 1
ATOM 8464 C C . LYS B 1 394 ? 16.891 -8.07 5.73 1 81.81 394 LYS B C 1
ATOM 8466 O O . LYS B 1 394 ? 17 -9.281 5.516 1 81.81 394 LYS B O 1
ATOM 8471 N N . PRO B 1 395 ? 17.594 -7.422 6.504 1 78.75 395 PRO B N 1
ATOM 8472 C CA . PRO B 1 395 ? 18.547 -8.195 7.309 1 78.75 395 PRO B CA 1
ATOM 8473 C C . PRO B 1 395 ? 17.859 -8.953 8.445 1 78.75 395 PRO B C 1
ATOM 8475 O O . PRO B 1 395 ? 16.922 -8.445 9.062 1 78.75 395 PRO B O 1
ATOM 8478 N N . TYR B 1 396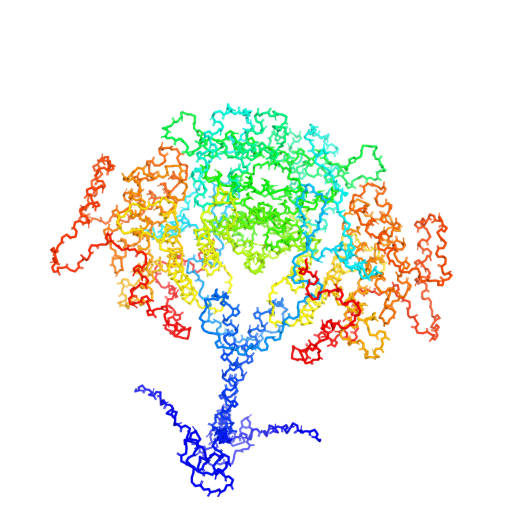 ? 18.281 -10.18 8.602 1 80.25 396 TYR B N 1
ATOM 8479 C CA . TYR B 1 396 ? 17.734 -11.016 9.672 1 80.25 396 TYR B CA 1
ATOM 8480 C C . TYR B 1 396 ? 18.844 -11.477 10.617 1 80.25 396 TYR B C 1
ATOM 8482 O O . TYR B 1 396 ? 19.984 -11.688 10.195 1 80.25 396 TYR B O 1
ATOM 8490 N N . GLN B 1 397 ? 18.406 -11.578 11.82 1 72.5 397 GLN B N 1
ATOM 8491 C CA . GLN B 1 397 ? 19.328 -12.141 12.805 1 72.5 397 GLN B CA 1
ATOM 8492 C C . GLN B 1 397 ? 19.422 -13.656 12.656 1 72.5 397 GLN B C 1
ATOM 8494 O O . GLN B 1 397 ? 20.5 -14.234 12.844 1 72.5 397 GLN B O 1
ATOM 8499 N N . GLU B 1 398 ? 18.359 -14.297 12.242 1 77.12 398 GLU B N 1
ATOM 8500 C CA . GLU B 1 398 ? 18.312 -15.742 12.023 1 77.12 398 GLU B CA 1
ATOM 8501 C C . GLU B 1 398 ? 19.062 -16.125 10.75 1 77.12 398 GLU B C 1
ATOM 8503 O O . GLU B 1 398 ? 19.094 -15.359 9.781 1 77.12 398 GLU B O 1
ATOM 8508 N N . SER B 1 399 ? 19.656 -17.297 10.836 1 78.38 399 SER B N 1
ATOM 8509 C CA . SER B 1 399 ? 20.281 -17.812 9.617 1 78.38 399 SER B CA 1
ATOM 8510 C C . SER B 1 399 ? 19.234 -18.172 8.562 1 78.38 399 SER B C 1
ATOM 8512 O O . SER B 1 399 ? 18.047 -18.297 8.875 1 78.38 399 SER B O 1
ATOM 8514 N N . PHE B 1 400 ? 19.719 -18.375 7.359 1 83.75 400 PHE B N 1
ATOM 8515 C CA . PHE B 1 400 ? 18.828 -18.703 6.254 1 83.75 400 PHE B CA 1
ATOM 8516 C C . PHE B 1 400 ? 18.125 -20.031 6.508 1 83.75 400 PHE B C 1
ATOM 8518 O O . PHE B 1 400 ? 16.922 -20.156 6.266 1 83.75 400 PHE B O 1
ATOM 8525 N N . LEU B 1 401 ? 18.797 -21.047 7.023 1 82.62 401 LEU B N 1
ATOM 8526 C CA . LEU B 1 401 ? 18.234 -22.375 7.277 1 82.62 401 LEU B CA 1
ATOM 8527 C C . LEU B 1 401 ? 17.219 -22.312 8.406 1 82.62 401 LEU B C 1
ATOM 8529 O O . LEU B 1 401 ? 16.234 -23.062 8.398 1 82.62 401 LEU B O 1
ATOM 8533 N N . GLN B 1 402 ? 17.5 -21.406 9.344 1 83.56 402 GLN B N 1
ATOM 8534 C CA . GLN B 1 402 ? 16.547 -21.25 10.43 1 83.56 402 GLN B CA 1
ATOM 8535 C C . GLN B 1 402 ? 15.234 -20.672 9.93 1 83.56 402 GLN B C 1
ATOM 8537 O O . GLN B 1 402 ? 14.156 -21.078 10.367 1 83.56 402 GLN B O 1
ATOM 8542 N N . ARG B 1 403 ? 15.383 -19.703 9.047 1 89.88 403 ARG B N 1
ATOM 8543 C CA . ARG B 1 403 ? 14.18 -19.109 8.469 1 89.88 403 ARG B CA 1
ATOM 8544 C C . ARG B 1 403 ? 13.398 -20.125 7.652 1 89.88 403 ARG B C 1
ATOM 8546 O O . ARG B 1 403 ? 12.172 -20.172 7.711 1 89.88 403 ARG B O 1
ATOM 8553 N N . GLU B 1 404 ? 14.102 -20.984 6.934 1 90.12 404 GLU B N 1
ATOM 8554 C CA . GLU B 1 404 ? 13.445 -22.047 6.172 1 90.12 404 GLU B CA 1
ATOM 8555 C C . GLU B 1 404 ? 12.75 -23.047 7.098 1 90.12 404 GLU B C 1
ATOM 8557 O O . GLU B 1 404 ? 11.648 -23.5 6.801 1 90.12 404 GLU B O 1
ATOM 8562 N N . GLN B 1 405 ? 13.461 -23.375 8.141 1 90.19 405 GLN B N 1
ATOM 8563 C CA . GLN B 1 405 ? 12.875 -24.297 9.109 1 90.19 405 GLN B CA 1
ATOM 8564 C C . GLN B 1 405 ? 11.562 -23.75 9.664 1 90.19 405 GLN B C 1
ATOM 8566 O O . GLN B 1 405 ? 10.578 -24.469 9.773 1 90.19 405 GLN B O 1
ATOM 8571 N N . GLN B 1 406 ? 11.633 -22.438 10.039 1 91.75 406 GLN B N 1
ATOM 8572 C CA . GLN B 1 406 ? 10.43 -21.797 10.578 1 91.75 406 GLN B CA 1
ATOM 8573 C C . GLN B 1 406 ? 9.281 -21.859 9.578 1 91.75 406 GLN B C 1
ATOM 8575 O O . GLN B 1 406 ? 8.133 -22.109 9.953 1 91.75 406 GLN B O 1
ATOM 8580 N N . LEU B 1 407 ? 9.57 -21.641 8.344 1 95.12 407 LEU B N 1
ATOM 8581 C CA . LEU B 1 407 ? 8.555 -21.641 7.293 1 95.12 407 LEU B CA 1
ATOM 8582 C C . LEU B 1 407 ? 8 -23.047 7.082 1 95.12 407 LEU B C 1
ATOM 8584 O O . LEU B 1 407 ? 6.789 -23.219 6.918 1 95.12 407 LEU B O 1
ATOM 8588 N N . LEU B 1 408 ? 8.852 -24.047 7.078 1 94.81 408 LEU B N 1
ATOM 8589 C CA . LEU B 1 408 ? 8.414 -25.422 6.867 1 94.81 408 LEU B CA 1
ATOM 8590 C C . LEU B 1 408 ? 7.609 -25.922 8.062 1 94.81 408 LEU B C 1
ATOM 8592 O O . LEU B 1 408 ? 6.68 -26.719 7.902 1 94.81 408 LEU B O 1
ATOM 8596 N N . LEU B 1 409 ? 8.016 -25.422 9.266 1 92.75 409 LEU B N 1
ATOM 8597 C CA . LEU B 1 409 ? 7.211 -25.734 10.438 1 92.75 409 LEU B CA 1
ATOM 8598 C C . LEU B 1 409 ? 5.809 -25.156 10.312 1 92.75 409 LEU B C 1
ATOM 8600 O O . LEU B 1 409 ? 4.824 -25.828 10.641 1 92.75 409 LEU B O 1
ATOM 8604 N N . ALA B 1 410 ? 5.777 -23.953 9.852 1 95.69 410 ALA B N 1
ATOM 8605 C CA . ALA B 1 410 ? 4.477 -23.312 9.648 1 95.69 410 ALA B CA 1
ATOM 8606 C C . ALA B 1 410 ? 3.65 -24.078 8.617 1 95.69 410 ALA B C 1
ATOM 8608 O O . ALA B 1 410 ? 2.441 -24.25 8.789 1 95.69 410 ALA B O 1
ATOM 8609 N N . LEU B 1 411 ? 4.227 -24.547 7.555 1 96.81 411 LEU B N 1
ATOM 8610 C CA . LEU B 1 411 ? 3.541 -25.297 6.508 1 96.81 411 LEU B CA 1
ATOM 8611 C C . LEU B 1 411 ? 3.094 -26.656 7.023 1 96.81 411 LEU B C 1
ATOM 8613 O O . LEU B 1 411 ? 2.004 -27.125 6.684 1 96.81 411 LEU B O 1
ATOM 8617 N N . GLN B 1 412 ? 3.914 -27.266 7.812 1 93.44 412 GLN B N 1
ATOM 8618 C CA . GLN B 1 412 ? 3.531 -28.531 8.43 1 93.44 412 GLN B CA 1
ATOM 8619 C C . GLN B 1 412 ? 2.314 -28.359 9.336 1 93.44 412 GLN B C 1
ATOM 8621 O O . GLN B 1 412 ? 1.393 -29.172 9.305 1 93.44 412 GLN B O 1
ATOM 8626 N N . ASP B 1 413 ? 2.381 -27.312 10.117 1 93.75 413 ASP B N 1
ATOM 8627 C CA . ASP B 1 413 ? 1.261 -27.016 11.008 1 93.75 413 ASP B CA 1
ATOM 8628 C C . ASP B 1 413 ? -0.017 -26.75 10.211 1 93.75 413 ASP B C 1
ATOM 8630 O O . ASP B 1 413 ? -1.109 -27.125 10.641 1 93.75 413 ASP B O 1
ATOM 8634 N N . TRP B 1 414 ? 0.129 -26.141 9.125 1 96.19 414 TRP B N 1
ATOM 8635 C CA . TRP B 1 414 ? -1.019 -25.859 8.266 1 96.19 414 TRP B CA 1
ATOM 8636 C C . TRP B 1 414 ? -1.657 -27.141 7.77 1 96.19 414 TRP B C 1
ATOM 8638 O O . TRP B 1 414 ? -2.879 -27.312 7.828 1 96.19 414 TRP B O 1
ATOM 8648 N N . VAL B 1 415 ? -0.92 -28.125 7.332 1 92.62 415 VAL B N 1
ATOM 8649 C CA . VAL B 1 415 ? -1.43 -29.391 6.816 1 92.62 415 VAL B CA 1
ATOM 8650 C C . VAL B 1 415 ? -2.113 -30.172 7.938 1 92.62 415 VAL B C 1
ATOM 8652 O O . VAL B 1 415 ? -3.178 -30.75 7.73 1 92.62 415 VAL B O 1
ATOM 8655 N N . ARG B 1 416 ? -1.514 -30.047 9.07 1 90.44 416 ARG B N 1
ATOM 8656 C CA . ARG B 1 416 ? -2.029 -30.797 10.203 1 90.44 416 ARG B CA 1
ATOM 8657 C C . ARG B 1 416 ? -3.342 -30.203 10.703 1 90.44 416 ARG B C 1
ATOM 8659 O O . ARG B 1 416 ? -4.207 -30.922 11.203 1 90.44 416 ARG B O 1
ATOM 8666 N N . SER B 1 417 ? -3.443 -28.953 10.531 1 92 417 SER B N 1
ATOM 8667 C CA . SER B 1 417 ? -4.605 -28.25 11.078 1 92 417 SER B CA 1
ATOM 8668 C C . SER B 1 417 ? -5.781 -28.297 10.109 1 92 417 SER B C 1
ATOM 8670 O O . SER B 1 417 ? -6.895 -27.891 10.461 1 92 417 SER B O 1
ATOM 8672 N N . LEU B 1 418 ? -5.617 -28.891 8.898 1 94.5 418 LEU B N 1
ATOM 8673 C CA . LEU B 1 418 ? -6.676 -28.891 7.895 1 94.5 418 LEU B CA 1
ATOM 8674 C C . LEU B 1 418 ? -7.82 -29.797 8.312 1 94.5 418 LEU B C 1
ATOM 8676 O O . LEU B 1 418 ? -7.598 -30.953 8.688 1 94.5 418 LEU B O 1
ATOM 8680 N N . PRO B 1 419 ? -9.023 -29.25 8.273 1 93 419 PRO B N 1
ATOM 8681 C CA . PRO B 1 419 ? -10.172 -30.141 8.484 1 93 419 PRO B CA 1
ATOM 8682 C C . PRO B 1 419 ? -10.234 -31.281 7.461 1 93 419 PRO B C 1
ATOM 8684 O O . PRO B 1 419 ? -9.797 -31.109 6.32 1 93 419 PRO B O 1
ATOM 8687 N N . ALA B 1 420 ? -10.914 -32.344 7.727 1 90.69 420 ALA B N 1
ATOM 8688 C CA . ALA B 1 420 ? -10.938 -33.562 6.93 1 90.69 420 ALA B CA 1
ATOM 8689 C C . ALA B 1 420 ? -11.555 -33.312 5.559 1 90.69 420 ALA B C 1
ATOM 8691 O O . ALA B 1 420 ? -11.078 -33.844 4.547 1 90.69 420 ALA B O 1
ATOM 8692 N N . HIS B 1 421 ? -12.523 -32.469 5.523 1 89.62 421 HIS B N 1
ATOM 8693 C CA . HIS B 1 421 ? -13.258 -32.281 4.277 1 89.62 421 HIS B CA 1
ATOM 8694 C C . HIS B 1 421 ? -12.5 -31.375 3.316 1 89.62 421 HIS B C 1
ATOM 8696 O O . HIS B 1 421 ? -12.891 -31.219 2.156 1 89.62 421 HIS B O 1
ATOM 8702 N N . ILE B 1 422 ? -11.398 -30.766 3.791 1 92.44 422 ILE B N 1
ATOM 8703 C CA . ILE B 1 422 ? -10.594 -29.875 2.961 1 92.44 422 ILE B CA 1
ATOM 8704 C C . ILE B 1 422 ? -9.32 -30.594 2.523 1 92.44 422 ILE B C 1
ATOM 8706 O O . ILE B 1 422 ? -8.602 -30.109 1.646 1 92.44 422 ILE B O 1
ATOM 8710 N N . LYS B 1 423 ? -9.094 -31.75 3.045 1 90.94 423 LYS B N 1
ATOM 8711 C CA . LYS B 1 423 ? -7.945 -32.562 2.639 1 90.94 423 LYS B CA 1
ATOM 8712 C C . LYS B 1 423 ? -8.195 -33.25 1.298 1 90.94 423 LYS B C 1
ATOM 8714 O O . LYS B 1 423 ? -9.344 -33.375 0.867 1 90.94 423 LYS B O 1
ATOM 8719 N N . LEU B 1 424 ? -7.145 -33.562 0.624 1 89.88 424 LEU B N 1
ATOM 8720 C CA . LEU B 1 424 ? -7.293 -34.281 -0.626 1 89.88 424 LEU B CA 1
ATOM 8721 C C . LEU B 1 424 ? -7.82 -35.688 -0.37 1 89.88 424 LEU B C 1
ATOM 8723 O O . LEU B 1 424 ? -7.254 -36.438 0.433 1 89.88 424 LEU B O 1
ATOM 8727 N N . PRO B 1 425 ? -8.898 -35.969 -1.01 1 84.38 425 PRO B N 1
ATOM 8728 C CA . PRO B 1 425 ? -9.438 -37.312 -0.796 1 84.38 425 PRO B CA 1
ATOM 8729 C C . PRO B 1 425 ? -8.555 -38.406 -1.391 1 84.38 425 PRO B C 1
ATOM 8731 O O . PRO B 1 425 ? -7.898 -38.188 -2.414 1 84.38 425 PRO B O 1
ATOM 8734 N N . ALA B 1 426 ? -8.625 -39.531 -0.837 1 75.88 426 ALA B N 1
ATOM 8735 C CA . ALA B 1 426 ? -7.809 -40.656 -1.276 1 75.88 426 ALA B CA 1
ATOM 8736 C C . ALA B 1 426 ? -8.453 -41.375 -2.459 1 75.88 426 ALA B C 1
ATOM 8738 O O . ALA B 1 426 ? -7.754 -41.812 -3.381 1 75.88 426 ALA B O 1
ATOM 8739 N N . GLU B 1 427 ? -9.711 -41.438 -2.521 1 77.75 427 GLU B N 1
ATOM 8740 C CA . GLU B 1 427 ? -10.367 -42.312 -3.51 1 77.75 427 GLU B CA 1
ATOM 8741 C C . GLU B 1 427 ? -11.227 -41.469 -4.465 1 77.75 427 GLU B C 1
ATOM 8743 O O . GLU B 1 427 ? -11.352 -41.812 -5.645 1 77.75 427 GLU B O 1
ATOM 8748 N N . GLU B 1 428 ? -11.742 -40.438 -4.008 1 80.38 428 GLU B N 1
ATOM 8749 C CA . GLU B 1 428 ? -12.656 -39.656 -4.824 1 80.38 428 GLU B CA 1
ATOM 8750 C C . GLU B 1 428 ? -11.93 -38.5 -5.539 1 80.38 428 GLU B C 1
ATOM 8752 O O . GLU B 1 428 ? -10.852 -38.094 -5.121 1 80.38 428 GLU B O 1
ATOM 8757 N N . THR B 1 429 ? -12.531 -38.219 -6.652 1 84.25 429 THR B N 1
ATOM 8758 C CA . THR B 1 429 ? -12 -37.062 -7.359 1 84.25 429 THR B CA 1
ATOM 8759 C C . THR B 1 429 ? -12.203 -35.781 -6.543 1 84.25 429 THR B C 1
ATOM 8761 O O . THR B 1 429 ? -13.336 -35.469 -6.18 1 84.25 429 THR B O 1
ATOM 8764 N N . PRO B 1 430 ? -11.164 -35.219 -6.246 1 87.88 430 PRO B N 1
ATOM 8765 C CA . PRO B 1 430 ? -11.297 -34.031 -5.426 1 87.88 430 PRO B CA 1
ATOM 8766 C C . PRO B 1 430 ? -11.984 -32.875 -6.164 1 87.88 430 PRO B C 1
ATOM 8768 O O . PRO B 1 430 ? -11.891 -32.781 -7.391 1 87.88 430 PRO B O 1
ATOM 8771 N N . SER B 1 431 ? -12.695 -32.094 -5.391 1 89.25 431 SER B N 1
ATOM 8772 C CA . SER B 1 431 ? -13.305 -30.875 -5.957 1 89.25 431 SER B CA 1
ATOM 8773 C C . SER B 1 431 ? -12.242 -29.875 -6.375 1 89.25 431 SER B C 1
ATOM 8775 O O . SER B 1 431 ? -11.141 -29.844 -5.816 1 89.25 431 SER B O 1
ATOM 8777 N N . LYS B 1 432 ? -12.578 -29.062 -7.301 1 88.81 432 LYS B N 1
ATOM 8778 C CA . LYS B 1 432 ? -11.625 -28.125 -7.906 1 88.81 432 LYS B CA 1
ATOM 8779 C C . LYS B 1 432 ? -11.047 -27.172 -6.863 1 88.81 432 LYS B C 1
ATOM 8781 O O . LYS B 1 432 ? -9.859 -26.844 -6.902 1 88.81 432 LYS B O 1
ATOM 8786 N N . HIS B 1 433 ? -11.906 -26.656 -5.98 1 91.56 433 HIS B N 1
ATOM 8787 C CA . HIS B 1 433 ? -11.43 -25.688 -4.996 1 91.56 433 HIS B CA 1
ATOM 8788 C C . HIS B 1 433 ? -10.469 -26.328 -4.012 1 91.56 433 HIS B C 1
ATOM 8790 O O . HIS B 1 433 ? -9.562 -25.672 -3.498 1 91.56 433 HIS B O 1
ATOM 8796 N N . ILE B 1 434 ? -10.586 -27.594 -3.773 1 93.31 434 ILE B N 1
ATOM 8797 C CA . ILE B 1 434 ? -9.664 -28.312 -2.893 1 93.31 434 ILE B CA 1
ATOM 8798 C C . ILE B 1 434 ? -8.32 -28.5 -3.588 1 93.31 434 ILE B C 1
ATOM 8800 O O . ILE B 1 434 ? -7.27 -28.281 -2.982 1 93.31 434 ILE B O 1
ATOM 8804 N N . VAL B 1 435 ? -8.398 -28.891 -4.855 1 94.06 435 VAL B N 1
ATOM 8805 C CA . VAL B 1 435 ? -7.176 -29.047 -5.633 1 94.06 435 VAL B CA 1
ATOM 8806 C C . VAL B 1 435 ? -6.418 -27.719 -5.668 1 94.06 435 VAL B C 1
ATOM 8808 O O . VAL B 1 435 ? -5.199 -27.688 -5.492 1 94.06 435 VAL B O 1
ATOM 8811 N N . SER B 1 436 ? -7.188 -26.641 -5.855 1 94.56 436 SER B N 1
ATOM 8812 C CA . SER B 1 436 ? -6.59 -25.312 -5.926 1 94.56 436 SER B CA 1
ATOM 8813 C C . SER B 1 436 ? -5.859 -24.969 -4.633 1 94.56 436 SER B C 1
ATOM 8815 O O . SER B 1 436 ? -4.758 -24.422 -4.664 1 94.56 436 SER B O 1
ATOM 8817 N N . LEU B 1 437 ? -6.418 -25.234 -3.533 1 96.06 437 LEU B N 1
ATOM 8818 C CA . LEU B 1 437 ? -5.816 -24.938 -2.236 1 96.06 437 LEU B CA 1
ATOM 8819 C C . LEU B 1 437 ? -4.531 -25.75 -2.043 1 96.06 437 LEU B C 1
ATOM 8821 O O . LEU B 1 437 ? -3.537 -25.219 -1.536 1 96.06 437 LEU B O 1
ATOM 8825 N N . HIS B 1 438 ? -4.523 -26.969 -2.453 1 95.88 438 HIS B N 1
ATOM 8826 C CA . HIS B 1 438 ? -3.352 -27.828 -2.291 1 95.88 438 HIS B CA 1
ATOM 8827 C C . HIS B 1 438 ? -2.254 -27.453 -3.281 1 95.88 438 HIS B C 1
ATOM 8829 O O . HIS B 1 438 ? -1.066 -27.578 -2.977 1 95.88 438 HIS B O 1
ATOM 8835 N N . LEU B 1 439 ? -2.678 -27.031 -4.457 1 97 439 LEU B N 1
ATOM 8836 C CA . LEU B 1 439 ? -1.688 -26.5 -5.387 1 97 439 LEU B CA 1
ATOM 8837 C C . LEU B 1 439 ? -1.004 -25.266 -4.809 1 97 439 LEU B C 1
ATOM 8839 O O . LEU B 1 439 ? 0.205 -25.078 -4.973 1 97 439 LEU B O 1
ATOM 8843 N N . GLN B 1 440 ? -1.773 -24.438 -4.125 1 97.31 440 GLN B N 1
ATOM 8844 C CA . GLN B 1 440 ? -1.213 -23.266 -3.471 1 97.31 440 GLN B CA 1
ATOM 8845 C C . GLN B 1 440 ? -0.254 -23.656 -2.352 1 97.31 440 GLN B C 1
ATOM 8847 O O . GLN B 1 440 ? 0.794 -23.031 -2.174 1 97.31 440 GLN B O 1
ATOM 8852 N N . PHE B 1 441 ? -0.663 -24.641 -1.62 1 97.5 441 PHE B N 1
ATOM 8853 C CA . PHE B 1 441 ? 0.194 -25.156 -0.562 1 97.5 441 PHE B CA 1
ATOM 8854 C C . PHE B 1 441 ? 1.52 -25.656 -1.132 1 97.5 441 PHE B C 1
ATOM 8856 O O . PHE B 1 441 ? 2.586 -25.312 -0.613 1 97.5 441 PHE B O 1
ATOM 8863 N N . ASN B 1 442 ? 1.443 -26.422 -2.176 1 98.06 442 ASN B N 1
ATOM 8864 C CA . ASN B 1 442 ? 2.65 -26.938 -2.822 1 98.06 442 ASN B CA 1
ATOM 8865 C C . ASN B 1 442 ? 3.545 -25.797 -3.305 1 98.06 442 ASN B C 1
ATOM 8867 O O . ASN B 1 442 ? 4.77 -25.875 -3.201 1 98.06 442 ASN B O 1
ATOM 8871 N N . GLN B 1 443 ? 2.879 -24.812 -3.861 1 98.06 443 GLN B N 1
ATOM 8872 C CA . GLN B 1 443 ? 3.643 -23.656 -4.348 1 98.06 443 GLN B CA 1
ATOM 8873 C C . GLN B 1 443 ? 4.379 -22.969 -3.203 1 98.06 443 GLN B C 1
ATOM 8875 O O . GLN B 1 443 ? 5.477 -22.438 -3.395 1 98.06 443 GLN B O 1
ATOM 8880 N N . CYS B 1 444 ? 3.809 -22.938 -2.041 1 97.69 444 CYS B N 1
ATOM 8881 C CA . CYS B 1 444 ? 4.465 -22.359 -0.877 1 97.69 444 CYS B CA 1
ATOM 8882 C C . CYS B 1 444 ? 5.719 -23.141 -0.511 1 97.69 444 CYS B C 1
ATOM 8884 O O . CYS B 1 444 ? 6.766 -22.547 -0.227 1 97.69 444 CYS B O 1
ATOM 8886 N N . VAL B 1 445 ? 5.625 -24.406 -0.564 1 97.56 445 VAL B N 1
ATOM 8887 C CA . VAL B 1 445 ? 6.77 -25.25 -0.262 1 97.56 445 VAL B CA 1
ATOM 8888 C C . VAL B 1 445 ? 7.871 -25.031 -1.294 1 97.56 445 VAL B C 1
ATOM 8890 O O . VAL B 1 445 ? 9.047 -24.906 -0.94 1 97.56 445 VAL B O 1
ATOM 8893 N N . ILE B 1 446 ? 7.453 -24.938 -2.506 1 97.88 446 ILE B N 1
ATOM 8894 C CA . ILE B 1 446 ? 8.406 -24.719 -3.59 1 97.88 446 ILE B CA 1
ATOM 8895 C C . ILE B 1 446 ? 9.109 -23.375 -3.396 1 97.88 446 ILE B C 1
ATOM 8897 O O . ILE B 1 446 ? 10.344 -23.297 -3.441 1 97.88 446 ILE B O 1
ATOM 8901 N N . LEU B 1 447 ? 8.383 -22.344 -3.121 1 97.06 447 LEU B N 1
ATOM 8902 C CA . LEU B 1 447 ? 8.953 -21 -2.963 1 97.06 447 LEU B CA 1
ATOM 8903 C C . LEU B 1 447 ? 9.898 -20.953 -1.771 1 97.06 447 LEU B C 1
ATOM 8905 O O . LEU B 1 447 ? 10.922 -20.266 -1.812 1 97.06 447 LEU B O 1
ATOM 8909 N N . ALA B 1 448 ? 9.578 -21.688 -0.799 1 95.38 448 ALA B N 1
ATOM 8910 C CA . ALA B 1 448 ? 10.398 -21.672 0.411 1 95.38 448 ALA B CA 1
ATOM 8911 C C . ALA B 1 448 ? 11.711 -22.406 0.193 1 95.38 448 ALA B C 1
ATOM 8913 O O . ALA B 1 448 ? 12.734 -22.062 0.784 1 95.38 448 ALA B O 1
ATOM 8914 N N . THR B 1 449 ? 11.734 -23.406 -0.707 1 94.75 449 THR B N 1
ATOM 8915 C CA . THR B 1 449 ? 12.867 -24.328 -0.716 1 94.75 449 THR B CA 1
ATOM 8916 C C . THR B 1 449 ? 13.609 -24.266 -2.045 1 94.75 449 THR B C 1
ATOM 8918 O O . THR B 1 449 ? 14.734 -24.75 -2.16 1 94.75 449 THR B O 1
ATOM 8921 N N . ARG B 1 450 ? 13.031 -23.688 -3.043 1 95.31 450 ARG B N 1
ATOM 8922 C CA . ARG B 1 450 ? 13.602 -23.766 -4.383 1 95.31 450 ARG B CA 1
ATOM 8923 C C . ARG B 1 450 ? 14.969 -23.078 -4.441 1 95.31 450 ARG B C 1
ATOM 8925 O O . ARG B 1 450 ? 15.836 -23.484 -5.219 1 95.31 450 ARG B O 1
ATOM 8932 N N . PRO B 1 451 ? 15.258 -22.062 -3.621 1 91.62 451 PRO B N 1
ATOM 8933 C CA . PRO B 1 451 ? 16.625 -21.516 -3.658 1 91.62 451 PRO B CA 1
ATOM 8934 C C . PRO B 1 451 ? 17.672 -22.531 -3.254 1 91.62 451 PRO B C 1
ATOM 8936 O O . PRO B 1 451 ? 18.781 -22.547 -3.812 1 91.62 451 PRO B O 1
ATOM 8939 N N . ILE B 1 452 ? 17.359 -23.391 -2.355 1 89.38 452 ILE B N 1
ATOM 8940 C CA . ILE B 1 452 ? 18.281 -24.422 -1.896 1 89.38 452 ILE B CA 1
ATOM 8941 C C . ILE B 1 452 ? 18.484 -25.469 -2.99 1 89.38 452 ILE B C 1
ATOM 8943 O O . ILE B 1 452 ? 19.594 -25.969 -3.191 1 89.38 452 ILE B O 1
ATOM 8947 N N . LEU B 1 453 ? 17.438 -25.781 -3.631 1 92.88 453 LEU B N 1
ATOM 8948 C CA . LEU B 1 453 ? 17.516 -26.734 -4.723 1 92.88 453 LEU B CA 1
ATOM 8949 C C . LEU B 1 453 ? 18.438 -26.219 -5.836 1 92.88 453 LEU B C 1
ATOM 8951 O O . LEU B 1 453 ? 19.266 -26.969 -6.355 1 92.88 453 LEU B O 1
ATOM 8955 N N . LEU B 1 454 ? 18.234 -24.984 -6.184 1 91.12 454 LEU B N 1
ATOM 8956 C CA . LEU B 1 454 ? 19.062 -24.391 -7.211 1 91.12 454 LEU B CA 1
ATOM 8957 C C . LEU B 1 454 ? 20.531 -24.328 -6.766 1 91.12 454 LEU B C 1
ATOM 8959 O O . LEU B 1 454 ? 21.438 -24.562 -7.566 1 91.12 454 LEU B O 1
ATOM 8963 N N . HIS B 1 455 ? 20.734 -24.062 -5.547 1 85.12 455 HIS B N 1
ATOM 8964 C CA . HIS B 1 455 ? 22.078 -24.047 -4.988 1 85.12 455 HIS B CA 1
ATOM 8965 C C . HIS B 1 455 ? 22.734 -25.422 -5.086 1 85.12 455 HIS B C 1
ATOM 8967 O O . HIS B 1 455 ? 23.922 -25.531 -5.379 1 85.12 455 HIS B O 1
ATOM 8973 N N . ALA B 1 456 ? 22.016 -26.375 -4.762 1 86.31 456 ALA B N 1
ATOM 8974 C CA . ALA B 1 456 ? 22.516 -27.734 -4.867 1 86.31 456 ALA B CA 1
ATOM 8975 C C . ALA B 1 456 ? 22.938 -28.062 -6.297 1 86.31 456 ALA B C 1
ATOM 8977 O O . ALA B 1 456 ? 23.938 -28.75 -6.512 1 86.31 456 ALA B O 1
ATOM 8978 N N . LEU B 1 457 ? 22.203 -27.594 -7.223 1 88.25 457 LEU B N 1
ATOM 8979 C CA . LEU B 1 457 ? 22.547 -27.797 -8.625 1 88.25 457 LEU B CA 1
ATOM 8980 C C . LEU B 1 457 ? 23.844 -27.078 -8.969 1 88.25 457 LEU B C 1
ATOM 8982 O O . LEU B 1 457 ? 24.688 -27.641 -9.672 1 88.25 457 LEU B O 1
ATOM 8986 N N . PHE B 1 458 ? 23.984 -25.906 -8.43 1 81.94 458 PHE B N 1
ATOM 8987 C CA . PHE B 1 458 ? 25.188 -25.125 -8.68 1 81.94 458 PHE B CA 1
ATOM 8988 C C . PHE B 1 458 ? 26.422 -25.828 -8.094 1 81.94 458 PHE B C 1
ATOM 8990 O O . PHE B 1 458 ? 27.484 -25.844 -8.719 1 81.94 458 PHE B O 1
ATOM 8997 N N . GLN B 1 459 ? 26.266 -26.375 -6.953 1 77.19 459 GLN B N 1
ATOM 8998 C CA . GLN B 1 459 ? 27.359 -27.031 -6.258 1 77.19 459 GLN B CA 1
ATOM 8999 C C . GLN B 1 459 ? 27.766 -28.328 -6.961 1 77.19 459 GLN B C 1
ATOM 9001 O O . GLN B 1 459 ? 28.938 -28.703 -6.957 1 77.19 459 GLN B O 1
ATOM 9006 N N . GLN B 1 460 ? 26.906 -29 -7.449 1 78.31 460 GLN B N 1
ATOM 9007 C CA . GLN B 1 460 ? 27.203 -30.234 -8.148 1 78.31 460 GLN B CA 1
ATOM 9008 C C . GLN B 1 460 ? 28.109 -29.984 -9.352 1 78.31 460 GLN B C 1
ATOM 9010 O O . GLN B 1 460 ? 28.984 -30.797 -9.648 1 78.31 460 GLN B O 1
ATOM 9015 N N . ARG B 1 461 ? 27.906 -28.969 -9.984 1 71.62 461 ARG B N 1
ATOM 9016 C CA . ARG B 1 461 ? 28.734 -28.609 -11.125 1 71.62 461 ARG B CA 1
ATOM 9017 C C . ARG B 1 461 ? 30.125 -28.188 -10.672 1 71.62 461 ARG B C 1
ATOM 9019 O O . ARG B 1 461 ? 31.125 -28.484 -11.344 1 71.62 461 ARG B O 1
ATOM 9026 N N . ALA B 1 462 ? 30.094 -27.516 -9.453 1 61.09 462 ALA B N 1
ATOM 9027 C CA . ALA B 1 462 ? 31.391 -27.062 -8.938 1 61.09 462 ALA B CA 1
ATOM 9028 C C . ALA B 1 462 ? 32.188 -28.219 -8.367 1 61.09 462 ALA B C 1
ATOM 9030 O O . ALA B 1 462 ? 33.438 -28.25 -8.516 1 61.09 462 ALA B O 1
ATOM 9031 N N . HIS B 1 463 ? 31.672 -29.094 -7.477 1 59.19 463 HIS B N 1
ATOM 9032 C CA . HIS B 1 463 ? 32.375 -30.156 -6.758 1 59.19 463 HIS B CA 1
ATOM 9033 C C . HIS B 1 463 ? 32.562 -31.375 -7.645 1 59.19 463 HIS B C 1
ATOM 9035 O O . HIS B 1 463 ? 33 -32.438 -7.168 1 59.19 463 HIS B O 1
ATOM 9041 N N . ARG B 1 464 ? 32.062 -31.5 -8.977 1 51.91 464 ARG B N 1
ATOM 9042 C CA . ARG B 1 464 ? 32.469 -32.688 -9.711 1 51.91 464 ARG B CA 1
ATOM 9043 C C . ARG B 1 464 ? 33.875 -33.094 -9.344 1 51.91 464 ARG B C 1
ATOM 9045 O O . ARG B 1 464 ? 34.281 -34.25 -9.539 1 51.91 464 ARG B O 1
ATOM 9052 N N . GLU B 1 465 ? 34.688 -32.188 -8.727 1 44.25 465 GLU B N 1
ATOM 9053 C CA . GLU B 1 465 ? 36.031 -32.656 -8.445 1 44.25 465 GLU B CA 1
ATOM 9054 C C . GLU B 1 465 ? 36.156 -33.188 -7.016 1 44.25 465 GLU B C 1
ATOM 9056 O O . GLU B 1 465 ? 36.906 -34.125 -6.754 1 44.25 465 GLU B O 1
ATOM 9061 N N . ASP B 1 466 ? 35.781 -32.406 -5.906 1 44.47 466 ASP B N 1
ATOM 9062 C CA . ASP B 1 466 ? 36.094 -32.875 -4.562 1 44.47 466 ASP B CA 1
ATOM 9063 C C . ASP B 1 466 ? 34.875 -33.531 -3.895 1 44.47 466 ASP B C 1
ATOM 9065 O O . ASP B 1 466 ? 33.75 -33 -3.998 1 44.47 466 ASP B O 1
ATOM 9069 N N . HIS B 1 467 ? 34.719 -34.781 -3.664 1 44.53 467 HIS B N 1
ATOM 9070 C CA . HIS B 1 467 ? 33.812 -35.812 -3.158 1 44.53 467 HIS B CA 1
ATOM 9071 C C . HIS B 1 467 ? 33.125 -35.344 -1.885 1 44.53 467 HIS B C 1
ATOM 9073 O O . HIS B 1 467 ? 32.625 -36.156 -1.109 1 44.53 467 HIS B O 1
ATOM 9079 N N . GLU B 1 468 ? 33.281 -34.125 -1.324 1 53 468 GLU B N 1
ATOM 9080 C CA . GLU B 1 468 ? 32.594 -33.938 -0.039 1 53 468 GLU B CA 1
ATOM 9081 C C . GLU B 1 468 ? 31.094 -33.875 -0.209 1 53 468 GLU B C 1
ATOM 9083 O O . GLU B 1 468 ? 30.594 -33.156 -1.081 1 53 468 GLU B O 1
ATOM 9088 N N . GLY B 1 469 ? 30.234 -34.875 0.22 1 63.09 469 GLY B N 1
ATOM 9089 C CA . GLY B 1 469 ? 28.828 -35.188 0.163 1 63.09 469 GLY B CA 1
ATOM 9090 C C . GLY B 1 469 ? 27.922 -34.031 0.494 1 63.09 469 GLY B C 1
ATOM 9091 O O . GLY B 1 469 ? 28.344 -33.094 1.186 1 63.09 469 GLY B O 1
ATOM 9092 N N . THR B 1 470 ? 26.953 -33.562 -0.275 1 76.81 470 THR B N 1
ATOM 9093 C CA . THR B 1 470 ? 25.922 -32.562 -0.034 1 76.81 470 THR B CA 1
ATOM 9094 C C . THR B 1 470 ? 25.375 -32.688 1.383 1 76.81 470 THR B C 1
ATOM 9096 O O . THR B 1 470 ? 25 -33.781 1.82 1 76.81 470 THR B O 1
ATOM 9099 N N . PRO B 1 471 ? 25.438 -31.594 2.146 1 79.12 471 PRO B N 1
ATOM 9100 C CA . PRO B 1 471 ? 24.891 -31.641 3.506 1 79.12 471 PRO B CA 1
ATOM 9101 C C . PRO B 1 471 ? 23.453 -32.156 3.547 1 79.12 471 PRO B C 1
ATOM 9103 O O . PRO B 1 471 ? 22.656 -31.859 2.648 1 79.12 471 PRO B O 1
ATOM 9106 N N . GLN B 1 472 ? 23.141 -32.875 4.586 1 83 472 GLN B N 1
ATOM 9107 C CA . GLN B 1 472 ? 21.859 -33.562 4.707 1 83 472 GLN B CA 1
ATOM 9108 C C . GLN B 1 472 ? 20.703 -32.562 4.664 1 83 472 GLN B C 1
ATOM 9110 O O . GLN B 1 472 ? 19.672 -32.844 4.035 1 83 472 GLN B O 1
ATOM 9115 N N . PRO B 1 473 ? 20.812 -31.391 5.328 1 83.94 473 PRO B N 1
ATOM 9116 C CA . PRO B 1 473 ? 19.688 -30.453 5.254 1 83.94 473 PRO B CA 1
ATOM 9117 C C . PRO B 1 473 ? 19.391 -30 3.826 1 83.94 473 PRO B C 1
ATOM 9119 O O . PRO B 1 473 ? 18.234 -29.797 3.469 1 83.94 473 PRO B O 1
ATOM 9122 N N . VAL B 1 474 ? 20.422 -29.859 3.041 1 86.06 474 VAL B N 1
ATOM 9123 C CA . VAL B 1 474 ? 20.266 -29.453 1.65 1 86.06 474 VAL B CA 1
ATOM 9124 C C . VAL B 1 474 ? 19.531 -30.531 0.873 1 86.06 474 VAL B C 1
ATOM 9126 O O . VAL B 1 474 ? 18.625 -30.25 0.083 1 86.06 474 VAL B O 1
ATOM 9129 N N . ILE B 1 475 ? 19.891 -31.766 1.142 1 88.12 475 ILE B N 1
ATOM 9130 C CA . ILE B 1 475 ? 19.234 -32.906 0.482 1 88.12 475 ILE B CA 1
ATOM 9131 C C . ILE B 1 475 ? 17.766 -32.969 0.889 1 88.12 475 ILE B C 1
ATOM 9133 O O . ILE B 1 475 ? 16.891 -33.062 0.034 1 88.12 475 ILE B O 1
ATOM 9137 N N . THR B 1 476 ? 17.547 -32.812 2.166 1 88.88 476 THR B N 1
ATOM 9138 C CA . THR B 1 476 ? 16.203 -32.938 2.719 1 88.88 476 THR B CA 1
ATOM 9139 C C . THR B 1 476 ? 15.297 -31.844 2.152 1 88.88 476 THR B C 1
ATOM 9141 O O . THR B 1 476 ? 14.164 -32.125 1.745 1 88.88 476 THR B O 1
ATOM 9144 N N . LEU B 1 477 ? 15.781 -30.656 2.127 1 91.62 477 LEU B N 1
ATOM 9145 C CA . LEU B 1 477 ? 14.992 -29.531 1.636 1 91.62 477 LEU B CA 1
ATOM 9146 C C . LEU B 1 477 ? 14.773 -29.641 0.129 1 91.62 477 LEU B C 1
ATOM 9148 O O . LEU B 1 477 ? 13.695 -29.297 -0.373 1 91.62 477 LEU B O 1
ATOM 9152 N N . SER B 1 478 ? 15.781 -30.094 -0.577 1 92.38 478 SER B N 1
ATOM 9153 C CA . SER B 1 478 ? 15.656 -30.297 -2.018 1 92.38 478 SER B CA 1
ATOM 9154 C C . SER B 1 478 ? 14.609 -31.359 -2.34 1 92.38 478 SER B C 1
ATOM 9156 O O . SER B 1 478 ? 13.82 -31.203 -3.271 1 92.38 478 SER B O 1
ATOM 9158 N N . GLU B 1 479 ? 14.617 -32.406 -1.562 1 92.06 479 GLU B N 1
ATOM 9159 C CA . GLU B 1 479 ? 13.633 -33.469 -1.762 1 92.06 479 GLU B CA 1
ATOM 9160 C C . GLU B 1 479 ? 12.219 -32.938 -1.524 1 92.06 479 GLU B C 1
ATOM 9162 O O . GLU B 1 479 ? 11.289 -33.312 -2.254 1 92.06 479 GLU B O 1
ATOM 9167 N N . ALA B 1 480 ? 12.094 -32.156 -0.524 1 93 480 ALA B N 1
ATOM 9168 C CA . ALA B 1 480 ? 10.781 -31.578 -0.246 1 93 480 ALA B CA 1
ATOM 9169 C C . ALA B 1 480 ? 10.289 -30.734 -1.425 1 93 480 ALA B C 1
ATOM 9171 O O . ALA B 1 480 ? 9.102 -30.766 -1.763 1 93 480 ALA B O 1
ATOM 9172 N N . CYS B 1 481 ? 11.148 -29.984 -1.989 1 95.94 481 CYS B N 1
ATOM 9173 C CA . CYS B 1 481 ? 10.82 -29.156 -3.15 1 95.94 481 CYS B CA 1
ATOM 9174 C C . CYS B 1 481 ? 10.375 -30.031 -4.32 1 95.94 481 CYS B C 1
ATOM 9176 O O . CYS B 1 481 ? 9.367 -29.734 -4.969 1 95.94 481 CYS B O 1
ATOM 9178 N N . ILE B 1 482 ? 11.086 -31.094 -4.582 1 95.56 482 ILE B N 1
ATOM 9179 C CA . ILE B 1 482 ? 10.82 -31.984 -5.703 1 95.56 482 ILE B CA 1
ATOM 9180 C C . ILE B 1 482 ? 9.5 -32.719 -5.477 1 95.56 482 ILE B C 1
ATOM 9182 O O . ILE B 1 482 ? 8.695 -32.844 -6.402 1 95.56 482 ILE B O 1
ATOM 9186 N N . TYR B 1 483 ? 9.266 -33.125 -4.234 1 94.44 483 TYR B N 1
ATOM 9187 C CA . TYR B 1 483 ? 8.008 -33.781 -3.908 1 94.44 483 TYR B CA 1
ATOM 9188 C C . TYR B 1 483 ? 6.82 -32.844 -4.188 1 94.44 483 TYR B C 1
ATOM 9190 O O . TYR B 1 483 ? 5.816 -33.281 -4.758 1 94.44 483 TYR B O 1
ATOM 9198 N N . ALA B 1 484 ? 6.992 -31.656 -3.758 1 96.94 484 ALA B N 1
ATOM 9199 C CA . ALA B 1 484 ? 5.918 -30.688 -3.973 1 96.94 484 ALA B CA 1
ATOM 9200 C C . ALA B 1 484 ? 5.672 -30.469 -5.461 1 96.94 484 ALA B C 1
ATOM 9202 O O . ALA B 1 484 ? 4.52 -30.375 -5.898 1 96.94 484 ALA B O 1
ATOM 9203 N N . ALA B 1 485 ? 6.691 -30.391 -6.227 1 97.81 485 ALA B N 1
ATOM 9204 C CA . ALA B 1 485 ? 6.574 -30.172 -7.664 1 97.81 485 ALA B CA 1
ATOM 9205 C C . ALA B 1 485 ? 5.91 -31.359 -8.344 1 97.81 485 ALA B C 1
ATOM 9207 O O . ALA B 1 485 ? 5.047 -31.188 -9.211 1 97.81 485 ALA B O 1
ATOM 9208 N N . ARG B 1 486 ? 6.328 -32.594 -7.969 1 95.94 486 ARG B N 1
ATOM 9209 C CA . ARG B 1 486 ? 5.734 -33.812 -8.523 1 95.94 486 ARG B CA 1
ATOM 9210 C C . ARG B 1 486 ? 4.238 -33.875 -8.227 1 95.94 486 ARG B C 1
ATOM 9212 O O . ARG B 1 486 ? 3.439 -34.188 -9.109 1 95.94 486 ARG B O 1
ATOM 9219 N N . HIS B 1 487 ? 3.98 -33.531 -7.004 1 95.31 487 HIS B N 1
ATOM 9220 C CA . HIS B 1 487 ? 2.582 -33.562 -6.59 1 95.31 487 HIS B CA 1
ATOM 9221 C C . HIS B 1 487 ? 1.747 -32.562 -7.391 1 95.31 487 HIS B C 1
ATOM 9223 O O . HIS B 1 487 ? 0.65 -32.906 -7.848 1 95.31 487 HIS B O 1
ATOM 9229 N N . SER B 1 488 ? 2.203 -31.344 -7.543 1 97.38 488 SER B N 1
ATOM 9230 C CA . SER B 1 488 ? 1.501 -30.344 -8.328 1 97.38 488 SER B CA 1
ATOM 9231 C C . SER B 1 488 ? 1.319 -30.797 -9.773 1 97.38 488 SER B C 1
ATOM 9233 O O . SER B 1 488 ? 0.249 -30.609 -10.359 1 97.38 488 SER B O 1
ATOM 9235 N N . HIS B 1 489 ? 2.363 -31.344 -10.305 1 96.56 489 HIS B N 1
ATOM 9236 C CA . HIS B 1 489 ? 2.32 -31.828 -11.68 1 96.56 489 HIS B CA 1
ATOM 9237 C C . HIS B 1 489 ? 1.252 -32.906 -11.852 1 96.56 489 HIS B C 1
ATOM 9239 O O . HIS B 1 489 ? 0.466 -32.875 -12.805 1 96.56 489 HIS B O 1
ATOM 9245 N N . VAL B 1 490 ? 1.209 -33.812 -10.945 1 94.25 490 VAL B N 1
ATOM 9246 C CA . VAL B 1 490 ? 0.256 -34.906 -11.008 1 94.25 490 VAL B CA 1
ATOM 9247 C C . VAL B 1 490 ? -1.168 -34.375 -10.891 1 94.25 490 VAL B C 1
ATOM 9249 O O . VAL B 1 490 ? -2.055 -34.781 -11.648 1 94.25 490 VAL B O 1
ATOM 9252 N N . LEU B 1 491 ? -1.398 -33.469 -9.938 1 94.56 491 LEU B N 1
ATOM 9253 C CA . LEU B 1 491 ? -2.727 -32.906 -9.727 1 94.56 491 LEU B CA 1
ATOM 9254 C C . LEU B 1 491 ? -3.219 -32.188 -10.984 1 94.56 491 LEU B C 1
ATOM 9256 O O . LEU B 1 491 ? -4.379 -32.312 -11.375 1 94.56 491 LEU B O 1
ATOM 9260 N N . ILE B 1 492 ? -2.385 -31.453 -11.656 1 96.62 492 ILE B N 1
ATOM 9261 C CA . ILE B 1 492 ? -2.791 -30.672 -12.812 1 96.62 492 ILE B CA 1
ATOM 9262 C C . ILE B 1 492 ? -3.004 -31.578 -14.008 1 96.62 492 ILE B C 1
ATOM 9264 O O . ILE B 1 492 ? -3.947 -31.391 -14.781 1 96.62 492 ILE B O 1
ATOM 9268 N N . VAL B 1 493 ? -2.141 -32.594 -14.18 1 94.5 493 VAL B N 1
ATOM 9269 C CA . VAL B 1 493 ? -2.293 -33.531 -15.273 1 94.5 493 VAL B CA 1
ATOM 9270 C C . VAL B 1 493 ? -3.604 -34.312 -15.117 1 94.5 493 VAL B C 1
ATOM 9272 O O . VAL B 1 493 ? -4.305 -34.562 -16.094 1 94.5 493 VAL B O 1
ATOM 9275 N N . GLU B 1 494 ? -3.922 -34.594 -13.859 1 92.25 494 GLU B N 1
ATOM 9276 C CA . GLU B 1 494 ? -5.195 -35.281 -13.602 1 92.25 494 GLU B CA 1
ATOM 9277 C C . GLU B 1 494 ? -6.371 -34.375 -13.992 1 92.25 494 GLU B C 1
ATOM 9279 O O . GLU B 1 494 ? -7.359 -34.875 -14.555 1 92.25 494 GLU B O 1
ATOM 9284 N N . GLU B 1 495 ? -6.297 -33.125 -13.656 1 93 495 GLU B N 1
ATOM 9285 C CA . GLU B 1 495 ? -7.344 -32.188 -14.055 1 93 495 GLU B CA 1
ATOM 9286 C C . GLU B 1 495 ? -7.445 -32.062 -15.57 1 93 495 GLU B C 1
ATOM 9288 O O . GLU B 1 495 ? -8.539 -31.922 -16.109 1 93 495 GLU B O 1
ATOM 9293 N N . TRP B 1 496 ? -6.359 -32.125 -16.203 1 92.69 496 TRP B N 1
ATOM 9294 C CA . TRP B 1 496 ? -6.316 -32.062 -17.656 1 92.69 496 TRP B CA 1
ATOM 9295 C C . TRP B 1 496 ? -6.969 -33.281 -18.281 1 92.69 496 TRP B C 1
ATOM 9297 O O . TRP B 1 496 ? -7.805 -33.156 -19.188 1 92.69 496 TRP B O 1
ATOM 9307 N N . VAL B 1 497 ? -6.652 -34.438 -17.797 1 91.5 497 VAL B N 1
ATOM 9308 C CA . VAL B 1 497 ? -7.152 -35.719 -18.312 1 91.5 497 VAL B CA 1
ATOM 9309 C C . VAL B 1 497 ? -8.656 -35.812 -18.078 1 91.5 497 VAL B C 1
ATOM 9311 O O . VAL B 1 497 ? -9.398 -36.281 -18.938 1 91.5 497 VAL B O 1
ATOM 9314 N N . ASN B 1 498 ? -9.086 -35.281 -16.969 1 89.62 498 ASN B N 1
ATOM 9315 C CA . ASN B 1 498 ? -10.5 -35.312 -16.609 1 89.62 498 ASN B CA 1
ATOM 9316 C C . ASN B 1 498 ? -11.281 -34.188 -17.297 1 89.62 498 ASN B C 1
ATOM 9318 O O . ASN B 1 498 ? -12.5 -34.125 -17.172 1 89.62 498 ASN B O 1
ATOM 9322 N N . GLY B 1 499 ? -10.602 -33.312 -17.969 1 87.88 499 GLY B N 1
ATOM 9323 C CA . GLY B 1 499 ? -11.266 -32.219 -18.656 1 87.88 499 GLY B CA 1
ATOM 9324 C C . GLY B 1 499 ? -11.711 -31.125 -17.734 1 87.88 499 GLY B C 1
ATOM 9325 O O . GLY B 1 499 ? -12.555 -30.297 -18.094 1 87.88 499 GLY B O 1
ATOM 9326 N N . SER B 1 500 ? -11.195 -31.125 -16.516 1 88.62 500 SER B N 1
ATOM 9327 C CA . SER B 1 500 ? -11.633 -30.156 -15.523 1 88.62 500 SER B CA 1
ATOM 9328 C C . SER B 1 500 ? -10.633 -29 -15.391 1 88.62 500 SER B C 1
ATOM 9330 O O . SER B 1 500 ? -10.859 -28.062 -14.625 1 88.62 500 SER B O 1
ATOM 9332 N N . LEU B 1 501 ? -9.57 -29.016 -16.156 1 91.88 501 LEU B N 1
ATOM 9333 C CA . LEU B 1 501 ? -8.555 -27.969 -16.078 1 91.88 501 LEU B CA 1
ATOM 9334 C C . LEU B 1 501 ? -9.094 -26.641 -16.594 1 91.88 501 LEU B C 1
ATOM 9336 O O . LEU B 1 501 ? -9.609 -26.562 -17.703 1 91.88 501 LEU B O 1
ATOM 9340 N N . PRO B 1 502 ? -9.055 -25.625 -15.75 1 90.25 502 PRO B N 1
ATOM 9341 C CA . PRO B 1 502 ? -9.461 -24.312 -16.25 1 90.25 502 PRO B CA 1
ATOM 9342 C C . PRO B 1 502 ? -8.531 -23.781 -17.344 1 90.25 502 PRO B C 1
ATOM 9344 O O . PRO B 1 502 ? -7.457 -23.266 -17.031 1 90.25 502 PRO B O 1
ATOM 9347 N N . MET B 1 503 ? -8.992 -23.781 -18.562 1 90 503 MET B N 1
ATOM 9348 C CA . MET B 1 503 ? -8.148 -23.531 -19.734 1 90 503 MET B CA 1
ATOM 9349 C C . MET B 1 503 ? -7.73 -22.078 -19.797 1 90 503 MET B C 1
ATOM 9351 O O . MET B 1 503 ? -6.664 -21.75 -20.328 1 90 503 MET B O 1
ATOM 9355 N N . TYR B 1 504 ? -8.539 -21.141 -19.203 1 90.06 504 TYR B N 1
ATOM 9356 C CA . TYR B 1 504 ? -8.211 -19.719 -19.219 1 90.06 504 TYR B CA 1
ATOM 9357 C C . TYR B 1 504 ? -7.57 -19.297 -17.906 1 90.06 504 TYR B C 1
ATOM 9359 O O . TYR B 1 504 ? -7.184 -18.141 -17.75 1 90.06 504 TYR B O 1
ATOM 9367 N N . GLY B 1 505 ? -7.395 -20.266 -17 1 91 505 GLY B N 1
ATOM 9368 C CA . GLY B 1 505 ? -6.945 -19.922 -15.664 1 91 505 GLY B CA 1
ATOM 9369 C C . GLY B 1 505 ? -5.465 -19.594 -15.602 1 91 505 GLY B C 1
ATOM 9370 O O . GLY B 1 505 ? -4.633 -20.328 -16.125 1 91 505 GLY B O 1
ATOM 9371 N N . TYR B 1 506 ? -5.117 -18.516 -14.969 1 95.25 506 TYR B N 1
ATOM 9372 C CA . TYR B 1 506 ? -3.729 -18.094 -14.781 1 95.25 506 TYR B CA 1
ATOM 9373 C C . TYR B 1 506 ? -3.014 -19.031 -13.805 1 95.25 506 TYR B C 1
ATOM 9375 O O . TYR B 1 506 ? -1.881 -19.453 -14.055 1 95.25 506 TYR B O 1
ATOM 9383 N N . PHE B 1 507 ? -3.555 -19.359 -12.734 1 95.38 507 PHE B N 1
ATOM 9384 C CA . PHE B 1 507 ? -2.889 -19.984 -11.594 1 95.38 507 PHE B CA 1
ATOM 9385 C C . PHE B 1 507 ? -2.477 -21.406 -11.93 1 95.38 507 PHE B C 1
ATOM 9387 O O . PHE B 1 507 ? -1.36 -21.828 -11.617 1 95.38 507 PHE B O 1
ATOM 9394 N N . TYR B 1 508 ? -3.318 -22.125 -12.586 1 95.94 508 TYR B N 1
ATOM 9395 C CA . TYR B 1 508 ? -2.967 -23.484 -12.961 1 95.94 508 TYR B CA 1
ATOM 9396 C C . TYR B 1 508 ? -1.789 -23.5 -13.93 1 95.94 508 TYR B C 1
ATOM 9398 O O . TYR B 1 508 ? -0.901 -24.344 -13.828 1 95.94 508 TYR B O 1
ATOM 9406 N N . ALA B 1 509 ? -1.853 -22.547 -14.859 1 97.69 509 ALA B N 1
ATOM 9407 C CA . ALA B 1 509 ? -0.72 -22.438 -15.781 1 97.69 509 ALA B CA 1
ATOM 9408 C C . ALA B 1 509 ? 0.568 -22.125 -15.023 1 97.69 509 ALA B C 1
ATOM 9410 O O . ALA B 1 509 ? 1.621 -22.703 -15.312 1 97.69 509 ALA B O 1
ATOM 9411 N N . GLN B 1 510 ? 0.44 -21.234 -14.109 1 98.06 510 GLN B N 1
ATOM 9412 C CA . GLN B 1 510 ? 1.606 -20.797 -13.344 1 98.06 510 GLN B CA 1
ATOM 9413 C C . GLN B 1 510 ? 2.123 -21.938 -12.453 1 98.06 510 GLN B C 1
ATOM 9415 O O . GLN B 1 510 ? 3.334 -22.125 -12.32 1 98.06 510 GLN B O 1
ATOM 9420 N N . TYR B 1 511 ? 1.277 -22.672 -11.797 1 98.12 511 TYR B N 1
ATOM 9421 C CA . TYR B 1 511 ? 1.688 -23.797 -10.961 1 98.12 511 TYR B CA 1
ATOM 9422 C C . TYR B 1 511 ? 2.346 -24.875 -11.797 1 98.12 511 TYR B C 1
ATOM 9424 O O . TYR B 1 511 ? 3.324 -25.5 -11.375 1 98.12 511 TYR B O 1
ATOM 9432 N N . LEU B 1 512 ? 1.732 -25.078 -12.953 1 98.44 512 LEU B N 1
ATOM 9433 C CA . LEU B 1 512 ? 2.309 -26.078 -13.852 1 98.44 512 LEU B CA 1
ATOM 9434 C C . LEU B 1 512 ? 3.711 -25.672 -14.289 1 98.44 512 LEU B C 1
ATOM 9436 O O . LEU B 1 512 ? 4.633 -26.484 -14.281 1 98.44 512 LEU B O 1
ATOM 9440 N N . PHE B 1 513 ? 3.844 -24.5 -14.625 1 98.44 513 PHE B N 1
ATOM 9441 C CA . PHE B 1 513 ? 5.137 -23.969 -15.031 1 98.44 513 PHE B CA 1
ATOM 9442 C C . PHE B 1 513 ? 6.152 -24.078 -13.898 1 98.44 513 PHE B C 1
ATOM 9444 O O . PHE B 1 513 ? 7.27 -24.562 -14.117 1 98.44 513 PHE B O 1
ATOM 9451 N N . SER B 1 514 ? 5.773 -23.609 -12.727 1 98 514 SER B N 1
ATOM 9452 C CA . SER B 1 514 ? 6.641 -23.656 -11.555 1 98 514 SER B CA 1
ATOM 9453 C C . SER B 1 514 ? 7.086 -25.094 -11.258 1 98 514 SER B C 1
ATOM 9455 O O . SER B 1 514 ? 8.266 -25.344 -11.016 1 98 514 SER B O 1
ATOM 9457 N N . SER B 1 515 ? 6.172 -26 -11.312 1 97.88 515 SER B N 1
ATOM 9458 C CA . SER B 1 515 ? 6.48 -27.391 -11.039 1 97.88 515 SER B CA 1
ATOM 9459 C C . SER B 1 515 ? 7.406 -27.969 -12.109 1 97.88 515 SER B C 1
ATOM 9461 O O . SER B 1 515 ? 8.32 -28.734 -11.797 1 97.88 515 SER B O 1
ATOM 9463 N N . ALA B 1 516 ? 7.199 -27.594 -13.305 1 98 516 ALA B N 1
ATOM 9464 C CA . ALA B 1 516 ? 8.016 -28.109 -14.406 1 98 516 ALA B CA 1
ATOM 9465 C C . ALA B 1 516 ? 9.469 -27.656 -14.266 1 98 516 ALA B C 1
ATOM 9467 O O . ALA B 1 516 ? 10.391 -28.438 -14.523 1 98 516 ALA B O 1
ATOM 9468 N N . ILE B 1 517 ? 9.664 -26.422 -13.898 1 97.81 517 ILE B N 1
ATOM 9469 C CA . ILE B 1 517 ? 11.023 -25.906 -13.734 1 97.81 517 ILE B CA 1
ATOM 9470 C C . ILE B 1 517 ? 11.742 -26.703 -12.648 1 97.81 517 ILE B C 1
ATOM 9472 O O . ILE B 1 517 ? 12.914 -27.062 -12.805 1 97.81 517 ILE B O 1
ATOM 9476 N N . ILE B 1 518 ? 11.062 -26.984 -11.562 1 97.81 518 ILE B N 1
ATOM 9477 C CA . ILE B 1 518 ? 11.648 -27.734 -10.461 1 97.81 518 ILE B CA 1
ATOM 9478 C C . ILE B 1 518 ? 11.969 -29.156 -10.922 1 97.81 518 ILE B C 1
ATOM 9480 O O . ILE B 1 518 ? 13.016 -29.703 -10.57 1 97.81 518 ILE B O 1
ATOM 9484 N N . LEU B 1 519 ? 11.109 -29.734 -11.703 1 97.25 519 LEU B N 1
ATOM 9485 C CA . LEU B 1 519 ? 11.312 -31.109 -12.156 1 97.25 519 LEU B CA 1
ATOM 9486 C C . LEU B 1 519 ? 12.445 -31.188 -13.172 1 97.25 519 LEU B C 1
ATOM 9488 O O . LEU B 1 519 ? 13.133 -32.219 -13.266 1 97.25 519 LEU B O 1
ATOM 9492 N N . VAL B 1 520 ? 12.648 -30.141 -13.898 1 96.56 520 VAL B N 1
ATOM 9493 C CA . VAL B 1 520 ? 13.82 -30.062 -14.758 1 96.56 520 VAL B CA 1
ATOM 9494 C C . VAL B 1 520 ? 15.086 -30.125 -13.906 1 96.56 520 VAL B C 1
ATOM 9496 O O . VAL B 1 520 ? 16.016 -30.875 -14.227 1 96.56 520 VAL B O 1
ATOM 9499 N N . ILE B 1 521 ? 15.125 -29.391 -12.828 1 95.69 521 ILE B N 1
ATOM 9500 C CA . ILE B 1 521 ? 16.281 -29.391 -11.938 1 95.69 521 ILE B CA 1
ATOM 9501 C C . ILE B 1 521 ? 16.453 -30.781 -11.32 1 95.69 521 ILE B C 1
ATOM 9503 O O . ILE B 1 521 ? 17.578 -31.281 -11.219 1 95.69 521 ILE B O 1
ATOM 9507 N N . SER B 1 522 ? 15.336 -31.344 -10.914 1 95.38 522 SER B N 1
ATOM 9508 C CA . SER B 1 522 ? 15.375 -32.688 -10.383 1 95.38 522 SER B CA 1
ATOM 9509 C C . SER B 1 522 ? 15.992 -33.656 -11.375 1 95.38 522 SER B C 1
ATOM 9511 O O . SER B 1 522 ? 16.797 -34.531 -11 1 95.38 522 SER B O 1
ATOM 9513 N N . GLY B 1 523 ? 15.68 -33.5 -12.617 1 93.62 523 GLY B N 1
ATOM 9514 C CA . GLY B 1 523 ? 16.203 -34.375 -13.664 1 93.62 523 GLY B CA 1
ATOM 9515 C C . GLY B 1 523 ? 17.688 -34.188 -13.898 1 93.62 523 GLY B C 1
ATOM 9516 O O . GLY B 1 523 ? 18.391 -35.094 -14.305 1 93.62 523 GLY B O 1
ATOM 9517 N N . LEU B 1 524 ? 18.172 -33 -13.609 1 91.56 524 LEU B N 1
ATOM 9518 C CA . LEU B 1 524 ? 19.578 -32.656 -13.836 1 91.56 524 LEU B CA 1
ATOM 9519 C C . LEU B 1 524 ? 20.422 -32.969 -12.602 1 91.56 524 LEU B C 1
ATOM 9521 O O . LEU B 1 524 ? 21.641 -32.875 -12.648 1 91.56 524 LEU B O 1
ATOM 9525 N N . LEU B 1 525 ? 19.75 -33.25 -11.539 1 89.88 525 LEU B N 1
ATOM 9526 C CA . LEU B 1 525 ? 20.422 -33.562 -10.266 1 89.88 525 LEU B CA 1
ATOM 9527 C C . LEU B 1 525 ? 20.125 -34.969 -9.805 1 89.88 525 LEU B C 1
ATOM 9529 O O . LEU B 1 525 ? 19.469 -35.188 -8.781 1 89.88 525 LEU B O 1
ATOM 9533 N N . PRO B 1 526 ? 20.828 -35.938 -10.375 1 85.69 526 PRO B N 1
ATOM 9534 C CA . PRO B 1 526 ? 20.5 -37.344 -10.094 1 85.69 526 PRO B CA 1
ATOM 9535 C C . PRO B 1 526 ? 20.828 -37.75 -8.656 1 85.69 526 PRO B C 1
ATOM 9537 O O . PRO B 1 526 ? 20.266 -38.719 -8.141 1 85.69 526 PRO B O 1
ATOM 9540 N N . SER B 1 527 ? 21.703 -37.062 -7.977 1 84.38 527 SER B N 1
ATOM 9541 C CA . SER B 1 527 ? 22.047 -37.406 -6.598 1 84.38 527 SER B CA 1
ATOM 9542 C C . SER B 1 527 ? 20.859 -37.188 -5.664 1 84.38 527 SER B C 1
ATOM 9544 O O . SER B 1 527 ? 20.766 -37.844 -4.625 1 84.38 527 SER B O 1
ATOM 9546 N N . ILE B 1 528 ? 19.969 -36.375 -6.016 1 89 528 ILE B N 1
ATOM 9547 C CA . ILE B 1 528 ? 18.828 -36.031 -5.16 1 89 528 ILE B CA 1
ATOM 9548 C C . ILE B 1 528 ? 17.531 -36.344 -5.895 1 89 528 ILE B C 1
ATOM 9550 O O . ILE B 1 528 ? 16.609 -36.906 -5.316 1 89 528 ILE B O 1
ATOM 9554 N N . GLY B 1 529 ? 17.578 -36.062 -7.211 1 91.19 529 GLY B N 1
ATOM 9555 C CA . GLY B 1 529 ? 16.359 -36.188 -8 1 91.19 529 GLY B CA 1
ATOM 9556 C C . GLY B 1 529 ? 16.312 -37.438 -8.836 1 91.19 529 GLY B C 1
ATOM 9557 O O . GLY B 1 529 ? 16.859 -38.469 -8.438 1 91.19 529 GLY B O 1
ATOM 9558 N N . ASN B 1 530 ? 15.43 -37.375 -9.82 1 91.38 530 ASN B N 1
ATOM 9559 C CA . ASN B 1 530 ? 15.227 -38.5 -10.742 1 91.38 530 ASN B CA 1
ATOM 9560 C C . ASN B 1 530 ? 15.273 -38.031 -12.195 1 91.38 530 ASN B C 1
ATOM 9562 O O . ASN B 1 530 ? 14.484 -37.156 -12.602 1 91.38 530 ASN B O 1
ATOM 9566 N N . PRO B 1 531 ? 16.094 -38.625 -12.953 1 90.12 531 PRO B N 1
ATOM 9567 C CA . PRO B 1 531 ? 16.219 -38.219 -14.352 1 90.12 531 PRO B CA 1
ATOM 9568 C C . PRO B 1 531 ? 14.898 -38.375 -15.117 1 90.12 531 PRO B C 1
ATOM 9570 O O . PRO B 1 531 ? 14.672 -37.656 -16.109 1 90.12 531 PRO B O 1
ATOM 9573 N N . THR B 1 532 ? 14.008 -39.25 -14.695 1 90.88 532 THR B N 1
ATOM 9574 C CA . THR B 1 532 ? 12.727 -39.469 -15.352 1 90.88 532 THR B CA 1
ATOM 9575 C C . THR B 1 532 ? 11.828 -38.25 -15.227 1 90.88 532 THR B C 1
ATOM 9577 O O . THR B 1 532 ? 10.852 -38.094 -15.961 1 90.88 532 THR B O 1
ATOM 9580 N N . ASP B 1 533 ? 12.219 -37.375 -14.312 1 92.44 533 ASP B N 1
ATOM 9581 C CA . ASP B 1 533 ? 11.43 -36.156 -14.094 1 92.44 533 ASP B CA 1
ATOM 9582 C C . ASP B 1 533 ? 11.492 -35.25 -15.312 1 92.44 533 ASP B C 1
ATOM 9584 O O . ASP B 1 533 ? 10.641 -34.344 -15.477 1 92.44 533 ASP B O 1
ATOM 9588 N N . LEU B 1 534 ? 12.406 -35.438 -16.172 1 91.12 534 LEU B N 1
ATOM 9589 C CA . LEU B 1 534 ? 12.531 -34.594 -17.375 1 91.12 534 LEU B CA 1
ATOM 9590 C C . LEU B 1 534 ? 11.375 -34.844 -18.328 1 91.12 534 LEU B C 1
ATOM 9592 O O . LEU B 1 534 ? 11.055 -34 -19.172 1 91.12 534 LEU B O 1
ATOM 9596 N N . GLU B 1 535 ? 10.75 -36.031 -18.203 1 90.81 535 GLU B N 1
ATOM 9597 C CA . GLU B 1 535 ? 9.594 -36.375 -19.047 1 90.81 535 GLU B CA 1
ATOM 9598 C C . GLU B 1 535 ? 8.414 -35.469 -18.734 1 90.81 535 GLU B C 1
ATOM 9600 O O . GLU B 1 535 ? 7.574 -35.219 -19.594 1 90.81 535 GLU B O 1
ATOM 9605 N N . SER B 1 536 ? 8.367 -35.031 -17.5 1 92.75 536 SER B N 1
ATOM 9606 C CA . SER B 1 536 ? 7.301 -34.125 -17.078 1 92.75 536 SER B CA 1
ATOM 9607 C C . SER B 1 536 ? 7.367 -32.812 -17.844 1 92.75 536 SER B C 1
ATOM 9609 O O . SER B 1 536 ? 6.348 -32.125 -18.016 1 92.75 536 SER B O 1
ATOM 9611 N N . LEU B 1 537 ? 8.539 -32.406 -18.266 1 94.25 537 LEU B N 1
ATOM 9612 C CA . LEU B 1 537 ? 8.727 -31.188 -19.016 1 94.25 537 LEU B CA 1
ATOM 9613 C C . LEU B 1 537 ? 7.938 -31.219 -20.328 1 94.25 537 LEU B C 1
ATOM 9615 O O . LEU B 1 537 ? 7.32 -30.234 -20.703 1 94.25 537 LEU B O 1
ATOM 9619 N N . GLU B 1 538 ? 7.93 -32.375 -20.969 1 92.25 538 GLU B N 1
ATOM 9620 C CA . GLU B 1 538 ? 7.215 -32.531 -22.234 1 92.25 538 GLU B CA 1
ATOM 9621 C C . GLU B 1 538 ? 5.707 -32.406 -22.031 1 92.25 538 GLU B C 1
ATOM 9623 O O . GLU B 1 538 ? 5.02 -31.75 -22.797 1 92.25 538 GLU B O 1
ATOM 9628 N N . THR B 1 539 ? 5.262 -33.094 -21.031 1 95.19 539 THR B N 1
ATOM 9629 C CA . THR B 1 539 ? 3.838 -33.031 -20.719 1 95.19 539 THR B CA 1
ATOM 9630 C C . THR B 1 539 ? 3.404 -31.609 -20.359 1 95.19 539 THR B C 1
ATOM 9632 O O . THR B 1 539 ? 2.369 -31.141 -20.828 1 95.19 539 THR B O 1
ATOM 9635 N N . ALA B 1 540 ? 4.152 -31.016 -19.531 1 97.62 540 ALA B N 1
ATOM 9636 C CA . ALA B 1 540 ? 3.834 -29.641 -19.125 1 97.62 540 ALA B CA 1
ATOM 9637 C C . ALA B 1 540 ? 3.834 -28.703 -20.312 1 97.62 540 ALA B C 1
ATOM 9639 O O . ALA B 1 540 ? 2.961 -27.828 -20.438 1 97.62 540 ALA B O 1
ATOM 9640 N N . THR B 1 541 ? 4.801 -28.859 -21.234 1 97.06 541 THR B N 1
ATOM 9641 C CA . THR B 1 541 ? 4.891 -28.031 -22.438 1 97.06 541 THR B CA 1
ATOM 9642 C C . THR B 1 541 ? 3.664 -28.219 -23.312 1 97.06 541 THR B C 1
ATOM 9644 O O . THR B 1 541 ? 3.127 -27.25 -23.859 1 97.06 541 THR B O 1
ATOM 9647 N N . GLU B 1 542 ? 3.209 -29.406 -23.422 1 96.38 542 GLU B N 1
ATOM 9648 C CA . GLU B 1 542 ? 2.035 -29.703 -24.234 1 96.38 542 GLU B CA 1
ATOM 9649 C C . GLU B 1 542 ? 0.778 -29.078 -23.641 1 96.38 542 GLU B C 1
ATOM 9651 O O . GLU B 1 542 ? -0.027 -28.484 -24.359 1 96.38 542 GLU B O 1
ATOM 9656 N N . ILE B 1 543 ? 0.614 -29.219 -22.375 1 97.25 543 ILE B N 1
ATOM 9657 C CA . ILE B 1 543 ? -0.562 -28.672 -21.703 1 97.25 543 ILE B CA 1
ATOM 9658 C C . ILE B 1 543 ? -0.568 -27.156 -21.844 1 97.25 543 ILE B C 1
ATOM 9660 O O . ILE B 1 543 ? -1.594 -26.562 -22.188 1 97.25 543 ILE B O 1
ATOM 9664 N N . LEU B 1 544 ? 0.579 -26.5 -21.594 1 97.94 544 LEU B N 1
ATOM 9665 C CA . LEU B 1 544 ? 0.668 -25.062 -21.719 1 97.94 544 LEU B CA 1
ATOM 9666 C C . LEU B 1 544 ? 0.398 -24.625 -23.156 1 97.94 544 LEU B C 1
ATOM 9668 O O . LEU B 1 544 ? -0.23 -23.578 -23.391 1 97.94 544 LEU B O 1
ATOM 9672 N N . HIS B 1 545 ? 0.841 -25.406 -24.125 1 97 545 HIS B N 1
ATOM 9673 C CA . HIS B 1 545 ? 0.596 -25.109 -25.531 1 97 545 HIS B CA 1
ATOM 9674 C C . HIS B 1 545 ? -0.896 -25.125 -25.844 1 97 545 HIS B C 1
ATOM 9676 O O . HIS B 1 545 ? -1.396 -24.266 -26.562 1 97 545 HIS B O 1
ATOM 9682 N N . ARG B 1 546 ? -1.546 -26.109 -25.297 1 94.56 546 ARG B N 1
ATOM 9683 C CA . ARG B 1 546 ? -2.982 -26.219 -25.531 1 94.56 546 ARG B CA 1
ATOM 9684 C C . ARG B 1 546 ? -3.734 -25.078 -24.875 1 94.56 546 ARG B C 1
ATOM 9686 O O . ARG B 1 546 ? -4.719 -24.578 -25.438 1 94.56 546 ARG B O 1
ATOM 9693 N N . MET B 1 547 ? -3.324 -24.703 -23.703 1 94.56 547 MET B N 1
ATOM 9694 C CA . MET B 1 547 ? -3.928 -23.562 -23.031 1 94.56 547 MET B CA 1
ATOM 9695 C C . MET B 1 547 ? -3.703 -22.281 -23.844 1 94.56 547 MET B C 1
ATOM 9697 O O . MET B 1 547 ? -4.613 -21.469 -23.969 1 94.56 547 MET B O 1
ATOM 9701 N N . LYS B 1 548 ? -2.482 -22.125 -24.328 1 95.44 548 LYS B N 1
ATOM 9702 C CA . LYS B 1 548 ? -2.152 -20.984 -25.188 1 95.44 548 LYS B CA 1
ATOM 9703 C C . LYS B 1 548 ? -3.061 -20.938 -26.406 1 95.44 548 LYS B C 1
ATOM 9705 O O . LYS B 1 548 ? -3.6 -19.875 -26.75 1 95.44 548 LYS B O 1
ATOM 9710 N N . ASP B 1 549 ? -3.287 -22.047 -27.047 1 92.06 549 ASP B N 1
ATOM 9711 C CA . ASP B 1 549 ? -4.105 -22.125 -28.25 1 92.06 549 ASP B CA 1
ATOM 9712 C C . ASP B 1 549 ? -5.566 -21.797 -27.953 1 92.06 549 ASP B C 1
ATOM 9714 O O . ASP B 1 549 ? -6.301 -21.328 -28.828 1 92.06 549 ASP B O 1
ATOM 9718 N N . HIS B 1 550 ? -5.863 -22.047 -26.688 1 90.56 550 HIS B N 1
ATOM 9719 C CA . HIS B 1 550 ? -7.223 -21.75 -26.266 1 90.56 550 HIS B CA 1
ATOM 9720 C C . HIS B 1 550 ? -7.395 -20.266 -25.953 1 90.56 550 HIS B C 1
ATOM 9722 O O . HIS B 1 550 ? -8.5 -19.812 -25.625 1 90.56 550 HIS B O 1
ATOM 9728 N N . GLY B 1 551 ? -6.332 -19.5 -26.016 1 91 551 GLY B N 1
ATOM 9729 C CA . GLY B 1 551 ? -6.426 -18.062 -25.828 1 91 551 GLY B CA 1
ATOM 9730 C C . GLY B 1 551 ? -5.891 -17.594 -24.5 1 91 551 GLY B C 1
ATOM 9731 O O . GLY B 1 551 ? -6.02 -16.406 -24.156 1 91 551 GLY B O 1
ATOM 9732 N N . ASN B 1 552 ? -5.352 -18.484 -23.688 1 94.75 552 ASN B N 1
ATOM 9733 C CA . ASN B 1 552 ? -4.77 -18.109 -22.391 1 94.75 552 ASN B CA 1
ATOM 9734 C C . ASN B 1 552 ? -3.441 -17.391 -22.562 1 94.75 552 ASN B C 1
ATOM 9736 O O . ASN B 1 552 ? -2.43 -18 -22.906 1 94.75 552 ASN B O 1
ATOM 9740 N N . LEU B 1 553 ? -3.387 -16.141 -22.25 1 96.12 553 LEU B N 1
ATOM 9741 C CA . LEU B 1 553 ? -2.219 -15.289 -22.469 1 96.12 553 LEU B CA 1
ATOM 9742 C C . LEU B 1 553 ? -1.094 -15.641 -21.516 1 96.12 553 LEU B C 1
ATOM 9744 O O . LEU B 1 553 ? 0.081 -15.633 -21.891 1 96.12 553 LEU B O 1
ATOM 9748 N N . ALA B 1 554 ? -1.438 -15.945 -20.297 1 96.75 554 ALA B N 1
ATOM 9749 C CA . ALA B 1 554 ? -0.429 -16.344 -19.312 1 96.75 554 ALA B CA 1
ATOM 9750 C C . ALA B 1 554 ? 0.257 -17.641 -19.719 1 96.75 554 ALA B C 1
ATOM 9752 O O . ALA B 1 554 ? 1.479 -17.766 -19.609 1 96.75 554 ALA B O 1
ATOM 9753 N N . ALA B 1 555 ? -0.536 -18.594 -20.172 1 97.25 555 ALA B N 1
ATOM 9754 C CA . ALA B 1 555 ? 0.032 -19.844 -20.641 1 97.25 555 ALA B CA 1
ATOM 9755 C C . ALA B 1 555 ? 0.991 -19.609 -21.812 1 97.25 555 ALA B C 1
ATOM 9757 O O . ALA B 1 555 ? 1.996 -20.312 -21.938 1 97.25 555 ALA B O 1
ATOM 9758 N N . ALA B 1 556 ? 0.656 -18.656 -22.641 1 97.19 556 ALA B N 1
ATOM 9759 C CA . ALA B 1 556 ? 1.543 -18.328 -23.75 1 97.19 556 ALA B CA 1
ATOM 9760 C C . ALA B 1 556 ? 2.9 -17.844 -23.234 1 97.19 556 ALA B C 1
ATOM 9762 O O . ALA B 1 556 ? 3.941 -18.203 -23.797 1 97.19 556 ALA B O 1
ATOM 9763 N N . GLU B 1 557 ? 2.9 -17 -22.266 1 97.06 557 GLU B N 1
ATOM 9764 C CA . GLU B 1 557 ? 4.141 -16.516 -21.656 1 97.06 557 GLU B CA 1
ATOM 9765 C C . GLU B 1 557 ? 4.941 -17.672 -21.047 1 97.06 557 GLU B C 1
ATOM 9767 O O . GLU B 1 557 ? 6.141 -17.797 -21.297 1 97.06 557 GLU B O 1
ATOM 9772 N N . PHE B 1 558 ? 4.285 -18.531 -20.281 1 98.12 558 PHE B N 1
ATOM 9773 C CA . PHE B 1 558 ? 4.965 -19.609 -19.578 1 98.12 558 PHE B CA 1
ATOM 9774 C C . PHE B 1 558 ? 5.449 -20.672 -20.562 1 98.12 558 PHE B C 1
ATOM 9776 O O . PHE B 1 558 ? 6.496 -21.281 -20.359 1 98.12 558 PHE B O 1
ATOM 9783 N N . TYR B 1 559 ? 4.629 -20.828 -21.594 1 97.88 559 TYR B N 1
ATOM 9784 C CA . TYR B 1 559 ? 5.043 -21.75 -22.656 1 97.88 559 TYR B CA 1
ATOM 9785 C C . TYR B 1 559 ? 6.355 -21.297 -23.281 1 97.88 559 TYR B C 1
ATOM 9787 O O . TYR B 1 559 ? 7.27 -22.109 -23.469 1 97.88 559 TYR B O 1
ATOM 9795 N N . GLU B 1 560 ? 6.492 -20.047 -23.578 1 97.12 560 GLU B N 1
ATOM 9796 C CA . GLU B 1 560 ? 7.711 -19.516 -24.188 1 97.12 560 GLU B CA 1
ATOM 9797 C C . GLU B 1 560 ? 8.906 -19.672 -23.234 1 97.12 560 GLU B C 1
ATOM 9799 O O . GLU B 1 560 ? 10 -20.031 -23.672 1 97.12 560 GLU B O 1
ATOM 9804 N N . ASN B 1 561 ? 8.719 -19.391 -22 1 96.94 561 ASN B N 1
ATOM 9805 C CA . ASN B 1 561 ? 9.781 -19.562 -21.016 1 96.94 561 ASN B CA 1
ATOM 9806 C C . ASN B 1 561 ? 10.227 -21.016 -20.922 1 96.94 561 ASN B C 1
ATOM 9808 O O . ASN B 1 561 ? 11.422 -21.297 -20.859 1 96.94 561 ASN B O 1
ATOM 9812 N N . LEU B 1 562 ? 9.242 -21.906 -20.891 1 97.12 562 LEU B N 1
ATOM 9813 C CA . LEU B 1 562 ? 9.547 -23.328 -20.766 1 97.12 562 LEU B CA 1
ATOM 9814 C C . LEU B 1 562 ? 10.297 -23.828 -22 1 97.12 562 LEU B C 1
ATOM 9816 O O . LEU B 1 562 ? 11.203 -24.656 -21.891 1 97.12 562 LEU B O 1
ATOM 9820 N N . ARG B 1 563 ? 9.891 -23.328 -23.156 1 96.19 563 ARG B N 1
ATOM 9821 C CA . ARG B 1 563 ? 10.578 -23.672 -24.391 1 96.19 563 ARG B CA 1
ATOM 9822 C C . ARG B 1 563 ? 12.039 -23.25 -24.344 1 96.19 563 ARG B C 1
ATOM 9824 O O . ARG B 1 563 ? 12.922 -24 -24.766 1 96.19 563 ARG B O 1
ATOM 9831 N N . ARG B 1 564 ? 12.281 -22.094 -23.844 1 95.62 564 ARG B N 1
ATOM 9832 C CA . ARG B 1 564 ? 13.648 -21.578 -23.75 1 95.62 564 ARG B CA 1
ATOM 9833 C C . ARG B 1 564 ? 14.469 -22.406 -22.766 1 95.62 564 ARG B C 1
ATOM 9835 O O . ARG B 1 564 ? 15.672 -22.578 -22.938 1 95.62 564 ARG B O 1
ATOM 9842 N N . VAL B 1 565 ? 13.859 -22.828 -21.688 1 96.06 565 VAL B N 1
ATOM 9843 C CA . VAL B 1 565 ? 14.531 -23.688 -20.734 1 96.06 565 VAL B CA 1
ATOM 9844 C C . VAL B 1 565 ? 14.898 -25.016 -21.391 1 96.06 565 VAL B C 1
ATOM 9846 O O . VAL B 1 565 ? 16.016 -25.5 -21.219 1 96.06 565 VAL B O 1
ATOM 9849 N N . LYS B 1 566 ? 13.969 -25.578 -22.109 1 94.62 566 LYS B N 1
ATOM 9850 C CA . LYS B 1 566 ? 14.195 -26.828 -22.812 1 94.62 566 LYS B CA 1
ATOM 9851 C C . LYS B 1 566 ? 15.375 -26.734 -23.766 1 94.62 566 LYS B C 1
ATOM 9853 O O . LYS B 1 566 ? 16.203 -27.641 -23.859 1 94.62 566 LYS B O 1
ATOM 9858 N N . GLN B 1 567 ? 15.469 -25.594 -24.375 1 93.69 567 GLN B N 1
ATOM 9859 C CA . GLN B 1 567 ? 16.547 -25.359 -25.344 1 93.69 567 GLN B CA 1
ATOM 9860 C C . GLN B 1 567 ? 17.891 -25.234 -24.641 1 93.69 567 GLN B C 1
ATOM 9862 O O . GLN B 1 567 ? 18.938 -25.484 -25.25 1 93.69 567 GLN B O 1
ATOM 9867 N N . SER B 1 568 ? 17.875 -24.859 -23.406 1 93.19 568 SER B N 1
ATOM 9868 C CA . SER B 1 568 ? 19.125 -24.609 -22.672 1 93.19 568 SER B CA 1
ATOM 9869 C C . SER B 1 568 ? 19.656 -25.891 -22.047 1 93.19 568 SER B C 1
ATOM 9871 O O . SER B 1 568 ? 20.766 -25.922 -21.531 1 93.19 568 SER B O 1
ATOM 9873 N N . ILE B 1 569 ? 18.891 -26.984 -22.047 1 90.88 569 ILE B N 1
ATOM 9874 C CA . ILE B 1 569 ? 19.312 -28.25 -21.484 1 90.88 569 ILE B CA 1
ATOM 9875 C C . ILE B 1 569 ? 20.312 -28.922 -22.438 1 90.88 569 ILE B C 1
ATOM 9877 O O . ILE B 1 569 ? 20.047 -29.094 -23.625 1 90.88 569 ILE B O 1
ATOM 9881 N N . PRO B 1 570 ? 21.656 -29.078 -21.984 1 78 570 PRO B N 1
ATOM 9882 C CA . PRO B 1 570 ? 22.672 -29.688 -22.844 1 78 570 PRO B CA 1
ATOM 9883 C C . PRO B 1 570 ? 22.219 -31.047 -23.406 1 78 570 PRO B C 1
ATOM 9885 O O . PRO B 1 570 ? 21.5 -31.781 -22.734 1 78 570 PRO B O 1
ATOM 9888 N N . SER B 1 571 ? 22.188 -31.125 -24.766 1 62.22 571 SER B N 1
ATOM 9889 C CA . SER B 1 571 ? 21.891 -32.375 -25.453 1 62.22 571 SER B CA 1
ATOM 9890 C C . SER B 1 571 ? 22.656 -33.531 -24.828 1 62.22 571 SER B C 1
ATOM 9892 O O . SER B 1 571 ? 23.891 -33.5 -24.703 1 62.22 571 SER B O 1
ATOM 9894 N N . VAL B 1 572 ? 22.438 -34.062 -23.766 1 47.16 572 VAL B N 1
ATOM 9895 C CA . VAL B 1 572 ? 23.109 -35.312 -23.5 1 47.16 572 VAL B CA 1
ATOM 9896 C C . VAL B 1 572 ? 23.344 -36.062 -24.812 1 47.16 572 VAL B C 1
ATOM 9898 O O . VAL B 1 572 ? 22.406 -36.281 -25.578 1 47.16 572 VAL B O 1
ATOM 9901 N N . SER B 1 573 ? 24.5 -36.062 -25.422 1 36.88 573 SER B N 1
ATOM 9902 C CA . SER B 1 573 ? 24.875 -36.906 -26.562 1 36.88 573 SER B CA 1
ATOM 9903 C C . SER B 1 573 ? 24.125 -38.219 -26.578 1 36.88 573 SER B C 1
ATOM 9905 O O . SER B 1 573 ? 24.312 -39.062 -27.469 1 36.88 573 SER B O 1
ATOM 9907 N N . GLY B 1 574 ? 23.984 -39.031 -25.469 1 34.25 574 GLY B N 1
ATOM 9908 C CA . GLY B 1 574 ? 23.438 -40.312 -25.828 1 34.25 574 GLY B CA 1
ATOM 9909 C C . GLY B 1 574 ? 22.141 -40.219 -26.594 1 34.25 574 GLY B C 1
ATOM 9910 O O . GLY B 1 574 ? 21.5 -39.188 -26.609 1 34.25 574 GLY B O 1
ATOM 9911 N N . ASP B 1 575 ? 21.719 -41.312 -27.422 1 32.75 575 ASP B N 1
ATOM 9912 C CA . ASP B 1 575 ? 20.641 -41.781 -28.312 1 32.75 575 ASP B CA 1
ATOM 9913 C C . ASP B 1 575 ? 19.281 -41.406 -27.75 1 32.75 575 ASP B C 1
ATOM 9915 O O . ASP B 1 575 ? 18.281 -42.062 -28.078 1 32.75 575 ASP B O 1
ATOM 9919 N N . MET B 1 576 ? 19.172 -40.875 -26.656 1 32.19 576 MET B N 1
ATOM 9920 C CA . MET B 1 576 ? 17.75 -40.781 -26.391 1 32.19 576 MET B CA 1
ATOM 9921 C C . MET B 1 576 ? 17.094 -39.75 -27.328 1 32.19 576 MET B C 1
ATOM 9923 O O . MET B 1 576 ? 17.234 -38.562 -27.156 1 32.19 576 MET B O 1
ATOM 9927 N N . GLN B 1 577 ? 17.188 -39.938 -28.609 1 30.34 577 GLN B N 1
ATOM 9928 C CA . GLN B 1 577 ? 16.281 -39.375 -29.594 1 30.34 577 GLN B CA 1
ATOM 9929 C C . GLN B 1 577 ? 14.883 -39.156 -29.016 1 30.34 577 GLN B C 1
ATOM 9931 O O . GLN B 1 577 ? 14.148 -40.125 -28.797 1 30.34 577 GLN B O 1
ATOM 9936 N N . ILE B 1 578 ? 14.711 -38.312 -28.062 1 33.66 578 ILE B N 1
ATOM 9937 C CA . ILE B 1 578 ? 13.305 -37.969 -27.875 1 33.66 578 ILE B CA 1
ATOM 9938 C C . ILE B 1 578 ? 12.648 -37.719 -29.234 1 33.66 578 ILE B C 1
ATOM 9940 O O . ILE B 1 578 ? 12.969 -36.75 -29.922 1 33.66 578 ILE B O 1
ATOM 9944 N N . HIS B 1 579 ? 12.555 -38.75 -30.125 1 28.34 579 HIS B N 1
ATOM 9945 C CA . HIS B 1 579 ? 11.766 -38.688 -31.344 1 28.34 579 HIS B CA 1
ATOM 9946 C C . HIS B 1 579 ? 10.508 -37.875 -31.156 1 28.34 579 HIS B C 1
ATOM 9948 O O . HIS B 1 579 ? 9.742 -38.094 -30.219 1 28.34 579 HIS B O 1
ATOM 9954 N N . HIS B 1 580 ? 10.609 -36.625 -31.422 1 30.77 580 HIS B N 1
ATOM 9955 C CA . HIS B 1 580 ? 9.461 -35.781 -31.672 1 30.77 580 HIS B CA 1
ATOM 9956 C C . HIS B 1 580 ? 8.383 -36.5 -32.469 1 30.77 580 HIS B C 1
ATOM 9958 O O . HIS B 1 580 ? 8.32 -36.406 -33.688 1 30.77 580 HIS B O 1
ATOM 9964 N N . ASP B 1 581 ? 8.242 -37.844 -32.375 1 27.7 581 ASP B N 1
ATOM 9965 C CA . ASP B 1 581 ? 7.039 -38.25 -33.094 1 27.7 581 ASP B CA 1
ATOM 9966 C C . ASP B 1 581 ? 5.863 -37.344 -32.75 1 27.7 581 ASP B C 1
ATOM 9968 O O . ASP B 1 581 ? 5.66 -36.969 -31.578 1 27.7 581 ASP B O 1
ATOM 9972 N N . GLY B 1 582 ? 5.535 -36.406 -33.5 1 31.12 582 GLY B N 1
ATOM 9973 C CA . GLY B 1 582 ? 4.312 -35.594 -33.594 1 31.12 582 GLY B CA 1
ATOM 9974 C C . GLY B 1 582 ? 3.131 -36.281 -32.906 1 31.12 582 GLY B C 1
ATOM 9975 O O . GLY B 1 582 ? 1.988 -36.125 -33.344 1 31.12 582 GLY B O 1
ATOM 9976 N N . ARG B 1 583 ? 3.355 -37.281 -32.156 1 34.25 583 ARG B N 1
ATOM 9977 C CA . ARG B 1 583 ? 2.137 -37.906 -31.656 1 34.25 583 ARG B CA 1
ATOM 9978 C C . ARG B 1 583 ? 1.401 -37 -30.672 1 34.25 583 ARG B C 1
ATOM 9980 O O . ARG B 1 583 ? 2.014 -36.438 -29.766 1 34.25 583 ARG B O 1
ATOM 9987 N N . SER B 1 584 ? 0.365 -36.375 -31.156 1 34.12 584 SER B N 1
ATOM 9988 C CA . SER B 1 584 ? -0.669 -35.656 -30.422 1 34.12 584 SER B CA 1
ATOM 9989 C C . SER B 1 584 ? -0.928 -36.312 -29.062 1 34.12 584 SER B C 1
ATOM 9991 O O . SER B 1 584 ? -1.262 -37.5 -28.984 1 34.12 584 SER B O 1
ATOM 9993 N N . TYR B 1 585 ? -0.142 -36.188 -28.125 1 34.09 585 TYR B N 1
ATOM 9994 C CA . TYR B 1 585 ? -0.459 -36.625 -26.766 1 34.09 585 TYR B CA 1
ATOM 9995 C C . TYR B 1 585 ? -1.904 -36.312 -26.406 1 34.09 585 TYR B C 1
ATOM 9997 O O . TYR B 1 585 ? -2.223 -35.156 -26.078 1 34.09 585 TYR B O 1
ATOM 10005 N N . THR B 1 586 ? -2.859 -36.875 -27.078 1 39.88 586 THR B N 1
ATOM 10006 C CA . THR B 1 586 ? -4.25 -36.781 -26.641 1 39.88 586 THR B CA 1
ATOM 10007 C C . THR B 1 586 ? -4.391 -37.219 -25.188 1 39.88 586 THR B C 1
ATOM 10009 O O . THR B 1 586 ? -3.551 -37.969 -24.672 1 39.88 586 THR B O 1
ATOM 10012 N N . PRO B 1 587 ? -5.258 -36.656 -24.422 1 44.19 587 PRO B N 1
ATOM 10013 C CA . PRO B 1 587 ? -5.562 -37.062 -23.047 1 44.19 587 PRO B CA 1
ATOM 10014 C C . PRO B 1 587 ? -5.445 -38.594 -22.859 1 44.19 587 PRO B C 1
ATOM 10016 O O . PRO B 1 587 ? -5.078 -39.062 -21.781 1 44.19 587 PRO B O 1
ATOM 10019 N N . GLU B 1 588 ? -5.613 -39.375 -23.922 1 45.34 588 GLU B N 1
ATOM 10020 C CA . GLU B 1 588 ? -5.637 -40.812 -23.828 1 45.34 588 GLU B CA 1
ATOM 10021 C C . GLU B 1 588 ? -4.234 -41.375 -23.609 1 45.34 588 GLU B C 1
ATOM 10023 O O . GLU B 1 588 ? -4.051 -42.344 -22.844 1 45.34 588 GLU B O 1
ATOM 10028 N N . HIS B 1 589 ? -3.34 -40.781 -24.203 1 42.19 589 HIS B N 1
ATOM 10029 C CA . HIS B 1 589 ? -1.988 -41.312 -24.109 1 42.19 589 HIS B CA 1
ATOM 10030 C C . HIS B 1 589 ? -1.376 -41.031 -22.734 1 42.19 589 HIS B C 1
ATOM 10032 O O . HIS B 1 589 ? -0.651 -41.875 -22.188 1 42.19 589 HIS B O 1
ATOM 10038 N N . ILE B 1 590 ? -1.684 -39.875 -22.266 1 44.62 590 ILE B N 1
ATOM 10039 C CA . ILE B 1 590 ? -1.168 -39.5 -20.969 1 44.62 590 ILE B CA 1
ATOM 10040 C C . ILE B 1 590 ? -1.81 -40.375 -19.891 1 44.62 590 ILE B C 1
ATOM 10042 O O . ILE B 1 590 ? -1.146 -40.781 -18.922 1 44.62 590 ILE B O 1
ATOM 10046 N N . ARG B 1 591 ? -3.082 -40.875 -20.109 1 44.59 591 ARG B N 1
ATOM 10047 C CA . ARG B 1 591 ? -3.738 -41.781 -19.188 1 44.59 591 ARG B CA 1
ATOM 10048 C C . ARG B 1 591 ? -2.98 -43.125 -19.078 1 44.59 591 ARG B C 1
ATOM 10050 O O . ARG B 1 591 ? -2.871 -43.688 -18 1 44.59 591 ARG B O 1
ATOM 10057 N N . SER B 1 592 ? -2.574 -43.562 -20.219 1 41.72 592 SER B N 1
ATOM 10058 C CA . SER B 1 592 ? -1.901 -44.844 -20.219 1 41.72 592 SER B CA 1
ATOM 10059 C C . SER B 1 592 ? -0.583 -44.781 -19.453 1 41.72 592 SER B C 1
ATOM 10061 O O . SER B 1 592 ? -0.195 -45.75 -18.797 1 41.72 592 SER B O 1
ATOM 10063 N N . SER B 1 593 ? 0.042 -43.688 -19.562 1 38.06 593 SER B N 1
ATOM 10064 C CA . SER B 1 593 ? 1.315 -43.562 -18.859 1 38.06 593 SER B CA 1
ATOM 10065 C C . SER B 1 593 ? 1.105 -43.344 -17.359 1 38.06 593 SER B C 1
ATOM 10067 O O . SER B 1 593 ? 1.903 -43.812 -16.547 1 38.06 593 SER B O 1
ATOM 10069 N N . ILE B 1 594 ? 0.023 -42.656 -17.016 1 38.88 594 ILE B N 1
ATOM 10070 C CA . ILE B 1 594 ? -0.302 -42.469 -15.617 1 38.88 594 ILE B CA 1
ATOM 10071 C C . ILE B 1 594 ? -0.89 -43.75 -15.039 1 38.88 594 ILE B C 1
ATOM 10073 O O . ILE B 1 594 ? -0.601 -44.125 -13.898 1 38.88 594 ILE B O 1
ATOM 10077 N N . ALA B 1 595 ? -1.813 -44.562 -15.797 1 35.97 595 ALA B N 1
ATOM 10078 C CA . ALA B 1 595 ? -2.375 -45.844 -15.367 1 35.97 595 ALA B CA 1
ATOM 10079 C C . ALA B 1 595 ? -1.274 -46.875 -15.133 1 35.97 595 ALA B C 1
ATOM 10081 O O . ALA B 1 595 ? -1.405 -47.75 -14.266 1 35.97 595 ALA B O 1
ATOM 10082 N N . GLY B 1 596 ? -0.256 -46.875 -15.977 1 33.97 596 GLY B N 1
ATOM 10083 C CA . GLY B 1 596 ? 0.82 -47.812 -15.68 1 33.97 596 GLY B CA 1
ATOM 10084 C C . GLY B 1 596 ? 1.441 -47.594 -14.312 1 33.97 596 GLY B C 1
ATOM 10085 O O . GLY B 1 596 ? 2.113 -48.469 -13.789 1 33.97 596 GLY B O 1
ATOM 10086 N N . ALA B 1 597 ? 1.427 -46.344 -13.875 1 32.66 597 ALA B N 1
ATOM 10087 C CA . ALA B 1 597 ? 2.021 -46.094 -12.562 1 32.66 597 ALA B CA 1
ATOM 10088 C C . ALA B 1 597 ? 1.081 -46.5 -11.438 1 32.66 597 ALA B C 1
ATOM 10090 O O . ALA B 1 597 ? 1.518 -46.719 -10.305 1 32.66 597 ALA B O 1
ATOM 10091 N N . THR B 1 598 ? -0.25 -46.562 -11.688 1 31.23 598 THR B N 1
ATOM 10092 C CA . THR B 1 598 ? -1.123 -46.906 -10.578 1 31.23 598 THR B CA 1
ATOM 10093 C C . THR B 1 598 ? -1.137 -48.438 -10.383 1 31.23 598 THR B C 1
ATOM 10095 O O . THR B 1 598 ? -1.734 -48.938 -9.43 1 31.23 598 THR B O 1
ATOM 10098 N N . ASN B 1 599 ? -1.005 -49.219 -11.453 1 27.86 599 ASN B N 1
ATOM 10099 C CA . ASN B 1 599 ? -1.074 -50.625 -11.102 1 27.86 599 ASN B CA 1
ATOM 10100 C C . ASN B 1 599 ? 0.133 -51.062 -10.273 1 27.86 599 ASN B C 1
ATOM 10102 O O . ASN B 1 599 ? 1.13 -51.531 -10.82 1 27.86 599 ASN B O 1
ATOM 10106 N N . VAL B 1 600 ? 0.425 -50.469 -9.188 1 30.19 600 VAL B N 1
ATOM 10107 C CA . VAL B 1 600 ? 1.294 -51.031 -8.164 1 30.19 600 VAL B CA 1
ATOM 10108 C C . VAL B 1 600 ? 0.769 -52.375 -7.738 1 30.19 600 VAL B C 1
ATOM 10110 O O . VAL B 1 600 ? -0.15 -52.469 -6.922 1 30.19 600 VAL B O 1
ATOM 10113 N N . ASP B 1 601 ? 0.388 -53.312 -8.547 1 27.25 601 ASP B N 1
ATOM 10114 C CA . ASP B 1 601 ? 0.537 -54.656 -7.973 1 27.25 601 ASP B CA 1
ATOM 10115 C C . ASP B 1 601 ? 1.91 -54.812 -7.324 1 27.25 601 ASP B C 1
ATOM 10117 O O . ASP B 1 601 ? 2.838 -54.062 -7.617 1 27.25 601 ASP B O 1
ATOM 10121 N N . GLN B 1 602 ? 2.184 -56.094 -6.512 1 29.7 602 GLN B N 1
ATOM 10122 C CA . GLN B 1 602 ? 3.16 -56.688 -5.625 1 29.7 602 GLN B CA 1
ATOM 10123 C C . GLN B 1 602 ? 4.543 -56.719 -6.266 1 29.7 602 GLN B C 1
ATOM 10125 O O . GLN B 1 602 ? 5.48 -57.312 -5.707 1 29.7 602 GLN B O 1
ATOM 10130 N N . ILE B 1 603 ? 4.703 -56.719 -7.574 1 29.64 603 ILE B N 1
ATOM 10131 C CA . ILE B 1 603 ? 6.055 -57.188 -7.855 1 29.64 603 ILE B CA 1
ATOM 10132 C C . ILE B 1 603 ? 7.074 -56.188 -7.324 1 29.64 603 ILE B C 1
ATOM 10134 O O . ILE B 1 603 ? 7.148 -55.062 -7.809 1 29.64 603 ILE B O 1
ATOM 10138 N N . ILE B 1 604 ? 7.344 -56.188 -5.941 1 29.89 604 ILE B N 1
ATOM 10139 C CA . ILE B 1 604 ? 8.586 -55.812 -5.285 1 29.89 604 ILE B CA 1
ATOM 10140 C C . ILE B 1 604 ? 9.781 -56.188 -6.164 1 29.89 604 ILE B C 1
ATOM 10142 O O . ILE B 1 604 ? 10.117 -57.344 -6.297 1 29.89 604 ILE B O 1
ATOM 10146 N N . ASP B 1 605 ? 9.758 -55.781 -7.414 1 29.66 605 ASP B N 1
ATOM 10147 C CA . ASP B 1 605 ? 11.102 -56.094 -7.902 1 29.66 605 ASP B CA 1
ATOM 10148 C C . ASP B 1 605 ? 12.164 -55.562 -6.938 1 29.66 605 ASP B C 1
ATOM 10150 O O . ASP B 1 605 ? 11.977 -54.531 -6.281 1 29.66 605 ASP B O 1
ATOM 10154 N N . PRO B 1 606 ? 13.062 -56.5 -6.414 1 28.89 606 PRO B N 1
ATOM 10155 C CA . PRO B 1 606 ? 14.133 -56.188 -5.465 1 28.89 606 PRO B CA 1
ATOM 10156 C C . PRO B 1 606 ? 14.828 -54.875 -5.766 1 28.89 606 PRO B C 1
ATOM 10158 O O . PRO B 1 606 ? 15.664 -54.406 -4.977 1 28.89 606 PRO B O 1
ATOM 10161 N N . ASN B 1 607 ? 14.969 -54.625 -7.066 1 29.94 607 ASN B N 1
ATOM 10162 C CA . ASN B 1 607 ? 15.789 -53.406 -7.172 1 29.94 607 ASN B CA 1
ATOM 10163 C C . ASN B 1 607 ? 14.992 -52.156 -6.797 1 29.94 607 ASN B C 1
ATOM 10165 O O . ASN B 1 607 ? 13.781 -52.094 -7.016 1 29.94 607 ASN B O 1
ATOM 10169 N N . GLY B 1 608 ? 15.172 -51.312 -5.766 1 29.75 608 GLY B N 1
ATOM 10170 C CA . GLY B 1 608 ? 14.758 -50.25 -4.863 1 29.75 608 GLY B CA 1
ATOM 10171 C C . GLY B 1 608 ? 14.016 -49.125 -5.562 1 29.75 608 GLY B C 1
ATOM 10172 O O . GLY B 1 608 ? 13.82 -48.062 -4.992 1 29.75 608 GLY B O 1
ATOM 10173 N N . ILE B 1 609 ? 13.852 -49 -6.855 1 31.75 609 ILE B N 1
ATOM 10174 C CA . ILE B 1 609 ? 13.367 -47.688 -7.27 1 31.75 609 ILE B CA 1
ATOM 10175 C C . ILE B 1 609 ? 11.852 -47.594 -7.09 1 31.75 609 ILE B C 1
ATOM 10177 O O . ILE B 1 609 ? 11.109 -48.344 -7.727 1 31.75 609 ILE B O 1
ATOM 10181 N N . ALA B 1 610 ? 11.273 -47.219 -5.934 1 34.41 610 ALA B N 1
ATOM 10182 C CA . ALA B 1 610 ? 9.891 -47 -5.52 1 34.41 610 ALA B CA 1
ATOM 10183 C C . ALA B 1 610 ? 9.133 -46.188 -6.551 1 34.41 610 ALA B C 1
ATOM 10185 O O . ALA B 1 610 ? 9.664 -45.188 -7.07 1 34.41 610 ALA B O 1
ATOM 10186 N N . PRO B 1 611 ? 8.125 -46.562 -7.113 1 34.56 611 PRO B N 1
ATOM 10187 C CA . PRO B 1 611 ? 7.254 -45.781 -8 1 34.56 611 PRO B CA 1
ATOM 10188 C C . PRO B 1 611 ? 6.793 -44.469 -7.367 1 34.56 611 PRO B C 1
ATOM 10190 O O . PRO B 1 611 ? 6.395 -44.469 -6.203 1 34.56 611 PRO B O 1
ATOM 10193 N N . VAL B 1 612 ? 7.176 -43.219 -7.75 1 38.94 612 VAL B N 1
ATOM 10194 C CA . VAL B 1 612 ? 7.039 -41.812 -7.398 1 38.94 612 VAL B CA 1
ATOM 10195 C C . VAL B 1 612 ? 5.566 -41.406 -7.414 1 38.94 612 VAL B C 1
ATOM 10197 O O . VAL B 1 612 ? 5.199 -40.344 -6.922 1 38.94 612 VAL B O 1
ATOM 10200 N N . ALA B 1 613 ? 4.488 -42.125 -8.109 1 42.12 613 ALA B N 1
ATOM 10201 C CA . ALA B 1 613 ? 3.162 -41.625 -8.484 1 42.12 613 ALA B CA 1
ATOM 10202 C C . ALA B 1 613 ? 2.285 -41.438 -7.25 1 42.12 613 ALA B C 1
ATOM 10204 O O . ALA B 1 613 ? 1.18 -40.875 -7.352 1 42.12 613 ALA B O 1
ATOM 10205 N N . GLY B 1 614 ? 2.678 -41.562 -6.012 1 48.78 614 GLY B N 1
ATOM 10206 C CA . GLY B 1 614 ? 1.823 -41.438 -4.84 1 48.78 614 GLY B CA 1
ATOM 10207 C C . GLY B 1 614 ? 2.393 -40.5 -3.791 1 48.78 614 GLY B C 1
ATOM 10208 O O . GLY B 1 614 ? 1.854 -40.375 -2.688 1 48.78 614 GLY B O 1
ATOM 10209 N N . LEU B 1 615 ? 3.357 -39.781 -4.234 1 61.09 615 LEU B N 1
ATOM 10210 C CA . LEU B 1 615 ? 4.02 -39.062 -3.152 1 61.09 615 LEU B CA 1
ATOM 10211 C C . LEU B 1 615 ? 3.475 -37.625 -3.033 1 61.09 615 LEU B C 1
ATOM 10213 O O . LEU B 1 615 ? 3.48 -36.875 -4.008 1 61.09 615 LEU B O 1
ATOM 10217 N N . THR B 1 616 ? 2.633 -37.438 -2.004 1 76.81 616 THR B N 1
ATOM 10218 C CA . THR B 1 616 ? 2.1 -36.094 -1.694 1 76.81 616 THR B CA 1
ATOM 10219 C C . THR B 1 616 ? 3.141 -35.25 -0.967 1 76.81 616 THR B C 1
ATOM 10221 O O . THR B 1 616 ? 4.137 -35.781 -0.466 1 76.81 616 THR B O 1
ATOM 10224 N N . THR B 1 617 ? 3.053 -34.031 -1.107 1 84.31 617 THR B N 1
ATOM 10225 C CA . THR B 1 617 ? 3.938 -33.125 -0.397 1 84.31 617 THR B CA 1
ATOM 10226 C C . THR B 1 617 ? 3.92 -33.406 1.103 1 84.31 617 THR B C 1
ATOM 10228 O O . THR B 1 617 ? 4.934 -33.25 1.782 1 84.31 617 THR B O 1
ATOM 10231 N N . GLU B 1 618 ? 2.824 -33.875 1.61 1 81.38 618 GLU B N 1
ATOM 10232 C CA . GLU B 1 618 ? 2.697 -34.219 3.023 1 81.38 618 GLU B CA 1
ATOM 10233 C C . GLU B 1 618 ? 3.666 -35.344 3.412 1 81.38 618 GLU B C 1
ATOM 10235 O O . GLU B 1 618 ? 4.199 -35.344 4.523 1 81.38 618 GLU B O 1
ATOM 10240 N N . MET B 1 619 ? 3.914 -36.156 2.441 1 76.69 619 MET B N 1
ATOM 10241 C CA . MET B 1 619 ? 4.816 -37.281 2.691 1 76.69 619 MET B CA 1
ATOM 10242 C C . MET B 1 619 ? 6.246 -36.781 2.896 1 76.69 619 MET B C 1
ATOM 10244 O O . MET B 1 619 ? 7.008 -37.375 3.658 1 76.69 619 MET B O 1
ATOM 10248 N N . ALA B 1 620 ? 6.535 -35.75 2.254 1 81.62 620 ALA B N 1
ATOM 10249 C CA . ALA B 1 620 ? 7.859 -35.156 2.436 1 81.62 620 ALA B CA 1
ATOM 10250 C C . ALA B 1 620 ? 8.055 -34.656 3.871 1 81.62 620 ALA B C 1
ATOM 10252 O O . ALA B 1 620 ? 9.164 -34.75 4.41 1 81.62 620 ALA B O 1
ATOM 10253 N N . PHE B 1 621 ? 7.012 -34.25 4.527 1 85.06 621 PHE B N 1
ATOM 10254 C CA . PHE B 1 621 ? 7.102 -33.719 5.891 1 85.06 621 PHE B CA 1
ATOM 10255 C C . PHE B 1 621 ? 7.199 -34.875 6.891 1 85.06 621 PHE B C 1
ATOM 10257 O O . PHE B 1 621 ? 7.684 -34.688 8.008 1 85.06 621 PHE B O 1
ATOM 10264 N N . LEU B 1 622 ? 6.762 -36.062 6.398 1 80.5 622 LEU B N 1
ATOM 10265 C CA . LEU B 1 622 ? 6.75 -37.188 7.289 1 80.5 622 LEU B CA 1
ATOM 10266 C C . LEU B 1 622 ? 8.078 -37.969 7.219 1 80.5 622 LEU B C 1
ATOM 10268 O O . LEU B 1 622 ? 8.367 -38.781 8.07 1 80.5 622 LEU B O 1
ATOM 10272 N N . GLU B 1 623 ? 8.922 -37.656 6.238 1 83.56 623 GLU B N 1
ATOM 10273 C CA . GLU B 1 623 ? 10.227 -38.281 6.129 1 83.56 623 GLU B CA 1
ATOM 10274 C C . GLU B 1 623 ? 11.07 -38.031 7.379 1 83.56 623 GLU B C 1
ATOM 10276 O O . GLU B 1 623 ? 11.062 -36.938 7.934 1 83.56 623 GLU B O 1
ATOM 10281 N N . PRO B 1 624 ? 11.805 -39.031 7.777 1 82.69 624 PRO B N 1
ATOM 10282 C CA . PRO B 1 624 ? 12.602 -38.906 9 1 82.69 624 PRO B CA 1
ATOM 10283 C C . PRO B 1 624 ? 13.633 -37.781 8.922 1 82.69 624 PRO B C 1
ATOM 10285 O O . PRO B 1 624 ? 13.852 -37.062 9.914 1 82.69 624 PRO B O 1
ATOM 10288 N N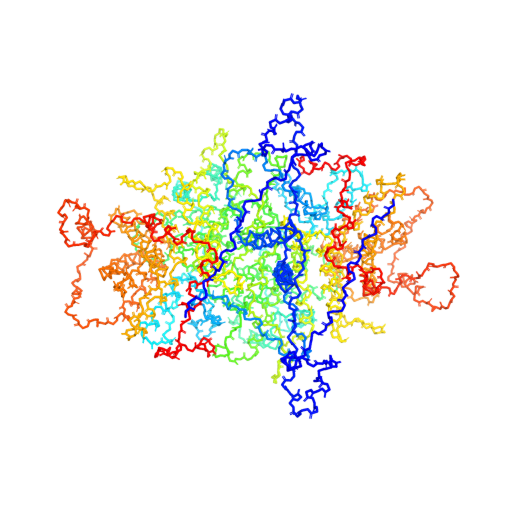 . THR B 1 625 ? 14.203 -37.625 7.832 1 84.69 625 THR B N 1
ATOM 10289 C CA . THR B 1 625 ? 15.219 -36.594 7.699 1 84.69 625 THR B CA 1
ATOM 10290 C C . THR B 1 625 ? 14.586 -35.188 7.832 1 84.69 625 THR B C 1
ATOM 10292 O O . THR B 1 625 ? 15.195 -34.281 8.383 1 84.69 625 THR B O 1
ATOM 10295 N N . MET B 1 626 ? 13.398 -35.062 7.387 1 88.56 626 MET B N 1
ATOM 10296 C CA . MET B 1 626 ? 12.672 -33.812 7.516 1 88.56 626 MET B CA 1
ATOM 10297 C C . MET B 1 626 ? 12.273 -33.562 8.969 1 88.56 626 MET B C 1
ATOM 10299 O O . MET B 1 626 ? 12.438 -32.438 9.477 1 88.56 626 MET B O 1
ATOM 10303 N N . GLN B 1 627 ? 11.82 -34.594 9.594 1 86.75 627 GLN B N 1
ATOM 10304 C CA . GLN B 1 627 ? 11.438 -34.469 11 1 86.75 627 GLN B CA 1
ATOM 10305 C C . GLN B 1 627 ? 12.641 -34.094 11.867 1 86.75 627 GLN B C 1
ATOM 10307 O O . GLN B 1 627 ? 12.523 -33.312 12.812 1 86.75 627 GLN B O 1
ATOM 10312 N N . ASP B 1 628 ? 13.766 -34.656 11.484 1 83.81 628 ASP B N 1
ATOM 10313 C CA . ASP B 1 628 ? 15 -34.312 12.18 1 83.81 628 ASP B CA 1
ATOM 10314 C C . ASP B 1 628 ? 15.375 -32.844 11.961 1 83.81 628 ASP B C 1
ATOM 10316 O O . ASP B 1 628 ? 15.805 -32.156 12.891 1 83.81 628 ASP B O 1
ATOM 10320 N N . PHE B 1 629 ? 15.266 -32.469 10.766 1 87.75 629 PHE B N 1
ATOM 10321 C CA . PHE B 1 629 ? 15.578 -31.094 10.422 1 87.75 629 PHE B CA 1
ATOM 10322 C C . PHE B 1 629 ? 14.648 -30.125 11.148 1 87.75 629 PHE B C 1
ATOM 10324 O O . PHE B 1 629 ? 15.102 -29.109 11.695 1 87.75 629 PHE B O 1
ATOM 10331 N N . LEU B 1 630 ? 13.398 -30.391 11.25 1 87 630 LEU B N 1
ATOM 10332 C CA . LEU B 1 630 ? 12.398 -29.531 11.852 1 87 630 LEU B CA 1
ATOM 10333 C C . LEU B 1 630 ? 12.523 -29.516 13.367 1 87 630 LEU B C 1
ATOM 10335 O O . LEU B 1 630 ? 12.094 -28.562 14.023 1 87 630 LEU B O 1
ATOM 10339 N N . GLY B 1 631 ? 13.047 -30.531 13.875 1 83.19 631 GLY B N 1
ATOM 10340 C CA . GLY B 1 631 ? 13.172 -30.656 15.32 1 83.19 631 GLY B CA 1
ATOM 10341 C C . GLY B 1 631 ? 14.461 -30.047 15.852 1 83.19 631 GLY B C 1
ATOM 10342 O O . GLY B 1 631 ? 14.648 -29.953 17.062 1 83.19 631 GLY B O 1
ATOM 10343 N N . ARG B 1 632 ? 15.375 -29.609 14.938 1 80.56 632 ARG B N 1
ATOM 10344 C CA . ARG B 1 632 ? 16.656 -29.062 15.352 1 80.56 632 ARG B CA 1
ATOM 10345 C C . ARG B 1 632 ? 16.469 -27.703 16.031 1 80.56 632 ARG B C 1
ATOM 10347 O O . ARG B 1 632 ? 15.625 -26.906 15.609 1 80.56 632 ARG B O 1
ATOM 10354 N N . THR B 1 633 ? 17.266 -27.516 17.078 1 74.75 633 THR B N 1
ATOM 10355 C CA . THR B 1 633 ? 17.203 -26.234 17.781 1 74.75 633 THR B CA 1
ATOM 10356 C C . THR B 1 633 ? 18.047 -25.188 17.062 1 74.75 633 THR B C 1
ATOM 10358 O O . THR B 1 633 ? 18.891 -25.531 16.234 1 74.75 633 THR B O 1
ATOM 10361 N N . GLU B 1 634 ? 17.859 -24 17.266 1 68.62 634 GLU B N 1
ATOM 10362 C CA . GLU B 1 634 ? 18.531 -22.875 16.641 1 68.62 634 GLU B CA 1
ATOM 10363 C C . GLU B 1 634 ? 20.047 -22.984 16.781 1 68.62 634 GLU B C 1
ATOM 10365 O O . GLU B 1 634 ? 20.781 -22.688 15.836 1 68.62 634 GLU B O 1
ATOM 10370 N N . ASN B 1 635 ? 20.469 -23.422 17.875 1 57.12 635 ASN B N 1
ATOM 10371 C CA . ASN B 1 635 ? 21.906 -23.531 18.156 1 57.12 635 ASN B CA 1
ATOM 10372 C C . ASN B 1 635 ? 22.562 -24.609 17.312 1 57.12 635 ASN B C 1
ATOM 10374 O O . ASN B 1 635 ? 23.703 -24.453 16.875 1 57.12 635 ASN B O 1
ATOM 10378 N N . GLU B 1 636 ? 21.875 -25.609 17.125 1 59.28 636 GLU B N 1
ATOM 10379 C CA . GLU B 1 636 ? 22.406 -26.734 16.344 1 59.28 636 GLU B CA 1
ATOM 10380 C C . GLU B 1 636 ? 22.547 -26.375 14.875 1 59.28 636 GLU B C 1
ATOM 10382 O O . GLU B 1 636 ? 23.422 -26.875 14.188 1 59.28 636 GLU B O 1
ATOM 10387 N N . MET B 1 637 ? 21.75 -25.562 14.469 1 63.06 637 MET B N 1
ATOM 10388 C CA . MET B 1 637 ? 21.719 -25.203 13.055 1 63.06 637 MET B CA 1
ATOM 10389 C C . MET B 1 637 ? 22.875 -24.266 12.711 1 63.06 637 MET B C 1
ATOM 10391 O O . MET B 1 637 ? 23.406 -24.328 11.609 1 63.06 637 MET B O 1
ATOM 10395 N N . ASP B 1 638 ? 23.203 -23.422 13.641 1 54.03 638 ASP B N 1
ATOM 10396 C CA . ASP B 1 638 ? 24.281 -22.469 13.422 1 54.03 638 ASP B CA 1
ATOM 10397 C C . ASP B 1 638 ? 25.641 -23.156 13.391 1 54.03 638 ASP B C 1
ATOM 10399 O O . ASP B 1 638 ? 26.578 -22.656 12.766 1 54.03 638 ASP B O 1
ATOM 10403 N N . ILE B 1 639 ? 25.766 -24.219 14.07 1 43.34 639 ILE B N 1
ATOM 10404 C CA . ILE B 1 639 ? 27.031 -24.938 14.156 1 43.34 639 ILE B CA 1
ATOM 10405 C C . ILE B 1 639 ? 27.266 -25.719 12.852 1 43.34 639 ILE B C 1
ATOM 10407 O O . ILE B 1 639 ? 28.406 -25.953 12.469 1 43.34 639 ILE B O 1
ATOM 10411 N N . VAL B 1 640 ? 26.297 -26.266 12.477 1 45.81 640 VAL B N 1
ATOM 10412 C CA . VAL B 1 640 ? 26.547 -27.25 11.43 1 45.81 640 VAL B CA 1
ATOM 10413 C C . VAL B 1 640 ? 27.203 -26.578 10.234 1 45.81 640 VAL B C 1
ATOM 10415 O O . VAL B 1 640 ? 28.125 -27.125 9.633 1 45.81 640 VAL B O 1
ATOM 10418 N N . HIS B 1 641 ? 26.75 -25.625 9.352 1 44.31 641 HIS B N 1
ATOM 10419 C CA . HIS B 1 641 ? 27.469 -25.281 8.133 1 44.31 641 HIS B CA 1
ATOM 10420 C C . HIS B 1 641 ? 27.422 -23.781 7.879 1 44.31 641 HIS B C 1
ATOM 10422 O O . HIS B 1 641 ? 26.578 -23.297 7.117 1 44.31 641 HIS B O 1
ATOM 10428 N N . PRO B 1 642 ? 28.203 -23.125 8.789 1 43.75 642 PRO B N 1
ATOM 10429 C CA . PRO B 1 642 ? 28.203 -21.672 8.562 1 43.75 642 PRO B CA 1
ATOM 10430 C C . PRO B 1 642 ? 28.438 -21.297 7.102 1 43.75 642 PRO B C 1
ATOM 10432 O O . PRO B 1 642 ? 27.984 -20.25 6.645 1 43.75 642 PRO B O 1
ATOM 10435 N N . ASN B 1 643 ? 29.297 -22.156 6.449 1 43.66 643 ASN B N 1
ATOM 10436 C CA . ASN B 1 643 ? 29.781 -21.875 5.105 1 43.66 643 ASN B CA 1
ATOM 10437 C C . ASN B 1 643 ? 29.016 -22.688 4.055 1 43.66 643 ASN B C 1
ATOM 10439 O O . ASN B 1 643 ? 29.469 -22.812 2.916 1 43.66 643 ASN B O 1
ATOM 10443 N N . ILE B 1 644 ? 28.109 -23.359 4.508 1 45.88 644 ILE B N 1
ATOM 10444 C CA . ILE B 1 644 ? 27.484 -24.312 3.578 1 45.88 644 ILE B CA 1
ATOM 10445 C C . ILE B 1 644 ? 26.953 -23.562 2.363 1 45.88 644 ILE B C 1
ATOM 10447 O O . ILE B 1 644 ? 26.922 -24.094 1.256 1 45.88 644 ILE B O 1
ATOM 10451 N N . PHE B 1 645 ? 26.594 -22.375 2.6 1 48 645 PHE B N 1
ATOM 10452 C CA . PHE B 1 645 ? 25.969 -21.672 1.485 1 48 645 PHE B CA 1
ATOM 10453 C C . PHE B 1 645 ? 26.938 -20.688 0.858 1 48 645 PHE B C 1
ATOM 10455 O O . PHE B 1 645 ? 26.516 -19.797 0.104 1 48 645 PHE B O 1
ATOM 10462 N N . SER B 1 646 ? 28.297 -20.781 1.422 1 44.66 646 SER B N 1
ATOM 10463 C CA . SER B 1 646 ? 29.25 -19.922 0.74 1 44.66 646 SER B CA 1
ATOM 10464 C C . SER B 1 646 ? 29.547 -20.422 -0.668 1 44.66 646 SER B C 1
ATOM 10466 O O . SER B 1 646 ? 29.891 -21.594 -0.855 1 44.66 646 SER B O 1
ATOM 10468 N N . ILE B 1 647 ? 28.969 -20 -1.617 1 41.47 647 ILE B N 1
ATOM 10469 C CA . ILE B 1 647 ? 29.406 -20.297 -2.98 1 41.47 647 ILE B CA 1
ATOM 10470 C C . ILE B 1 647 ? 30.875 -19.922 -3.158 1 41.47 647 ILE B C 1
ATOM 10472 O O . ILE B 1 647 ? 31.234 -18.75 -3.035 1 41.47 647 ILE B O 1
ATOM 10476 N N . GLU B 1 648 ? 32 -20.781 -2.814 1 38.09 648 GLU B N 1
ATOM 10477 C CA . GLU B 1 648 ? 33.438 -20.562 -3.051 1 38.09 648 GLU B CA 1
ATOM 10478 C C . GLU B 1 648 ? 33.688 -19.984 -4.438 1 38.09 648 GLU B C 1
ATOM 10480 O O . GLU B 1 648 ? 32.938 -20.281 -5.383 1 38.09 648 GLU B O 1
ATOM 10485 N N . GLU B 1 649 ? 34.562 -19 -4.488 1 37.56 649 GLU B N 1
ATOM 10486 C CA . GLU B 1 649 ? 35.094 -18.281 -5.648 1 37.56 649 GLU B CA 1
ATOM 10487 C C . GLU B 1 649 ? 35.562 -19.25 -6.723 1 37.56 649 GLU B C 1
ATOM 10489 O O . GLU B 1 649 ? 35.719 -18.859 -7.887 1 37.56 649 GLU B O 1
ATOM 10494 N N . SER B 1 650 ? 36.188 -20.297 -6.449 1 32.38 650 SER B N 1
ATOM 10495 C CA . SER B 1 650 ? 36.969 -21.078 -7.395 1 32.38 650 SER B CA 1
ATOM 10496 C C . SER B 1 650 ? 36.094 -21.734 -8.453 1 32.38 650 SER B C 1
ATOM 10498 O O . SER B 1 650 ? 36.562 -22.469 -9.305 1 32.38 650 SER B O 1
ATOM 10500 N N . THR B 1 651 ? 34.969 -22.125 -8.211 1 33.97 651 THR B N 1
ATOM 10501 C CA . THR B 1 651 ? 34.344 -22.812 -9.336 1 33.97 651 THR B CA 1
ATOM 10502 C C . THR B 1 651 ? 34.281 -21.922 -10.562 1 33.97 651 THR B C 1
ATOM 10504 O O . THR B 1 651 ? 34.25 -20.688 -10.438 1 33.97 651 THR B O 1
ATOM 10507 N N . GLY B 1 652 ? 34.906 -22.25 -11.688 1 30.42 652 GLY B N 1
ATOM 10508 C CA . GLY B 1 652 ? 34.969 -21.625 -12.992 1 30.42 652 GLY B CA 1
ATOM 10509 C C . GLY B 1 652 ? 33.812 -20.656 -13.242 1 30.42 652 GLY B C 1
ATOM 10510 O O . GLY B 1 652 ? 33.688 -20.125 -14.344 1 30.42 652 GLY B O 1
ATOM 10511 N N . LEU B 1 653 ? 32.812 -21.016 -12.664 1 32.47 653 LEU B N 1
ATOM 10512 C CA . LEU B 1 653 ? 31.797 -19.953 -12.727 1 32.47 653 LEU B CA 1
ATOM 10513 C C . LEU B 1 653 ? 32.312 -18.703 -12.023 1 32.47 653 LEU B C 1
ATOM 10515 O O . LEU B 1 653 ? 31.953 -18.453 -10.859 1 32.47 653 LEU B O 1
ATOM 10519 N N . ASP B 1 654 ? 33.562 -18.406 -11.82 1 32.16 654 ASP B N 1
ATOM 10520 C CA . ASP B 1 654 ? 34.281 -17.141 -11.617 1 32.16 654 ASP B CA 1
ATOM 10521 C C . ASP B 1 654 ? 33.406 -15.945 -11.977 1 32.16 654 ASP B C 1
ATOM 10523 O O . ASP B 1 654 ? 33.781 -14.797 -11.719 1 32.16 654 ASP B O 1
ATOM 10527 N N . VAL B 1 655 ? 32.781 -15.992 -13.109 1 32.09 655 VAL B N 1
ATOM 10528 C CA . VAL B 1 655 ? 31.969 -14.93 -13.727 1 32.09 655 VAL B CA 1
ATOM 10529 C C . VAL B 1 655 ? 30.766 -14.633 -12.852 1 32.09 655 VAL B C 1
ATOM 10531 O O . VAL B 1 655 ? 29.906 -13.836 -13.227 1 32.09 655 VAL B O 1
ATOM 10534 N N . TRP B 1 656 ? 30.391 -15.633 -12.117 1 30.3 656 TRP B N 1
ATOM 10535 C CA . TRP B 1 656 ? 29.297 -15.055 -11.344 1 30.3 656 TRP B CA 1
ATOM 10536 C C . TRP B 1 656 ? 29.828 -14.031 -10.336 1 30.3 656 TRP B C 1
ATOM 10538 O O . TRP B 1 656 ? 30.531 -14.398 -9.391 1 30.3 656 TRP B O 1
ATOM 10548 N N . PRO B 1 657 ? 30.469 -12.898 -10.766 1 28.42 657 PRO B N 1
ATOM 10549 C CA . PRO B 1 657 ? 31.047 -11.883 -9.875 1 28.42 657 PRO B CA 1
ATOM 10550 C C . PRO B 1 657 ? 30.359 -11.844 -8.516 1 28.42 657 PRO B C 1
ATOM 10552 O O . PRO B 1 657 ? 29.141 -12.047 -8.422 1 28.42 657 PRO B O 1
ATOM 10555 N N . THR B 1 658 ? 30.969 -12.297 -7.441 1 30.53 658 THR B N 1
ATOM 10556 C CA . THR B 1 658 ? 30.5 -11.648 -6.227 1 30.53 658 THR B CA 1
ATOM 10557 C C . THR B 1 658 ? 29.875 -10.297 -6.547 1 30.53 658 THR B C 1
ATOM 10559 O O . THR B 1 658 ? 29.125 -9.742 -5.73 1 30.53 658 THR B O 1
ATOM 10562 N N . THR B 1 659 ? 30.672 -9.391 -7.336 1 26.34 659 THR B N 1
ATOM 10563 C CA . THR B 1 659 ? 30.453 -8.172 -8.117 1 26.34 659 THR B CA 1
ATOM 10564 C C . THR B 1 659 ? 29.453 -8.414 -9.234 1 26.34 659 THR B C 1
ATOM 10566 O O . THR B 1 659 ? 29.297 -7.578 -10.125 1 26.34 659 THR B O 1
ATOM 10569 N N . PHE B 1 660 ? 29.375 -9.531 -9.812 1 24.42 660 PHE B N 1
ATOM 10570 C CA . PHE B 1 660 ? 28.594 -9.727 -11.023 1 24.42 660 PHE B CA 1
ATOM 10571 C C . PHE B 1 660 ? 27.266 -8.992 -10.938 1 24.42 660 PHE B C 1
ATOM 10573 O O . PHE B 1 660 ? 26.594 -8.781 -11.953 1 24.42 660 PHE B O 1
ATOM 10580 N N . TRP B 1 661 ? 26.609 -9.164 -9.938 1 24.34 661 TRP B N 1
ATOM 10581 C CA . TRP B 1 661 ? 25.406 -8.352 -9.992 1 24.34 661 TRP B CA 1
ATOM 10582 C C . TRP B 1 661 ? 25.734 -6.871 -9.812 1 24.34 661 TRP B C 1
ATOM 10584 O O . TRP B 1 661 ? 24.828 -6.031 -9.727 1 24.34 661 TRP B O 1
ATOM 10594 N N . THR B 1 662 ? 26.953 -6.605 -9.414 1 20.28 662 THR B N 1
ATOM 10595 C CA . THR B 1 662 ? 27.438 -5.23 -9.383 1 20.28 662 THR B CA 1
ATOM 10596 C C . THR B 1 662 ? 27.906 -4.793 -10.773 1 20.28 662 THR B C 1
ATOM 10598 O O . THR B 1 662 ? 28.406 -3.68 -10.938 1 20.28 662 THR B O 1
ATOM 10601 N N . SER B 1 663 ? 28.234 -5.613 -11.719 1 19.59 663 SER B N 1
ATOM 10602 C CA . SER B 1 663 ? 28.719 -4.859 -12.867 1 19.59 663 SER B CA 1
ATOM 10603 C C . SER B 1 663 ? 27.625 -4 -13.477 1 19.59 663 SER B C 1
ATOM 10605 O O . SER B 1 663 ? 26.469 -4.438 -13.578 1 19.59 663 SER B O 1
#

Nearest PDB structures (foldseek):
  4a1s-assembly1_B  TM=2.626E-01  e=4.600E-01  Drosophila melanogaster
  6hc2-assembly1_C  TM=2.647E-01  e=2.762E+00  Homo sapiens
  4a1s-assembly1_B  TM=2.560E-01  e=4.688E-01  Drosophila melanogaster
  5a7d-assembly4_D  TM=2.633E-01  e=1.599E+00  Drosophila melanogaster
  5a7d-assembly2_E  TM=2.552E-01  e=2.283E+00  Drosophila melanogaster

Secondary structure (DSSP, 8-state):
-----------------BHHHHHTT-----SSS-HHHHHTT-GGG--B-----EEEEEHHHHHHHHHHHHHHHHHHHHTTS------------------------TT--SS-EEE-S-TTSPPEEE-TTSHHHHHHHHHHHHTT-TTPPP-----S--GGGG-----PPPPHHHHHHHHHHHHHHHTTT---S-HHHHHHHHHHHHH-GGGGG-HHHHHHHHHHHHHHHHHH--S---SS-S-TTHHHHHHHHHT-SS--SS--HHHHHHHHHHHHHHHHTT-HHHHHHHHHHHHHHHHHHTTTBPPPTTT---HHHHHHHHHHHHHHHHHHHHHHHHH-PPPSS-GGG-BPPPP----STTGGGT---HHHHHHHHHHHHHHHHHHHHHS-----SS-HHHHHHHHHHHHHHHHHH--GGGSPPSSSPPPHHHHHHHHHHHHHHHHHHHHHHHHHHHHHHHTTSS-----HHHHHHHHHHHHHHHHHHHHHHHHHHTT-S-TT-HHHHHHHHHHHHHHHHHHH-TTTS-GGGGHHHHHHHHHHHHHHHTT-HHHHHHHHHHHHHHHHS---SSS-----------HHHHHHHHHHHH---S---SS-----TT--HHHHHHSHHHHHHHH--HHHHHHH-TTTT---TTSS---S-SSGGG-/-----------------BHHHHHTT-----SSS-HHHHHTT-GGG--B-----EEEEEHHHHHHHHHHHHHHHHHHHHTTS------------------------TT--SS-EEE-S-TTSPPEEE-TTSHHHHHHHHHHHHTT-TTPPP-----S--GGGG-----PPPPHHHHHHHHHHHHHHHTTT---S-HHHHHHHHHHHHH-GGGGG-HHHHHHHHHHHHHHHHHH--S---SS-S-TTHHHHHHHHHT-SS--SS--HHHHHHHHHHHHHHHHTT-HHHHHHHHHHHHHHHHHHTTTBPPPTTT---HHHHHHHHHHHHHHHHHHHHHHHHH-PPPSS-GGG-BPPPP----STTGGGT---HHHHHHHHHHHHHHHHHHHHHS-----SS-HHHHHHHHHHHHHHHHHH--GGGSPPSSSPPPHHHHHHHHHHHHHHHHHHHHHHHHHHHHHHHTTSS-----HHHHHHHHHHHHHHHHHHHHHHHHHHTT-S-TT-HHHHHHHHHHHHHHHHHHH-TTTS-GGGGHHHHHHHHHHHHHHHTT-HHHHHHHHHHHHHHHHS---SSS-----------HHHHHHHHHHHH---S---SS----STT--HHHHHHSHHHHHHHH--HHHHHHH-TTTT---TTSS---S-SSTTT-

Radius of gyration: 35.12 Å; Cα contacts (8 Å, |Δi|>4): 1686; chains: 2; bounding box: 103×104×101 Å

pLDDT: mean 78.68, std 22.61, range [19.59, 98.62]

Foldseek 3Di:
DPPPPPPPPPPPQQQDAFPVCVVVVHDFCSDQQTPVCVVVVNSVRRHTDSPPDDDDDDPVVVVVVVVVVVVVVVCVVCVVDPDPDDDPPDPPPPPPPPLLQQDALLPDAPDWDWADDDPVDDTDTFFCLALQNVLQVLLCVLQLHVVRHGDDQPLFDDPVNLDADDDDDDDLVLLVQLLVLLCVVDQQQAQLFFNVVLNVLSVVCVVPVVCCPPLLNLLLSLLSNLSSQQSPPPDFPPVPLDRGSSNSLSSSCVSPPDPDPDDDSSLLSSLLSSLQSSVLRVNLVSSLVSLVVSQVVLVVVPLLAQDDCVVPVDPLVSLSSVRSNLSSLLSNLVSCSNRLDARDDDPVSRHGDQRDDDPDVPSVSTHHDRLSSRLSSLLSVLSNLLSPLHRDPDRDSAHLLVSLLVSVVSLLVSLVPRDPLLADDDPDDDDPSSLLSQLSSLSSLLSSQVSLLVLVLVVCLQPPPPPPDQDLSSLLSLLLNLLSLLQLLLSQLVCVLVVNHSLSDQSNLSSLLSSLSSLVSLLSCVVRHHVCSPVSLVVNLLSLVSSVSRSHSNSVSSNVSSVSSVVSNPPPPDPPCPPPPVPPPDSVNVCVVLVVLPPPDPPVPVPPPPRSSPRHSSNSCVDPSNVVSSPDDSVVVCPPPSCSSVPDCPRVSVCVPSCNVVD/DPPPPPPPPPPPQQFDAFPVCVVVVHDFCSDQQTPVCVVVVNSVNRHTDSPPDDDDDDPVVVVVVVVVVVVVVVCVVPVVDDDPDDDPDDPPPPPPPPLLQQDALLPDAPDWDWADDDPVDDTDTFFCLALQNVLQVLLCVLQLHPVRHGDDQPLFDDPVNLDADDDDDDDLVLLVQLLVLLCVVDQQQAQLFFNVVLVVLSVVCVVPVVCCPPLLNLLLSLLSNLSSQQSPPPDFPPVPLDRGSSNSLSSSCVSPPDPDPDDDSSLLSSLLSSLQSSVLRVNLVSSLVSLVVSQVVLVVVPLLAQDDCVVPVDPLVRLSSVRSNLSSLLSNLVSCSNRLDARDDDPVSRHGDQRDDDPDPPSVSTHHDRLSSRLSSLLSVLSNLLSPLHRDPDRDSAHLLVSLLVSVVSLLVSLVPRDPLLADDDPDDDDPSSLVSQLSSLSSLLSSQVSLLVLVLVVCLQVPPPPPDQDLSSLLSLLLNLLSLLQLLLSQLVCVLVVNHSLSDQSNLSSLLSSLSSLVSLLSDVVRHHVCSPVSLVVSLLSLVSSVSRSHSNSVSSNVSSVSSVVSNPPPPDPPCPPPPVPPPDSVNVCVVLVVLPPPDPPVPVPPPPRSSPRHSSNSCVDPSNVVSSPDDSVVVCPPPSCSSVPDCPRVSVCVPSCNVVD